Protein AF-A0A9N8LV45-F1 (afdb_monomer_lite)

Secondary structure (DSSP, 8-state):
-HHHHHHHHHHTT-----------SS--EEEEEEE--TT-GGGTHHHHT-TT-TTTTT-SEEEEES---SSPBPTT-HHHHHHHHGGG--TT-EEEE-SS-EEEE-STTEEEEEEEE-SSEEEEEEEE-TT-TT----EEEEEEEEE--SS-GGGIIIIIHHHHHHH--SS-EEEEEE------TTTSBTTTB-------EEEEE-HHHHTTEEEEEEEE-SSSSEEEEEEE-HHHH------TTSPPP---GGGGG-HHHHHHHHHHHHHH-SPPTT--HHHHHHHHHHHHHHHHHHHHHHHHHHHHHHHHHHHTHHHHHHHHHT--TTSHHHHHHHHHHHHHHHHHHHHHHHHHHHTTS-TTTTTS----HHHHHHHHHTTS------EE-TTS-EE--HHHHHHHHHHHHHHHHSPPPPPTTHHHHHHHHHHTS--SPPHHHHHHHTSPP-HHHHHHHHHHS-TTPPP-TT---HHHHHHTHHHHHHHHHHHHHHHHTT------EEEEEEE-SS-TT-GGGEEEEEEE-TTGGGG-------BTTEEEETTEEEESSSTT---HHHHHHHHHHHHHHHHHHTTS---HHHHHHHIIIIISHHHHHHTTSSPPPTTTHHHHHHHHHHHHHTSSSS-SS-HHHHHS-GGGTS-----HHHHHHHHHHHHHHHHTT-SSHHHHHHHHHHHHHHHHHHS--GGGGTSTT-HHHHHHTSHHHHHSHHHHHHHHHHHHS-----TTGGGS-HHHHHTSBS--TTTS-PPPTTS-HHHHHHHHTTT--BHHHH-EE---S-S-----S-PPEEPPPHHHHHHT--PPTT----TTHHHHHHHHHHHHHHS-HHHHHHHHHGGGS-----S-TTS-------TT-----

Structure (mmCIF, N/CA/C/O backbone):
data_AF-A0A9N8LV45-F1
#
_entry.id   AF-A0A9N8LV45-F1
#
loop_
_atom_site.group_PDB
_atom_site.id
_atom_site.type_symbol
_atom_site.label_atom_id
_atom_site.label_alt_id
_atom_site.label_comp_id
_atom_site.label_asym_id
_atom_site.label_entity_id
_atom_site.label_seq_id
_atom_site.pdbx_PDB_ins_code
_atom_site.Cartn_x
_atom_site.Cartn_y
_atom_site.Cartn_z
_atom_site.occupancy
_atom_site.B_iso_or_equiv
_atom_site.auth_seq_id
_atom_site.auth_comp_id
_atom_site.auth_asym_id
_atom_site.auth_atom_id
_atom_site.pdbx_PDB_model_num
ATOM 1 N N . MET A 1 1 ? 26.293 31.770 -37.318 1.00 28.83 1 MET A N 1
ATOM 2 C CA . MET A 1 1 ? 26.075 31.438 -35.887 1.00 28.83 1 MET A CA 1
ATOM 3 C C . MET A 1 1 ? 24.989 30.378 -35.656 1.00 28.83 1 MET A C 1
ATOM 5 O O . MET A 1 1 ? 25.089 29.638 -34.691 1.00 28.83 1 MET A O 1
ATOM 9 N N . THR A 1 2 ? 24.008 30.224 -36.548 1.00 30.83 2 THR A N 1
ATOM 10 C CA . THR A 1 2 ? 22.901 29.246 -36.457 1.00 30.83 2 THR A CA 1
ATOM 11 C C . THR A 1 2 ? 23.277 27.785 -36.762 1.00 30.83 2 THR A C 1
ATOM 13 O O . THR A 1 2 ? 22.628 26.882 -36.249 1.00 30.83 2 THR A O 1
ATOM 16 N N . GLY A 1 3 ? 24.361 27.521 -37.506 1.00 29.58 3 GLY A N 1
ATOM 17 C CA . GLY A 1 3 ? 24.843 26.150 -37.770 1.00 29.58 3 GLY A CA 1
ATOM 18 C C . GLY A 1 3 ? 25.487 25.446 -36.561 1.00 29.58 3 GLY A C 1
ATOM 19 O O . GLY A 1 3 ? 25.378 24.230 -36.433 1.00 29.58 3 GLY A O 1
ATOM 20 N N . LEU A 1 4 ? 26.091 26.204 -35.632 1.00 32.50 4 LEU A N 1
ATOM 21 C CA . LEU A 1 4 ? 26.742 25.661 -34.428 1.00 32.50 4 LEU A CA 1
ATOM 22 C C . LEU A 1 4 ? 25.709 25.131 -33.413 1.00 32.50 4 LEU A C 1
ATOM 24 O O . LEU A 1 4 ? 25.950 24.131 -32.746 1.00 32.50 4 LEU A O 1
ATOM 28 N N . ILE A 1 5 ? 24.532 25.765 -33.345 1.00 33.59 5 ILE A N 1
ATOM 29 C CA . ILE A 1 5 ? 23.447 25.437 -32.403 1.00 33.59 5 ILE A CA 1
ATOM 30 C C . ILE A 1 5 ? 22.775 24.099 -32.759 1.00 33.59 5 ILE A C 1
ATOM 32 O O . ILE A 1 5 ? 22.367 23.358 -31.869 1.00 33.59 5 ILE A O 1
ATOM 36 N N . ILE A 1 6 ? 22.714 23.735 -34.041 1.00 36.88 6 ILE A N 1
ATOM 37 C CA . ILE A 1 6 ? 22.049 22.503 -34.503 1.00 36.88 6 ILE A CA 1
ATOM 38 C C . ILE A 1 6 ? 22.916 21.273 -34.222 1.00 36.88 6 ILE A C 1
ATOM 40 O O . ILE A 1 6 ? 22.415 20.280 -33.696 1.00 36.88 6 ILE A O 1
ATOM 44 N N . VAL A 1 7 ? 24.230 21.372 -34.454 1.00 34.19 7 VAL A N 1
ATOM 45 C CA . VAL A 1 7 ? 25.185 20.323 -34.069 1.00 34.19 7 VAL A CA 1
ATOM 46 C C . VAL A 1 7 ? 25.277 20.208 -32.543 1.00 34.19 7 VAL A C 1
ATOM 48 O O . VAL A 1 7 ? 25.271 19.091 -32.042 1.00 34.19 7 VAL A O 1
ATOM 51 N N . LEU A 1 8 ? 25.240 21.319 -31.789 1.00 32.22 8 LEU A N 1
ATOM 52 C CA . LEU A 1 8 ? 25.172 21.319 -30.315 1.00 32.22 8 LEU A CA 1
ATOM 53 C C . LEU A 1 8 ? 23.874 20.709 -29.762 1.00 32.22 8 LEU A C 1
ATOM 55 O O . LEU A 1 8 ? 23.916 20.056 -28.721 1.00 32.22 8 LEU A O 1
ATOM 59 N N . THR A 1 9 ? 22.738 20.857 -30.450 1.00 33.44 9 THR A N 1
ATOM 60 C CA . THR A 1 9 ? 21.471 20.230 -30.035 1.00 33.44 9 THR A CA 1
ATOM 61 C C . THR A 1 9 ? 21.552 18.707 -30.182 1.00 33.44 9 THR A C 1
ATOM 63 O O . THR A 1 9 ? 21.128 17.990 -29.283 1.00 33.44 9 THR A O 1
ATOM 66 N N . ILE A 1 10 ? 22.194 18.201 -31.243 1.00 34.59 10 ILE A N 1
ATOM 67 C CA . ILE A 1 10 ? 22.471 16.763 -31.428 1.00 34.59 10 ILE A CA 1
ATOM 68 C C . ILE A 1 10 ? 23.546 16.276 -30.431 1.00 34.59 10 ILE A C 1
ATOM 70 O O . ILE A 1 10 ? 23.384 15.227 -29.808 1.00 34.59 10 ILE A O 1
ATOM 74 N N . TYR A 1 11 ? 24.595 17.073 -30.189 1.00 32.34 11 TYR A N 1
ATOM 75 C CA . TYR A 1 11 ? 25.662 16.789 -29.212 1.00 32.34 11 TYR A CA 1
ATOM 76 C C . TYR A 1 11 ? 25.150 16.722 -27.766 1.00 32.34 11 TYR A C 1
ATOM 78 O O . TYR A 1 11 ? 25.645 15.931 -26.967 1.00 32.34 11 TYR A O 1
ATOM 86 N N . SER A 1 12 ? 24.126 17.511 -27.429 1.00 31.50 12 SER A N 1
ATOM 87 C CA . SER A 1 12 ? 23.498 17.506 -26.099 1.00 31.50 12 SER A CA 1
ATOM 88 C C . SER A 1 12 ? 22.780 16.182 -25.787 1.00 31.50 12 SER A C 1
ATOM 90 O O . SER A 1 12 ? 22.572 15.861 -24.618 1.00 31.50 12 SER A O 1
ATOM 92 N N . TYR A 1 13 ? 22.453 15.385 -26.815 1.00 30.41 13 TYR A N 1
ATOM 93 C CA . TYR A 1 13 ? 21.797 14.079 -26.695 1.00 30.41 13 TYR A CA 1
ATOM 94 C C . TYR A 1 13 ? 22.705 12.881 -27.004 1.00 30.41 13 TYR A C 1
ATOM 96 O O . TYR A 1 13 ? 22.254 11.737 -26.857 1.00 30.41 13 TYR A O 1
ATOM 104 N N . MET A 1 14 ? 23.957 13.084 -27.431 1.00 33.94 14 MET A N 1
ATOM 105 C CA . MET A 1 14 ? 24.819 12.015 -27.956 1.00 33.94 14 MET A CA 1
ATOM 106 C C . MET A 1 14 ? 26.288 12.265 -27.566 1.00 33.94 14 MET A C 1
ATOM 108 O O . MET A 1 14 ? 26.948 13.135 -28.124 1.00 33.94 14 MET A O 1
ATOM 112 N N . THR A 1 15 ? 26.818 11.501 -26.600 1.00 29.27 15 THR A N 1
ATOM 113 C CA . THR A 1 15 ? 28.203 11.644 -26.094 1.00 29.27 15 THR A CA 1
ATOM 114 C C . THR A 1 15 ? 29.012 10.353 -26.249 1.00 29.27 15 THR A C 1
ATOM 116 O O . THR A 1 15 ? 28.661 9.342 -25.646 1.00 29.27 15 THR A O 1
ATOM 119 N N . ALA A 1 16 ? 30.130 10.374 -26.980 1.00 27.59 16 ALA A N 1
ATOM 120 C CA . ALA A 1 16 ? 31.010 9.212 -27.139 1.00 27.59 16 ALA A CA 1
ATOM 121 C C . ALA A 1 16 ? 31.975 9.040 -25.946 1.00 27.59 16 ALA A C 1
ATOM 123 O O . ALA A 1 16 ? 32.790 9.917 -25.665 1.00 27.59 16 ALA A O 1
ATOM 124 N N . HIS A 1 17 ? 31.935 7.880 -25.285 1.00 25.95 17 HIS A N 1
ATOM 125 C CA . HIS A 1 17 ? 32.961 7.439 -24.335 1.00 25.95 17 HIS A CA 1
ATOM 126 C C . HIS A 1 17 ? 33.411 6.006 -24.667 1.00 25.95 17 HIS A C 1
ATOM 128 O O . HIS A 1 17 ? 32.564 5.182 -25.019 1.00 25.95 17 HIS A O 1
ATOM 134 N N . PRO A 1 18 ? 34.714 5.681 -24.559 1.00 25.25 18 PRO A N 1
ATOM 135 C CA . PRO A 1 18 ? 35.205 4.324 -24.775 1.00 25.25 18 PRO A CA 1
ATOM 136 C C . PRO A 1 18 ? 34.834 3.433 -23.582 1.00 25.25 18 PRO A C 1
ATOM 138 O O . PRO A 1 18 ? 35.028 3.823 -22.430 1.00 25.25 18 PRO A O 1
ATOM 141 N N . LEU A 1 19 ? 34.302 2.236 -23.844 1.00 27.52 19 LEU A N 1
ATOM 142 C CA . LEU A 1 19 ? 33.894 1.281 -22.811 1.00 27.52 19 LEU A CA 1
ATOM 143 C C . LEU A 1 19 ? 34.287 -0.153 -23.194 1.00 27.52 19 LEU A C 1
ATOM 145 O O . LEU A 1 19 ? 33.927 -0.638 -24.264 1.00 27.52 19 LEU A O 1
ATOM 149 N N . ASN A 1 20 ? 34.985 -0.819 -22.269 1.00 27.45 20 ASN A N 1
ATOM 150 C CA . ASN A 1 20 ? 35.253 -2.259 -22.241 1.00 27.45 20 ASN A CA 1
ATOM 151 C C . ASN A 1 20 ? 34.388 -2.905 -21.147 1.00 27.45 20 ASN A C 1
ATOM 153 O O . ASN A 1 20 ? 34.423 -2.445 -20.004 1.00 27.45 20 ASN A O 1
ATOM 157 N N . CYS A 1 21 ? 33.661 -3.981 -21.463 1.00 25.72 21 CYS A N 1
ATOM 158 C CA . CYS A 1 21 ? 33.234 -4.993 -20.486 1.00 25.72 21 CYS A CA 1
ATOM 159 C C . CYS A 1 21 ? 32.702 -6.251 -21.197 1.00 25.72 21 CYS A C 1
ATOM 161 O O . CYS A 1 21 ? 31.875 -6.145 -22.105 1.00 25.72 21 CYS A O 1
ATOM 163 N N . GLU A 1 22 ? 33.180 -7.414 -20.761 1.00 31.53 22 GLU A N 1
ATOM 164 C CA . GLU A 1 22 ? 32.881 -8.754 -21.277 1.00 31.53 22 GLU A CA 1
ATOM 165 C C . GLU A 1 22 ? 31.588 -9.326 -20.671 1.00 31.53 22 GLU A C 1
ATOM 167 O O . GLU A 1 22 ? 31.405 -9.271 -19.457 1.00 31.53 22 GLU A O 1
ATOM 172 N N . ASP A 1 23 ? 30.705 -9.867 -21.521 1.00 29.58 23 ASP A N 1
ATOM 173 C CA . ASP A 1 23 ? 29.855 -11.039 -21.234 1.00 29.58 23 ASP A CA 1
ATOM 174 C C . ASP A 1 23 ? 29.127 -11.465 -22.532 1.00 29.58 23 ASP A C 1
ATOM 176 O O . ASP A 1 23 ? 28.507 -10.625 -23.198 1.00 29.58 23 ASP A O 1
ATOM 180 N N . GLU A 1 24 ? 29.220 -12.751 -22.898 1.00 31.02 24 GLU A N 1
ATOM 181 C CA . GLU A 1 24 ? 29.161 -13.254 -24.290 1.00 31.02 24 GLU A CA 1
ATOM 182 C C . GLU A 1 24 ? 27.967 -14.183 -24.628 1.00 31.02 24 GLU A C 1
ATOM 184 O O . GLU A 1 24 ? 28.015 -14.946 -25.585 1.00 31.02 24 GLU A O 1
ATOM 189 N N . THR A 1 25 ? 26.858 -14.160 -23.878 1.00 31.83 25 THR A N 1
ATOM 190 C CA . THR A 1 25 ? 25.839 -15.237 -23.992 1.00 31.83 25 THR A CA 1
ATOM 191 C C . THR A 1 25 ? 24.522 -14.897 -24.716 1.00 31.83 25 THR A C 1
ATOM 193 O O . THR A 1 25 ? 23.601 -15.715 -24.696 1.00 31.83 25 THR A O 1
ATOM 196 N N . ARG A 1 26 ? 24.379 -13.739 -25.390 1.00 50.50 26 ARG A N 1
ATOM 197 C CA . ARG A 1 26 ? 23.174 -13.381 -26.190 1.00 50.50 26 ARG A CA 1
ATOM 198 C C . ARG A 1 26 ? 23.531 -12.520 -27.410 1.00 50.50 26 ARG A C 1
ATOM 200 O O . ARG A 1 26 ? 24.296 -11.575 -27.269 1.00 50.50 26 ARG A O 1
ATOM 207 N N . ALA A 1 27 ? 22.974 -12.824 -28.590 1.00 58.22 27 ALA A N 1
ATOM 208 C CA . ALA A 1 27 ? 23.357 -12.164 -29.847 1.00 58.22 27 ALA A CA 1
ATOM 209 C C . ALA A 1 27 ? 22.907 -10.679 -29.896 1.00 58.22 27 ALA A C 1
ATOM 211 O O . ALA A 1 27 ? 21.701 -10.420 -29.872 1.00 58.22 27 ALA A O 1
ATOM 212 N N . PRO A 1 28 ? 23.836 -9.704 -29.964 1.00 72.06 28 PRO A N 1
ATOM 213 C CA . PRO A 1 28 ? 23.525 -8.272 -29.998 1.00 72.06 28 PRO A CA 1
ATOM 214 C C . PRO A 1 28 ? 22.980 -7.820 -31.368 1.00 72.06 28 PRO A C 1
ATOM 216 O O . PRO A 1 28 ? 23.202 -8.491 -32.372 1.00 72.06 28 PRO A O 1
ATOM 219 N N . LEU A 1 29 ? 22.288 -6.671 -31.417 1.00 81.25 29 LEU A N 1
ATOM 220 C CA . LEU A 1 29 ? 21.880 -6.016 -32.668 1.00 81.25 29 LEU A CA 1
ATOM 221 C C . LEU A 1 29 ? 23.102 -5.344 -33.295 1.00 81.25 29 LEU A C 1
ATOM 223 O O . LEU A 1 29 ? 23.584 -4.341 -32.764 1.00 81.25 29 LEU A O 1
ATOM 227 N N . LYS A 1 30 ? 23.595 -5.860 -34.416 1.00 88.50 30 LYS A N 1
ATOM 228 C CA . LYS A 1 30 ? 24.759 -5.282 -35.090 1.00 88.50 30 LYS A CA 1
ATOM 229 C C . LYS A 1 30 ? 24.331 -4.286 -36.159 1.00 88.50 30 LYS A C 1
ATOM 231 O O . LYS A 1 30 ? 23.613 -4.645 -37.089 1.00 88.50 30 LYS A O 1
ATOM 236 N N . VAL A 1 31 ? 24.808 -3.049 -36.059 1.00 91.56 31 VAL A N 1
ATOM 237 C CA . VAL A 1 31 ? 24.563 -2.020 -37.073 1.00 91.56 31 VAL A CA 1
ATOM 238 C C . VAL A 1 31 ? 25.871 -1.565 -37.708 1.00 91.56 31 VAL A C 1
ATOM 240 O O . VAL A 1 31 ? 26.896 -1.472 -37.027 1.00 91.56 31 VAL A O 1
ATOM 243 N N . ALA A 1 32 ? 25.844 -1.274 -39.003 1.00 93.75 32 ALA A N 1
ATOM 244 C CA . ALA A 1 32 ? 27.006 -0.796 -39.743 1.00 93.75 32 ALA A CA 1
ATOM 245 C C . ALA A 1 32 ? 26.658 0.394 -40.637 1.00 93.75 32 ALA A C 1
ATOM 247 O O . ALA A 1 32 ? 25.516 0.535 -41.062 1.00 93.75 32 ALA A O 1
ATOM 248 N N . THR A 1 33 ? 27.647 1.234 -40.931 1.00 94.44 33 THR A N 1
ATOM 249 C CA . THR A 1 33 ? 27.559 2.290 -41.943 1.00 94.44 33 THR A CA 1
ATOM 250 C C . THR A 1 33 ? 28.653 2.104 -42.985 1.00 94.44 33 THR A C 1
ATOM 252 O O . THR A 1 33 ? 29.780 1.724 -42.643 1.00 94.44 33 THR A O 1
ATOM 255 N N . LEU A 1 34 ? 28.309 2.351 -44.247 1.00 94.69 34 LEU A N 1
ATOM 256 C CA . LEU A 1 34 ? 29.219 2.270 -45.381 1.00 94.69 34 LEU A CA 1
ATOM 257 C C . LEU A 1 34 ? 28.816 3.277 -46.465 1.00 94.69 34 LEU A C 1
ATOM 259 O O . LEU A 1 34 ? 27.755 3.140 -47.080 1.00 94.69 34 LEU A O 1
ATOM 263 N N . ASN A 1 35 ? 29.713 4.210 -46.775 1.00 93.31 35 ASN A N 1
ATOM 264 C CA . ASN A 1 35 ? 29.664 4.914 -48.046 1.00 93.31 35 ASN A CA 1
ATOM 265 C C . ASN A 1 35 ? 30.117 3.956 -49.165 1.00 93.31 35 ASN A C 1
ATOM 267 O O . ASN A 1 35 ? 31.175 3.332 -49.089 1.00 93.31 35 ASN A O 1
ATOM 271 N N . CYS A 1 36 ? 29.282 3.775 -50.188 1.00 93.38 36 CYS A N 1
ATOM 272 C CA . CYS A 1 36 ? 29.565 2.883 -51.309 1.00 93.38 36 CYS A CA 1
ATOM 273 C C . CYS A 1 36 ? 30.523 3.504 -52.340 1.00 93.38 36 CYS A C 1
ATOM 275 O O . CYS A 1 36 ? 31.065 2.785 -53.191 1.00 93.38 36 CYS A O 1
ATOM 277 N N . GLY A 1 37 ? 30.746 4.813 -52.279 1.00 88.06 37 GLY A N 1
ATOM 278 C CA . GLY A 1 37 ? 31.429 5.603 -53.291 1.00 88.06 37 GLY A CA 1
ATOM 279 C C . GLY A 1 37 ? 30.689 5.605 -54.634 1.00 88.06 37 GLY A C 1
ATOM 280 O O . GLY A 1 37 ? 29.715 4.878 -54.850 1.00 88.06 37 GLY A O 1
ATOM 281 N N . LYS A 1 38 ? 31.238 6.338 -55.607 1.00 85.06 38 LYS A N 1
ATOM 282 C CA . LYS A 1 38 ? 30.643 6.572 -56.944 1.00 85.06 38 LYS A CA 1
ATOM 283 C C . LYS A 1 38 ? 30.176 5.327 -57.705 1.00 85.06 38 LYS A C 1
ATOM 285 O O . LYS A 1 38 ? 29.374 5.428 -58.628 1.00 85.06 38 LYS A O 1
ATOM 290 N N . ALA A 1 39 ? 30.723 4.160 -57.375 1.00 85.69 39 ALA A N 1
ATOM 291 C CA . ALA A 1 39 ? 30.399 2.891 -58.015 1.00 85.69 39 ALA A CA 1
ATOM 292 C C . ALA A 1 39 ? 29.063 2.279 -57.534 1.00 85.69 39 ALA A C 1
ATOM 294 O O . ALA A 1 39 ? 28.567 1.338 -58.162 1.00 85.69 39 ALA A O 1
ATOM 295 N N . GLY A 1 40 ? 28.485 2.804 -56.448 1.00 91.25 40 GLY A N 1
ATOM 296 C CA . GLY A 1 40 ? 27.192 2.401 -55.905 1.00 91.25 40 GLY A CA 1
ATOM 297 C C . GLY A 1 40 ? 27.183 1.034 -55.216 1.00 91.25 40 GLY A C 1
ATOM 298 O O . GLY A 1 40 ? 28.140 0.255 -55.266 1.00 91.25 40 GLY A O 1
ATOM 299 N N . ILE A 1 41 ? 26.047 0.707 -54.596 1.00 92.94 41 ILE A N 1
ATOM 300 C CA . ILE A 1 41 ? 25.848 -0.503 -53.782 1.00 92.94 41 ILE A CA 1
ATOM 301 C C . ILE A 1 41 ? 26.126 -1.802 -54.557 1.00 92.94 41 ILE A C 1
ATOM 303 O O . ILE A 1 41 ? 26.696 -2.745 -54.010 1.00 92.94 41 ILE A O 1
ATOM 307 N N . ARG A 1 42 ? 25.804 -1.851 -55.859 1.00 91.06 42 ARG A N 1
ATOM 308 C CA . ARG A 1 42 ? 25.979 -3.054 -56.698 1.00 91.06 42 ARG A CA 1
ATOM 309 C C . ARG A 1 42 ? 27.436 -3.509 -56.777 1.00 91.06 42 ARG A C 1
ATOM 311 O O . ARG A 1 42 ? 27.699 -4.702 -56.883 1.00 91.06 42 ARG A O 1
ATOM 318 N N . LYS A 1 43 ? 28.390 -2.576 -56.707 1.00 91.31 43 LYS A N 1
ATOM 319 C CA . LYS A 1 43 ? 29.829 -2.883 -56.701 1.00 91.31 43 LYS A CA 1
ATOM 320 C C . LYS A 1 43 ? 30.368 -3.213 -55.306 1.00 91.31 43 LYS A C 1
ATOM 322 O O . LYS A 1 43 ? 31.515 -3.630 -55.201 1.00 91.31 43 LYS A O 1
ATOM 327 N N . ARG A 1 44 ? 29.546 -3.075 -54.259 1.00 91.94 44 ARG A N 1
ATOM 328 C CA . ARG A 1 44 ? 29.897 -3.348 -52.855 1.00 91.94 44 ARG A CA 1
ATOM 329 C C . ARG A 1 44 ? 29.258 -4.602 -52.282 1.00 91.94 44 ARG A C 1
ATOM 331 O O . ARG A 1 44 ? 29.575 -4.958 -51.156 1.00 91.94 44 ARG A O 1
ATOM 338 N N . LEU A 1 45 ? 28.425 -5.316 -53.040 1.00 91.06 45 LEU A N 1
ATOM 339 C CA . LEU A 1 45 ? 27.776 -6.542 -52.560 1.00 91.06 45 LEU A CA 1
ATOM 340 C C . LEU A 1 45 ? 28.790 -7.579 -52.054 1.00 91.06 45 LEU A C 1
ATOM 342 O O . LEU A 1 45 ? 28.572 -8.184 -51.010 1.00 91.06 45 LEU A O 1
ATOM 346 N N . ALA A 1 46 ? 29.925 -7.728 -52.744 1.00 86.94 46 ALA A N 1
ATOM 347 C CA . ALA A 1 46 ? 30.991 -8.629 -52.315 1.00 86.94 46 ALA A CA 1
ATOM 348 C C . ALA A 1 46 ? 31.625 -8.207 -50.979 1.00 86.94 46 ALA A C 1
ATOM 350 O O . ALA A 1 46 ? 32.021 -9.070 -50.212 1.00 86.94 46 ALA A O 1
ATOM 351 N N . ASP A 1 47 ? 31.699 -6.908 -50.669 1.00 88.56 47 ASP A N 1
ATOM 352 C CA . ASP A 1 47 ? 32.166 -6.443 -49.358 1.00 88.56 47 ASP A CA 1
ATOM 353 C C . ASP A 1 47 ? 31.093 -6.626 -48.278 1.00 88.56 47 ASP A C 1
ATOM 355 O O . ASP A 1 47 ? 31.406 -7.078 -47.180 1.00 88.56 47 ASP A O 1
ATOM 359 N N . ILE A 1 48 ? 29.835 -6.289 -48.593 1.00 88.94 48 ILE A N 1
ATOM 360 C CA . ILE A 1 48 ? 28.691 -6.328 -47.666 1.00 88.94 48 ILE A CA 1
ATOM 361 C C . ILE A 1 48 ? 28.396 -7.754 -47.195 1.00 88.94 48 ILE A C 1
ATOM 363 O O . ILE A 1 48 ? 28.119 -7.960 -46.018 1.00 88.94 48 ILE A O 1
ATOM 367 N N . PHE A 1 49 ? 28.474 -8.731 -48.098 1.00 87.38 49 PHE A N 1
ATOM 368 C CA . PHE A 1 49 ? 28.127 -10.127 -47.820 1.00 87.38 49 PHE A CA 1
ATOM 369 C C . PHE A 1 49 ? 29.350 -11.043 -47.674 1.00 87.38 49 PHE A C 1
ATOM 371 O O . PHE A 1 49 ? 29.215 -12.262 -47.747 1.00 87.38 49 PHE A O 1
ATOM 378 N N . SER A 1 50 ? 30.543 -10.475 -47.475 1.00 79.88 50 SER A N 1
ATOM 379 C CA . SER A 1 50 ? 31.757 -11.251 -47.217 1.00 79.88 50 SER A CA 1
ATOM 380 C C . SER A 1 50 ? 31.911 -11.593 -45.738 1.00 79.88 50 SER A C 1
ATOM 382 O O . SER A 1 50 ? 31.870 -10.718 -44.872 1.00 79.88 50 SER A O 1
ATOM 384 N N . ASP A 1 51 ? 32.235 -12.855 -45.459 1.00 74.69 51 ASP A N 1
ATOM 385 C CA . ASP A 1 51 ? 32.574 -13.326 -44.113 1.00 74.69 51 ASP A CA 1
ATOM 386 C C . ASP A 1 51 ? 33.945 -12.833 -43.619 1.00 74.69 51 ASP A C 1
ATOM 388 O O . ASP A 1 51 ? 34.255 -12.946 -42.437 1.00 74.69 51 ASP A O 1
ATOM 392 N N . THR A 1 52 ? 34.772 -12.253 -44.497 1.00 76.19 52 THR A N 1
ATOM 393 C CA . THR A 1 52 ? 36.121 -11.767 -44.144 1.00 76.19 52 THR A CA 1
ATOM 394 C C . THR A 1 52 ? 36.141 -10.317 -43.657 1.00 76.19 52 THR A C 1
ATOM 396 O O . THR A 1 52 ? 37.167 -9.834 -43.176 1.00 76.19 52 THR A O 1
ATOM 399 N N . LYS A 1 53 ? 35.024 -9.588 -43.781 1.00 84.56 53 LYS A N 1
ATOM 400 C CA . LYS A 1 53 ? 34.922 -8.177 -43.387 1.00 84.56 53 LYS A CA 1
ATOM 401 C C . LYS A 1 53 ? 34.271 -8.072 -42.012 1.00 84.56 53 LYS A C 1
ATOM 403 O O . LYS A 1 53 ? 33.054 -7.957 -41.912 1.00 84.56 53 LYS A O 1
ATOM 408 N N . GLU A 1 54 ? 35.076 -8.058 -40.948 1.00 83.69 54 GLU A N 1
ATOM 409 C CA . GLU A 1 54 ? 34.586 -8.066 -39.557 1.00 83.69 54 GLU A CA 1
ATOM 410 C C . GLU A 1 54 ? 33.492 -7.025 -39.253 1.00 83.69 54 GLU A C 1
ATOM 412 O O . GLU A 1 54 ? 32.595 -7.302 -38.460 1.00 83.69 54 GLU A O 1
ATOM 417 N N . ALA A 1 55 ? 33.530 -5.829 -39.853 1.00 85.06 55 ALA A N 1
ATOM 418 C CA . ALA A 1 55 ? 32.515 -4.793 -39.638 1.00 85.06 55 ALA A CA 1
ATOM 419 C C . ALA A 1 55 ? 31.176 -5.101 -40.338 1.00 85.06 55 ALA A C 1
ATOM 421 O O . ALA A 1 55 ? 30.125 -4.725 -39.829 1.00 85.06 55 ALA A O 1
ATOM 422 N N . LEU A 1 56 ? 31.199 -5.809 -41.470 1.00 88.31 56 LEU A N 1
ATOM 423 C CA . LEU A 1 56 ? 30.018 -6.097 -42.298 1.00 88.31 56 LEU A CA 1
ATOM 424 C C . LEU A 1 56 ? 29.456 -7.510 -42.076 1.00 88.31 56 LEU A C 1
ATOM 426 O O . LEU A 1 56 ? 28.285 -7.764 -42.346 1.00 88.31 56 LEU A O 1
ATOM 430 N N . GLN A 1 57 ? 30.250 -8.409 -41.494 1.00 83.69 57 GLN A N 1
ATOM 431 C CA . GLN A 1 57 ? 29.830 -9.768 -41.174 1.00 83.69 57 GLN A CA 1
ATOM 432 C C . GLN A 1 57 ? 28.647 -9.777 -40.191 1.00 83.69 57 GLN A C 1
ATOM 434 O O . GLN A 1 57 ? 28.719 -9.146 -39.134 1.00 83.69 57 GLN A O 1
ATOM 439 N N . ASN A 1 58 ? 27.586 -10.532 -40.489 1.00 82.56 58 ASN A N 1
ATOM 440 C CA . ASN A 1 58 ? 26.404 -10.693 -39.624 1.00 82.56 58 ASN A CA 1
ATOM 441 C C . ASN A 1 58 ? 25.756 -9.365 -39.177 1.00 82.56 58 ASN A C 1
ATOM 443 O O . ASN A 1 58 ? 25.257 -9.262 -38.056 1.00 82.56 58 ASN A O 1
ATOM 447 N N . VAL A 1 59 ? 25.804 -8.324 -40.014 1.00 87.44 59 VAL A N 1
ATOM 448 C CA . VAL A 1 59 ? 25.106 -7.060 -39.743 1.00 87.44 59 VAL A CA 1
ATOM 449 C C . VAL A 1 59 ? 23.596 -7.280 -39.806 1.00 87.44 59 VAL A C 1
ATOM 451 O O . VAL A 1 59 ? 23.101 -7.932 -40.717 1.00 87.44 59 VAL A O 1
ATOM 454 N N . ASP A 1 60 ? 22.865 -6.721 -38.842 1.00 88.06 60 ASP A N 1
ATOM 455 C CA . ASP A 1 60 ? 21.402 -6.719 -38.817 1.00 88.06 60 ASP A CA 1
ATOM 456 C C . ASP A 1 60 ? 20.839 -5.494 -39.571 1.00 88.06 60 ASP A C 1
ATOM 458 O O . ASP A 1 60 ? 19.878 -5.625 -40.330 1.00 88.06 60 ASP A O 1
ATOM 462 N N . VAL A 1 61 ? 21.446 -4.310 -39.390 1.00 92.25 61 VAL A N 1
ATOM 463 C CA . VAL A 1 61 ? 21.035 -3.044 -40.034 1.00 92.25 61 VAL A CA 1
ATOM 464 C C . VAL A 1 61 ? 22.226 -2.351 -40.691 1.00 92.25 61 VAL A C 1
ATOM 466 O O . VAL A 1 61 ? 23.221 -2.062 -40.026 1.00 92.25 61 VAL A O 1
ATOM 469 N N . LEU A 1 62 ? 22.110 -2.030 -41.977 1.00 94.81 62 LEU A N 1
ATOM 470 C CA . LEU A 1 62 ? 23.155 -1.371 -42.753 1.00 94.81 62 LEU A CA 1
ATOM 471 C C . LEU A 1 62 ? 22.691 0.007 -43.242 1.00 94.81 62 LEU A C 1
ATOM 473 O O . LEU A 1 62 ? 21.739 0.120 -44.011 1.00 94.81 62 LEU A O 1
ATOM 477 N N . PHE A 1 63 ? 23.387 1.050 -42.801 1.00 97.00 63 PHE A N 1
ATOM 478 C CA . PHE A 1 63 ? 23.242 2.421 -43.279 1.00 97.00 63 PHE A CA 1
ATOM 479 C C . PHE A 1 63 ? 24.184 2.645 -44.460 1.00 97.00 63 PHE A C 1
ATOM 481 O O . PHE A 1 63 ? 25.374 2.342 -44.383 1.00 97.00 63 PHE A O 1
ATOM 488 N N . LEU A 1 64 ? 23.648 3.155 -45.559 1.00 96.69 64 LEU A N 1
ATOM 489 C CA . LEU A 1 64 ? 24.366 3.297 -46.817 1.00 96.69 64 LEU A CA 1
ATOM 490 C C . LEU A 1 64 ? 24.357 4.745 -47.287 1.00 96.69 64 LEU A C 1
ATOM 492 O O . LEU A 1 64 ? 23.332 5.425 -47.182 1.00 96.69 64 LEU A O 1
ATOM 496 N N . GLN A 1 65 ? 25.491 5.180 -47.827 1.00 95.56 65 GLN A N 1
ATOM 497 C CA . GLN A 1 65 ? 25.671 6.450 -48.529 1.00 95.56 65 GLN A CA 1
ATOM 498 C C . GLN A 1 65 ? 26.217 6.179 -49.942 1.00 95.56 65 GLN A C 1
ATOM 500 O O . GLN A 1 65 ? 26.787 5.114 -50.187 1.00 95.56 65 GLN A O 1
ATOM 505 N N . GLU A 1 66 ? 25.985 7.095 -50.884 1.00 94.75 66 GLU A N 1
ATOM 506 C CA . GLU A 1 66 ? 26.231 6.917 -52.325 1.00 94.75 66 GLU A CA 1
ATOM 507 C C . GLU A 1 66 ? 25.681 5.594 -52.894 1.00 94.75 66 GLU A C 1
ATOM 509 O O . GLU A 1 66 ? 26.360 4.856 -53.607 1.00 94.75 66 GLU A O 1
ATOM 514 N N . CYS A 1 67 ? 24.427 5.259 -52.573 1.00 93.94 67 CYS A N 1
ATOM 515 C CA . CYS A 1 67 ? 23.820 3.980 -52.960 1.00 93.94 67 CYS A CA 1
ATOM 516 C C . CYS A 1 67 ? 23.800 3.747 -54.486 1.00 93.94 67 CYS A C 1
ATOM 518 O O . CYS A 1 67 ? 23.927 2.606 -54.939 1.00 93.94 67 CYS A O 1
ATOM 520 N N . GLY A 1 68 ? 23.646 4.805 -55.288 1.00 91.81 68 GLY A N 1
ATOM 521 C CA . GLY A 1 68 ? 23.677 4.760 -56.753 1.00 91.81 68 GLY A CA 1
ATOM 522 C C . GLY A 1 68 ? 22.456 4.091 -57.396 1.00 91.81 68 GLY A C 1
ATOM 523 O O . GLY A 1 68 ? 22.544 3.597 -58.523 1.00 91.81 68 GLY A O 1
ATOM 524 N N . VAL A 1 69 ? 21.319 4.028 -56.693 1.00 92.31 69 VAL A N 1
ATOM 525 C CA . VAL A 1 69 ? 20.076 3.454 -57.230 1.00 92.31 69 VAL A CA 1
ATOM 526 C C . VAL A 1 69 ? 19.327 4.502 -58.062 1.00 92.31 69 VAL A C 1
ATOM 528 O O . VAL A 1 69 ? 19.141 5.635 -57.628 1.00 92.31 69 VAL A O 1
ATOM 531 N N . LYS A 1 70 ? 18.892 4.137 -59.276 1.00 87.81 70 LYS A N 1
ATOM 532 C CA . LYS A 1 70 ? 18.237 5.072 -60.215 1.00 87.81 70 LYS A CA 1
ATOM 533 C C . LYS A 1 70 ? 16.827 5.491 -59.791 1.00 87.81 70 LYS A C 1
ATOM 535 O O . LYS A 1 70 ? 16.418 6.610 -60.074 1.00 87.81 70 LYS A O 1
ATOM 540 N N . GLN A 1 71 ? 16.085 4.587 -59.160 1.00 91.31 71 GLN A N 1
ATOM 541 C CA . GLN A 1 71 ? 14.742 4.824 -58.633 1.00 91.31 71 GLN A CA 1
ATOM 542 C C . GLN A 1 71 ? 14.726 4.421 -57.163 1.00 91.31 71 GLN A C 1
ATOM 544 O O . GLN A 1 71 ? 15.339 3.418 -56.802 1.00 91.31 71 GLN A O 1
ATOM 549 N N . THR A 1 72 ? 14.059 5.208 -56.317 1.00 94.88 72 THR A N 1
ATOM 550 C CA . THR A 1 72 ? 13.961 4.895 -54.890 1.00 94.88 72 THR A CA 1
ATOM 551 C C . THR A 1 72 ? 13.240 3.568 -54.691 1.00 94.88 72 THR A C 1
ATOM 553 O O . THR A 1 72 ? 12.113 3.400 -55.147 1.00 94.88 72 THR A O 1
ATOM 556 N N . ILE A 1 73 ? 13.882 2.653 -53.974 1.00 95.38 73 ILE A N 1
ATOM 557 C CA . ILE A 1 73 ? 13.314 1.368 -53.571 1.00 95.38 73 ILE A CA 1
ATOM 558 C C . ILE A 1 73 ? 12.692 1.552 -52.193 1.00 95.38 73 ILE A C 1
ATOM 560 O O . ILE A 1 73 ? 13.350 2.063 -51.283 1.00 95.38 73 ILE A O 1
ATOM 564 N N . LEU A 1 74 ? 11.431 1.149 -52.051 1.00 94.50 74 LEU A N 1
ATOM 565 C CA . LEU A 1 74 ? 10.674 1.199 -50.800 1.00 94.50 74 LEU A CA 1
ATOM 566 C C . LEU A 1 74 ? 10.578 -0.200 -50.159 1.00 94.50 74 LEU A C 1
ATOM 568 O O . LEU A 1 74 ? 10.744 -1.193 -50.865 1.00 94.50 74 LEU A O 1
ATOM 572 N N . PRO A 1 75 ? 10.253 -0.304 -48.854 1.00 89.19 75 PRO A N 1
ATOM 573 C CA . PRO A 1 75 ? 10.240 -1.570 -48.113 1.00 89.19 75 PRO A CA 1
ATOM 574 C C . PRO A 1 75 ? 9.388 -2.693 -48.713 1.00 89.19 75 PRO A C 1
ATOM 576 O O . PRO A 1 75 ? 9.687 -3.857 -48.473 1.00 89.19 75 PRO A O 1
ATOM 579 N N . GLN A 1 76 ? 8.337 -2.341 -49.458 1.00 87.94 76 GLN A N 1
ATOM 580 C CA . GLN A 1 76 ? 7.409 -3.263 -50.121 1.00 87.94 76 GLN A CA 1
ATOM 581 C C . GLN A 1 76 ? 7.810 -3.655 -51.559 1.00 87.94 76 GLN A C 1
ATOM 583 O O . GLN A 1 76 ? 7.096 -4.428 -52.193 1.00 87.94 76 GLN A O 1
ATOM 588 N N . ASP A 1 77 ? 8.914 -3.124 -52.094 1.00 90.69 77 ASP A N 1
ATOM 589 C CA . ASP A 1 77 ? 9.384 -3.407 -53.457 1.00 90.69 77 ASP A CA 1
ATOM 590 C C . ASP A 1 77 ? 10.508 -4.458 -53.472 1.00 90.69 77 ASP A C 1
ATOM 592 O O . ASP A 1 77 ? 11.676 -4.180 -53.772 1.00 90.69 77 ASP A O 1
ATOM 596 N N . ASP A 1 78 ? 10.133 -5.698 -53.150 1.00 88.12 78 ASP A N 1
ATOM 597 C CA . ASP A 1 78 ? 11.051 -6.844 -53.129 1.00 88.12 78 ASP A CA 1
ATOM 598 C C . ASP A 1 78 ? 11.682 -7.107 -54.504 1.00 88.12 78 ASP A C 1
ATOM 600 O O . ASP A 1 78 ? 12.826 -7.548 -54.583 1.00 88.12 78 ASP A O 1
ATOM 604 N N . THR A 1 79 ? 10.978 -6.793 -55.599 1.00 91.00 79 THR A N 1
ATOM 605 C CA . THR A 1 79 ? 11.463 -7.050 -56.967 1.00 91.00 79 THR A CA 1
ATOM 606 C C . THR A 1 79 ? 12.632 -6.130 -57.312 1.00 91.00 79 THR A C 1
ATOM 608 O O . THR A 1 79 ? 13.678 -6.590 -57.786 1.00 91.00 79 THR A O 1
ATOM 611 N N . SER A 1 80 ? 12.502 -4.830 -57.036 1.00 92.00 80 SER A N 1
ATOM 612 C CA . SER A 1 80 ? 13.594 -3.879 -57.253 1.00 92.00 80 SER A CA 1
ATOM 613 C C . SER A 1 80 ? 14.747 -4.112 -56.281 1.00 92.00 80 SER A C 1
ATOM 615 O O . SER A 1 80 ? 15.914 -4.011 -56.675 1.00 92.00 80 SER A O 1
ATOM 617 N N . LEU A 1 81 ? 14.454 -4.484 -55.029 1.00 91.75 81 LEU A N 1
ATOM 618 C CA . LEU A 1 81 ? 15.484 -4.827 -54.051 1.00 91.75 81 LEU A CA 1
ATOM 619 C C . LEU A 1 81 ? 16.271 -6.077 -54.476 1.00 91.75 81 LEU A C 1
ATOM 621 O O . LEU A 1 81 ? 17.504 -6.060 -54.460 1.00 91.75 81 LEU A O 1
ATOM 625 N N . GLN A 1 82 ? 15.586 -7.121 -54.949 1.00 91.81 82 GLN A N 1
ATOM 626 C CA . GLN A 1 82 ? 16.204 -8.323 -55.509 1.00 91.81 82 GLN A CA 1
ATOM 627 C C . GLN A 1 82 ? 17.032 -8.006 -56.761 1.00 91.81 82 GLN A C 1
ATOM 629 O O . GLN A 1 82 ? 18.122 -8.548 -56.924 1.00 91.81 82 GLN A O 1
ATOM 634 N N . SER A 1 83 ? 16.587 -7.080 -57.617 1.00 91.69 83 SER A N 1
ATOM 635 C CA . SER A 1 83 ? 17.373 -6.619 -58.774 1.00 91.69 83 SER A CA 1
ATOM 636 C C . SER A 1 83 ? 18.692 -5.944 -58.371 1.00 91.69 83 SER A C 1
ATOM 638 O O . SER A 1 83 ? 19.692 -6.037 -59.087 1.00 91.69 83 SER A O 1
ATOM 640 N N . VAL A 1 84 ? 18.713 -5.243 -57.232 1.00 91.62 84 VAL A N 1
ATOM 641 C CA . VAL A 1 84 ? 19.916 -4.571 -56.721 1.00 91.62 84 VAL A CA 1
ATOM 642 C C . VAL A 1 84 ? 20.836 -5.527 -55.966 1.00 91.62 84 VAL A C 1
ATOM 644 O O . VAL A 1 84 ? 22.045 -5.453 -56.171 1.00 91.62 84 VAL A O 1
ATOM 647 N N . LEU A 1 85 ? 20.295 -6.406 -55.119 1.00 90.69 85 LEU A N 1
ATOM 648 C CA . LEU A 1 85 ? 21.079 -7.328 -54.286 1.00 90.69 85 LEU A CA 1
ATOM 649 C C . LEU A 1 85 ? 21.456 -8.633 -55.009 1.00 90.69 85 LEU A C 1
ATOM 651 O O . LEU A 1 85 ? 22.402 -9.313 -54.608 1.00 90.69 85 LEU A O 1
ATOM 655 N N . GLY A 1 86 ? 20.754 -8.979 -56.089 1.00 90.50 86 GLY A N 1
ATOM 656 C CA . GLY A 1 86 ? 21.024 -10.158 -56.904 1.00 90.50 86 GLY A CA 1
ATOM 657 C C . GLY A 1 86 ? 20.996 -11.454 -56.078 1.00 90.50 86 GLY A C 1
ATOM 658 O O . GLY A 1 86 ? 20.086 -11.637 -55.267 1.00 90.50 86 GLY A O 1
ATOM 659 N N . PRO A 1 87 ? 21.995 -12.348 -56.228 1.00 86.00 87 PRO A N 1
ATOM 660 C CA . PRO A 1 87 ? 22.072 -13.606 -55.477 1.00 86.00 87 PRO A CA 1
ATOM 661 C C . PRO A 1 87 ? 22.163 -13.447 -53.952 1.00 86.00 87 PRO A C 1
ATOM 663 O O . PRO A 1 87 ? 21.956 -14.416 -53.228 1.00 86.00 87 PRO A O 1
ATOM 666 N N . ALA A 1 88 ? 22.499 -12.252 -53.456 1.00 84.81 88 ALA A N 1
ATOM 667 C CA . ALA A 1 88 ? 22.593 -11.991 -52.024 1.00 84.81 88 ALA A CA 1
ATOM 668 C C . ALA A 1 88 ? 21.231 -11.698 -51.369 1.00 84.81 88 ALA A C 1
ATOM 670 O O . ALA A 1 88 ? 21.137 -11.695 -50.141 1.00 84.81 88 ALA A O 1
ATOM 671 N N . PHE A 1 89 ? 20.183 -11.461 -52.167 1.00 88.00 89 PHE A N 1
ATOM 672 C CA . PHE A 1 89 ? 18.831 -11.247 -51.659 1.00 88.00 89 PHE A CA 1
ATOM 673 C C . PHE A 1 89 ? 18.311 -12.497 -50.937 1.00 88.00 89 PHE A C 1
ATOM 675 O O . PHE A 1 89 ? 18.417 -13.615 -51.442 1.00 88.00 89 PHE A O 1
ATOM 682 N N . ARG A 1 90 ? 17.710 -12.305 -49.760 1.00 83.81 90 ARG A N 1
ATOM 683 C CA . ARG A 1 90 ? 17.035 -13.364 -49.000 1.00 83.81 90 ARG A CA 1
ATOM 684 C C . ARG A 1 90 ? 15.643 -12.901 -48.597 1.00 83.81 90 ARG A C 1
ATOM 686 O O . ARG A 1 90 ? 15.460 -11.740 -48.234 1.00 83.81 90 ARG A O 1
ATOM 693 N N . THR A 1 91 ? 14.688 -13.827 -48.587 1.00 74.19 91 THR A N 1
ATOM 694 C CA . THR A 1 91 ? 13.321 -13.572 -48.120 1.00 74.19 91 THR A CA 1
ATOM 695 C C . THR A 1 91 ? 13.347 -13.041 -46.684 1.00 74.19 91 THR A C 1
ATOM 697 O O . THR A 1 91 ? 13.899 -13.687 -45.791 1.00 74.19 91 THR A O 1
ATOM 700 N N . GLY A 1 92 ? 12.774 -11.854 -46.469 1.00 73.75 92 GLY A N 1
ATOM 701 C CA . GLY A 1 92 ? 12.788 -11.148 -45.183 1.00 73.75 92 GLY A CA 1
ATOM 702 C C . GLY A 1 92 ? 13.786 -9.988 -45.085 1.00 73.75 92 GLY A C 1
ATOM 703 O O . GLY A 1 92 ? 13.761 -9.278 -44.082 1.00 73.75 92 GLY A O 1
ATOM 704 N N . MET A 1 93 ? 14.630 -9.762 -46.100 1.00 87.25 93 MET A N 1
ATOM 705 C CA . MET A 1 93 ? 15.359 -8.497 -46.245 1.00 87.25 93 MET A CA 1
ATOM 706 C C . MET A 1 93 ? 14.411 -7.401 -46.727 1.00 87.25 93 MET A C 1
ATOM 708 O O . MET A 1 93 ? 13.611 -7.624 -47.627 1.00 87.25 93 MET A O 1
ATOM 712 N N . THR A 1 94 ? 14.522 -6.206 -46.157 1.00 91.38 94 THR A N 1
ATOM 713 C CA . THR A 1 94 ? 13.722 -5.040 -46.559 1.00 91.38 94 THR A CA 1
ATOM 714 C C . THR A 1 94 ? 14.548 -3.774 -46.393 1.00 91.38 94 THR A C 1
ATOM 716 O O . THR A 1 94 ? 15.544 -3.766 -45.670 1.00 91.38 94 THR A O 1
ATOM 719 N N . GLY A 1 95 ? 14.179 -2.680 -47.044 1.00 92.38 95 GLY A N 1
ATOM 720 C CA . GLY A 1 95 ? 14.926 -1.443 -46.903 1.00 92.38 95 GLY A CA 1
ATOM 721 C C . GLY A 1 95 ? 14.341 -0.288 -47.684 1.00 92.38 95 GLY A C 1
ATOM 722 O O . GLY A 1 95 ? 13.424 -0.445 -48.483 1.00 92.38 95 GLY A O 1
ATOM 723 N N . ILE A 1 96 ? 14.918 0.882 -47.446 1.00 95.75 96 ILE A N 1
ATOM 724 C CA . ILE A 1 96 ? 14.721 2.065 -48.269 1.00 95.75 96 ILE A CA 1
ATOM 725 C C . ILE A 1 96 ? 16.063 2.433 -48.888 1.00 95.75 96 ILE A C 1
ATOM 727 O O . ILE A 1 96 ? 17.008 2.737 -48.166 1.00 95.75 96 ILE A O 1
ATOM 731 N N . LEU A 1 97 ? 16.171 2.381 -50.214 1.00 95.69 97 LEU A N 1
ATOM 732 C CA . LEU A 1 97 ? 17.399 2.726 -50.933 1.00 95.69 97 LEU A CA 1
ATOM 733 C C . LEU A 1 97 ? 17.094 3.843 -51.921 1.00 95.69 97 LEU A C 1
ATOM 735 O O . LEU A 1 97 ? 16.271 3.669 -52.815 1.00 95.69 97 LEU A O 1
ATOM 739 N N . THR A 1 98 ? 17.757 4.983 -51.771 1.00 95.25 98 THR A N 1
ATOM 740 C CA . THR A 1 98 ? 17.652 6.092 -52.727 1.00 95.25 98 THR A CA 1
ATOM 741 C C . THR A 1 98 ? 18.875 6.129 -53.641 1.00 95.25 98 THR A C 1
ATOM 743 O O . THR A 1 98 ? 19.730 5.244 -53.603 1.00 95.25 98 THR A O 1
ATOM 746 N N . HIS A 1 99 ? 18.984 7.170 -54.465 1.00 94.38 99 HIS A N 1
ATOM 747 C CA . HIS A 1 99 ? 20.220 7.447 -55.188 1.00 94.38 99 HIS A CA 1
ATOM 748 C C . HIS A 1 99 ? 21.408 7.680 -54.242 1.00 94.38 99 HIS A C 1
ATOM 750 O O . HIS A 1 99 ? 22.520 7.261 -54.553 1.00 94.38 99 HIS A O 1
ATOM 756 N N . ASP A 1 100 ? 21.188 8.320 -53.091 1.00 93.75 100 ASP A N 1
ATOM 757 C CA . ASP A 1 100 ? 22.270 8.778 -52.218 1.00 93.75 100 ASP A CA 1
ATOM 758 C C . ASP A 1 100 ? 22.295 8.026 -50.883 1.00 93.75 100 ASP A C 1
ATOM 760 O O . ASP A 1 100 ? 23.202 7.239 -50.636 1.00 93.75 100 ASP A O 1
ATOM 764 N N . ALA A 1 101 ? 21.267 8.172 -50.049 1.00 95.25 101 ALA A N 1
ATOM 765 C CA . ALA A 1 101 ? 21.192 7.512 -48.747 1.00 95.25 101 ALA A CA 1
ATOM 766 C C . ALA A 1 101 ? 20.271 6.282 -48.760 1.00 95.25 101 ALA A C 1
ATOM 768 O O . ALA A 1 101 ? 19.260 6.244 -49.468 1.00 95.25 101 ALA A O 1
ATOM 769 N N . GLY A 1 102 ? 20.578 5.289 -47.930 1.00 96.38 102 GLY A N 1
ATOM 770 C CA . GLY A 1 102 ? 19.745 4.103 -47.782 1.00 96.38 102 GLY A CA 1
ATOM 771 C C . GLY A 1 102 ? 19.875 3.417 -46.427 1.00 96.38 102 GLY A C 1
ATOM 772 O O . GLY A 1 102 ? 20.866 3.586 -45.720 1.00 96.38 102 GLY A O 1
ATOM 773 N N . ILE A 1 103 ? 18.853 2.646 -46.066 1.00 97.00 103 ILE A N 1
ATOM 774 C CA . ILE A 1 103 ? 18.803 1.791 -44.879 1.00 97.00 103 ILE A CA 1
ATOM 775 C C . ILE A 1 103 ? 18.368 0.404 -45.340 1.00 97.00 103 ILE A C 1
ATOM 777 O O . ILE A 1 103 ? 17.281 0.253 -45.898 1.00 97.00 103 ILE A O 1
ATOM 781 N N . LEU A 1 104 ? 19.199 -0.602 -45.087 1.00 93.69 104 LEU A N 1
ATOM 782 C CA . LEU A 1 104 ? 18.938 -1.993 -45.437 1.00 93.69 104 LEU A CA 1
ATOM 783 C C . LEU A 1 104 ? 18.851 -2.856 -44.173 1.00 93.69 104 LEU A C 1
ATOM 785 O O . LEU A 1 104 ? 19.779 -2.887 -43.365 1.00 93.69 104 LEU A O 1
ATOM 789 N N . MET A 1 105 ? 17.743 -3.575 -44.020 1.00 90.81 105 MET A N 1
ATOM 790 C CA . MET A 1 105 ? 17.543 -4.602 -42.999 1.00 90.81 105 MET A CA 1
ATOM 791 C C . MET A 1 105 ? 17.978 -5.947 -43.562 1.00 90.81 105 MET A C 1
ATOM 793 O O . MET A 1 105 ? 17.373 -6.469 -44.498 1.00 90.81 105 MET A O 1
ATOM 797 N N . LEU A 1 106 ? 19.019 -6.520 -42.967 1.00 87.56 106 LEU A N 1
ATOM 798 C CA . LEU A 1 106 ? 19.559 -7.832 -43.333 1.00 87.56 106 LEU A CA 1
ATOM 799 C C . LEU A 1 106 ? 19.014 -8.954 -42.431 1.00 87.56 106 LEU A C 1
ATOM 801 O O . LEU A 1 106 ? 19.443 -10.103 -42.517 1.00 87.56 106 LEU A O 1
ATOM 805 N N . THR A 1 107 ? 18.065 -8.618 -41.554 1.00 78.56 107 THR A N 1
ATOM 806 C CA . THR 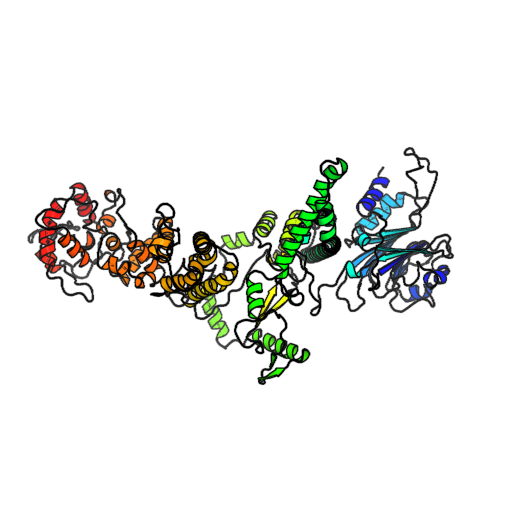A 1 107 ? 17.515 -9.481 -40.508 1.00 78.56 107 THR A CA 1
ATOM 807 C C . THR A 1 107 ? 15.995 -9.360 -40.448 1.00 78.56 107 THR A C 1
ATOM 809 O O . THR A 1 107 ? 15.446 -8.286 -40.676 1.00 78.56 107 THR A O 1
ATOM 812 N N . THR A 1 108 ? 15.309 -10.426 -40.032 1.00 71.81 108 THR A N 1
ATOM 813 C CA . THR A 1 108 ? 13.869 -10.387 -39.706 1.00 71.81 108 THR A CA 1
ATOM 814 C C . THR A 1 108 ? 13.600 -9.907 -38.277 1.00 71.81 108 THR A C 1
ATOM 816 O O . THR A 1 108 ? 12.448 -9.743 -37.877 1.00 71.81 108 THR A O 1
ATOM 819 N N . LYS A 1 109 ? 14.654 -9.661 -37.482 1.00 66.94 109 LYS A N 1
ATOM 820 C CA . LYS A 1 109 ? 14.536 -9.114 -36.120 1.00 66.94 109 LYS A CA 1
ATOM 821 C C . LYS A 1 109 ? 14.043 -7.665 -36.099 1.00 66.94 109 LYS A C 1
ATOM 823 O O . LYS A 1 109 ? 13.618 -7.208 -35.040 1.00 66.94 109 LYS A O 1
ATOM 828 N N . ALA A 1 110 ? 14.140 -6.939 -37.211 1.00 71.75 110 ALA A N 1
ATOM 829 C CA . ALA A 1 110 ? 13.729 -5.547 -37.329 1.00 71.75 110 ALA A CA 1
ATOM 830 C C . ALA A 1 110 ? 12.714 -5.402 -38.465 1.00 71.75 110 ALA A C 1
ATOM 832 O O . ALA A 1 110 ? 12.943 -5.880 -39.572 1.00 71.75 110 ALA A O 1
ATOM 833 N N . THR A 1 111 ? 11.594 -4.737 -38.195 1.00 77.44 111 THR A N 1
ATOM 834 C CA . THR A 1 111 ? 10.541 -4.496 -39.186 1.00 77.44 111 THR A CA 1
ATOM 835 C C . THR A 1 111 ? 10.336 -3.001 -39.357 1.00 77.44 111 THR A C 1
ATOM 837 O O . THR A 1 111 ? 10.085 -2.288 -38.381 1.00 77.44 111 THR A O 1
ATOM 840 N N . LEU A 1 112 ? 10.443 -2.529 -40.598 1.00 84.31 112 LEU A N 1
ATOM 841 C CA . LEU A 1 112 ? 10.162 -1.143 -40.953 1.00 84.31 112 LEU A CA 1
ATOM 842 C C . LEU A 1 112 ? 8.655 -0.904 -40.954 1.00 84.31 112 LEU A C 1
ATOM 844 O O . LEU A 1 112 ? 7.898 -1.678 -41.526 1.00 84.31 112 LEU A O 1
ATOM 848 N N . THR A 1 113 ? 8.229 0.166 -40.293 1.00 82.06 113 THR A N 1
ATOM 849 C CA . THR A 1 113 ? 6.808 0.526 -40.155 1.00 82.06 113 THR A CA 1
ATOM 850 C C . THR A 1 113 ? 6.482 1.832 -40.864 1.00 82.06 113 THR A C 1
ATOM 852 O O . THR A 1 113 ? 5.403 1.980 -41.426 1.00 82.06 113 THR A O 1
ATOM 855 N N . VAL A 1 114 ? 7.424 2.775 -40.873 1.00 87.06 114 VAL A N 1
ATOM 856 C CA . VAL A 1 114 ? 7.307 4.062 -41.562 1.00 87.06 114 VAL A CA 1
ATOM 857 C C . VAL A 1 114 ? 8.648 4.366 -42.198 1.00 87.06 114 VAL A C 1
ATOM 859 O O . VAL A 1 114 ? 9.677 4.156 -41.562 1.00 87.06 114 VAL A O 1
ATOM 862 N N . VAL A 1 115 ? 8.650 4.871 -43.427 1.00 92.88 115 VAL A N 1
ATOM 863 C CA . VAL A 1 115 ? 9.872 5.304 -44.107 1.00 92.88 115 VAL A CA 1
ATOM 864 C C . VAL A 1 115 ? 9.670 6.652 -44.773 1.00 92.88 115 VAL A C 1
ATOM 866 O O . VAL A 1 115 ? 8.599 6.940 -45.301 1.00 92.88 115 VAL A O 1
ATOM 869 N N . HIS A 1 116 ? 10.716 7.468 -44.753 1.00 94.94 116 HIS A N 1
ATOM 870 C CA . HIS A 1 116 ? 10.783 8.739 -45.463 1.00 94.94 116 HIS A CA 1
ATOM 871 C C . HIS A 1 116 ? 12.187 8.912 -46.033 1.00 94.94 116 HIS A C 1
ATOM 873 O O . HIS A 1 116 ? 13.142 8.294 -45.560 1.00 94.94 116 HIS A O 1
ATOM 879 N N . HIS A 1 117 ? 12.337 9.752 -47.047 1.00 94.94 117 HIS A N 1
ATOM 880 C CA . HIS A 1 117 ? 13.646 10.045 -47.606 1.00 94.94 117 HIS A CA 1
ATOM 881 C C . HIS A 1 117 ? 13.725 11.474 -48.122 1.00 94.94 117 HIS A C 1
ATOM 883 O O . HIS A 1 117 ? 12.717 12.103 -48.441 1.00 94.94 117 HIS A O 1
ATOM 889 N N . GLY A 1 118 ? 14.954 11.954 -48.243 1.00 92.00 118 GLY A N 1
ATOM 890 C CA . GLY A 1 118 ? 15.295 13.196 -48.909 1.00 92.00 118 GLY A CA 1
ATOM 891 C C . GLY A 1 118 ? 16.466 12.991 -49.869 1.00 92.00 118 GLY A C 1
ATOM 892 O O . GLY A 1 118 ? 16.874 11.859 -50.127 1.00 92.00 118 GLY A O 1
ATOM 893 N N . PRO A 1 119 ? 17.037 14.079 -50.401 1.00 88.50 119 PRO A N 1
ATOM 894 C CA . PRO A 1 119 ? 18.111 14.000 -51.391 1.00 88.50 119 PRO A CA 1
ATOM 895 C C . PRO A 1 119 ? 19.421 13.418 -50.841 1.00 88.50 119 PRO A C 1
ATOM 897 O O . PRO A 1 119 ? 20.230 12.932 -51.619 1.00 88.50 119 PRO A O 1
ATOM 900 N N . ARG A 1 120 ? 19.634 13.493 -49.521 1.00 90.94 120 ARG A N 1
ATOM 901 C CA . ARG A 1 120 ? 20.885 13.132 -48.828 1.00 90.94 120 ARG A CA 1
ATOM 902 C C . ARG A 1 120 ? 20.666 12.365 -47.522 1.00 90.94 120 ARG A C 1
ATOM 904 O O . ARG A 1 120 ? 21.565 12.236 -46.695 1.00 90.94 120 ARG A O 1
ATOM 911 N N . TRP A 1 121 ? 19.441 11.910 -47.281 1.00 94.19 121 TRP A N 1
ATOM 912 C CA . TRP A 1 121 ? 19.099 11.183 -46.067 1.00 94.19 121 TRP A CA 1
ATOM 913 C C . TRP A 1 121 ? 17.977 10.184 -46.326 1.00 94.19 121 TRP A C 1
ATOM 915 O O . TRP A 1 121 ? 17.121 10.392 -47.185 1.00 94.19 121 TRP A O 1
ATOM 925 N N . ALA A 1 122 ? 17.978 9.109 -45.552 1.00 96.56 122 ALA A N 1
ATOM 926 C CA . ALA A 1 122 ? 16.898 8.143 -45.476 1.00 96.56 122 ALA A CA 1
ATOM 927 C C . ALA A 1 122 ? 16.514 7.963 -44.007 1.00 96.56 122 ALA A C 1
ATOM 929 O O . ALA A 1 122 ? 17.381 7.950 -43.133 1.00 96.56 122 ALA A O 1
ATOM 930 N N . TYR A 1 123 ? 15.219 7.836 -43.748 1.00 95.56 123 TYR A N 1
ATOM 931 C CA . TYR A 1 123 ? 14.643 7.642 -42.428 1.00 95.56 123 TYR A CA 1
ATOM 932 C C . TYR A 1 123 ? 13.768 6.398 -42.421 1.00 95.56 123 TYR A C 1
ATOM 934 O O . TYR A 1 123 ? 12.987 6.168 -43.350 1.00 95.56 123 TYR A O 1
ATOM 942 N N . ALA A 1 124 ? 13.846 5.638 -41.336 1.00 92.19 124 ALA A N 1
ATOM 943 C CA . ALA A 1 124 ? 12.912 4.568 -41.072 1.00 92.19 124 ALA A CA 1
ATOM 944 C C . ALA A 1 124 ? 12.558 4.475 -39.585 1.00 92.19 124 ALA A C 1
ATOM 946 O O . ALA A 1 124 ? 13.436 4.411 -38.727 1.00 92.19 124 ALA A O 1
ATOM 947 N N . HIS A 1 125 ? 11.264 4.389 -39.291 1.00 88.25 125 HIS A N 1
ATOM 948 C CA . HIS A 1 125 ? 10.770 3.938 -38.000 1.00 88.25 125 HIS A CA 1
ATOM 949 C C . HIS A 1 125 ? 10.751 2.410 -37.994 1.00 88.25 125 HIS A C 1
ATOM 951 O O . HIS A 1 125 ? 10.005 1.780 -38.757 1.00 88.25 125 HIS A O 1
ATOM 957 N N . ALA A 1 126 ? 11.573 1.803 -37.148 1.00 84.38 126 ALA A N 1
ATOM 958 C CA . ALA A 1 126 ? 11.722 0.361 -37.064 1.00 84.38 126 ALA A CA 1
ATOM 959 C C . ALA A 1 126 ? 11.230 -0.176 -35.723 1.00 84.38 126 ALA A C 1
ATOM 961 O O . ALA A 1 126 ? 11.488 0.387 -34.664 1.00 84.38 126 ALA A O 1
ATOM 962 N N . THR A 1 127 ? 10.575 -1.327 -35.776 1.00 77.94 127 THR A N 1
ATOM 963 C CA . THR A 1 127 ? 10.267 -2.143 -34.605 1.00 77.94 127 THR A CA 1
ATOM 964 C C . THR A 1 127 ? 11.288 -3.264 -34.515 1.00 77.94 127 THR A C 1
ATOM 966 O O . THR A 1 127 ? 11.400 -4.082 -35.423 1.00 77.94 127 THR A O 1
ATOM 969 N N . ILE A 1 128 ? 12.068 -3.294 -33.438 1.00 72.56 128 ILE A N 1
ATOM 970 C CA . ILE A 1 128 ? 13.096 -4.311 -33.210 1.00 72.56 128 ILE A CA 1
ATOM 971 C C . ILE A 1 128 ? 12.609 -5.294 -32.151 1.00 72.56 128 ILE A C 1
ATOM 973 O O . ILE A 1 128 ? 12.149 -4.895 -31.079 1.00 72.56 128 ILE A O 1
ATOM 977 N N . ARG A 1 129 ? 12.746 -6.586 -32.455 1.00 64.69 129 ARG A N 1
ATOM 978 C CA . ARG A 1 129 ? 12.474 -7.718 -31.566 1.00 64.69 129 ARG A CA 1
ATOM 979 C C . ARG A 1 129 ? 13.798 -8.334 -31.103 1.00 64.69 129 ARG A C 1
ATOM 981 O O . ARG A 1 129 ? 14.313 -9.257 -31.737 1.00 64.69 129 ARG A O 1
ATOM 988 N N . PRO A 1 130 ? 14.377 -7.849 -29.992 1.00 50.38 130 PRO A N 1
ATOM 989 C CA . PRO A 1 130 ? 15.753 -8.166 -29.607 1.00 50.38 130 PRO A CA 1
ATOM 990 C C . PRO A 1 130 ? 15.990 -9.625 -29.187 1.00 50.38 130 PRO A C 1
ATOM 992 O O . PRO A 1 130 ? 17.138 -10.043 -29.091 1.00 50.38 130 PRO A O 1
ATOM 995 N N . LEU A 1 131 ? 14.930 -10.410 -28.961 1.00 49.06 131 LEU A N 1
ATOM 996 C CA . LEU A 1 131 ? 15.005 -11.845 -28.646 1.00 49.06 131 LEU A CA 1
ATOM 997 C C . LEU A 1 131 ? 14.448 -12.741 -29.770 1.00 49.06 131 LEU A C 1
ATOM 999 O O . LEU A 1 131 ? 14.161 -13.912 -29.538 1.00 49.06 131 LEU A O 1
ATOM 1003 N N . GLY A 1 132 ? 14.285 -12.198 -30.982 1.00 48.22 132 GLY A N 1
ATOM 1004 C CA . GLY A 1 132 ? 13.775 -12.921 -32.149 1.00 48.22 132 GLY A CA 1
ATOM 1005 C C . GLY A 1 132 ? 12.267 -12.750 -32.393 1.00 48.22 132 GLY A C 1
ATOM 1006 O O . GLY A 1 132 ? 11.577 -12.084 -31.619 1.00 48.22 132 GLY A O 1
ATOM 1007 N N . PRO A 1 133 ? 11.732 -13.344 -33.477 1.00 41.97 133 PRO A N 1
ATOM 1008 C CA . PRO A 1 133 ? 10.368 -13.093 -33.962 1.00 41.97 133 PRO A CA 1
ATOM 1009 C C . PRO A 1 133 ? 9.254 -13.499 -32.980 1.00 41.97 133 PRO A C 1
ATOM 1011 O O . PRO A 1 133 ? 8.197 -12.877 -32.981 1.00 41.97 133 PRO A O 1
ATOM 1014 N N . ALA A 1 134 ? 9.504 -14.464 -32.087 1.00 35.75 134 ALA A N 1
ATOM 1015 C CA . ALA A 1 134 ? 8.566 -14.883 -31.035 1.00 35.75 134 ALA A CA 1
ATOM 1016 C C . ALA A 1 134 ? 8.536 -13.943 -29.805 1.00 35.75 134 ALA A C 1
ATOM 1018 O O . ALA A 1 134 ? 7.746 -14.139 -28.883 1.00 35.75 134 ALA A O 1
ATOM 1019 N N . SER A 1 135 ? 9.404 -12.926 -29.756 1.00 38.19 135 SER A N 1
ATOM 1020 C CA . SER A 1 135 ? 9.478 -11.974 -28.646 1.00 38.19 135 SER A CA 1
ATOM 1021 C C . SER A 1 135 ? 8.314 -10.981 -28.672 1.00 38.19 135 SER A C 1
ATOM 1023 O O . SER A 1 135 ? 8.135 -10.257 -29.653 1.00 38.19 135 SER A O 1
ATOM 1025 N N . ALA A 1 136 ? 7.590 -10.872 -27.553 1.00 31.92 136 ALA A N 1
ATOM 1026 C CA . ALA A 1 136 ? 6.604 -9.813 -27.311 1.00 31.92 136 ALA A CA 1
ATOM 1027 C C . ALA A 1 136 ? 7.248 -8.444 -26.997 1.00 31.92 136 ALA A C 1
ATOM 1029 O O . ALA A 1 136 ? 6.563 -7.426 -27.025 1.00 31.92 136 ALA A O 1
ATOM 1030 N N . ALA A 1 137 ? 8.560 -8.397 -26.712 1.00 39.44 137 ALA A N 1
ATOM 1031 C CA . ALA A 1 137 ? 9.294 -7.135 -26.608 1.00 39.44 137 ALA A CA 1
ATOM 1032 C C . ALA A 1 137 ? 9.434 -6.512 -27.997 1.00 39.44 137 ALA A C 1
ATOM 1034 O O . ALA A 1 137 ? 10.149 -7.059 -28.842 1.00 39.44 137 ALA A O 1
ATOM 1035 N N . ILE A 1 138 ? 8.760 -5.386 -28.206 1.00 51.31 138 ILE A N 1
ATOM 1036 C CA . ILE A 1 138 ? 8.873 -4.560 -29.401 1.00 51.31 138 ILE A CA 1
ATOM 1037 C C . ILE A 1 138 ? 9.457 -3.221 -28.960 1.00 51.31 138 ILE A C 1
ATOM 1039 O O . ILE A 1 138 ? 8.839 -2.512 -28.168 1.00 51.31 138 ILE A O 1
ATOM 1043 N N . THR A 1 139 ? 10.642 -2.882 -29.462 1.00 62.91 139 THR A N 1
ATOM 1044 C CA . THR A 1 139 ? 11.232 -1.553 -29.265 1.00 62.91 139 THR A CA 1
ATOM 1045 C C . THR A 1 139 ? 11.107 -0.767 -30.556 1.00 62.91 139 THR A C 1
ATOM 1047 O O . THR A 1 139 ? 11.554 -1.236 -31.600 1.00 62.91 139 THR A O 1
ATOM 1050 N N . ALA A 1 140 ? 10.523 0.424 -30.481 1.00 73.62 140 ALA A N 1
ATOM 1051 C CA . ALA A 1 140 ? 10.469 1.345 -31.605 1.00 73.62 140 ALA A CA 1
ATOM 1052 C C . ALA A 1 140 ? 11.749 2.199 -31.641 1.00 73.62 140 ALA A C 1
ATOM 1054 O O . ALA A 1 140 ? 12.147 2.759 -30.616 1.00 73.62 140 ALA A O 1
ATOM 1055 N N . LEU A 1 141 ? 12.403 2.269 -32.797 1.00 79.44 141 LEU A N 1
ATOM 1056 C CA . LEU A 1 141 ? 13.653 2.989 -33.018 1.00 79.44 141 LEU A CA 1
ATOM 1057 C C . LEU A 1 141 ? 13.578 3.808 -34.295 1.00 79.44 141 LEU A C 1
ATOM 1059 O O . LEU A 1 141 ? 13.096 3.332 -35.321 1.00 79.44 141 LEU A O 1
ATOM 1063 N N . ASP A 1 142 ? 14.127 5.011 -34.229 1.00 85.19 142 ASP A N 1
ATOM 1064 C CA . ASP A 1 142 ? 14.318 5.850 -35.399 1.00 85.19 142 ASP A CA 1
ATOM 1065 C C . ASP A 1 142 ? 15.696 5.593 -36.005 1.00 85.19 142 ASP A C 1
ATOM 1067 O O . ASP A 1 142 ? 16.731 5.717 -35.352 1.00 85.19 142 ASP A O 1
ATOM 1071 N N . LEU A 1 143 ? 15.712 5.202 -37.270 1.00 92.56 143 LEU A N 1
ATOM 1072 C CA . LEU A 1 143 ? 16.918 4.858 -38.001 1.00 92.56 143 LEU A CA 1
ATOM 1073 C C . LEU A 1 143 ? 17.143 5.905 -39.079 1.00 92.56 143 LEU A C 1
ATOM 1075 O O . LEU A 1 143 ? 16.249 6.172 -39.880 1.00 92.56 143 LEU A O 1
ATOM 1079 N N . TRP A 1 144 ? 18.339 6.478 -39.105 1.00 93.75 144 TRP A N 1
ATOM 1080 C CA . TRP A 1 144 ? 18.717 7.500 -40.071 1.00 93.75 144 TRP A CA 1
ATOM 1081 C C . TRP A 1 144 ? 19.986 7.083 -40.806 1.00 93.75 144 TRP A C 1
ATOM 1083 O O . TRP A 1 144 ? 20.988 6.762 -40.172 1.00 93.75 144 TRP A O 1
ATOM 1093 N N . SER A 1 145 ? 19.953 7.124 -42.136 1.00 95.69 145 SER A N 1
ATOM 1094 C CA . SER A 1 145 ? 21.170 7.176 -42.948 1.00 95.69 145 SER A CA 1
ATOM 1095 C C . SER A 1 145 ? 21.350 8.591 -43.470 1.00 95.69 145 SER A C 1
ATOM 1097 O O . SER A 1 145 ? 20.405 9.139 -44.039 1.00 95.69 145 SER A O 1
ATOM 1099 N N . VAL A 1 146 ? 22.525 9.190 -43.282 1.00 91.94 146 VAL A N 1
ATOM 1100 C CA . VAL A 1 146 ? 22.796 10.577 -43.692 1.00 91.94 146 VAL A CA 1
ATOM 1101 C C . VAL A 1 146 ? 24.082 10.648 -44.497 1.00 91.94 146 VAL A C 1
ATOM 1103 O O . VAL A 1 146 ? 25.098 10.087 -44.099 1.00 91.94 146 VAL A O 1
ATOM 1106 N N . HIS A 1 147 ? 24.039 11.374 -45.608 1.00 91.56 147 HIS A N 1
ATOM 1107 C CA . HIS A 1 147 ? 25.207 11.710 -46.403 1.00 91.56 147 HIS A CA 1
ATOM 1108 C C . HIS A 1 147 ? 25.389 13.231 -46.431 1.00 91.56 147 HIS A C 1
ATOM 1110 O O . HIS A 1 147 ? 24.732 13.965 -47.170 1.00 91.56 147 HIS A O 1
ATOM 1116 N N . GLY A 1 148 ? 26.278 13.725 -45.577 1.00 83.69 148 GLY A N 1
ATOM 1117 C CA . GLY A 1 148 ? 26.559 15.140 -45.428 1.00 83.69 148 GLY A CA 1
ATOM 1118 C C . GLY A 1 148 ? 27.020 15.786 -46.741 1.00 83.69 148 GLY A C 1
ATOM 1119 O O . GLY A 1 148 ? 27.595 15.130 -47.610 1.00 83.69 148 GLY A O 1
ATOM 1120 N N . PRO A 1 149 ? 26.762 17.082 -46.935 1.00 79.19 149 PRO A N 1
ATOM 1121 C CA . PRO A 1 149 ? 27.219 17.812 -48.104 1.00 79.19 149 PRO A CA 1
ATOM 1122 C C . PRO A 1 149 ? 28.712 18.144 -47.990 1.00 79.19 149 PRO A C 1
ATOM 1124 O O . PRO A 1 149 ? 29.175 18.637 -46.967 1.00 79.19 149 PRO A O 1
ATOM 1127 N N . VAL A 1 150 ? 29.455 17.967 -49.082 1.00 71.31 150 VAL A N 1
ATOM 1128 C CA . VAL A 1 150 ? 30.874 18.371 -49.164 1.00 71.31 150 VAL A CA 1
ATOM 1129 C C . VAL A 1 150 ? 31.029 19.890 -49.359 1.00 71.31 150 VAL A C 1
ATOM 1131 O O . VAL A 1 150 ? 32.058 20.464 -49.018 1.00 71.31 150 VAL A O 1
ATOM 1134 N N . ARG A 1 151 ? 30.025 20.557 -49.951 1.00 68.94 151 ARG A N 1
ATOM 1135 C CA . ARG A 1 151 ? 30.099 21.983 -50.341 1.00 68.94 151 ARG A CA 1
ATOM 1136 C C . ARG A 1 151 ? 28.918 22.828 -49.865 1.00 68.94 151 ARG A C 1
ATOM 1138 O O . ARG A 1 151 ? 29.116 23.965 -49.455 1.00 68.94 151 ARG A O 1
ATOM 1145 N N . ASP A 1 152 ? 27.701 22.293 -49.920 1.00 72.75 152 ASP A N 1
ATOM 1146 C CA . ASP A 1 152 ? 26.489 23.036 -49.563 1.00 72.75 152 ASP A CA 1
ATOM 1147 C C . ASP A 1 152 ? 26.087 22.823 -48.098 1.00 72.75 152 ASP A C 1
ATOM 1149 O O . ASP A 1 152 ? 25.273 21.965 -47.766 1.00 72.75 152 ASP A O 1
ATOM 1153 N N . PHE A 1 153 ? 26.644 23.635 -47.205 1.00 73.38 153 PHE A N 1
ATOM 1154 C CA . PHE A 1 153 ? 26.344 23.553 -45.775 1.00 73.38 153 PHE A CA 1
ATOM 1155 C C . PHE A 1 153 ? 24.944 24.068 -45.391 1.00 73.38 153 PHE A C 1
ATOM 1157 O O . PHE A 1 153 ? 24.560 23.916 -44.229 1.00 73.38 153 PHE A O 1
ATOM 1164 N N . SER A 1 154 ? 24.166 24.643 -46.322 1.00 72.81 154 SER A N 1
ATOM 1165 C CA . SER A 1 154 ? 22.794 25.108 -46.048 1.00 72.81 154 SER A CA 1
ATOM 1166 C C . SER A 1 154 ? 21.821 23.956 -45.769 1.00 72.81 154 SER A C 1
ATOM 1168 O O . SER A 1 154 ? 20.828 24.144 -45.063 1.00 72.81 154 SER A O 1
ATOM 1170 N N . PHE A 1 155 ? 22.168 22.747 -46.217 1.00 78.50 155 PHE A N 1
ATOM 1171 C CA . PHE A 1 155 ? 21.480 21.491 -45.921 1.00 78.50 155 PHE A CA 1
ATOM 1172 C C . PHE A 1 155 ? 21.231 21.271 -44.420 1.00 78.50 155 PHE A C 1
ATOM 1174 O O . PHE A 1 155 ? 20.140 20.857 -44.030 1.00 78.50 155 PHE A O 1
ATOM 1181 N N . TRP A 1 156 ? 22.219 21.560 -43.564 1.00 75.38 156 TRP A N 1
ATOM 1182 C CA . TRP A 1 156 ? 22.132 21.288 -42.125 1.00 75.38 156 TRP A CA 1
ATOM 1183 C C . TRP A 1 156 ? 21.058 22.124 -41.404 1.00 75.38 156 TRP A C 1
ATOM 1185 O O . TRP A 1 156 ? 20.242 21.538 -40.689 1.00 75.38 156 TRP A O 1
ATOM 1195 N N . PRO A 1 157 ? 21.007 23.465 -41.561 1.00 68.00 157 PRO A N 1
ATOM 1196 C CA . PRO A 1 157 ? 19.987 24.288 -40.918 1.00 68.00 157 PRO A CA 1
ATOM 1197 C C . PRO A 1 157 ? 18.610 24.278 -41.579 1.00 68.00 157 PRO A C 1
ATOM 1199 O O . PRO A 1 157 ? 17.666 24.756 -40.956 1.00 68.00 157 PRO A O 1
ATOM 1202 N N . THR A 1 158 ? 18.486 23.762 -42.802 1.00 75.31 158 THR A N 1
ATOM 1203 C CA . THR A 1 158 ? 17.217 23.748 -43.540 1.00 75.31 158 THR A CA 1
ATOM 1204 C C . THR A 1 158 ? 16.686 22.321 -43.663 1.00 75.31 158 THR A C 1
ATOM 1206 O O . THR A 1 158 ? 15.967 21.847 -42.785 1.00 75.31 158 THR A O 1
ATOM 1209 N N . THR A 1 159 ? 17.114 21.604 -44.699 1.00 79.44 159 THR A N 1
ATOM 1210 C CA . THR A 1 159 ? 16.618 20.287 -45.097 1.00 79.44 159 THR A CA 1
ATOM 1211 C C . THR A 1 159 ? 16.747 19.242 -43.992 1.00 79.44 159 THR A C 1
ATOM 1213 O O . THR A 1 159 ? 15.819 18.474 -43.757 1.00 79.44 159 THR A O 1
ATOM 1216 N N . TRP A 1 160 ? 17.886 19.198 -43.298 1.00 79.81 160 TRP A N 1
ATOM 1217 C CA . TRP A 1 160 ? 18.121 18.222 -42.235 1.00 79.81 160 TRP A CA 1
ATOM 1218 C C . TRP A 1 160 ? 17.313 18.527 -40.970 1.00 79.81 160 TRP A C 1
ATOM 1220 O O . TRP A 1 160 ? 16.694 17.632 -40.393 1.00 79.81 160 TRP A O 1
ATOM 1230 N N . LEU A 1 161 ? 17.279 19.795 -40.547 1.00 72.56 161 LEU A N 1
ATOM 1231 C CA . LEU A 1 161 ? 16.543 20.206 -39.351 1.00 72.56 161 LEU A CA 1
ATOM 1232 C C . LEU A 1 161 ? 15.034 19.977 -39.506 1.00 72.56 161 LEU A C 1
ATOM 1234 O O . LEU A 1 161 ? 14.387 19.488 -38.578 1.00 72.56 161 LEU A O 1
ATOM 1238 N N . GLU A 1 162 ? 14.481 20.312 -40.669 1.00 76.50 162 GLU A N 1
ATOM 1239 C CA . GLU A 1 162 ? 13.078 20.061 -40.993 1.00 76.50 162 GLU A CA 1
ATOM 1240 C C . GLU A 1 162 ? 12.771 18.559 -41.023 1.00 76.50 162 GLU A C 1
ATOM 1242 O O . GLU A 1 162 ? 11.779 18.121 -40.433 1.00 76.50 162 GLU A O 1
ATOM 1247 N N . ALA A 1 163 ? 13.656 17.754 -41.621 1.00 76.88 163 ALA A N 1
ATOM 1248 C CA . ALA A 1 163 ? 13.501 16.305 -41.665 1.00 76.88 163 ALA A CA 1
ATOM 1249 C C . ALA A 1 163 ? 13.438 15.688 -40.260 1.00 76.88 163 ALA A C 1
ATOM 1251 O O . ALA A 1 163 ? 12.499 14.940 -39.983 1.00 76.88 163 ALA A O 1
ATOM 1252 N N . ILE A 1 164 ? 14.372 16.035 -39.362 1.00 76.75 164 ILE A N 1
ATOM 1253 C CA . ILE A 1 164 ? 14.363 15.548 -37.972 1.00 76.75 164 ILE A CA 1
ATOM 1254 C C . ILE A 1 164 ? 13.068 15.956 -37.267 1.00 76.75 164 ILE A C 1
ATOM 1256 O O . ILE A 1 164 ? 12.429 15.107 -36.647 1.00 76.75 164 ILE A O 1
ATOM 1260 N N . ARG A 1 165 ? 12.672 17.235 -37.348 1.00 72.00 165 ARG A N 1
ATOM 1261 C CA . ARG A 1 165 ? 11.488 17.750 -36.637 1.00 72.00 165 ARG A CA 1
ATOM 1262 C C . ARG A 1 165 ? 10.193 17.088 -37.087 1.00 72.00 165 ARG A C 1
ATOM 1264 O O . ARG A 1 165 ? 9.298 16.896 -36.274 1.00 72.00 165 ARG A O 1
ATOM 1271 N N . THR A 1 166 ? 10.104 16.768 -38.371 1.00 77.44 166 THR A N 1
ATOM 1272 C CA . THR A 1 166 ? 8.877 16.248 -38.978 1.00 77.44 166 THR A CA 1
ATOM 1273 C C . THR A 1 166 ? 8.741 14.741 -38.795 1.00 77.44 166 THR A C 1
ATOM 1275 O O . THR A 1 166 ? 7.636 14.242 -38.592 1.00 77.44 166 THR A O 1
ATOM 1278 N N . HIS A 1 167 ? 9.851 14.002 -38.874 1.00 79.00 167 HIS A N 1
ATOM 1279 C CA . HIS A 1 167 ? 9.794 12.546 -39.005 1.00 79.00 167 HIS A CA 1
ATOM 1280 C C . HIS A 1 167 ? 10.212 11.778 -37.752 1.00 79.00 167 HIS A C 1
ATOM 1282 O O . HIS A 1 167 ? 9.841 10.615 -37.647 1.00 79.00 167 HIS A O 1
ATOM 1288 N N . THR A 1 168 ? 10.932 12.383 -36.800 1.00 75.06 168 THR A N 1
ATOM 1289 C CA . THR A 1 168 ? 11.332 11.693 -35.557 1.00 75.06 168 THR A CA 1
ATOM 1290 C C . THR A 1 168 ? 10.098 11.374 -34.712 1.00 75.06 168 THR A C 1
ATOM 1292 O O . THR A 1 168 ? 9.300 12.255 -34.400 1.00 75.06 168 THR A O 1
ATOM 1295 N N . ARG A 1 169 ? 9.935 10.103 -34.346 1.00 68.12 169 ARG A N 1
ATOM 1296 C CA . ARG A 1 169 ? 8.764 9.559 -33.638 1.00 68.12 169 ARG A CA 1
ATOM 1297 C C . ARG A 1 169 ? 9.143 8.804 -32.371 1.00 68.12 169 ARG A C 1
ATOM 1299 O O . ARG A 1 169 ? 8.365 8.782 -31.420 1.00 68.12 169 ARG A O 1
ATOM 1306 N N . ALA A 1 170 ? 10.307 8.163 -32.355 1.00 60.88 170 ALA A N 1
ATOM 1307 C CA . ALA A 1 170 ? 10.798 7.407 -31.215 1.00 60.88 170 ALA A CA 1
ATOM 1308 C C . ALA A 1 170 ? 11.654 8.292 -30.303 1.00 60.88 170 ALA A C 1
ATOM 1310 O O . ALA A 1 170 ? 12.387 9.167 -30.753 1.00 60.88 170 ALA A O 1
ATOM 1311 N N . GLY A 1 171 ? 11.650 7.994 -29.001 1.00 58.56 171 GLY A N 1
ATOM 1312 C CA . GLY A 1 171 ? 12.592 8.616 -28.062 1.00 58.56 171 GLY A CA 1
ATOM 1313 C C . GLY A 1 171 ? 14.050 8.158 -28.230 1.00 58.56 171 GLY A C 1
ATOM 1314 O O . GLY A 1 171 ? 14.913 8.615 -27.486 1.00 58.56 171 GLY A O 1
ATOM 1315 N N . ASP A 1 172 ? 14.338 7.237 -29.157 1.00 71.94 172 ASP A N 1
ATOM 1316 C CA . ASP A 1 172 ? 15.680 6.711 -29.403 1.00 71.94 172 ASP A CA 1
ATOM 1317 C C . ASP A 1 172 ? 15.963 6.557 -30.886 1.00 71.94 172 ASP A C 1
ATOM 1319 O O . ASP A 1 172 ? 15.123 6.070 -31.644 1.00 71.94 172 ASP A O 1
ATOM 1323 N N . ALA A 1 173 ? 17.184 6.929 -31.263 1.00 81.00 173 ALA A N 1
ATOM 1324 C CA . ALA A 1 173 ? 17.622 6.921 -32.642 1.00 81.00 173 ALA A CA 1
ATOM 1325 C C . ALA A 1 173 ? 19.028 6.338 -32.800 1.00 81.00 173 ALA A C 1
ATOM 1327 O O . ALA A 1 173 ? 19.877 6.482 -31.911 1.00 81.00 173 ALA A O 1
ATOM 1328 N N . ILE A 1 174 ? 19.260 5.725 -33.961 1.00 87.38 174 ILE A N 1
ATOM 1329 C CA . ILE A 1 174 ? 20.575 5.334 -34.468 1.00 87.38 174 ILE A CA 1
ATOM 1330 C C . ILE A 1 174 ? 20.757 6.005 -35.829 1.00 87.38 174 ILE A C 1
ATOM 1332 O O . ILE A 1 174 ? 19.916 5.873 -36.716 1.00 87.38 174 ILE A O 1
ATOM 1336 N N . VAL A 1 175 ? 21.864 6.718 -35.988 1.00 89.06 175 VAL A N 1
ATOM 1337 C CA . VAL A 1 175 ? 22.220 7.448 -37.202 1.00 89.06 175 VAL A CA 1
ATOM 1338 C C . VAL A 1 175 ? 23.527 6.878 -37.733 1.00 89.06 175 VAL A C 1
ATOM 1340 O O . VAL A 1 175 ? 24.568 7.049 -37.104 1.00 89.06 175 VAL A O 1
ATOM 1343 N N . GLY A 1 176 ? 23.491 6.188 -38.867 1.00 90.31 176 GLY A N 1
ATOM 1344 C CA . GLY A 1 176 ? 24.697 5.884 -39.632 1.00 90.31 176 GLY A CA 1
ATOM 1345 C C . GLY A 1 176 ? 24.935 6.991 -40.643 1.00 90.31 176 GLY A C 1
ATOM 1346 O O . GLY A 1 176 ? 24.015 7.377 -41.362 1.00 90.31 176 GLY A O 1
ATOM 1347 N N . ALA A 1 177 ? 26.138 7.544 -40.682 1.00 87.31 177 ALA A N 1
ATOM 1348 C CA . ALA A 1 177 ? 26.391 8.676 -41.548 1.00 87.31 177 ALA A CA 1
ATOM 1349 C C . ALA A 1 177 ? 27.811 8.704 -42.089 1.00 87.31 177 ALA A C 1
ATOM 1351 O O . ALA A 1 177 ? 28.770 8.396 -41.379 1.00 87.31 177 ALA A O 1
ATOM 1352 N N . ASP A 1 178 ? 27.903 9.180 -43.321 1.00 88.75 178 ASP A N 1
ATOM 1353 C CA . ASP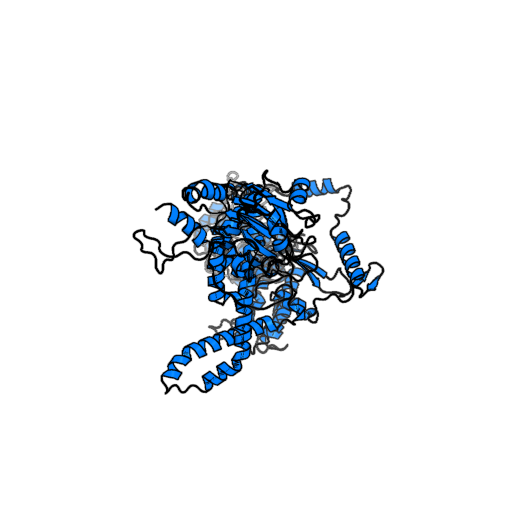 A 1 178 ? 29.056 9.919 -43.801 1.00 88.75 178 ASP A CA 1
ATOM 1354 C C . ASP A 1 178 ? 28.727 11.398 -43.584 1.00 88.75 178 ASP A C 1
ATOM 1356 O O . ASP A 1 178 ? 27.812 11.933 -44.207 1.00 88.75 178 ASP A O 1
ATOM 1360 N N . TRP A 1 179 ? 29.423 12.070 -42.671 1.00 79.38 179 TRP A N 1
ATOM 1361 C CA . TRP A 1 179 ? 29.140 13.473 -42.369 1.00 79.38 179 TRP A CA 1
ATOM 1362 C C . TRP A 1 179 ? 29.762 14.449 -43.365 1.00 79.38 179 TRP A C 1
ATOM 1364 O O . TRP A 1 179 ? 29.365 15.615 -43.367 1.00 79.38 179 TRP A O 1
ATOM 1374 N N . ASN A 1 180 ? 30.747 14.017 -44.161 1.00 75.88 180 ASN A N 1
ATOM 1375 C CA . ASN A 1 180 ? 31.563 14.858 -45.044 1.00 75.88 180 ASN A CA 1
ATOM 1376 C C . ASN A 1 180 ? 32.151 16.136 -44.398 1.00 75.88 180 ASN A C 1
ATOM 1378 O O . ASN A 1 180 ? 32.624 17.033 -45.095 1.00 75.88 180 ASN A O 1
ATOM 1382 N N . ALA A 1 181 ? 32.149 16.246 -43.066 1.00 56.16 181 ALA A N 1
ATOM 1383 C CA . ALA A 1 181 ? 32.558 17.439 -42.330 1.00 56.16 181 ALA A CA 1
ATOM 1384 C C . ALA A 1 181 ? 33.902 17.229 -41.627 1.00 56.16 181 ALA A C 1
ATOM 1386 O O . ALA A 1 181 ? 34.111 16.154 -41.075 1.00 56.16 181 ALA A O 1
ATOM 1387 N N . THR A 1 182 ? 34.739 18.276 -41.523 1.00 44.97 182 THR A N 1
ATOM 1388 C CA . THR A 1 182 ? 35.687 18.438 -40.391 1.00 44.97 182 THR A CA 1
ATOM 1389 C C . THR A 1 182 ? 36.237 19.862 -40.232 1.00 44.97 182 THR A C 1
ATOM 1391 O O . THR A 1 182 ? 36.778 20.412 -41.193 1.00 44.97 182 THR A O 1
ATOM 1394 N N . PRO A 1 183 ? 36.178 20.404 -39.000 1.00 42.56 183 PRO A N 1
ATOM 1395 C CA . PRO A 1 183 ? 37.337 21.045 -38.343 1.00 42.56 183 PRO A CA 1
ATOM 1396 C C . PRO A 1 183 ? 37.859 20.267 -37.107 1.00 42.56 183 PRO A C 1
ATOM 1398 O O . PRO A 1 183 ? 37.074 19.629 -36.401 1.00 42.56 183 PRO A O 1
ATOM 1401 N N . ASP A 1 184 ? 39.165 20.365 -36.824 1.00 43.88 184 ASP A N 1
ATOM 1402 C CA . ASP A 1 184 ? 39.892 19.861 -35.639 1.00 43.88 184 ASP A CA 1
ATOM 1403 C C . ASP A 1 184 ? 40.139 21.001 -34.615 1.00 43.88 184 ASP A C 1
ATOM 1405 O O . ASP A 1 184 ? 40.988 21.869 -34.845 1.00 43.88 184 ASP A O 1
ATOM 1409 N N . PRO A 1 185 ? 39.463 21.016 -33.448 1.00 38.47 185 PRO A N 1
ATOM 1410 C CA . PRO A 1 185 ? 39.562 22.108 -32.471 1.00 38.47 185 PRO A CA 1
ATOM 1411 C C . PRO A 1 185 ? 40.929 22.274 -31.789 1.00 38.47 185 PRO A C 1
ATOM 1413 O O . PRO A 1 185 ? 41.137 23.274 -31.106 1.00 38.47 185 PRO A O 1
ATOM 1416 N N . ALA A 1 186 ? 41.852 21.314 -31.916 1.00 41.28 186 ALA A N 1
ATOM 1417 C CA . ALA A 1 186 ? 43.192 21.432 -31.338 1.00 41.28 186 ALA A CA 1
ATOM 1418 C C . ALA A 1 186 ? 44.186 22.162 -32.263 1.00 41.28 186 ALA A C 1
ATOM 1420 O O . ALA A 1 186 ? 45.287 22.502 -31.827 1.00 41.28 186 ALA A O 1
ATOM 1421 N N . ARG A 1 187 ? 43.829 22.369 -33.541 1.00 40.12 187 ARG A N 1
ATOM 1422 C CA . ARG A 1 187 ? 44.719 22.896 -34.594 1.00 40.12 187 ARG A CA 1
ATOM 1423 C C . ARG A 1 187 ? 44.091 23.979 -35.474 1.00 40.12 187 ARG A C 1
ATOM 1425 O O . ARG A 1 187 ? 44.834 24.765 -36.057 1.00 40.12 187 ARG A O 1
ATOM 1432 N N . ASP A 1 188 ? 42.764 24.057 -35.541 1.00 47.38 188 ASP A N 1
ATOM 1433 C CA . ASP A 1 188 ? 42.054 25.037 -36.362 1.00 47.38 188 ASP A CA 1
ATOM 1434 C C . ASP A 1 188 ? 41.682 26.294 -35.553 1.00 47.38 188 ASP A C 1
ATOM 1436 O O . ASP A 1 188 ? 41.173 26.226 -34.433 1.00 47.38 188 ASP A O 1
ATOM 1440 N N . SER A 1 189 ? 41.949 27.475 -36.123 1.00 43.56 189 SER A N 1
ATOM 1441 C CA . SER A 1 189 ? 41.734 28.762 -35.449 1.00 43.56 189 SER A CA 1
ATOM 1442 C C . SER A 1 189 ? 40.252 29.156 -35.429 1.00 43.56 189 SER A C 1
ATOM 1444 O O . SER A 1 189 ? 39.546 29.073 -36.438 1.00 43.56 189 SER A O 1
ATOM 1446 N N . LEU A 1 190 ? 39.805 29.708 -34.295 1.00 40.28 190 LEU A N 1
ATOM 1447 C CA . LEU A 1 190 ? 38.456 30.262 -34.090 1.00 40.28 190 LEU A CA 1
ATOM 1448 C C . LEU A 1 190 ? 38.124 31.475 -34.990 1.00 40.28 190 LEU A C 1
ATOM 1450 O O . LEU A 1 190 ? 37.042 32.046 -34.862 1.00 40.28 190 LEU A O 1
ATOM 1454 N N . ARG A 1 191 ? 39.028 31.887 -35.892 1.00 38.09 191 ARG A N 1
ATOM 1455 C CA . ARG A 1 191 ? 38.826 32.980 -36.858 1.00 38.09 191 ARG A CA 1
ATOM 1456 C C . ARG A 1 191 ? 38.850 32.543 -38.331 1.00 38.09 191 ARG A C 1
ATOM 1458 O O . ARG A 1 191 ? 38.913 33.402 -39.200 1.00 38.09 191 ARG A O 1
ATOM 1465 N N . GLY A 1 192 ? 38.698 31.247 -38.620 1.00 39.47 192 GLY A N 1
ATOM 1466 C CA . GLY A 1 192 ? 38.167 30.812 -39.921 1.00 39.47 192 GLY A CA 1
ATOM 1467 C C . GLY A 1 192 ? 39.166 30.337 -40.982 1.00 39.47 192 GLY A C 1
ATOM 1468 O O . GLY A 1 192 ? 38.907 30.530 -42.165 1.00 39.47 192 GLY A O 1
ATOM 1469 N N . THR A 1 193 ? 40.246 29.649 -40.606 1.00 40.69 193 THR A N 1
ATOM 1470 C CA . THR A 1 193 ? 41.060 28.866 -41.564 1.00 40.69 193 THR A CA 1
ATOM 1471 C C . THR A 1 193 ? 41.255 27.432 -41.065 1.00 40.69 193 THR A C 1
ATOM 1473 O O . THR A 1 193 ? 41.713 27.240 -39.940 1.00 40.69 193 THR A O 1
ATOM 1476 N N . ILE A 1 194 ? 40.877 26.452 -41.901 1.00 43.12 194 ILE A N 1
ATOM 1477 C CA . ILE A 1 194 ? 40.867 24.996 -41.638 1.00 43.12 194 ILE A CA 1
ATOM 1478 C C . ILE A 1 194 ? 42.167 24.362 -42.161 1.00 43.12 194 ILE A C 1
ATOM 1480 O O . ILE A 1 194 ? 42.534 24.623 -43.307 1.00 43.12 194 ILE A O 1
ATOM 1484 N N . ALA A 1 195 ? 42.829 23.507 -41.369 1.00 40.22 195 ALA A N 1
ATOM 1485 C CA . ALA A 1 195 ? 44.098 22.862 -41.730 1.00 40.22 195 ALA A CA 1
ATOM 1486 C C . ALA A 1 195 ? 44.140 21.310 -41.623 1.00 40.22 195 ALA A C 1
ATOM 1488 O O . ALA A 1 195 ? 45.096 20.726 -42.134 1.00 40.22 195 ALA A O 1
ATOM 1489 N N . SER A 1 196 ? 43.169 20.588 -41.022 1.00 39.19 196 SER A N 1
ATOM 1490 C CA . SER A 1 196 ? 43.184 19.094 -40.974 1.00 39.19 196 SER A CA 1
ATOM 1491 C C . SER A 1 196 ? 41.818 18.411 -40.702 1.00 39.19 196 SER A C 1
ATOM 1493 O O . SER A 1 196 ? 41.054 18.858 -39.856 1.00 39.19 196 SER A O 1
ATOM 1495 N N . ALA A 1 197 ? 41.555 17.263 -41.361 1.00 47.19 197 ALA A N 1
ATOM 1496 C CA . ALA A 1 197 ? 40.273 16.534 -41.431 1.00 47.19 197 ALA A CA 1
ATOM 1497 C C . ALA A 1 197 ? 40.368 15.029 -41.057 1.00 47.19 197 ALA A C 1
ATOM 1499 O O . ALA A 1 197 ? 40.996 14.282 -41.806 1.00 47.19 197 ALA A O 1
ATOM 1500 N N . LYS A 1 198 ? 39.757 14.528 -39.958 1.00 47.59 198 LYS A N 1
ATOM 1501 C CA . LYS A 1 198 ? 39.691 13.071 -39.640 1.00 47.59 198 LYS A CA 1
ATOM 1502 C C . LYS A 1 198 ? 38.462 12.597 -38.820 1.00 47.59 198 LYS A C 1
ATOM 1504 O O . LYS A 1 198 ? 38.570 12.474 -37.603 1.00 47.59 198 LYS A O 1
ATOM 1509 N N . ARG A 1 199 ? 37.354 12.224 -39.486 1.00 53.53 199 ARG A N 1
ATOM 1510 C CA . ARG A 1 199 ? 36.497 11.011 -39.276 1.00 53.53 199 ARG A CA 1
ATOM 1511 C C . ARG A 1 199 ? 35.148 11.202 -39.984 1.00 53.53 199 ARG A C 1
ATOM 1513 O O . ARG A 1 199 ? 34.196 11.708 -39.403 1.00 53.53 199 ARG A O 1
ATOM 1520 N N . ILE A 1 200 ? 35.129 10.810 -41.253 1.00 69.81 200 ILE A N 1
ATOM 1521 C CA . ILE A 1 200 ? 34.048 11.054 -42.213 1.00 69.81 200 ILE A CA 1
ATOM 1522 C C . ILE A 1 200 ? 32.850 10.123 -41.930 1.00 69.81 200 ILE A C 1
ATOM 1524 O O . ILE A 1 200 ? 31.734 10.601 -41.736 1.00 69.81 200 ILE A O 1
ATOM 1528 N N . ASP A 1 201 ? 33.105 8.822 -41.750 1.00 79.38 201 ASP A N 1
ATOM 1529 C CA . ASP A 1 201 ? 32.086 7.809 -41.445 1.00 79.38 201 ASP A CA 1
ATOM 1530 C C . ASP A 1 201 ? 31.920 7.578 -39.933 1.00 79.38 201 ASP A C 1
ATOM 1532 O O . ASP A 1 201 ? 32.889 7.302 -39.214 1.00 79.38 201 ASP A O 1
ATOM 1536 N N . SER A 1 202 ? 30.690 7.646 -39.416 1.00 80.94 202 SER A N 1
ATOM 1537 C CA . SER A 1 202 ? 30.409 7.323 -38.012 1.00 80.94 202 SER A CA 1
ATOM 1538 C C . SER A 1 202 ? 28.972 6.881 -37.756 1.00 80.94 202 SER A C 1
ATOM 1540 O O . SER A 1 202 ? 28.053 7.160 -38.521 1.00 80.94 202 SER A O 1
ATOM 1542 N N . ILE A 1 203 ? 28.787 6.189 -36.631 1.00 82.25 203 ILE A N 1
ATOM 1543 C CA . ILE A 1 203 ? 27.479 5.767 -36.135 1.00 82.25 203 ILE A CA 1
ATOM 1544 C C . ILE A 1 203 ? 27.211 6.517 -34.838 1.00 82.25 203 ILE A C 1
ATOM 1546 O O . ILE A 1 203 ? 27.990 6.430 -33.887 1.00 82.25 203 ILE A O 1
ATOM 1550 N N . TRP A 1 204 ? 26.113 7.257 -34.811 1.00 81.81 204 TRP A N 1
ATOM 1551 C CA . TRP A 1 204 ? 25.642 8.001 -33.658 1.00 81.81 204 TRP A CA 1
ATOM 1552 C C . TRP A 1 204 ? 24.430 7.274 -33.090 1.00 81.81 204 TRP A C 1
ATOM 1554 O O . TRP A 1 204 ? 23.596 6.758 -33.826 1.00 81.81 204 TRP A O 1
ATOM 1564 N N . SER A 1 205 ? 24.319 7.221 -31.768 1.00 76.06 205 SER A N 1
ATOM 1565 C CA . SER A 1 205 ? 23.156 6.644 -31.094 1.00 76.06 205 SER A CA 1
ATOM 1566 C C . SER A 1 205 ? 22.694 7.522 -29.937 1.00 76.06 205 SER A C 1
ATOM 1568 O O . SER A 1 205 ? 23.510 8.230 -29.341 1.00 76.06 205 SER A O 1
ATOM 1570 N N . SER A 1 206 ? 21.399 7.483 -29.608 1.00 67.56 206 SER A N 1
ATOM 1571 C CA . SER A 1 206 ? 20.870 8.176 -28.425 1.00 67.56 206 SER A CA 1
ATOM 1572 C C . SER A 1 206 ? 21.692 7.825 -27.175 1.00 67.56 206 SER A C 1
ATOM 1574 O O . SER A 1 206 ? 22.129 6.682 -27.006 1.00 67.56 206 SER A O 1
ATOM 1576 N N . THR A 1 207 ? 21.888 8.783 -26.258 1.00 58.09 207 THR A N 1
ATOM 1577 C CA . THR A 1 207 ? 22.688 8.574 -25.027 1.00 58.09 207 THR A CA 1
ATOM 1578 C C . THR A 1 207 ? 22.266 7.336 -24.229 1.00 58.09 207 THR A C 1
ATOM 1580 O O . THR A 1 207 ? 23.099 6.674 -23.604 1.00 58.09 207 THR A O 1
ATOM 1583 N N . ARG A 1 208 ? 20.976 6.988 -24.265 1.00 58.47 208 ARG A N 1
ATOM 1584 C CA . ARG A 1 208 ? 20.440 5.782 -23.630 1.00 58.47 208 ARG A CA 1
ATOM 1585 C C . ARG A 1 208 ? 21.013 4.505 -24.244 1.00 58.47 208 ARG A C 1
ATOM 1587 O O . ARG A 1 208 ? 21.440 3.621 -23.504 1.00 58.47 208 ARG A O 1
ATOM 1594 N N . LEU A 1 209 ? 21.047 4.426 -25.573 1.00 65.81 209 LEU A N 1
ATOM 1595 C CA . LEU A 1 209 ? 21.527 3.259 -26.309 1.00 65.81 209 LEU A CA 1
ATOM 1596 C C . LEU A 1 209 ? 23.045 3.075 -26.220 1.00 65.81 209 LEU A C 1
ATOM 1598 O O . LEU A 1 209 ? 23.526 1.945 -26.240 1.00 65.81 209 LEU A O 1
ATOM 1602 N N . LEU A 1 210 ? 23.800 4.162 -26.035 1.00 65.75 210 LEU A N 1
ATOM 1603 C CA . LEU A 1 210 ? 25.263 4.116 -25.920 1.00 65.75 210 LEU A CA 1
ATOM 1604 C C . LEU A 1 210 ? 25.760 3.225 -24.776 1.00 65.75 210 LEU A C 1
ATOM 1606 O O . LEU A 1 210 ? 26.826 2.631 -24.886 1.00 65.75 210 LEU A O 1
ATOM 1610 N N . ARG A 1 211 ? 24.984 3.069 -23.695 1.00 56.94 211 ARG A N 1
ATOM 1611 C CA . ARG A 1 211 ? 25.351 2.179 -22.577 1.00 56.94 211 ARG A CA 1
ATOM 1612 C C . ARG A 1 211 ? 25.280 0.691 -22.937 1.00 56.94 211 ARG A C 1
ATOM 1614 O O . ARG A 1 211 ? 25.798 -0.130 -22.185 1.00 56.94 211 ARG A O 1
ATOM 1621 N N . PHE A 1 212 ? 24.633 0.360 -24.052 1.00 66.12 212 PHE A N 1
ATOM 1622 C CA . PHE A 1 212 ? 24.512 -0.995 -24.585 1.00 66.12 212 PHE A CA 1
ATOM 1623 C C . PHE A 1 212 ? 25.411 -1.221 -25.801 1.00 66.12 212 PHE A C 1
ATOM 1625 O O . PHE A 1 212 ? 25.478 -2.345 -26.291 1.00 66.12 212 PHE A O 1
ATOM 1632 N N . ALA A 1 213 ? 26.098 -0.184 -26.287 1.00 72.06 213 ALA A N 1
ATOM 1633 C CA . ALA A 1 213 ? 27.058 -0.312 -27.369 1.00 72.06 213 ALA A CA 1
ATOM 1634 C C . ALA A 1 213 ? 28.250 -1.174 -26.916 1.00 72.06 213 ALA A C 1
ATOM 1636 O O . ALA A 1 213 ? 28.898 -0.904 -25.906 1.00 72.06 213 ALA A O 1
ATOM 1637 N N . LYS A 1 214 ? 28.536 -2.214 -27.688 1.00 71.62 214 LYS A N 1
ATOM 1638 C CA . LYS A 1 214 ? 29.639 -3.159 -27.553 1.00 71.62 214 LYS A CA 1
ATOM 1639 C C . LYS A 1 214 ? 30.328 -3.314 -28.911 1.00 71.62 214 LYS A C 1
ATOM 1641 O O . LYS A 1 214 ? 29.722 -3.083 -29.955 1.00 71.62 214 LYS A O 1
ATOM 1646 N N . HIS A 1 215 ? 31.588 -3.746 -28.882 1.00 74.44 215 HIS A N 1
ATOM 1647 C CA . HIS A 1 215 ? 32.359 -4.192 -30.050 1.00 74.44 215 HIS A CA 1
ATOM 1648 C C . HIS A 1 215 ? 32.288 -3.240 -31.258 1.00 74.44 215 HIS A C 1
ATOM 1650 O O . HIS A 1 215 ? 31.548 -3.468 -32.217 1.00 74.44 215 HIS A O 1
ATOM 1656 N N . THR A 1 216 ? 33.088 -2.175 -31.232 1.00 81.12 216 THR A N 1
ATOM 1657 C CA . THR A 1 216 ? 33.292 -1.327 -32.410 1.00 81.12 216 THR A CA 1
ATOM 1658 C C . THR A 1 216 ? 34.300 -1.976 -33.354 1.00 81.12 216 THR A C 1
ATOM 1660 O O . THR A 1 216 ? 35.362 -2.436 -32.932 1.00 81.12 216 THR A O 1
ATOM 1663 N N . LYS A 1 217 ? 33.966 -2.041 -34.644 1.00 83.75 217 LYS A N 1
ATOM 1664 C CA . LYS A 1 217 ? 34.814 -2.654 -35.676 1.00 83.75 217 LYS A CA 1
ATOM 1665 C C . LYS A 1 217 ? 34.906 -1.753 -36.898 1.00 83.75 217 LYS A C 1
ATOM 1667 O O . LYS A 1 217 ? 33.957 -1.045 -37.229 1.00 83.75 217 LYS A O 1
ATOM 1672 N N . PHE A 1 218 ? 36.051 -1.826 -37.567 1.00 87.00 218 PHE A N 1
ATOM 1673 C CA . PHE A 1 218 ? 36.317 -1.143 -38.826 1.00 87.00 218 PHE A CA 1
ATOM 1674 C C . PHE A 1 218 ? 36.831 -2.160 -39.839 1.00 87.00 218 PHE A C 1
ATOM 1676 O O . PHE A 1 218 ? 37.622 -3.037 -39.490 1.00 87.00 218 PHE A O 1
ATOM 1683 N N . SER A 1 219 ? 36.412 -2.053 -41.095 1.00 87.81 219 SER A N 1
ATOM 1684 C CA . SER A 1 219 ? 36.907 -2.928 -42.160 1.00 87.81 219 SER A CA 1
ATOM 1685 C C . SER A 1 219 ? 37.207 -2.144 -43.425 1.00 87.81 219 SER A C 1
ATOM 1687 O O . SER A 1 219 ? 36.438 -1.277 -43.837 1.00 87.81 219 SER A O 1
ATOM 1689 N N . TYR A 1 220 ? 38.337 -2.471 -44.049 1.00 88.56 220 TYR A N 1
ATOM 1690 C CA . TYR A 1 220 ? 38.661 -1.990 -45.387 1.00 88.56 220 TYR A CA 1
ATOM 1691 C C . TYR A 1 220 ? 37.693 -2.600 -46.395 1.00 88.56 220 TYR A C 1
ATOM 1693 O O . TYR A 1 220 ? 37.480 -3.816 -46.388 1.00 88.56 220 TYR A O 1
ATOM 1701 N N . THR A 1 221 ? 37.148 -1.767 -47.271 1.00 88.06 221 THR A N 1
ATOM 1702 C CA . THR A 1 221 ? 36.260 -2.189 -48.359 1.00 88.06 221 THR A CA 1
ATOM 1703 C C . THR A 1 221 ? 36.895 -1.852 -49.705 1.00 88.06 221 THR A C 1
ATOM 1705 O O . THR A 1 221 ? 37.986 -1.286 -49.756 1.00 88.06 221 THR A O 1
ATOM 1708 N N . THR A 1 222 ? 36.237 -2.228 -50.797 1.00 88.81 222 THR A N 1
ATOM 1709 C CA . THR A 1 222 ? 36.612 -1.810 -52.154 1.00 88.81 222 THR A CA 1
ATOM 1710 C C . THR A 1 222 ? 36.144 -0.390 -52.502 1.00 88.81 222 THR A C 1
ATOM 1712 O O . THR A 1 222 ? 36.393 0.078 -53.615 1.00 88.81 222 THR A O 1
ATOM 1715 N N . SER A 1 223 ? 35.444 0.296 -51.590 1.00 88.00 223 SER A N 1
ATOM 1716 C CA . SER A 1 223 ? 35.276 1.752 -51.635 1.00 88.00 223 SER A CA 1
ATOM 1717 C C . SER A 1 223 ? 36.530 2.441 -51.092 1.00 88.00 223 SER A C 1
ATOM 1719 O O . SER A 1 223 ? 37.327 1.869 -50.352 1.00 88.00 223 SER A O 1
ATOM 1721 N N . ASP A 1 224 ? 36.679 3.703 -51.466 1.00 84.50 224 ASP A N 1
ATOM 1722 C CA . ASP A 1 224 ? 37.529 4.694 -50.817 1.00 84.50 224 ASP A CA 1
ATOM 1723 C C . ASP A 1 224 ? 37.196 4.934 -49.328 1.00 84.50 224 ASP A C 1
ATOM 1725 O O . ASP A 1 224 ? 38.016 5.506 -48.609 1.00 84.50 224 ASP A O 1
ATOM 1729 N N . HIS A 1 225 ? 36.062 4.426 -48.833 1.00 87.56 225 HIS A N 1
ATOM 1730 C CA . HIS A 1 225 ? 35.648 4.481 -47.433 1.00 87.56 225 HIS A CA 1
ATOM 1731 C C . HIS A 1 225 ? 35.805 3.141 -46.699 1.00 87.56 225 HIS A C 1
ATOM 1733 O O . HIS A 1 225 ? 35.774 2.039 -47.265 1.00 87.56 225 HIS A O 1
ATOM 1739 N N . ARG A 1 226 ? 35.960 3.229 -45.373 1.00 86.25 226 ARG A N 1
ATOM 1740 C CA . ARG A 1 226 ? 35.957 2.059 -44.485 1.00 86.25 226 ARG A CA 1
ATOM 1741 C C . ARG A 1 226 ? 34.556 1.832 -43.941 1.00 86.25 226 ARG A C 1
ATOM 1743 O O . ARG A 1 226 ? 33.909 2.764 -43.476 1.00 86.25 226 ARG A O 1
ATOM 1750 N N . ALA A 1 227 ? 34.138 0.573 -43.890 1.00 89.88 227 ALA A N 1
ATOM 1751 C CA . ALA A 1 227 ? 32.940 0.209 -43.152 1.00 89.88 227 ALA A CA 1
ATOM 1752 C C . ALA A 1 227 ? 33.196 0.353 -41.650 1.00 89.88 227 ALA A C 1
ATOM 1754 O O . ALA A 1 227 ? 34.242 -0.076 -41.150 1.00 89.88 227 ALA A O 1
ATOM 1755 N N . THR A 1 228 ? 32.220 0.905 -40.938 1.00 89.19 228 THR A N 1
ATOM 1756 C CA . THR A 1 228 ? 32.233 1.019 -39.475 1.00 89.19 228 THR A CA 1
ATOM 1757 C C . THR A 1 228 ? 31.023 0.296 -38.913 1.00 89.19 228 THR A C 1
ATOM 1759 O O . THR A 1 228 ? 29.933 0.439 -39.455 1.00 89.19 228 THR A O 1
ATOM 1762 N N . SER A 1 229 ? 31.182 -0.452 -37.821 1.00 91.06 229 SER A N 1
ATOM 1763 C CA . SER A 1 229 ? 30.061 -1.108 -37.142 1.00 91.06 229 SER A CA 1
ATOM 1764 C C . SER A 1 229 ? 30.138 -1.010 -35.629 1.00 91.06 229 SER A C 1
ATOM 1766 O O . SER A 1 229 ? 31.230 -0.971 -35.056 1.00 91.06 229 SER A O 1
ATOM 1768 N N . VAL A 1 230 ? 28.975 -1.069 -34.990 1.00 88.19 230 VAL A N 1
ATOM 1769 C CA . VAL A 1 230 ? 28.804 -1.181 -33.540 1.00 88.19 230 VAL A CA 1
ATOM 1770 C C . VAL A 1 230 ? 27.699 -2.191 -33.247 1.00 88.19 230 VAL A C 1
ATOM 1772 O O . VAL A 1 230 ? 26.721 -2.294 -33.987 1.00 88.19 230 VAL A O 1
ATOM 1775 N N . SER A 1 231 ? 27.858 -2.964 -32.180 1.00 85.19 231 SER A N 1
ATOM 1776 C CA . SER A 1 231 ? 26.837 -3.907 -31.723 1.00 85.19 231 SER A CA 1
ATOM 1777 C C . SER A 1 231 ? 26.113 -3.333 -30.513 1.00 85.19 231 SER A C 1
ATOM 1779 O O . SER A 1 231 ? 26.753 -2.785 -29.630 1.00 85.19 231 SER A O 1
ATOM 1781 N N . PHE A 1 232 ? 24.796 -3.465 -30.425 1.00 78.81 232 PHE A N 1
ATOM 1782 C CA . PHE A 1 232 ? 24.023 -3.056 -29.255 1.00 78.81 232 PHE A CA 1
ATOM 1783 C C . PHE A 1 232 ? 23.494 -4.287 -28.522 1.00 78.81 232 PHE A C 1
ATOM 1785 O O . PHE A 1 232 ? 22.780 -5.108 -29.100 1.00 78.81 232 PHE A O 1
ATOM 1792 N N . ASP A 1 233 ? 23.812 -4.423 -27.235 1.00 71.75 233 ASP A N 1
ATOM 1793 C CA . ASP A 1 233 ? 23.260 -5.464 -26.364 1.00 71.75 233 ASP A CA 1
ATOM 1794 C C . ASP A 1 233 ? 21.802 -5.147 -25.998 1.00 71.75 233 ASP A C 1
ATOM 1796 O O . ASP A 1 233 ? 21.459 -4.681 -24.905 1.00 71.75 233 ASP A O 1
ATOM 1800 N N . MET A 1 234 ? 20.922 -5.384 -26.967 1.00 62.41 234 MET A N 1
ATOM 1801 C CA . MET A 1 234 ? 19.506 -5.059 -26.857 1.00 62.41 234 MET A CA 1
ATOM 1802 C C . MET A 1 234 ? 18.758 -5.984 -25.881 1.00 62.41 234 MET A C 1
ATOM 1804 O O . MET A 1 234 ? 17.671 -5.634 -25.424 1.00 62.41 234 MET A O 1
ATOM 1808 N N . ALA A 1 235 ? 19.335 -7.134 -25.507 1.00 51.38 235 ALA A N 1
ATOM 1809 C CA . ALA A 1 235 ? 18.743 -8.070 -24.548 1.00 51.38 235 ALA A CA 1
ATOM 1810 C C . ALA A 1 235 ? 18.803 -7.548 -23.098 1.00 51.38 235 ALA A C 1
ATOM 1812 O O . ALA A 1 235 ? 17.908 -7.827 -22.291 1.00 51.38 235 ALA A O 1
ATOM 1813 N N . VAL A 1 236 ? 19.849 -6.783 -22.764 1.00 46.94 236 VAL A N 1
ATOM 1814 C CA . VAL A 1 236 ? 19.989 -6.086 -21.473 1.00 46.94 236 VAL A CA 1
ATOM 1815 C C . VAL A 1 236 ? 19.177 -4.791 -21.458 1.00 46.94 236 VAL A C 1
ATOM 1817 O O . VAL A 1 236 ? 18.580 -4.465 -20.432 1.00 46.94 236 VAL A O 1
ATOM 1820 N N . ALA A 1 237 ? 19.127 -4.091 -22.593 1.00 44.66 237 ALA A N 1
ATOM 1821 C CA . ALA A 1 237 ? 18.419 -2.825 -22.753 1.00 44.66 237 ALA A CA 1
ATOM 1822 C C . ALA A 1 237 ? 16.897 -2.960 -22.689 1.00 44.66 237 ALA A C 1
ATOM 1824 O O . ALA A 1 237 ? 16.231 -2.095 -22.132 1.00 44.66 237 ALA A O 1
ATOM 1825 N N . PHE A 1 238 ? 16.364 -4.050 -23.242 1.00 50.56 238 PHE A N 1
ATOM 1826 C CA . PHE A 1 238 ? 14.932 -4.247 -23.438 1.00 50.56 238 PHE A CA 1
ATOM 1827 C C . PHE A 1 238 ? 14.576 -5.692 -23.133 1.00 50.56 238 PHE A C 1
ATOM 1829 O O . PHE A 1 238 ? 14.224 -6.488 -24.005 1.00 50.56 238 PHE A O 1
ATOM 1836 N N . THR A 1 239 ? 14.703 -6.066 -21.861 1.00 43.16 239 THR A N 1
ATOM 1837 C CA . THR A 1 239 ? 14.148 -7.348 -21.432 1.00 43.16 239 THR A CA 1
ATOM 1838 C C . THR A 1 239 ? 12.632 -7.296 -21.646 1.00 43.16 239 THR A C 1
ATOM 1840 O O . THR A 1 239 ? 12.014 -6.299 -21.243 1.00 43.16 239 THR A O 1
ATOM 1843 N N . PRO A 1 240 ? 12.025 -8.318 -22.278 1.00 41.62 240 PRO A N 1
ATOM 1844 C CA . PRO A 1 240 ? 10.581 -8.382 -22.430 1.00 41.62 240 PRO A CA 1
ATOM 1845 C C . PRO A 1 240 ? 9.890 -8.136 -21.089 1.00 41.62 240 PRO A C 1
ATOM 1847 O O . PRO A 1 240 ? 10.451 -8.478 -20.038 1.00 41.62 240 PRO A O 1
ATOM 1850 N N . PRO A 1 241 ? 8.675 -7.556 -21.100 1.00 43.78 241 PRO A N 1
ATOM 1851 C CA . PRO A 1 241 ? 7.766 -7.735 -19.977 1.00 43.78 241 PRO A CA 1
ATOM 1852 C C . PRO A 1 241 ? 7.800 -9.216 -19.604 1.00 43.78 241 PRO A C 1
ATOM 1854 O O . PRO A 1 241 ? 7.811 -10.059 -20.503 1.00 43.78 241 PRO A O 1
ATOM 1857 N N . THR A 1 242 ? 7.896 -9.539 -18.315 1.00 43.84 242 THR A N 1
ATOM 1858 C CA . THR A 1 242 ? 7.818 -10.931 -17.867 1.00 43.84 242 THR A CA 1
ATOM 1859 C C . THR A 1 242 ? 6.641 -11.605 -18.556 1.00 43.84 242 THR A C 1
ATOM 1861 O O . THR A 1 242 ? 5.492 -11.255 -18.294 1.00 43.84 242 THR A O 1
ATOM 1864 N N . THR A 1 243 ? 6.926 -12.538 -19.466 1.00 41.53 243 THR A N 1
ATOM 1865 C CA . THR A 1 243 ? 5.904 -13.450 -19.969 1.00 41.53 243 THR A CA 1
ATOM 1866 C C . THR A 1 243 ? 5.442 -14.319 -18.802 1.00 41.53 243 THR A C 1
ATOM 1868 O O . THR A 1 243 ? 6.142 -14.410 -17.788 1.00 41.53 243 THR A O 1
ATOM 1871 N N . TYR A 1 244 ? 4.285 -14.972 -18.946 1.00 40.12 244 TYR A N 1
ATOM 1872 C CA . TYR A 1 244 ? 3.615 -15.795 -17.925 1.00 40.12 244 TYR A CA 1
ATOM 1873 C C . TYR A 1 244 ? 4.507 -16.833 -17.196 1.00 40.12 244 TYR A C 1
ATOM 1875 O O . TYR A 1 244 ? 4.085 -17.392 -16.188 1.00 40.12 244 TYR A O 1
ATOM 1883 N N . HIS A 1 245 ? 5.748 -17.059 -17.646 1.00 39.31 245 HIS A N 1
ATOM 1884 C CA . HIS A 1 245 ? 6.662 -18.086 -17.145 1.00 39.31 245 HIS A CA 1
ATOM 1885 C C . HIS A 1 245 ? 8.042 -17.573 -16.675 1.00 39.31 245 HIS A C 1
ATOM 1887 O O . HIS A 1 245 ? 8.872 -18.380 -16.257 1.00 39.31 245 HIS A O 1
ATOM 1893 N N . GLN A 1 246 ? 8.337 -16.263 -16.723 1.00 45.16 246 GLN A N 1
ATOM 1894 C CA . GLN A 1 246 ? 9.653 -15.731 -16.319 1.00 45.16 246 GLN A CA 1
ATOM 1895 C C . GLN A 1 246 ? 9.634 -15.013 -14.963 1.00 45.16 246 GLN A C 1
ATOM 1897 O O . GLN A 1 246 ? 8.708 -14.283 -14.621 1.00 45.16 246 GLN A O 1
ATOM 1902 N N . ARG A 1 247 ? 10.708 -15.211 -14.186 1.00 53.75 247 ARG A N 1
ATOM 1903 C CA . ARG A 1 247 ? 10.882 -14.641 -12.841 1.00 53.75 247 ARG A CA 1
ATOM 1904 C C . ARG A 1 247 ? 10.917 -13.102 -12.905 1.00 53.75 247 ARG A C 1
ATOM 1906 O O . ARG A 1 247 ? 11.794 -12.569 -13.589 1.00 53.75 247 ARG A O 1
ATOM 1913 N N . PRO A 1 248 ? 10.045 -12.384 -12.173 1.00 59.41 248 PRO A N 1
ATOM 1914 C CA . PRO A 1 248 ? 10.040 -10.927 -12.181 1.00 59.41 248 PRO A CA 1
ATOM 1915 C C . PRO A 1 248 ? 11.282 -10.356 -11.503 1.00 59.41 248 PRO A C 1
ATOM 1917 O O . PRO A 1 248 ? 11.717 -10.808 -10.441 1.00 59.41 248 PRO A O 1
ATOM 1920 N N . TRP A 1 249 ? 11.870 -9.353 -12.151 1.00 72.31 249 TRP A N 1
ATOM 1921 C CA . TRP A 1 249 ? 12.957 -8.567 -11.585 1.00 72.31 249 TRP A CA 1
ATOM 1922 C C . TRP A 1 249 ? 12.408 -7.636 -10.493 1.00 72.31 249 TRP A C 1
ATOM 1924 O O . TRP A 1 249 ? 11.260 -7.208 -10.538 1.00 72.31 249 TRP A O 1
ATOM 1934 N N . SER A 1 250 ? 13.220 -7.316 -9.487 1.00 72.19 250 SER A N 1
ATOM 1935 C CA . SER A 1 250 ? 12.860 -6.364 -8.434 1.00 72.19 250 SER A CA 1
ATOM 1936 C C . SER A 1 250 ? 14.068 -5.538 -8.029 1.00 72.19 250 SER A C 1
ATOM 1938 O O . SER A 1 250 ? 15.142 -6.090 -7.775 1.00 72.19 250 SER A O 1
ATOM 1940 N N . LEU A 1 251 ? 13.891 -4.220 -7.914 1.00 77.88 251 LEU A N 1
ATOM 1941 C CA . LEU A 1 251 ? 14.951 -3.337 -7.440 1.00 77.88 251 LEU A CA 1
ATOM 1942 C C . LEU A 1 251 ? 15.314 -3.687 -5.994 1.00 77.88 251 LEU A C 1
ATOM 1944 O O . LEU A 1 251 ? 14.437 -3.793 -5.137 1.00 77.88 251 LEU A O 1
ATOM 1948 N N . HIS A 1 252 ? 16.603 -3.830 -5.691 1.00 74.25 252 HIS A N 1
ATOM 1949 C CA . HIS A 1 252 ? 17.082 -4.045 -4.324 1.00 74.25 252 HIS A CA 1
ATOM 1950 C C . HIS A 1 252 ? 17.014 -2.732 -3.517 1.00 74.25 252 HIS A C 1
ATOM 1952 O O . HIS A 1 252 ? 17.453 -1.705 -4.017 1.00 74.25 252 HIS A O 1
ATOM 1958 N N . PRO A 1 253 ? 16.517 -2.697 -2.265 1.00 66.12 253 PRO A N 1
ATOM 1959 C CA . PRO A 1 253 ? 16.306 -1.422 -1.566 1.00 66.12 253 PRO A CA 1
ATOM 1960 C C . PRO A 1 253 ? 17.619 -0.707 -1.229 1.00 66.12 253 PRO A C 1
ATOM 1962 O O . PRO A 1 253 ? 17.682 0.517 -1.279 1.00 66.12 253 PRO A O 1
ATOM 1965 N N . GLY A 1 254 ? 18.684 -1.468 -0.964 1.00 65.94 254 GLY A N 1
ATOM 1966 C CA . GLY A 1 254 ? 20.014 -0.919 -0.699 1.00 65.94 254 GLY A CA 1
ATOM 1967 C C . GLY A 1 254 ? 20.640 -0.168 -1.884 1.00 65.94 254 GLY A C 1
ATOM 1968 O O . GLY A 1 254 ? 21.542 0.633 -1.667 1.00 65.94 254 GLY A O 1
ATOM 1969 N N . THR A 1 255 ? 20.165 -0.348 -3.128 1.00 75.50 255 THR A N 1
ATOM 1970 C CA . THR A 1 255 ? 20.716 0.417 -4.269 1.00 75.50 255 THR A CA 1
ATOM 1971 C C . THR A 1 255 ? 20.379 1.895 -4.158 1.00 75.50 255 THR A C 1
ATOM 1973 O O . THR A 1 255 ? 21.199 2.737 -4.507 1.00 75.50 255 THR A O 1
ATOM 1976 N N . LEU A 1 256 ? 19.222 2.223 -3.578 1.00 78.25 256 LEU A N 1
ATOM 1977 C CA . LEU A 1 256 ? 18.800 3.599 -3.342 1.00 78.25 256 LEU A CA 1
ATOM 1978 C C . LEU A 1 256 ? 19.631 4.303 -2.267 1.00 78.25 256 LEU A C 1
ATOM 1980 O O . LEU A 1 256 ? 19.445 5.496 -2.087 1.00 78.25 256 LEU A O 1
ATOM 1984 N N . ARG A 1 257 ? 20.535 3.636 -1.541 1.00 72.38 257 ARG A N 1
ATOM 1985 C CA . ARG A 1 257 ? 21.494 4.324 -0.654 1.00 72.38 257 ARG A CA 1
ATOM 1986 C C . ARG A 1 257 ? 22.730 4.822 -1.401 1.00 72.38 257 ARG A C 1
ATOM 1988 O O . ARG A 1 257 ? 23.408 5.724 -0.929 1.00 72.38 257 ARG A O 1
ATOM 1995 N N . SER A 1 258 ? 23.013 4.261 -2.574 1.00 74.94 258 SER A N 1
ATOM 1996 C CA . SER A 1 258 ? 24.153 4.671 -3.384 1.00 74.94 258 SER A CA 1
ATOM 1997 C C . SER A 1 258 ? 23.898 6.042 -4.012 1.00 74.94 258 SER A C 1
ATOM 1999 O O . SER A 1 258 ? 22.984 6.210 -4.822 1.00 74.94 258 SER A O 1
ATOM 2001 N N . GLN A 1 259 ? 24.737 7.024 -3.676 1.00 78.06 259 GLN A N 1
ATOM 2002 C CA . GLN A 1 259 ? 24.646 8.354 -4.276 1.00 78.06 259 GLN A CA 1
ATOM 2003 C C . GLN A 1 259 ? 24.923 8.317 -5.785 1.00 78.06 259 GLN A C 1
ATOM 2005 O O . GLN A 1 259 ? 24.269 9.025 -6.547 1.00 78.06 259 GLN A O 1
ATOM 2010 N N . SER A 1 260 ? 25.839 7.454 -6.241 1.00 75.50 260 SER A N 1
ATOM 2011 C CA . SER A 1 260 ? 26.113 7.284 -7.672 1.00 75.50 260 SER A CA 1
ATOM 2012 C C . SER A 1 260 ? 24.901 6.732 -8.420 1.00 75.50 260 SER A C 1
ATOM 2014 O O . SER A 1 260 ? 24.587 7.232 -9.498 1.00 75.50 260 SER A O 1
ATOM 2016 N N . PHE A 1 261 ? 24.166 5.790 -7.821 1.00 82.94 261 PHE A N 1
ATOM 2017 C CA . PHE A 1 261 ? 22.884 5.330 -8.354 1.00 82.94 261 PHE A CA 1
ATOM 2018 C C . PHE A 1 261 ? 21.874 6.470 -8.437 1.00 82.94 261 PHE A C 1
ATOM 2020 O O . PHE A 1 261 ? 21.360 6.736 -9.517 1.00 82.94 261 PHE A O 1
ATOM 2027 N N . ARG A 1 262 ? 21.629 7.191 -7.334 1.00 87.25 262 ARG A N 1
ATOM 2028 C CA . ARG A 1 262 ? 20.675 8.316 -7.312 1.00 87.25 262 ARG A CA 1
ATOM 2029 C C . ARG A 1 262 ? 20.989 9.352 -8.386 1.00 87.25 262 ARG A C 1
ATOM 2031 O O . ARG A 1 262 ? 20.105 9.721 -9.152 1.00 87.25 262 ARG A O 1
ATOM 2038 N N . ASN A 1 263 ? 22.251 9.767 -8.482 1.00 83.12 263 ASN A N 1
ATOM 2039 C CA . ASN A 1 263 ? 22.703 10.743 -9.470 1.00 83.12 263 ASN A CA 1
ATOM 2040 C C . ASN A 1 263 ? 22.524 10.223 -10.904 1.00 83.12 263 ASN A C 1
ATOM 2042 O O . ASN A 1 263 ? 22.100 10.975 -11.781 1.00 83.12 263 ASN A O 1
ATOM 2046 N N . ALA A 1 264 ? 22.820 8.943 -11.152 1.00 76.62 264 ALA A N 1
ATOM 2047 C CA . ALA A 1 264 ? 22.632 8.324 -12.460 1.00 76.62 264 ALA A CA 1
ATOM 2048 C C . ALA A 1 264 ? 21.149 8.233 -12.845 1.00 76.62 264 ALA A C 1
ATOM 2050 O O . ALA A 1 264 ? 20.811 8.529 -13.994 1.00 76.62 264 ALA A O 1
ATOM 2051 N N . ILE A 1 265 ? 20.267 7.881 -11.902 1.00 84.00 265 ILE A N 1
ATOM 2052 C CA . ILE A 1 265 ? 18.816 7.876 -12.119 1.00 84.00 265 ILE A CA 1
ATOM 2053 C C . ILE A 1 265 ? 18.327 9.290 -12.419 1.00 84.00 265 ILE A C 1
ATOM 2055 O O . ILE A 1 265 ? 17.737 9.482 -13.476 1.00 84.00 265 ILE A O 1
ATOM 2059 N N . HIS A 1 266 ? 18.636 10.280 -11.572 1.00 84.94 266 HIS A N 1
ATOM 2060 C CA . HIS A 1 266 ? 18.233 11.675 -11.790 1.00 84.94 266 HIS A CA 1
ATOM 2061 C C . HIS A 1 266 ? 18.677 12.199 -13.156 1.00 84.94 266 HIS A C 1
ATOM 2063 O O . HIS A 1 266 ? 17.856 12.691 -13.921 1.00 84.94 266 HIS A O 1
ATOM 2069 N N . ARG A 1 267 ? 19.950 12.010 -13.518 1.00 76.50 267 ARG A N 1
ATOM 2070 C CA . ARG A 1 267 ? 20.456 12.430 -14.830 1.00 76.50 267 ARG A CA 1
ATOM 2071 C C . ARG A 1 267 ? 19.697 11.764 -15.977 1.00 76.50 267 ARG A C 1
ATOM 2073 O O . ARG A 1 267 ? 19.393 12.417 -16.967 1.00 76.50 267 ARG A O 1
ATOM 2080 N N . SER A 1 268 ? 19.401 10.472 -15.846 1.00 70.62 268 SER A N 1
ATOM 2081 C CA . SER A 1 268 ? 18.755 9.706 -16.914 1.00 70.62 268 SER A CA 1
ATOM 2082 C C . SER A 1 268 ? 17.264 10.042 -17.049 1.00 70.62 268 SER A C 1
ATOM 2084 O O . SER A 1 268 ? 16.766 10.082 -18.165 1.00 70.62 268 SER A O 1
ATOM 2086 N N . ILE A 1 269 ? 16.547 10.328 -15.955 1.00 73.19 269 ILE A N 1
ATOM 2087 C CA . ILE A 1 269 ? 15.130 10.733 -16.024 1.00 73.19 269 ILE A CA 1
ATOM 2088 C C . ILE A 1 269 ? 14.961 12.180 -16.495 1.00 73.19 269 ILE A C 1
ATOM 2090 O O . ILE A 1 269 ? 14.020 12.459 -17.230 1.00 73.19 269 ILE A O 1
ATOM 2094 N N . THR A 1 270 ? 15.892 13.084 -16.165 1.00 71.50 270 THR A N 1
ATOM 2095 C CA . THR A 1 270 ? 15.887 14.452 -16.708 1.00 71.50 270 THR A CA 1
ATOM 2096 C C . THR A 1 270 ? 15.998 14.442 -18.234 1.00 71.50 270 THR A C 1
ATOM 2098 O O . THR A 1 270 ? 15.375 15.268 -18.888 1.00 71.50 270 THR A O 1
ATOM 2101 N N . GLN A 1 271 ? 16.723 13.474 -18.806 1.00 64.88 271 GLN A N 1
ATOM 2102 C CA . GLN A 1 271 ? 16.815 13.288 -20.259 1.00 64.88 271 GLN A CA 1
ATOM 2103 C C . GLN A 1 271 ? 15.522 12.763 -20.896 1.00 64.88 271 GLN A C 1
ATOM 2105 O O . GLN A 1 271 ? 15.304 13.006 -22.077 1.00 64.88 271 GLN A O 1
ATOM 2110 N N . ILE A 1 272 ? 14.677 12.042 -20.148 1.00 67.56 272 ILE A N 1
ATOM 2111 C CA . ILE A 1 272 ? 13.363 11.598 -20.648 1.00 67.56 272 ILE A CA 1
ATOM 2112 C C . ILE A 1 272 ? 12.396 12.785 -20.724 1.00 67.56 272 ILE A C 1
ATOM 2114 O O . ILE A 1 272 ? 11.592 12.863 -21.647 1.00 67.56 272 ILE A O 1
ATOM 2118 N N . GLY A 1 273 ? 12.502 13.720 -19.778 1.00 70.62 273 GLY A N 1
ATOM 2119 C CA . GLY A 1 273 ? 11.692 14.932 -19.759 1.00 70.62 273 GLY A CA 1
ATOM 2120 C C . GLY A 1 273 ? 10.228 14.706 -19.347 1.00 70.62 273 GLY A C 1
ATOM 2121 O O . GLY A 1 273 ? 9.830 13.589 -18.987 1.00 70.62 273 GLY A O 1
ATOM 2122 N N . PRO A 1 274 ? 9.428 15.787 -19.323 1.00 80.31 274 PRO A N 1
ATOM 2123 C CA . PRO A 1 274 ? 8.001 15.728 -19.013 1.00 80.31 274 PRO A CA 1
ATOM 2124 C C . PRO A 1 274 ? 7.192 15.055 -20.141 1.00 80.31 274 PRO A C 1
ATOM 2126 O O . PRO A 1 274 ? 7.703 14.885 -21.251 1.00 80.31 274 PRO A O 1
ATOM 2129 N N . PRO A 1 275 ? 5.925 14.675 -19.883 1.00 79.81 275 PRO A N 1
ATOM 2130 C CA . PRO A 1 275 ? 5.011 14.229 -20.931 1.00 79.81 275 PRO A CA 1
ATOM 2131 C C . PRO A 1 275 ? 4.833 15.298 -22.018 1.00 79.81 275 PRO A C 1
ATOM 2133 O O . PRO A 1 275 ? 5.025 16.492 -21.781 1.00 79.81 275 PRO A O 1
ATOM 2136 N N . HIS A 1 276 ? 4.455 14.873 -23.225 1.00 76.38 276 HIS A N 1
ATOM 2137 C CA . HIS A 1 276 ? 4.310 15.803 -24.347 1.00 76.38 276 HIS A CA 1
ATOM 2138 C C . HIS A 1 276 ? 3.008 16.613 -24.173 1.00 76.38 276 HIS A C 1
ATOM 2140 O O . HIS A 1 276 ? 1.974 16.018 -23.868 1.00 76.38 276 HIS A O 1
ATOM 2146 N N . PRO A 1 277 ? 3.013 17.945 -24.372 1.00 73.50 277 PRO A N 1
ATOM 2147 C CA . PRO A 1 277 ? 1.892 18.808 -23.977 1.00 73.50 277 PRO A CA 1
ATOM 2148 C C . PRO A 1 277 ? 0.608 18.610 -24.801 1.00 73.50 277 PRO A C 1
ATOM 2150 O O . PRO A 1 277 ? -0.472 18.971 -24.348 1.00 73.50 277 PRO A O 1
ATOM 2153 N N . HIS A 1 278 ? 0.704 18.029 -26.001 1.00 77.69 278 HIS A N 1
ATOM 2154 C CA . HIS A 1 278 ? -0.416 17.913 -26.951 1.00 77.69 278 HIS A CA 1
ATOM 2155 C C . HIS A 1 278 ? -0.820 16.467 -27.266 1.00 77.69 278 HIS A C 1
ATOM 2157 O O . HIS A 1 278 ? -1.027 16.112 -28.424 1.00 77.69 278 HIS A O 1
ATOM 2163 N N . LEU A 1 279 ? -0.885 15.603 -26.254 1.00 75.75 279 LEU A N 1
ATOM 2164 C CA . LEU A 1 279 ? -1.261 14.202 -26.457 1.00 75.75 279 LEU A CA 1
ATOM 2165 C C . LEU A 1 279 ? -2.770 13.988 -26.391 1.00 75.75 279 LEU A C 1
ATOM 2167 O O . LEU A 1 279 ? -3.445 14.450 -25.471 1.00 75.75 279 LEU A O 1
ATOM 2171 N N . THR A 1 280 ? -3.278 13.202 -27.336 1.00 76.62 280 THR A N 1
ATOM 2172 C CA . THR A 1 280 ? -4.629 12.630 -27.272 1.00 76.62 280 THR A CA 1
ATOM 2173 C C . THR A 1 280 ? -4.709 11.562 -26.180 1.00 76.62 280 THR A C 1
ATOM 2175 O O . THR A 1 280 ? -3.696 10.980 -25.788 1.00 76.62 280 THR A O 1
ATOM 2178 N N . GLY A 1 281 ? -5.912 11.264 -25.688 1.00 73.38 281 GLY A N 1
ATOM 2179 C CA . GLY A 1 281 ? -6.104 10.325 -24.579 1.00 73.38 281 GLY A CA 1
ATOM 2180 C C . GLY A 1 281 ? -5.442 8.943 -24.760 1.00 73.38 281 GLY A C 1
ATOM 2181 O O . GLY A 1 281 ? -4.710 8.530 -23.860 1.00 73.38 281 GLY A O 1
ATOM 2182 N N . PRO A 1 282 ? -5.547 8.262 -25.922 1.00 70.88 282 PRO A N 1
ATOM 2183 C CA . PRO A 1 282 ? -4.829 7.005 -26.161 1.00 70.88 282 PRO A CA 1
ATOM 2184 C C . PRO A 1 282 ? -3.302 7.167 -26.150 1.00 70.88 282 PRO A C 1
ATOM 2186 O O . PRO A 1 282 ? -2.581 6.302 -25.653 1.00 70.88 282 PRO A O 1
ATOM 2189 N N . GLN A 1 283 ? -2.789 8.292 -26.657 1.00 72.31 283 GLN A N 1
ATOM 2190 C CA . GLN A 1 283 ? -1.353 8.574 -26.655 1.00 72.31 283 GLN A CA 1
ATOM 2191 C C . GLN A 1 283 ? -0.816 8.821 -25.238 1.00 72.31 283 GLN A C 1
ATOM 2193 O O . GLN A 1 283 ? 0.332 8.472 -24.971 1.00 72.31 283 GLN A O 1
ATOM 2198 N N . LYS A 1 284 ? -1.636 9.351 -24.317 1.00 81.25 284 LYS A N 1
ATOM 2199 C CA . LYS A 1 284 ? -1.270 9.483 -22.894 1.00 81.25 284 LYS A CA 1
ATOM 2200 C C . LYS A 1 284 ? -1.028 8.113 -22.247 1.00 81.25 284 LYS A C 1
ATOM 2202 O O . LYS A 1 284 ? -0.039 7.942 -21.536 1.00 81.25 284 LYS A O 1
ATOM 2207 N N . ILE A 1 285 ? -1.863 7.113 -22.563 1.00 76.62 285 ILE A N 1
ATOM 2208 C CA . ILE A 1 285 ? -1.687 5.726 -22.092 1.00 76.62 285 ILE A CA 1
ATOM 2209 C C . ILE A 1 285 ? -0.371 5.131 -22.613 1.00 76.62 285 ILE A C 1
ATOM 2211 O O . ILE A 1 285 ? 0.420 4.593 -21.837 1.00 76.62 285 ILE A O 1
ATOM 2215 N N . VAL A 1 286 ? -0.113 5.262 -23.918 1.00 71.00 286 VAL A N 1
ATOM 2216 C CA . VAL A 1 286 ? 1.104 4.732 -24.558 1.00 71.00 286 VAL A CA 1
ATOM 2217 C C . VAL A 1 286 ? 2.360 5.416 -24.017 1.00 71.00 286 VAL A C 1
ATOM 2219 O O . VAL A 1 286 ? 3.346 4.745 -23.710 1.00 71.00 286 VAL A O 1
ATOM 2222 N N . GLN A 1 287 ? 2.326 6.740 -23.842 1.00 76.00 287 GLN A N 1
ATOM 2223 C CA . GLN A 1 287 ? 3.455 7.485 -23.292 1.00 76.00 287 GLN A CA 1
ATOM 2224 C C . GLN A 1 287 ? 3.777 7.051 -21.858 1.00 76.00 287 GLN A C 1
ATOM 2226 O O . GLN A 1 287 ? 4.950 6.883 -21.525 1.00 76.00 287 GLN A O 1
ATOM 2231 N N . TRP A 1 288 ? 2.762 6.830 -21.019 1.00 83.06 288 TRP A N 1
ATOM 2232 C CA . TRP A 1 288 ? 2.967 6.311 -19.669 1.00 83.06 288 TRP A CA 1
ATOM 2233 C C . TRP A 1 288 ? 3.662 4.943 -19.673 1.00 83.06 288 TRP A C 1
ATOM 2235 O O . TRP A 1 288 ? 4.614 4.718 -18.922 1.00 83.06 288 TRP A O 1
ATOM 2245 N N . GLN A 1 289 ? 3.201 4.026 -20.523 1.00 73.31 289 GLN A N 1
ATOM 2246 C CA . GLN A 1 289 ? 3.783 2.688 -20.628 1.00 73.31 289 GLN A CA 1
ATOM 2247 C C . GLN A 1 289 ? 5.249 2.748 -21.063 1.00 73.31 289 GLN A C 1
ATOM 2249 O O . GLN A 1 289 ? 6.097 2.093 -20.454 1.00 73.31 289 GLN A O 1
ATOM 2254 N N . ASP A 1 290 ? 5.559 3.574 -22.065 1.00 67.25 290 ASP A N 1
ATOM 2255 C CA . ASP A 1 290 ? 6.929 3.798 -22.525 1.00 67.25 290 ASP A CA 1
ATOM 2256 C C . ASP A 1 290 ? 7.798 4.398 -21.409 1.00 67.25 290 ASP A C 1
ATOM 2258 O O . ASP A 1 290 ? 8.869 3.874 -21.098 1.00 67.25 290 ASP A O 1
ATOM 2262 N N . TYR A 1 291 ? 7.303 5.430 -20.719 1.00 78.75 291 TYR A N 1
ATOM 2263 C CA . TYR A 1 291 ? 7.989 6.042 -19.583 1.00 78.75 291 TYR A CA 1
ATOM 2264 C C . TYR A 1 291 ? 8.338 5.020 -18.490 1.00 78.75 291 TYR A C 1
ATOM 2266 O O . TYR A 1 291 ? 9.485 4.944 -18.036 1.00 78.75 291 TYR A O 1
ATOM 2274 N N . LEU A 1 292 ? 7.365 4.206 -18.074 1.00 79.44 292 LEU A N 1
ATOM 2275 C CA . LEU A 1 292 ? 7.534 3.259 -16.975 1.00 79.44 292 LEU A CA 1
ATOM 2276 C C . LEU A 1 292 ? 8.528 2.140 -17.330 1.00 79.44 292 LEU A C 1
ATOM 2278 O O . LEU A 1 292 ? 9.346 1.744 -16.492 1.00 79.44 292 LEU A O 1
ATOM 2282 N N . LEU A 1 293 ? 8.512 1.672 -18.582 1.00 71.69 293 LEU A N 1
ATOM 2283 C CA . LEU A 1 293 ? 9.490 0.713 -19.101 1.00 71.69 293 LEU A CA 1
ATOM 2284 C C . LEU A 1 293 ? 10.898 1.321 -19.160 1.00 71.69 293 LEU A C 1
ATOM 2286 O O . LEU A 1 293 ? 11.849 0.702 -18.678 1.00 71.69 293 LEU A O 1
ATOM 2290 N N . ARG A 1 294 ? 11.034 2.564 -19.645 1.00 68.94 294 ARG A N 1
ATOM 2291 C CA . ARG A 1 294 ? 12.313 3.297 -19.646 1.00 68.94 294 ARG A CA 1
ATOM 2292 C C . ARG A 1 294 ? 12.883 3.428 -18.238 1.00 68.94 294 ARG A C 1
ATOM 2294 O O . ARG A 1 294 ? 14.063 3.139 -18.024 1.00 68.94 294 ARG A O 1
ATOM 2301 N N . LEU A 1 295 ? 12.053 3.837 -17.277 1.00 79.94 295 LEU A N 1
ATOM 2302 C CA . LEU A 1 295 ? 12.457 3.979 -15.881 1.00 79.94 295 LEU A CA 1
ATOM 2303 C C . LEU A 1 295 ? 12.946 2.641 -15.318 1.00 79.94 295 LEU A C 1
ATOM 2305 O O . LEU A 1 295 ? 13.997 2.598 -14.672 1.00 79.94 295 LEU A O 1
ATOM 2309 N N . ARG A 1 296 ? 12.238 1.541 -15.599 1.00 80.50 296 ARG A N 1
ATOM 2310 C CA . ARG A 1 296 ? 12.657 0.190 -15.204 1.00 80.50 296 ARG A CA 1
ATOM 2311 C C . ARG A 1 296 ? 14.022 -0.182 -15.765 1.00 80.50 296 ARG A C 1
ATOM 2313 O O . ARG A 1 296 ? 14.875 -0.632 -15.000 1.00 80.50 296 ARG A O 1
ATOM 2320 N N . ASP A 1 297 ? 14.241 0.008 -17.059 1.00 66.62 297 ASP A N 1
ATOM 2321 C CA . ASP A 1 297 ? 15.463 -0.450 -17.728 1.00 66.62 297 ASP A CA 1
ATOM 2322 C C . ASP A 1 297 ? 16.699 0.315 -17.241 1.00 66.62 297 ASP A C 1
ATOM 2324 O O . ASP A 1 297 ? 17.716 -0.293 -16.891 1.00 66.62 297 ASP A O 1
ATOM 2328 N N . ILE A 1 298 ? 16.578 1.638 -17.089 1.00 71.62 298 ILE A N 1
ATOM 2329 C CA . ILE A 1 298 ? 17.617 2.487 -16.488 1.00 71.62 298 ILE A CA 1
ATOM 2330 C C . ILE A 1 298 ? 17.927 2.014 -15.064 1.00 71.62 298 ILE A C 1
ATOM 2332 O O . ILE A 1 298 ? 19.086 1.802 -14.699 1.00 71.62 298 ILE A O 1
ATOM 2336 N N . THR A 1 299 ? 16.882 1.819 -14.261 1.00 79.31 299 THR A N 1
ATOM 2337 C CA . THR A 1 299 ? 17.000 1.415 -12.857 1.00 79.31 299 THR A CA 1
ATOM 2338 C C . THR A 1 299 ? 17.685 0.059 -12.731 1.00 79.31 299 THR A C 1
ATOM 2340 O O . THR A 1 299 ? 18.580 -0.118 -11.902 1.00 79.31 299 THR A O 1
ATOM 2343 N N . ARG A 1 300 ? 17.308 -0.902 -13.575 1.00 73.94 300 ARG A N 1
ATOM 2344 C CA . ARG A 1 300 ? 17.916 -2.226 -13.601 1.00 73.94 300 ARG A CA 1
ATOM 2345 C C . ARG A 1 300 ? 19.395 -2.153 -13.953 1.00 73.94 300 ARG A C 1
ATOM 2347 O O . ARG A 1 300 ? 20.200 -2.727 -13.219 1.00 73.94 300 ARG A O 1
ATOM 2354 N N . LEU A 1 301 ? 19.763 -1.438 -15.011 1.00 66.94 301 LEU A N 1
ATOM 2355 C CA . LEU A 1 301 ? 21.156 -1.329 -15.442 1.00 66.94 301 LEU A CA 1
ATOM 2356 C C . LEU A 1 301 ? 22.046 -0.714 -14.355 1.00 66.94 301 LEU A C 1
ATOM 2358 O O . LEU A 1 301 ? 23.083 -1.276 -13.998 1.00 66.94 301 LEU A O 1
ATOM 2362 N N . GLU A 1 302 ? 21.627 0.415 -13.783 1.00 74.19 302 GLU A N 1
ATOM 2363 C CA . GLU A 1 302 ? 22.406 1.082 -12.736 1.00 74.19 302 GLU A CA 1
ATOM 2364 C C . GLU A 1 302 ? 22.464 0.240 -11.451 1.00 74.19 302 GLU A C 1
ATOM 2366 O O . GLU A 1 302 ? 23.475 0.243 -10.744 1.00 74.19 302 GLU A O 1
ATOM 2371 N N . SER A 1 303 ? 21.431 -0.566 -11.176 1.00 74.50 303 SER A N 1
ATOM 2372 C CA . SER A 1 303 ? 21.432 -1.472 -10.023 1.00 74.50 303 SER A CA 1
ATOM 2373 C C . SER A 1 303 ? 22.476 -2.588 -10.139 1.00 74.50 303 SER A C 1
ATOM 2375 O O . SER A 1 303 ? 23.020 -3.001 -9.115 1.00 74.50 303 SER A O 1
ATOM 2377 N N . ILE A 1 304 ? 22.803 -3.043 -11.359 1.00 68.75 304 ILE A N 1
ATOM 2378 C CA . ILE A 1 304 ? 23.834 -4.067 -11.600 1.00 68.75 304 ILE A CA 1
ATOM 2379 C C . ILE A 1 304 ? 25.213 -3.521 -11.234 1.00 68.75 304 ILE A C 1
ATOM 2381 O O . ILE A 1 304 ? 25.953 -4.184 -10.509 1.00 68.75 304 ILE A O 1
ATOM 2385 N N . LYS A 1 305 ? 25.537 -2.297 -11.671 1.00 69.62 305 LYS A N 1
ATOM 2386 C CA . LYS A 1 305 ? 26.821 -1.644 -11.364 1.00 69.62 305 LYS A CA 1
ATOM 2387 C C . LYS A 1 305 ? 27.015 -1.495 -9.863 1.00 69.62 305 LYS A C 1
ATOM 2389 O O . LYS A 1 305 ? 28.064 -1.844 -9.330 1.00 69.62 305 LYS A O 1
ATOM 2394 N N . VAL A 1 306 ? 25.971 -1.037 -9.169 1.00 70.62 306 VAL A N 1
ATOM 2395 C CA . VAL A 1 306 ? 25.987 -0.987 -7.707 1.00 70.62 306 VAL A CA 1
ATOM 2396 C C . VAL A 1 306 ? 26.162 -2.391 -7.142 1.00 70.62 306 VAL A C 1
ATOM 2398 O O . VAL A 1 306 ? 27.091 -2.605 -6.379 1.00 70.62 306 VAL A O 1
ATOM 2401 N N . GLY A 1 307 ? 25.369 -3.376 -7.565 1.00 68.56 307 GLY A N 1
ATOM 2402 C CA . GLY A 1 307 ? 25.496 -4.764 -7.112 1.00 68.56 307 GLY A CA 1
ATOM 2403 C C . GLY A 1 307 ? 26.912 -5.341 -7.250 1.00 68.56 307 GLY A C 1
ATOM 2404 O O . GLY A 1 307 ? 27.397 -5.985 -6.320 1.00 68.56 307 GLY A O 1
ATOM 2405 N N . GLN A 1 308 ? 27.602 -5.066 -8.360 1.00 70.00 308 GLN A N 1
ATOM 2406 C CA . GLN A 1 308 ? 28.994 -5.465 -8.587 1.00 70.00 308 GLN A CA 1
ATOM 2407 C C . GLN A 1 308 ? 29.960 -4.750 -7.635 1.00 70.00 308 GLN A C 1
ATOM 2409 O O . GLN A 1 308 ? 30.769 -5.413 -6.989 1.00 70.00 308 GLN A O 1
ATOM 2414 N N . SER A 1 309 ? 29.848 -3.427 -7.487 1.00 66.81 309 SER A N 1
ATOM 2415 C CA . SER A 1 309 ? 30.658 -2.657 -6.531 1.00 66.81 309 SER A CA 1
ATOM 2416 C C . SER A 1 309 ? 30.445 -3.125 -5.090 1.00 66.81 309 SER A C 1
ATOM 2418 O O . SER A 1 309 ? 31.403 -3.284 -4.340 1.00 66.81 309 SER A O 1
ATOM 2420 N N . LEU A 1 310 ? 29.200 -3.428 -4.718 1.00 65.69 310 LEU A N 1
ATOM 2421 C CA . LEU A 1 310 ? 28.852 -3.967 -3.405 1.00 65.69 310 LEU A CA 1
ATOM 2422 C C . LEU A 1 310 ? 29.410 -5.383 -3.205 1.00 65.69 310 LEU A C 1
ATOM 2424 O O . LEU A 1 310 ? 29.832 -5.722 -2.103 1.00 65.69 310 LEU A O 1
ATOM 2428 N N . LYS A 1 311 ? 29.428 -6.220 -4.251 1.00 67.94 311 LYS A N 1
ATOM 2429 C CA . LYS A 1 311 ? 30.045 -7.555 -4.208 1.00 67.94 311 LYS A CA 1
ATOM 2430 C C . LYS A 1 311 ? 31.560 -7.462 -3.999 1.00 67.94 311 LYS A C 1
ATOM 2432 O O . LYS A 1 311 ? 32.079 -8.200 -3.172 1.00 67.94 311 LYS A O 1
ATOM 2437 N N . ARG A 1 312 ? 32.243 -6.539 -4.686 1.00 69.44 312 ARG A N 1
ATOM 2438 C CA . ARG A 1 312 ? 33.682 -6.280 -4.487 1.00 69.44 312 ARG A CA 1
ATOM 2439 C C . ARG A 1 312 ? 33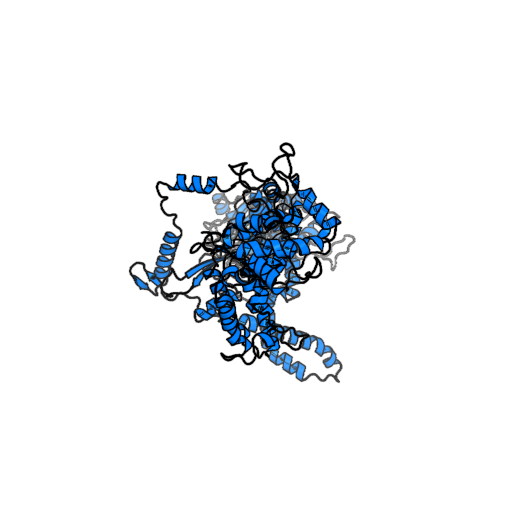.968 -5.805 -3.062 1.00 69.44 312 ARG A C 1
ATOM 2441 O O . ARG A 1 312 ? 34.740 -6.441 -2.365 1.00 69.44 312 ARG A O 1
ATOM 2448 N N . LEU A 1 313 ? 33.235 -4.796 -2.582 1.00 66.75 313 LEU A N 1
ATOM 2449 C CA . LEU A 1 313 ? 33.398 -4.263 -1.223 1.00 66.75 313 LEU A CA 1
ATOM 2450 C C . LEU A 1 313 ? 33.201 -5.331 -0.131 1.00 66.75 313 LEU A C 1
ATOM 2452 O O . LEU A 1 313 ? 33.864 -5.286 0.898 1.00 66.75 313 LEU A O 1
ATOM 2456 N N . ARG A 1 314 ? 32.302 -6.300 -0.355 1.00 65.69 314 ARG A N 1
ATOM 2457 C CA . ARG A 1 314 ? 32.104 -7.448 0.546 1.00 65.69 314 ARG A CA 1
ATOM 2458 C C . ARG A 1 314 ? 33.290 -8.403 0.553 1.00 65.69 314 ARG A C 1
ATOM 2460 O O . ARG A 1 314 ? 33.662 -8.868 1.621 1.00 65.69 314 ARG A O 1
ATOM 2467 N N . ASN A 1 315 ? 33.845 -8.707 -0.616 1.00 69.06 315 ASN A N 1
ATOM 2468 C CA . ASN A 1 315 ? 35.017 -9.574 -0.723 1.00 69.06 315 ASN A CA 1
ATOM 2469 C C . ASN A 1 315 ? 36.252 -8.913 -0.097 1.00 69.06 315 ASN A C 1
ATOM 2471 O O . ASN A 1 315 ? 37.068 -9.597 0.509 1.00 69.06 315 ASN A O 1
ATOM 2475 N N . ASP A 1 316 ? 36.329 -7.585 -0.179 1.00 72.38 316 ASP A N 1
ATOM 2476 C CA . ASP A 1 316 ? 37.439 -6.802 0.355 1.00 72.38 316 ASP A CA 1
ATOM 2477 C C . ASP A 1 316 ? 37.263 -6.455 1.843 1.00 72.38 316 ASP A C 1
ATOM 2479 O O . ASP A 1 316 ? 38.173 -5.882 2.433 1.00 72.38 316 ASP A O 1
ATOM 2483 N N . PHE A 1 317 ? 36.118 -6.764 2.470 1.00 74.25 317 PHE A N 1
ATOM 2484 C CA . PHE A 1 317 ? 35.793 -6.311 3.831 1.00 74.25 317 PHE A CA 1
ATOM 2485 C C . PHE A 1 317 ? 36.869 -6.700 4.849 1.00 74.25 317 PHE A C 1
ATOM 2487 O O . PHE A 1 317 ? 37.384 -5.837 5.552 1.00 74.25 317 PHE A O 1
ATOM 2494 N N . THR A 1 318 ? 37.280 -7.969 4.851 1.00 71.19 318 THR A N 1
ATOM 2495 C CA . THR A 1 318 ? 38.331 -8.494 5.736 1.00 71.19 318 THR A CA 1
ATOM 2496 C C . THR A 1 318 ? 39.684 -7.827 5.477 1.00 71.19 318 THR A C 1
ATOM 2498 O O . THR A 1 318 ? 40.489 -7.644 6.384 1.00 71.19 318 THR A O 1
ATOM 2501 N N . THR A 1 319 ? 39.952 -7.442 4.228 1.00 78.69 319 THR A N 1
ATOM 2502 C CA . THR A 1 319 ? 41.173 -6.727 3.846 1.00 78.69 319 THR A CA 1
ATOM 2503 C C . THR A 1 319 ? 41.133 -5.272 4.301 1.00 78.69 319 THR A C 1
ATOM 2505 O O . THR A 1 319 ? 42.138 -4.772 4.790 1.00 78.69 319 THR A O 1
ATOM 2508 N N . ILE A 1 320 ? 39.989 -4.602 4.166 1.00 78.56 320 ILE A N 1
ATOM 2509 C CA . ILE A 1 320 ? 39.772 -3.212 4.586 1.00 78.56 320 ILE A CA 1
ATOM 2510 C C . ILE A 1 320 ? 39.841 -3.098 6.114 1.00 78.56 320 ILE A C 1
ATOM 2512 O O . ILE A 1 320 ? 40.478 -2.175 6.610 1.00 78.56 320 ILE A O 1
ATOM 2516 N N . GLU A 1 321 ? 39.235 -4.038 6.844 1.00 76.69 321 GLU A N 1
ATOM 2517 C CA . GLU A 1 321 ? 39.287 -4.105 8.312 1.00 76.69 321 GLU A CA 1
ATOM 2518 C C . GLU A 1 321 ? 40.732 -4.307 8.785 1.00 76.69 321 GLU A C 1
ATOM 2520 O O . GLU A 1 321 ? 41.251 -3.484 9.529 1.00 76.69 321 GLU A O 1
ATOM 2525 N N . ARG A 1 322 ? 41.452 -5.270 8.195 1.00 79.75 322 ARG A N 1
ATOM 2526 C CA . ARG A 1 322 ? 42.882 -5.473 8.468 1.00 79.75 322 ARG A CA 1
ATOM 2527 C C . ARG A 1 322 ? 43.740 -4.247 8.142 1.00 79.75 322 ARG A C 1
ATOM 2529 O O . ARG A 1 322 ? 44.705 -3.988 8.848 1.00 79.75 322 ARG A O 1
ATOM 2536 N N . ILE A 1 323 ? 43.460 -3.517 7.060 1.00 81.62 323 ILE A N 1
ATOM 2537 C CA . ILE A 1 323 ? 44.208 -2.291 6.731 1.00 81.62 323 ILE A CA 1
ATOM 2538 C C . ILE A 1 323 ? 43.938 -1.215 7.785 1.00 81.62 323 ILE A C 1
ATOM 2540 O O . ILE A 1 323 ? 44.880 -0.560 8.206 1.00 81.62 323 ILE A O 1
ATOM 2544 N N . ALA A 1 324 ? 42.687 -1.057 8.225 1.00 81.81 324 ALA A N 1
ATOM 2545 C CA . ALA A 1 324 ? 42.329 -0.092 9.260 1.00 81.81 324 ALA A CA 1
ATOM 2546 C C . ALA A 1 324 ? 42.969 -0.425 10.618 1.00 81.81 324 ALA A C 1
ATOM 2548 O O . ALA A 1 324 ? 43.462 0.485 11.277 1.00 81.81 324 ALA A O 1
ATOM 2549 N N . ASP A 1 325 ? 43.028 -1.707 10.990 1.00 83.25 325 ASP A N 1
ATOM 2550 C CA . ASP A 1 325 ? 43.648 -2.174 12.240 1.00 83.25 325 ASP A CA 1
ATOM 2551 C C . ASP A 1 325 ? 45.173 -1.962 12.277 1.00 83.25 325 ASP A C 1
ATOM 2553 O O . ASP A 1 325 ? 45.764 -1.936 13.352 1.00 83.25 325 ASP A O 1
ATOM 2557 N N . ASN A 1 326 ? 45.813 -1.811 11.112 1.00 85.31 326 ASN A N 1
ATOM 2558 C CA . ASN A 1 326 ? 47.262 -1.633 10.978 1.00 85.31 326 ASN A CA 1
ATOM 2559 C C . ASN A 1 326 ? 47.677 -0.188 10.642 1.00 85.31 326 ASN A C 1
ATOM 2561 O O . ASN A 1 326 ? 48.837 0.033 10.299 1.00 85.31 326 ASN A O 1
ATOM 2565 N N . LEU A 1 327 ? 46.758 0.785 10.687 1.00 86.12 327 LEU A N 1
ATOM 2566 C CA . LEU A 1 327 ? 47.109 2.194 10.479 1.00 86.12 327 LEU A CA 1
ATOM 2567 C C . LEU A 1 327 ? 47.885 2.740 11.679 1.00 86.12 327 LEU A C 1
ATOM 2569 O O . LEU A 1 327 ? 47.415 2.652 12.814 1.00 86.12 327 LEU A O 1
ATOM 2573 N N . ASP A 1 328 ? 49.015 3.394 11.416 1.00 87.31 328 ASP A N 1
ATOM 2574 C CA . ASP A 1 328 ? 49.717 4.185 12.423 1.00 87.31 328 ASP A CA 1
ATOM 2575 C C . ASP A 1 328 ? 49.291 5.654 12.323 1.00 87.31 328 ASP A C 1
ATOM 2577 O O . ASP A 1 328 ? 49.690 6.383 11.418 1.00 87.31 328 ASP A O 1
ATOM 2581 N N . LEU A 1 329 ? 48.473 6.116 13.269 1.00 83.88 329 LEU A N 1
ATOM 2582 C CA . LEU A 1 329 ? 47.970 7.494 13.269 1.00 83.88 329 LEU A CA 1
ATOM 2583 C C . LEU A 1 329 ? 49.044 8.539 13.608 1.00 83.88 329 LEU A C 1
ATOM 2585 O O . LEU A 1 329 ? 48.785 9.732 13.447 1.00 83.88 329 LEU A O 1
ATOM 2589 N N . ALA A 1 330 ? 50.234 8.117 14.052 1.00 80.06 330 ALA A N 1
ATOM 2590 C CA . ALA A 1 330 ? 51.389 9.002 14.171 1.00 80.06 330 ALA A CA 1
ATOM 2591 C C . ALA A 1 330 ? 52.002 9.343 12.798 1.00 80.06 330 ALA A C 1
ATOM 2593 O O . ALA A 1 330 ? 52.702 10.349 12.671 1.00 80.06 330 ALA A O 1
ATOM 2594 N N . ASN A 1 331 ? 51.710 8.551 11.760 1.00 87.62 331 ASN A N 1
ATOM 2595 C CA . ASN A 1 331 ? 52.101 8.817 10.381 1.00 87.62 331 ASN A CA 1
ATOM 2596 C C . ASN A 1 331 ? 51.035 9.670 9.665 1.00 87.62 331 ASN A C 1
ATOM 2598 O O . ASN A 1 331 ? 49.853 9.323 9.600 1.00 87.62 331 ASN A O 1
ATOM 2602 N N . SER A 1 332 ? 51.459 10.794 9.081 1.00 81.88 332 SER A N 1
ATOM 2603 C CA . SER A 1 332 ? 50.571 11.740 8.397 1.00 81.88 332 SER A CA 1
ATOM 2604 C C . SER A 1 332 ? 49.889 11.152 7.155 1.00 81.88 332 SER A C 1
ATOM 2606 O O . SER A 1 332 ? 48.742 11.502 6.875 1.00 81.88 332 SER A O 1
ATOM 2608 N N . GLU A 1 333 ? 50.531 10.228 6.433 1.00 82.75 333 GLU A N 1
ATOM 2609 C CA . GLU A 1 333 ? 49.910 9.563 5.280 1.00 82.75 333 GLU A CA 1
ATOM 2610 C C . GLU A 1 333 ? 48.780 8.615 5.696 1.00 82.75 333 GLU A C 1
ATOM 2612 O O . GLU A 1 333 ? 47.740 8.552 5.033 1.00 82.75 333 GLU A O 1
ATOM 2617 N N . ASP A 1 334 ? 48.956 7.903 6.806 1.00 84.25 334 ASP A N 1
ATOM 2618 C CA . ASP A 1 334 ? 47.970 6.955 7.325 1.00 84.25 334 ASP A CA 1
ATOM 2619 C C . ASP A 1 334 ? 46.785 7.680 7.977 1.00 84.25 334 ASP A C 1
ATOM 2621 O O . ASP A 1 334 ? 45.628 7.301 7.758 1.00 84.25 334 ASP A O 1
ATOM 2625 N N . ALA A 1 335 ? 47.035 8.806 8.653 1.00 80.81 335 ALA A N 1
ATOM 2626 C CA . ALA A 1 335 ? 45.987 9.695 9.154 1.00 80.81 335 ALA A CA 1
ATOM 2627 C C . ALA A 1 335 ? 45.089 10.247 8.024 1.00 80.81 335 ALA A C 1
ATOM 2629 O O . ALA A 1 335 ? 43.868 10.326 8.184 1.00 80.81 335 ALA A O 1
ATOM 2630 N N . ILE A 1 336 ? 45.656 10.562 6.850 1.00 85.31 336 ILE A N 1
ATOM 2631 C CA . ILE A 1 336 ? 44.896 11.015 5.666 1.00 85.31 336 ILE A CA 1
ATOM 2632 C C . ILE A 1 336 ? 44.035 9.884 5.072 1.00 85.31 336 ILE A C 1
ATOM 2634 O O . ILE A 1 336 ? 42.963 10.137 4.514 1.00 85.31 336 ILE A O 1
ATOM 2638 N N . ARG A 1 337 ? 44.466 8.623 5.196 1.00 81.88 337 ARG A N 1
ATOM 2639 C CA . ARG A 1 337 ? 43.749 7.450 4.658 1.00 81.88 337 ARG A CA 1
ATOM 2640 C C . ARG A 1 337 ? 42.569 7.009 5.531 1.00 81.88 337 ARG A C 1
ATOM 2642 O O . ARG A 1 337 ? 41.609 6.435 5.000 1.00 81.88 337 ARG A O 1
ATOM 2649 N N . LEU A 1 338 ? 42.601 7.301 6.833 1.00 81.00 338 LEU A N 1
ATOM 2650 C CA . LEU A 1 338 ? 41.612 6.847 7.818 1.00 81.00 338 LEU A CA 1
ATOM 2651 C C . LEU A 1 338 ? 40.146 7.203 7.470 1.00 81.00 338 LEU A C 1
ATOM 2653 O O . LEU A 1 338 ? 39.308 6.297 7.500 1.00 81.00 338 LEU A O 1
ATOM 2657 N N . PRO A 1 339 ? 39.778 8.444 7.081 1.00 80.62 339 PRO A N 1
ATOM 2658 C CA . PRO A 1 339 ? 38.375 8.788 6.818 1.00 80.62 339 PRO A CA 1
ATOM 2659 C C . PRO A 1 339 ? 37.763 7.990 5.658 1.00 80.62 339 PRO A C 1
ATOM 2661 O O . PRO A 1 339 ? 36.595 7.595 5.703 1.00 80.62 339 PRO A O 1
ATOM 2664 N N . ASN A 1 340 ? 38.558 7.712 4.619 1.00 79.19 340 ASN A N 1
ATOM 2665 C CA . ASN A 1 340 ? 38.121 6.907 3.480 1.00 79.19 340 ASN A CA 1
ATOM 2666 C C . ASN A 1 340 ? 37.904 5.441 3.892 1.00 79.19 340 ASN A C 1
ATOM 2668 O O . ASN A 1 340 ? 36.877 4.850 3.552 1.00 79.19 340 ASN A O 1
ATOM 2672 N N . LEU A 1 341 ? 38.835 4.880 4.672 1.00 81.06 341 LEU A N 1
ATOM 2673 C CA . LEU A 1 341 ? 38.743 3.521 5.213 1.00 81.06 341 LEU A CA 1
ATOM 2674 C C . LEU A 1 341 ? 37.519 3.354 6.123 1.00 81.06 341 LEU A C 1
ATOM 2676 O O . LEU A 1 341 ? 36.729 2.436 5.903 1.00 81.06 341 LEU A O 1
ATOM 2680 N N . LEU A 1 342 ? 37.285 4.278 7.059 1.00 79.06 342 LEU A N 1
ATOM 2681 C CA . LEU A 1 342 ? 36.112 4.255 7.940 1.00 79.06 342 LEU A CA 1
ATOM 2682 C C . LEU A 1 342 ? 34.794 4.369 7.161 1.00 79.06 342 LEU A C 1
ATOM 2684 O O . LEU A 1 342 ? 33.858 3.620 7.429 1.00 79.06 342 LEU A O 1
ATOM 2688 N N . SER A 1 343 ? 34.728 5.235 6.144 1.00 76.00 343 SER A N 1
ATOM 2689 C CA . SER A 1 343 ? 33.556 5.351 5.263 1.00 76.00 343 SER A CA 1
ATOM 2690 C C . SER A 1 343 ? 33.273 4.052 4.493 1.00 76.00 343 SER A C 1
ATOM 2692 O O . SER A 1 343 ? 32.123 3.605 4.394 1.00 76.00 343 SER A O 1
ATOM 2694 N N . ARG A 1 344 ? 34.324 3.380 4.000 1.00 73.00 344 ARG A N 1
ATOM 2695 C CA . ARG A 1 344 ? 34.216 2.076 3.324 1.00 73.00 344 ARG A CA 1
ATOM 2696 C C . ARG A 1 344 ? 33.772 0.964 4.277 1.00 73.00 344 ARG A C 1
ATOM 2698 O O . ARG A 1 344 ? 32.919 0.166 3.888 1.00 73.00 344 ARG A O 1
ATOM 2705 N N . ILE A 1 345 ? 34.290 0.936 5.508 1.00 75.06 345 ILE A N 1
ATOM 2706 C CA . ILE A 1 345 ? 33.888 -0.019 6.557 1.00 75.06 345 ILE A CA 1
ATOM 2707 C C . ILE A 1 345 ? 32.430 0.206 6.956 1.00 75.06 345 ILE A C 1
ATOM 2709 O O . ILE A 1 345 ? 31.659 -0.751 6.982 1.00 75.06 345 ILE A O 1
ATOM 2713 N N . GLN A 1 346 ? 32.025 1.453 7.207 1.00 74.81 346 GLN A N 1
ATOM 2714 C CA . GLN A 1 346 ? 30.646 1.793 7.560 1.00 74.81 346 GLN A CA 1
ATOM 2715 C C . GLN A 1 346 ? 29.678 1.379 6.448 1.00 74.81 346 GLN A C 1
ATOM 2717 O O . GLN A 1 346 ? 28.698 0.682 6.703 1.00 74.81 346 GLN A O 1
ATOM 2722 N N . THR A 1 347 ? 30.013 1.701 5.194 1.00 69.25 347 THR A N 1
ATOM 2723 C CA . THR A 1 347 ? 29.233 1.280 4.023 1.00 69.25 347 THR A CA 1
ATOM 2724 C C . THR A 1 347 ? 29.111 -0.244 3.965 1.00 69.25 347 THR A C 1
ATOM 2726 O O . THR A 1 347 ? 28.021 -0.773 3.760 1.00 69.25 347 THR A O 1
ATOM 2729 N N . ALA A 1 348 ? 30.205 -0.981 4.179 1.00 67.81 348 ALA A N 1
ATOM 2730 C CA . ALA A 1 348 ? 30.189 -2.441 4.178 1.00 67.81 348 ALA A CA 1
ATOM 2731 C C . ALA A 1 348 ? 29.359 -3.038 5.333 1.00 67.81 348 ALA A C 1
ATOM 2733 O O . ALA A 1 348 ? 28.609 -3.994 5.109 1.00 67.81 348 ALA A O 1
ATOM 2734 N N . ARG A 1 349 ? 29.428 -2.454 6.537 1.00 68.75 349 ARG A N 1
ATOM 2735 C CA . ARG A 1 349 ? 28.639 -2.853 7.717 1.00 68.75 349 ARG A CA 1
ATOM 2736 C C . ARG A 1 349 ? 27.145 -2.598 7.520 1.00 68.75 349 ARG A C 1
ATOM 2738 O O . ARG A 1 349 ? 26.342 -3.500 7.756 1.00 68.75 349 ARG A O 1
ATOM 2745 N N . ASP A 1 350 ? 26.761 -1.443 6.986 1.00 62.81 350 ASP A N 1
ATOM 2746 C CA . ASP A 1 350 ? 25.362 -1.130 6.665 1.00 62.81 350 ASP A CA 1
ATOM 2747 C C . ASP A 1 350 ? 24.782 -2.112 5.633 1.00 62.81 350 ASP A C 1
ATOM 2749 O O . ASP A 1 350 ? 23.617 -2.506 5.708 1.00 62.81 350 ASP A O 1
ATOM 2753 N N . LEU A 1 351 ? 25.609 -2.582 4.694 1.00 59.41 351 LEU A N 1
ATOM 2754 C CA . LEU A 1 351 ? 25.229 -3.580 3.690 1.00 59.41 351 LEU A CA 1
ATOM 2755 C C . LEU A 1 351 ? 25.142 -5.006 4.236 1.00 59.41 351 LEU A C 1
ATOM 2757 O O . LEU A 1 351 ? 24.375 -5.814 3.703 1.00 59.41 351 LEU A O 1
ATOM 2761 N N . LEU A 1 352 ? 25.940 -5.338 5.250 1.00 58.06 352 LEU A N 1
ATOM 2762 C CA . LEU A 1 352 ? 25.818 -6.575 6.020 1.00 58.06 352 LEU A CA 1
ATOM 2763 C C . LEU A 1 352 ? 24.518 -6.565 6.830 1.00 58.06 352 LEU A C 1
ATOM 2765 O O . LEU A 1 352 ? 23.781 -7.547 6.789 1.00 58.06 352 LEU A O 1
ATOM 2769 N N . THR A 1 353 ? 24.166 -5.439 7.449 1.00 56.06 353 THR A N 1
ATOM 2770 C CA . THR A 1 353 ? 22.882 -5.233 8.142 1.00 56.06 353 THR A CA 1
ATOM 2771 C C . THR A 1 353 ? 21.687 -5.311 7.182 1.00 56.06 353 THR A C 1
ATOM 2773 O O . THR A 1 353 ? 20.685 -5.972 7.471 1.00 56.06 353 THR A O 1
ATOM 2776 N N . ASP A 1 354 ? 21.804 -4.737 5.981 1.00 50.94 354 ASP A N 1
ATOM 2777 C CA . ASP A 1 354 ? 20.802 -4.880 4.916 1.00 50.94 354 ASP A CA 1
ATOM 2778 C C . ASP A 1 354 ? 20.707 -6.332 4.412 1.00 50.94 354 ASP A C 1
ATOM 2780 O O . ASP A 1 354 ? 19.619 -6.847 4.161 1.00 50.94 354 ASP A O 1
ATOM 2784 N N . LYS A 1 355 ? 21.836 -7.047 4.311 1.00 49.53 355 LYS A N 1
ATOM 2785 C CA . LYS A 1 355 ? 21.838 -8.484 4.007 1.00 49.53 355 LYS A CA 1
ATOM 2786 C C . LYS A 1 355 ? 21.203 -9.288 5.132 1.00 49.53 355 LYS A C 1
ATOM 2788 O O . LYS A 1 355 ? 20.560 -10.266 4.813 1.00 49.53 355 LYS A O 1
ATOM 2793 N N . LEU A 1 356 ? 21.360 -8.933 6.404 1.00 43.81 356 LEU A N 1
ATOM 2794 C CA . LEU A 1 356 ? 20.741 -9.643 7.532 1.00 43.81 356 LEU A CA 1
ATOM 2795 C C . LEU A 1 356 ? 19.230 -9.390 7.600 1.00 43.81 356 LEU A C 1
ATOM 2797 O O . LEU A 1 356 ? 18.464 -10.318 7.855 1.00 43.81 356 LEU A O 1
ATOM 2801 N N . SER A 1 357 ? 18.786 -8.177 7.265 1.00 41.75 357 SER A N 1
ATOM 2802 C CA . SER A 1 357 ? 17.359 -7.867 7.099 1.00 41.75 357 SER A CA 1
ATOM 2803 C C . SER A 1 357 ? 16.743 -8.551 5.867 1.00 41.75 357 SER A C 1
ATOM 2805 O O . SER A 1 357 ? 15.583 -8.958 5.918 1.00 41.75 357 SER A O 1
ATOM 2807 N N . VAL A 1 358 ? 17.527 -8.798 4.808 1.00 41.09 358 VAL A N 1
ATOM 2808 C CA . VAL A 1 358 ? 17.158 -9.655 3.658 1.00 41.09 358 VAL A CA 1
ATOM 2809 C C . VAL A 1 358 ? 17.405 -11.156 3.931 1.00 41.09 358 VAL A C 1
ATOM 2811 O O . VAL A 1 358 ? 16.772 -12.015 3.333 1.00 41.09 358 VAL A O 1
ATOM 2814 N N . GLY A 1 359 ? 18.286 -11.503 4.866 1.00 33.66 359 GLY A N 1
ATOM 2815 C CA . GLY A 1 359 ? 18.885 -12.831 5.074 1.00 33.66 359 GLY A CA 1
ATOM 2816 C C . GLY A 1 359 ? 18.039 -13.783 5.908 1.00 33.66 359 GLY A C 1
ATOM 2817 O O . GLY A 1 359 ? 18.382 -14.950 6.057 1.00 33.66 359 GLY A O 1
ATOM 2818 N N . SER A 1 360 ? 16.886 -13.310 6.383 1.00 35.78 360 SER A N 1
ATOM 2819 C CA . SER A 1 360 ? 15.791 -14.170 6.842 1.00 35.78 360 SER A CA 1
ATOM 2820 C C . SER A 1 360 ? 15.075 -14.903 5.689 1.00 35.78 360 SER A C 1
ATOM 2822 O O . SER A 1 360 ? 14.173 -15.705 5.935 1.00 35.78 360 SER A O 1
ATOM 2824 N N . ILE A 1 361 ? 15.484 -14.660 4.436 1.00 39.84 361 ILE A N 1
ATOM 2825 C CA . ILE A 1 361 ? 14.911 -15.216 3.208 1.00 39.84 361 ILE A CA 1
ATOM 2826 C C . ILE A 1 361 ? 15.888 -16.263 2.649 1.00 39.84 361 ILE A C 1
ATOM 2828 O O . ILE A 1 361 ? 17.007 -15.941 2.249 1.00 39.84 361 ILE A O 1
ATOM 2832 N N . LYS A 1 362 ? 15.471 -17.537 2.596 1.00 38.22 362 LYS A N 1
ATOM 2833 C CA . LYS A 1 362 ? 16.193 -18.578 1.841 1.00 38.22 362 LYS A CA 1
ATOM 2834 C C . LYS A 1 362 ? 16.358 -18.112 0.382 1.00 38.22 362 LYS A C 1
ATOM 2836 O O . LYS A 1 362 ? 15.396 -17.566 -0.160 1.00 38.22 362 LYS A O 1
ATOM 2841 N N . PRO A 1 363 ? 17.472 -18.401 -0.314 1.00 38.62 363 PRO A N 1
ATOM 2842 C CA . PRO A 1 363 ? 17.654 -18.055 -1.733 1.00 38.62 363 PRO A CA 1
ATOM 2843 C C . PRO A 1 363 ? 16.528 -18.559 -2.661 1.00 38.62 363 PRO A C 1
ATOM 2845 O O . PRO A 1 363 ? 16.262 -17.971 -3.706 1.00 38.62 363 PRO A O 1
ATOM 2848 N N . SER A 1 364 ? 15.814 -19.615 -2.258 1.00 38.56 364 SER A N 1
ATOM 2849 C CA . SER A 1 364 ? 14.634 -20.156 -2.948 1.00 38.56 364 SER A CA 1
ATOM 2850 C C . SER A 1 364 ? 13.333 -19.363 -2.724 1.00 38.56 364 SER A C 1
ATOM 2852 O O . SER A 1 364 ? 12.367 -19.552 -3.456 1.00 38.56 364 SER A O 1
ATOM 2854 N N . SER A 1 365 ? 13.302 -18.468 -1.732 1.00 40.56 365 SER A N 1
ATOM 2855 C CA . SER A 1 365 ? 12.161 -17.616 -1.347 1.00 40.56 365 SER A CA 1
ATOM 2856 C C . SER A 1 365 ? 12.296 -16.155 -1.790 1.00 40.56 365 SER A C 1
ATOM 2858 O O . SER A 1 365 ? 11.355 -15.383 -1.638 1.00 40.56 365 SER A O 1
ATOM 2860 N N . THR A 1 366 ? 13.410 -15.793 -2.435 1.00 40.66 366 THR A N 1
ATOM 2861 C CA . THR A 1 366 ? 13.644 -14.476 -3.065 1.00 40.66 366 THR A CA 1
ATOM 2862 C C . THR A 1 366 ? 12.642 -14.139 -4.184 1.00 40.66 366 THR A C 1
ATOM 2864 O O . THR A 1 366 ? 12.638 -13.020 -4.686 1.00 40.66 366 THR A O 1
ATOM 2867 N N . HIS A 1 367 ? 11.821 -15.116 -4.590 1.00 42.62 367 HIS A N 1
ATOM 2868 C CA . HIS A 1 367 ? 10.842 -15.039 -5.679 1.00 42.62 367 HIS A CA 1
ATOM 2869 C C . HIS A 1 367 ? 9.426 -14.674 -5.228 1.00 42.62 367 HIS A C 1
ATOM 2871 O O . HIS A 1 367 ? 8.627 -14.220 -6.044 1.00 42.62 367 HIS A O 1
ATOM 2877 N N . ALA A 1 368 ? 9.095 -14.876 -3.950 1.00 41.41 368 ALA A N 1
ATOM 2878 C CA . ALA A 1 368 ? 7.862 -14.331 -3.407 1.00 41.41 368 ALA A CA 1
ATOM 2879 C C . ALA A 1 368 ? 8.075 -12.838 -3.185 1.00 41.41 368 ALA A C 1
ATOM 2881 O O . ALA A 1 368 ? 9.163 -12.433 -2.771 1.00 41.41 368 ALA A O 1
ATOM 2882 N N . PHE A 1 369 ? 7.037 -12.044 -3.463 1.00 47.22 369 PHE A N 1
ATOM 2883 C CA . PHE A 1 369 ? 6.901 -10.665 -3.006 1.00 47.22 369 PHE A CA 1
ATOM 2884 C C . PHE A 1 369 ? 7.724 -10.413 -1.755 1.00 47.22 369 PHE A C 1
ATOM 2886 O O . PHE A 1 369 ? 7.619 -11.199 -0.807 1.00 47.22 369 PHE A O 1
ATOM 2893 N N . ARG A 1 370 ? 8.527 -9.334 -1.755 1.00 46.38 370 ARG A N 1
ATOM 2894 C CA . ARG A 1 370 ? 9.291 -8.936 -0.568 1.00 46.38 370 ARG A CA 1
ATOM 2895 C C . ARG A 1 370 ? 8.402 -9.138 0.646 1.00 46.38 370 ARG A C 1
ATOM 2897 O O . ARG A 1 370 ? 7.335 -8.514 0.681 1.00 46.38 370 ARG A O 1
ATOM 2904 N N . PRO A 1 371 ? 8.776 -10.017 1.586 1.00 37.31 371 PRO A N 1
ATOM 2905 C CA . PRO A 1 371 ? 7.887 -10.306 2.673 1.00 37.31 371 PRO A CA 1
ATOM 2906 C C . PRO A 1 371 ? 7.732 -9.014 3.469 1.00 37.31 371 PRO A C 1
ATOM 2908 O O . PRO A 1 371 ? 8.644 -8.596 4.178 1.00 37.31 371 PRO A O 1
ATOM 2911 N N . SER A 1 372 ? 6.575 -8.359 3.365 1.00 41.06 372 SER A N 1
ATOM 2912 C CA . SER A 1 372 ? 6.127 -7.503 4.450 1.00 41.06 372 SER A CA 1
ATOM 2913 C C . SER A 1 372 ? 6.145 -8.359 5.723 1.00 41.06 372 SER A C 1
ATOM 2915 O O . SER A 1 372 ? 6.093 -9.595 5.655 1.00 41.06 372 SER A O 1
ATOM 2917 N N . SER A 1 373 ? 6.215 -7.737 6.898 1.00 40.38 373 SER A N 1
ATOM 2918 C CA . SER A 1 373 ? 6.195 -8.456 8.184 1.00 40.38 373 SER A CA 1
ATOM 2919 C C . SER A 1 373 ? 5.098 -9.538 8.258 1.00 40.38 373 SER A C 1
ATOM 2921 O O . SER A 1 373 ? 5.285 -10.573 8.892 1.00 40.38 373 SER A O 1
ATOM 2923 N N . TRP A 1 374 ? 3.996 -9.347 7.524 1.00 38.38 374 TRP A N 1
ATOM 2924 C CA . TRP A 1 374 ? 2.905 -10.301 7.347 1.00 38.38 374 TRP A CA 1
ATOM 2925 C C . TRP A 1 374 ? 3.230 -11.519 6.454 1.00 38.38 374 TRP A C 1
ATOM 2927 O O . TRP A 1 374 ? 2.975 -12.656 6.857 1.00 38.38 374 TRP A O 1
ATOM 2937 N N . MET A 1 375 ? 3.828 -11.322 5.273 1.00 41.41 375 MET A N 1
ATOM 2938 C CA . MET A 1 375 ? 4.205 -12.425 4.369 1.00 41.41 375 MET A CA 1
ATOM 2939 C C . MET A 1 375 ? 5.333 -13.287 4.947 1.00 41.41 375 MET A C 1
ATOM 2941 O O . MET A 1 375 ? 5.323 -14.503 4.765 1.00 41.41 375 MET A O 1
ATOM 2945 N N . SER A 1 376 ? 6.253 -12.695 5.718 1.00 43.59 376 SER A N 1
ATOM 2946 C CA . SER A 1 376 ? 7.330 -13.441 6.391 1.00 43.59 376 SER A CA 1
ATOM 2947 C C . SER A 1 376 ? 6.764 -14.443 7.406 1.00 43.59 376 SER A C 1
ATOM 2949 O O . SER A 1 376 ? 7.156 -15.611 7.435 1.00 43.59 376 SER A O 1
ATOM 2951 N N . GLY A 1 377 ? 5.737 -14.031 8.161 1.00 42.06 377 GLY A N 1
ATOM 2952 C CA . GLY A 1 377 ? 5.019 -14.907 9.089 1.00 42.06 377 GLY A CA 1
ATOM 2953 C C . GLY A 1 377 ? 4.189 -16.003 8.404 1.00 42.06 377 GLY A C 1
ATOM 2954 O O . GLY A 1 377 ? 4.013 -17.084 8.962 1.00 42.06 377 GLY A O 1
ATOM 2955 N N . ALA A 1 378 ? 3.672 -15.775 7.193 1.00 44.56 378 ALA A N 1
ATOM 2956 C CA . ALA A 1 378 ? 2.996 -16.817 6.406 1.00 44.56 378 ALA A CA 1
ATOM 2957 C C . ALA A 1 378 ? 3.992 -17.831 5.796 1.00 44.56 378 ALA A C 1
ATOM 2959 O O . ALA A 1 378 ? 3.745 -19.038 5.809 1.00 44.56 378 ALA A O 1
ATOM 2960 N N . LEU A 1 379 ? 5.156 -17.358 5.340 1.00 47.44 379 LEU A N 1
ATOM 2961 C CA . LEU A 1 379 ? 6.250 -18.184 4.811 1.00 47.44 379 LEU A CA 1
ATOM 2962 C C . LEU A 1 379 ? 6.907 -19.057 5.892 1.00 47.44 379 LEU A C 1
ATOM 2964 O O . LEU A 1 379 ? 7.213 -20.223 5.649 1.00 47.44 379 LEU A O 1
ATOM 2968 N N . GLN A 1 380 ? 7.074 -18.538 7.111 1.00 48.22 380 GLN A N 1
ATOM 2969 C CA . GLN A 1 380 ? 7.569 -19.334 8.241 1.00 48.22 380 GLN A CA 1
ATOM 2970 C C . GLN A 1 380 ? 6.583 -20.438 8.645 1.00 48.22 380 GLN A C 1
ATOM 2972 O O . GLN A 1 380 ? 6.996 -21.580 8.839 1.00 48.22 380 GLN A O 1
ATOM 2977 N N . ARG A 1 381 ? 5.273 -20.145 8.670 1.00 45.31 381 ARG A N 1
ATOM 2978 C CA . ARG A 1 381 ? 4.219 -21.137 8.969 1.00 45.31 381 ARG A CA 1
ATOM 2979 C C . ARG A 1 381 ? 4.125 -22.271 7.944 1.00 45.31 381 ARG A C 1
ATOM 2981 O O . ARG A 1 381 ? 3.596 -23.334 8.250 1.00 45.31 381 ARG A O 1
ATOM 2988 N N . THR A 1 382 ? 4.651 -22.076 6.737 1.00 42.72 382 THR A N 1
ATOM 2989 C CA . THR A 1 382 ? 4.636 -23.080 5.663 1.00 42.72 382 THR A CA 1
ATOM 2990 C C . THR A 1 382 ? 5.923 -23.908 5.569 1.00 42.72 382 THR A C 1
ATOM 2992 O O . THR A 1 382 ? 6.010 -24.760 4.685 1.00 42.72 382 THR A O 1
ATOM 2995 N N . GLY A 1 383 ? 6.885 -23.737 6.487 1.00 43.91 383 GLY A N 1
ATOM 2996 C CA . GLY A 1 383 ? 8.185 -24.427 6.451 1.00 43.91 383 GLY A CA 1
ATOM 2997 C C . GLY A 1 383 ? 9.211 -23.762 5.522 1.00 43.91 383 GLY A C 1
ATOM 2998 O O . GLY A 1 383 ? 10.225 -24.364 5.164 1.00 43.91 383 GLY A O 1
ATOM 2999 N N . GLY A 1 384 ? 8.957 -22.515 5.112 1.00 43.81 384 GLY A N 1
ATOM 3000 C CA . GLY A 1 384 ? 9.858 -21.731 4.270 1.00 43.81 384 GLY A CA 1
ATOM 3001 C C . GLY A 1 384 ? 9.895 -22.156 2.801 1.00 43.81 384 GLY A C 1
ATOM 3002 O O . GLY A 1 384 ? 10.864 -21.833 2.117 1.00 43.81 384 GLY A O 1
ATOM 3003 N N . THR A 1 385 ? 8.888 -22.889 2.309 1.00 43.69 385 THR A N 1
ATOM 3004 C CA . THR A 1 385 ? 8.781 -23.280 0.893 1.00 43.69 385 THR A CA 1
ATOM 3005 C C . THR A 1 385 ? 7.523 -22.690 0.259 1.00 43.69 385 THR A C 1
ATOM 3007 O O . THR A 1 385 ? 6.416 -23.013 0.679 1.00 43.69 385 THR A O 1
ATOM 3010 N N . THR A 1 386 ? 7.700 -21.864 -0.773 1.00 53.72 386 THR A N 1
ATOM 3011 C CA . THR A 1 386 ? 6.630 -21.278 -1.608 1.00 53.72 386 THR A CA 1
ATOM 3012 C C . THR A 1 386 ? 6.127 -22.214 -2.703 1.00 53.72 386 THR A C 1
ATOM 3014 O O . THR A 1 386 ? 5.125 -21.918 -3.340 1.00 53.72 386 THR A O 1
ATOM 3017 N N . TYR A 1 387 ? 6.825 -23.325 -2.942 1.00 61.97 387 TYR A N 1
ATOM 3018 C CA . TYR A 1 387 ? 6.465 -24.292 -3.971 1.00 61.97 387 TYR A CA 1
ATOM 3019 C C . TYR A 1 387 ? 5.339 -25.209 -3.499 1.00 61.97 387 TYR A C 1
ATOM 3021 O O . TYR A 1 387 ? 5.462 -25.889 -2.474 1.00 61.97 387 TYR A O 1
ATOM 3029 N N . ILE A 1 388 ? 4.264 -25.249 -4.283 1.00 74.25 388 ILE A N 1
ATOM 3030 C CA . ILE A 1 388 ? 3.225 -26.269 -4.181 1.00 74.25 388 ILE A CA 1
ATOM 3031 C C . ILE A 1 388 ? 3.830 -27.562 -4.726 1.00 74.25 388 ILE A C 1
ATOM 3033 O O . ILE A 1 388 ? 4.211 -27.634 -5.888 1.00 74.25 388 ILE A O 1
ATOM 3037 N N . LYS A 1 389 ? 4.000 -28.560 -3.856 1.00 81.56 389 LYS A N 1
ATOM 3038 C CA . LYS A 1 389 ? 4.661 -29.827 -4.215 1.00 81.56 389 LYS A CA 1
ATOM 3039 C C . LYS A 1 389 ? 3.700 -30.874 -4.764 1.00 81.56 389 LYS A C 1
ATOM 3041 O O . LYS A 1 389 ? 4.146 -31.832 -5.381 1.00 81.56 389 LYS A O 1
ATOM 3046 N N . ARG A 1 390 ? 2.419 -30.751 -4.423 1.00 87.88 390 ARG A N 1
ATOM 3047 C CA . ARG A 1 390 ? 1.374 -31.700 -4.789 1.00 87.88 390 ARG A CA 1
ATOM 3048 C C . ARG A 1 390 ? 0.013 -31.032 -4.726 1.00 87.88 390 ARG A C 1
ATOM 3050 O O . ARG A 1 390 ? -0.186 -30.199 -3.842 1.00 87.88 390 ARG A O 1
ATOM 3057 N N . LEU A 1 391 ? -0.909 -31.450 -5.583 1.00 89.88 391 LEU A N 1
ATOM 3058 C CA . LEU A 1 391 ? -2.307 -31.020 -5.563 1.00 89.88 391 LEU A CA 1
ATOM 3059 C C . LEU A 1 391 ? -3.252 -32.206 -5.681 1.00 89.88 391 LEU A C 1
ATOM 3061 O O . LEU A 1 391 ? -2.918 -33.218 -6.292 1.00 89.88 391 LEU A O 1
ATOM 3065 N N . ARG A 1 392 ? -4.429 -32.067 -5.078 1.00 92.00 392 ARG A N 1
ATOM 3066 C CA . ARG A 1 392 ? -5.530 -33.017 -5.144 1.00 92.00 392 ARG A CA 1
ATOM 3067 C C . ARG A 1 392 ? -6.496 -32.579 -6.241 1.00 92.00 392 ARG A C 1
ATOM 3069 O O . ARG A 1 392 ? -7.004 -31.463 -6.203 1.00 92.00 392 ARG A O 1
ATOM 3076 N N . ALA A 1 393 ? -6.745 -33.456 -7.204 1.00 86.25 393 ALA A N 1
ATOM 3077 C CA . ALA A 1 393 ? -7.790 -33.267 -8.199 1.00 86.25 393 ALA A CA 1
ATOM 3078 C C . ALA A 1 393 ? -9.184 -33.430 -7.567 1.00 86.25 393 ALA A C 1
ATOM 3080 O O . ALA A 1 393 ? -9.331 -34.034 -6.503 1.00 86.25 393 ALA A O 1
ATOM 3081 N N . THR A 1 394 ? -10.224 -32.969 -8.260 1.00 79.94 394 THR A N 1
ATOM 3082 C CA . THR A 1 394 ? -11.636 -33.166 -7.873 1.00 79.94 394 THR A CA 1
ATOM 3083 C C . THR A 1 394 ? -12.023 -34.641 -7.750 1.00 79.94 394 THR A C 1
ATOM 3085 O O . THR A 1 394 ? -12.887 -34.988 -6.954 1.00 79.94 394 THR A O 1
ATOM 3088 N N . THR A 1 395 ? -11.320 -35.531 -8.455 1.00 81.38 395 THR A N 1
ATOM 3089 C CA . THR A 1 395 ? -11.456 -36.994 -8.334 1.00 81.38 395 THR A CA 1
ATOM 3090 C C . THR A 1 395 ? -10.853 -37.569 -7.045 1.00 81.38 395 THR A C 1
ATOM 3092 O O . THR A 1 395 ? -10.914 -38.772 -6.816 1.00 81.38 395 THR A O 1
ATOM 3095 N N . GLY A 1 396 ? -10.218 -36.738 -6.211 1.00 84.50 396 GLY A N 1
ATOM 3096 C CA . GLY A 1 396 ? -9.562 -37.131 -4.961 1.00 84.50 396 GLY A CA 1
ATOM 3097 C C . GLY A 1 396 ? -8.110 -37.596 -5.113 1.00 84.50 396 GLY A C 1
ATOM 3098 O O . GLY A 1 396 ? -7.410 -37.729 -4.104 1.00 84.50 396 GLY A O 1
ATOM 3099 N N . THR A 1 397 ? -7.633 -37.792 -6.346 1.00 88.38 397 THR A N 1
ATOM 3100 C CA . THR A 1 397 ? -6.253 -38.210 -6.649 1.00 88.38 397 THR A CA 1
ATOM 3101 C C . THR A 1 397 ? -5.247 -37.089 -6.395 1.00 88.38 397 THR A C 1
ATOM 3103 O O . THR A 1 397 ? -5.479 -35.937 -6.752 1.00 88.38 397 THR A O 1
ATOM 3106 N N . ILE A 1 398 ? -4.113 -37.417 -5.768 1.00 90.88 398 ILE A N 1
ATOM 3107 C CA . ILE A 1 398 ? -3.033 -36.461 -5.495 1.00 90.88 398 ILE A CA 1
ATOM 3108 C C . ILE A 1 398 ? -1.932 -36.642 -6.538 1.00 90.88 398 ILE A C 1
ATOM 3110 O O . ILE A 1 398 ? -1.429 -37.747 -6.722 1.00 90.88 398 ILE A O 1
ATOM 3114 N N . THR A 1 399 ? -1.530 -35.550 -7.181 1.00 89.50 399 THR A N 1
ATOM 3115 C CA . THR A 1 399 ? -0.453 -35.521 -8.174 1.00 89.50 399 THR A CA 1
ATOM 3116 C C . THR A 1 399 ? 0.684 -34.611 -7.724 1.00 89.50 399 THR A C 1
ATOM 3118 O O . THR A 1 399 ? 0.454 -33.613 -7.044 1.00 89.50 399 THR A O 1
ATOM 3121 N N . THR A 1 400 ? 1.908 -34.954 -8.114 1.00 87.75 400 THR A N 1
ATOM 3122 C CA . THR A 1 400 ? 3.112 -34.110 -8.015 1.00 87.75 400 THR A CA 1
ATOM 3123 C C . THR A 1 400 ? 3.600 -33.644 -9.390 1.00 87.75 400 THR A C 1
ATOM 3125 O O . THR A 1 400 ? 4.588 -32.921 -9.468 1.00 87.75 400 THR A O 1
ATOM 3128 N N . ASP A 1 401 ? 2.944 -34.087 -10.468 1.00 87.50 401 ASP A N 1
ATOM 3129 C CA . ASP A 1 401 ? 3.262 -33.703 -11.843 1.00 87.50 401 ASP A CA 1
ATOM 3130 C C . ASP A 1 401 ? 2.849 -32.251 -12.117 1.00 87.50 401 ASP A C 1
ATOM 3132 O O . ASP A 1 401 ? 1.708 -31.868 -11.853 1.00 87.50 401 ASP A O 1
ATOM 3136 N N . GLU A 1 402 ? 3.773 -31.446 -12.641 1.00 80.94 402 GLU A N 1
ATOM 3137 C CA . GLU A 1 402 ? 3.591 -30.000 -12.805 1.00 80.94 402 GLU A CA 1
ATOM 3138 C C . GLU A 1 402 ? 2.488 -29.648 -13.808 1.00 80.94 402 GLU A C 1
ATOM 3140 O O . GLU A 1 402 ? 1.688 -28.753 -13.533 1.00 80.94 402 GLU A O 1
ATOM 3145 N N . SER A 1 403 ? 2.381 -30.389 -14.916 1.00 82.25 403 SER A N 1
ATOM 3146 C CA . SER A 1 403 ? 1.349 -30.146 -15.931 1.00 82.25 403 SER A CA 1
ATOM 3147 C C . SER A 1 403 ? -0.051 -30.390 -15.367 1.00 82.25 403 SER A C 1
ATOM 3149 O O . SER A 1 403 ? -0.907 -29.510 -15.412 1.00 82.25 403 SER A O 1
ATOM 3151 N N . ARG A 1 404 ? -0.247 -31.520 -14.679 1.00 84.25 404 ARG A N 1
ATOM 3152 C CA . ARG A 1 404 ? -1.527 -31.845 -14.040 1.00 84.25 404 ARG A CA 1
ATOM 3153 C C . ARG A 1 404 ? -1.862 -30.899 -12.894 1.00 84.25 404 ARG A C 1
ATOM 3155 O O . ARG A 1 404 ? -3.028 -30.598 -12.663 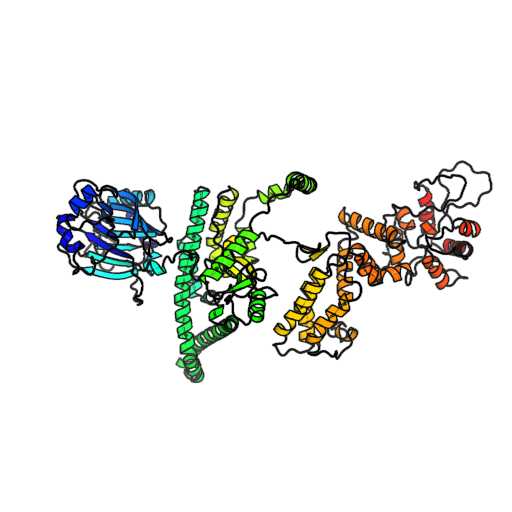1.00 84.25 404 ARG A O 1
ATOM 3162 N N . MET A 1 405 ? -0.860 -30.432 -12.149 1.00 86.81 405 MET A N 1
ATOM 3163 C CA . MET A 1 405 ? -1.063 -29.418 -11.114 1.00 86.81 405 MET A CA 1
ATOM 3164 C C . MET A 1 405 ? -1.553 -28.089 -11.707 1.00 86.81 405 MET A C 1
ATOM 3166 O O . MET A 1 405 ? -2.428 -27.453 -11.112 1.00 86.81 405 MET A O 1
ATOM 3170 N N . LEU A 1 406 ? -1.032 -27.678 -12.868 1.00 84.31 406 LEU A N 1
ATOM 3171 C CA . LEU A 1 406 ? -1.509 -26.495 -13.588 1.00 84.31 406 LEU A CA 1
ATOM 3172 C C . LEU A 1 406 ? -2.952 -26.672 -14.067 1.00 84.31 406 LEU A C 1
ATOM 3174 O O . LEU A 1 406 ? -3.755 -25.768 -13.846 1.00 84.31 406 LEU A O 1
ATOM 3178 N N . ASP A 1 407 ? -3.305 -27.837 -14.611 1.00 85.88 407 ASP A N 1
ATOM 3179 C CA . ASP A 1 407 ? -4.677 -28.132 -15.048 1.00 85.88 407 ASP A CA 1
ATOM 3180 C C . ASP A 1 407 ? -5.674 -28.076 -13.882 1.00 85.88 407 ASP A C 1
ATOM 3182 O O . ASP A 1 407 ? -6.719 -27.432 -13.984 1.00 85.88 407 ASP A O 1
ATOM 3186 N N . ILE A 1 408 ? -5.329 -28.683 -12.737 1.00 88.62 408 ILE A N 1
ATOM 3187 C CA . ILE A 1 408 ? -6.142 -28.626 -11.508 1.00 88.62 408 ILE A CA 1
ATOM 3188 C C . ILE A 1 408 ? -6.316 -27.175 -11.046 1.00 88.62 408 ILE A C 1
ATOM 3190 O O . ILE A 1 408 ? -7.418 -26.760 -10.689 1.00 88.62 408 ILE A O 1
ATOM 3194 N N . THR A 1 409 ? -5.227 -26.402 -11.054 1.00 86.88 409 THR A N 1
ATOM 3195 C CA . THR A 1 409 ? -5.234 -24.991 -10.648 1.00 86.88 409 THR A CA 1
ATOM 3196 C C . THR A 1 409 ? -6.129 -24.161 -11.563 1.00 86.88 409 THR A C 1
ATOM 3198 O O . THR A 1 409 ? -6.937 -23.371 -11.075 1.00 86.88 409 THR A O 1
ATOM 3201 N N . HIS A 1 410 ? -6.000 -24.350 -12.878 1.00 85.12 410 HIS A N 1
ATOM 3202 C CA . HIS A 1 410 ? -6.799 -23.661 -13.881 1.00 85.12 410 HIS A CA 1
ATOM 3203 C C . HIS A 1 410 ? -8.281 -23.995 -13.708 1.00 85.12 410 HIS A C 1
ATOM 3205 O O . HIS A 1 410 ? -9.076 -23.089 -13.489 1.00 85.12 410 HIS A O 1
ATOM 3211 N N . ALA A 1 411 ? -8.639 -25.283 -13.695 1.00 84.75 411 ALA A N 1
ATOM 3212 C CA . ALA A 1 411 ? -10.022 -25.731 -13.542 1.00 84.75 411 ALA A CA 1
ATOM 3213 C C . ALA A 1 411 ? -10.683 -25.176 -12.271 1.00 84.75 411 ALA A C 1
ATOM 3215 O O . ALA A 1 411 ? -11.789 -24.646 -12.336 1.00 84.75 411 ALA A O 1
ATOM 3216 N N . PHE A 1 412 ? -9.988 -25.237 -11.131 1.00 87.44 412 PHE A N 1
ATOM 3217 C CA . PHE A 1 412 ? -10.513 -24.728 -9.865 1.00 87.44 412 PHE A CA 1
ATOM 3218 C C . PHE A 1 412 ? -10.791 -23.221 -9.904 1.00 87.44 412 PHE A C 1
ATOM 3220 O O . PHE A 1 412 ? -11.849 -22.782 -9.466 1.00 87.44 412 PHE A O 1
ATOM 3227 N N . PHE A 1 413 ? -9.854 -22.406 -10.403 1.00 84.50 413 PHE A N 1
ATOM 3228 C CA . PHE A 1 413 ? -10.064 -20.957 -10.441 1.00 84.50 413 PHE A CA 1
ATOM 3229 C C . PHE A 1 413 ? -11.036 -20.532 -11.544 1.00 84.50 413 PHE A C 1
ATOM 3231 O O . PHE A 1 413 ? -11.748 -19.550 -11.353 1.00 84.50 413 PHE A O 1
ATOM 3238 N N . THR A 1 414 ? -11.117 -21.263 -12.659 1.00 82.00 414 THR A N 1
ATOM 3239 C CA . THR A 1 414 ? -12.166 -21.057 -13.667 1.00 82.00 414 THR A CA 1
ATOM 3240 C C . THR A 1 414 ? -13.552 -21.272 -13.065 1.00 82.00 414 THR A C 1
ATOM 3242 O O . THR A 1 414 ? -14.421 -20.432 -13.271 1.00 82.00 414 THR A O 1
ATOM 3245 N N . ASP A 1 415 ? -13.740 -22.342 -12.290 1.00 81.62 415 ASP A N 1
ATOM 3246 C CA . ASP A 1 415 ? -14.996 -22.624 -11.589 1.00 81.62 415 ASP A CA 1
ATOM 3247 C C . ASP A 1 415 ? -15.296 -21.558 -10.521 1.00 81.62 415 ASP A C 1
ATOM 3249 O O . ASP A 1 415 ? -16.361 -20.947 -10.529 1.00 81.62 415 ASP A O 1
ATOM 3253 N N . LEU A 1 416 ? -14.312 -21.233 -9.672 1.00 80.12 416 LEU A N 1
ATOM 3254 C CA . LEU A 1 416 ? -14.468 -20.262 -8.582 1.00 80.12 416 LEU A CA 1
ATOM 3255 C C . LEU A 1 416 ? -14.844 -18.849 -9.060 1.00 80.12 416 LEU A C 1
ATOM 3257 O O . LEU A 1 416 ? -15.553 -18.132 -8.354 1.00 80.12 416 LEU A O 1
ATOM 3261 N N . TYR A 1 417 ? -14.317 -18.422 -10.210 1.00 77.25 417 TYR A N 1
ATOM 3262 C CA . TYR A 1 417 ? -14.569 -17.092 -10.773 1.00 77.25 417 TYR A CA 1
ATOM 3263 C C . TYR A 1 417 ? -15.651 -17.079 -11.858 1.00 77.25 417 TYR A C 1
ATOM 3265 O O . TYR A 1 417 ? -15.961 -16.005 -12.378 1.00 77.25 417 TYR A O 1
ATOM 3273 N N . CYS A 1 418 ? -16.245 -18.227 -12.192 1.00 77.25 418 CYS A N 1
ATOM 3274 C CA . CYS A 1 418 ? -17.417 -18.258 -13.054 1.00 77.25 418 CYS A CA 1
ATOM 3275 C C . CYS A 1 418 ? -18.621 -17.691 -12.286 1.00 77.25 418 CYS A C 1
ATOM 3277 O O . CYS A 1 418 ? -18.925 -18.169 -11.189 1.00 77.25 418 CYS A O 1
ATOM 3279 N N . PRO A 1 419 ? -19.329 -16.679 -12.822 1.00 65.69 419 PRO A N 1
ATOM 3280 C CA . PRO A 1 419 ? -20.577 -16.232 -12.225 1.00 65.69 419 PRO A CA 1
ATOM 3281 C C . PRO A 1 419 ? -21.554 -17.415 -12.173 1.00 65.69 419 PRO A C 1
ATOM 3283 O O . PRO A 1 419 ? -21.740 -18.078 -13.198 1.00 65.69 419 PRO A O 1
ATOM 3286 N N . PRO A 1 420 ? -22.195 -17.701 -11.027 1.00 67.31 420 PRO A N 1
ATOM 3287 C CA . PRO A 1 420 ? -23.276 -18.670 -11.014 1.00 67.31 420 PRO A CA 1
ATOM 3288 C C . PRO A 1 420 ? -24.405 -18.168 -11.917 1.00 67.31 420 PRO A C 1
ATOM 3290 O O . PRO A 1 420 ? -24.624 -16.959 -12.039 1.00 67.31 420 PRO A O 1
ATOM 3293 N N . ASN A 1 421 ? -25.148 -19.097 -12.523 1.00 72.06 421 ASN A N 1
ATOM 3294 C CA . ASN A 1 421 ? -26.361 -18.731 -13.244 1.00 72.06 421 ASN A CA 1
ATOM 3295 C C . ASN A 1 421 ? -27.290 -17.973 -12.283 1.00 72.06 421 ASN A C 1
ATOM 3297 O O . ASN A 1 421 ? -27.595 -18.500 -11.206 1.00 72.06 421 ASN A O 1
ATOM 3301 N N . PRO A 1 422 ? -27.712 -16.744 -12.625 1.00 68.50 422 PRO A N 1
ATOM 3302 C CA . PRO A 1 422 ? -28.546 -15.960 -11.736 1.00 68.50 422 PRO A CA 1
ATOM 3303 C C . PRO A 1 422 ? -29.868 -16.705 -11.489 1.00 68.50 422 PRO A C 1
ATOM 3305 O O . PRO A 1 422 ? -30.463 -17.221 -12.440 1.00 68.50 422 PRO A O 1
ATOM 3308 N N . PRO A 1 423 ? -30.343 -16.793 -10.233 1.00 76.19 423 PRO A N 1
ATOM 3309 C CA . PRO A 1 423 ? -31.664 -17.340 -9.953 1.00 76.19 423 PRO A CA 1
ATOM 3310 C C . PRO A 1 423 ? -32.737 -16.511 -10.669 1.00 76.19 423 PRO A C 1
ATOM 3312 O O . PRO A 1 423 ? -32.538 -15.332 -10.954 1.00 76.19 423 PRO A O 1
ATOM 3315 N N . SER A 1 424 ? -33.901 -17.110 -10.924 1.00 79.00 424 SER A N 1
ATOM 3316 C CA . SER A 1 424 ? -35.021 -16.429 -11.601 1.00 79.00 424 SER A CA 1
ATOM 3317 C C . SER A 1 424 ? -35.456 -15.113 -10.931 1.00 79.00 424 SER A C 1
ATOM 3319 O O . SER A 1 424 ? -35.993 -14.236 -11.602 1.00 79.00 424 SER A O 1
ATOM 3321 N N . THR A 1 425 ? -35.171 -14.943 -9.636 1.00 76.50 425 THR A N 1
ATOM 3322 C CA . THR A 1 425 ? -35.470 -13.741 -8.844 1.00 76.50 425 THR A CA 1
ATOM 3323 C C . THR A 1 425 ? -34.367 -12.679 -8.873 1.00 76.50 425 THR A C 1
ATOM 3325 O O . THR A 1 425 ? -34.577 -11.587 -8.356 1.00 76.50 425 THR A O 1
ATOM 3328 N N . TYR A 1 426 ? -33.206 -12.950 -9.487 1.00 69.75 426 TYR A N 1
ATOM 3329 C CA . TYR A 1 426 ? -32.002 -12.108 -9.405 1.00 69.75 426 TYR A CA 1
ATOM 3330 C C . TYR A 1 426 ? -32.255 -10.637 -9.744 1.00 69.75 426 TYR A C 1
ATOM 3332 O O . TYR A 1 426 ? -31.805 -9.758 -9.019 1.00 69.75 426 TYR A O 1
ATOM 3340 N N . LEU A 1 427 ? -32.996 -10.364 -10.822 1.00 71.75 427 LEU A N 1
ATOM 3341 C CA . LEU A 1 427 ? -33.339 -9.000 -11.238 1.00 71.75 427 LEU A CA 1
ATOM 3342 C C . LEU A 1 427 ? -34.207 -8.289 -10.195 1.00 71.75 427 LEU A C 1
ATOM 3344 O O . LEU A 1 427 ? -33.988 -7.114 -9.903 1.00 71.75 427 LEU A O 1
ATOM 3348 N N . THR A 1 428 ? -35.172 -9.000 -9.617 1.00 74.88 428 THR A N 1
ATOM 3349 C CA . THR A 1 428 ? -36.084 -8.470 -8.599 1.00 74.88 428 THR A CA 1
ATOM 3350 C C . THR A 1 428 ? -35.345 -8.202 -7.290 1.00 74.88 428 THR A C 1
ATOM 3352 O O . THR A 1 428 ? -35.458 -7.106 -6.745 1.00 74.88 428 THR A O 1
ATOM 3355 N N . ASP A 1 429 ? -34.521 -9.147 -6.835 1.00 67.12 429 ASP A N 1
ATOM 3356 C CA . ASP A 1 429 ? -33.720 -9.034 -5.612 1.00 67.12 429 ASP A CA 1
ATOM 3357 C C . ASP A 1 429 ? -32.645 -7.943 -5.739 1.00 67.12 429 ASP A C 1
ATOM 3359 O O . ASP A 1 429 ? -32.451 -7.145 -4.822 1.00 67.12 429 ASP A O 1
ATOM 3363 N N . GLN A 1 430 ? -31.983 -7.851 -6.898 1.00 65.31 430 GLN A N 1
ATOM 3364 C CA . GLN A 1 430 ? -31.037 -6.781 -7.215 1.00 65.31 430 GLN A CA 1
ATOM 3365 C C . GLN A 1 430 ? -31.729 -5.416 -7.211 1.00 65.31 430 GLN A C 1
ATOM 3367 O O . GLN A 1 430 ? -31.212 -4.477 -6.613 1.00 65.31 430 GLN A O 1
ATOM 3372 N N . THR A 1 431 ? -32.899 -5.300 -7.842 1.00 68.56 431 THR A N 1
ATOM 3373 C CA . THR A 1 431 ? -33.672 -4.049 -7.870 1.00 68.56 431 THR A CA 1
ATOM 3374 C C . THR A 1 431 ? -34.097 -3.639 -6.463 1.00 68.56 431 THR A C 1
ATOM 3376 O O . THR A 1 431 ? -33.950 -2.476 -6.102 1.00 68.56 431 THR A O 1
ATOM 3379 N N . LEU A 1 432 ? -34.548 -4.582 -5.633 1.00 67.75 432 LEU A N 1
ATOM 3380 C CA . LEU A 1 432 ? -34.930 -4.323 -4.244 1.00 67.75 432 LEU A CA 1
ATOM 3381 C C . LEU A 1 432 ? -33.723 -3.869 -3.399 1.00 67.75 432 LEU A C 1
ATOM 3383 O O . LEU A 1 432 ? -33.800 -2.862 -2.694 1.00 67.75 432 LEU A O 1
ATOM 3387 N N . LEU A 1 433 ? -32.584 -4.560 -3.521 1.00 54.16 433 LEU A N 1
ATOM 3388 C CA . LEU A 1 433 ? -31.338 -4.219 -2.827 1.00 54.16 433 LEU A CA 1
ATOM 3389 C C . LEU A 1 433 ? -30.791 -2.848 -3.258 1.00 54.16 433 LEU A C 1
ATOM 3391 O O . LEU A 1 433 ? -30.354 -2.062 -2.421 1.00 54.16 433 LEU A O 1
ATOM 3395 N N . LEU A 1 434 ? -30.828 -2.543 -4.557 1.00 59.22 434 LEU A N 1
ATOM 3396 C CA . LEU A 1 434 ? -30.363 -1.265 -5.097 1.00 59.22 434 LEU A CA 1
ATOM 3397 C C . LEU A 1 434 ? -31.357 -0.125 -4.840 1.00 59.22 434 LEU A C 1
ATOM 3399 O O . LEU A 1 434 ? -30.924 1.011 -4.707 1.00 59.22 434 LEU A O 1
ATOM 3403 N N . SER A 1 435 ? -32.658 -0.405 -4.696 1.00 61.25 435 SER A N 1
ATOM 3404 C CA . SER A 1 435 ? -33.682 0.620 -4.419 1.00 61.25 435 SER A CA 1
ATOM 3405 C C . SER A 1 435 ? -33.531 1.297 -3.052 1.00 61.25 435 SER A C 1
ATOM 3407 O O . SER A 1 435 ? -34.040 2.395 -2.845 1.00 61.25 435 SER A O 1
ATOM 3409 N N . SER A 1 436 ? -32.821 0.650 -2.124 1.00 53.94 436 SER A N 1
ATOM 3410 C CA . SER A 1 436 ? -32.528 1.148 -0.772 1.00 53.94 436 SER A CA 1
ATOM 3411 C C . SER A 1 436 ? -31.108 1.712 -0.636 1.00 53.94 436 SER A C 1
ATOM 3413 O O . SER A 1 436 ? -30.766 2.291 0.395 1.00 53.94 436 SER A O 1
ATOM 3415 N N . ALA A 1 437 ? -30.288 1.594 -1.684 1.00 50.16 437 ALA A N 1
ATOM 3416 C CA . ALA A 1 437 ? -28.983 2.222 -1.774 1.00 50.16 437 ALA A CA 1
ATOM 3417 C C . ALA A 1 437 ? -29.114 3.540 -2.549 1.00 50.16 437 ALA A C 1
ATOM 3419 O O . ALA A 1 437 ? -29.574 3.558 -3.687 1.00 50.16 437 ALA A O 1
ATOM 3420 N N . SER A 1 438 ? -28.662 4.654 -1.972 1.00 50.78 438 SER A N 1
ATOM 3421 C CA . SER A 1 438 ? -28.436 5.868 -2.763 1.00 50.78 438 SER A CA 1
ATOM 3422 C C . SER A 1 438 ? -27.263 5.603 -3.709 1.00 50.78 438 SER A C 1
ATOM 3424 O O . SER A 1 438 ? -26.105 5.739 -3.324 1.00 50.78 438 SER A O 1
ATOM 3426 N N . THR A 1 439 ? -27.548 5.174 -4.940 1.00 52.34 439 THR A N 1
ATOM 3427 C CA . THR A 1 439 ? -26.534 4.899 -5.976 1.00 52.34 439 THR A CA 1
ATOM 3428 C C . THR A 1 439 ? -25.952 6.171 -6.589 1.00 52.34 439 THR A C 1
ATOM 3430 O O . THR A 1 439 ? -25.065 6.106 -7.437 1.00 52.34 439 THR A O 1
ATOM 3433 N N . THR A 1 440 ? -26.455 7.333 -6.186 1.00 55.62 440 THR A N 1
ATOM 3434 C CA . THR A 1 440 ? -25.941 8.637 -6.582 1.00 55.62 440 THR A CA 1
ATOM 3435 C C . THR A 1 440 ? -25.028 9.174 -5.494 1.00 55.62 440 THR A C 1
ATOM 3437 O O . THR A 1 440 ? -25.452 9.368 -4.352 1.00 55.62 440 THR A O 1
ATOM 3440 N N . PHE A 1 441 ? -23.773 9.427 -5.865 1.00 58.97 441 PHE A N 1
ATOM 3441 C CA . PHE A 1 441 ? -22.877 10.280 -5.094 1.00 58.97 441 PHE A CA 1
ATOM 3442 C C . PHE A 1 441 ? -23.554 11.629 -4.839 1.00 58.97 441 PHE A C 1
ATOM 3444 O O . PHE A 1 441 ? -24.317 12.114 -5.680 1.00 58.97 441 PHE A O 1
ATOM 3451 N N . LYS A 1 442 ? -23.288 12.245 -3.686 1.00 75.50 442 LYS A N 1
ATOM 3452 C CA . LYS A 1 442 ? -23.779 13.601 -3.440 1.00 75.50 442 LYS A CA 1
ATOM 3453 C C . LYS A 1 442 ? -23.173 14.550 -4.472 1.00 75.50 442 LYS A C 1
ATOM 3455 O O . LYS A 1 442 ? -22.072 14.310 -4.961 1.00 75.50 442 LYS A O 1
ATOM 3460 N N . SER A 1 443 ? -23.842 15.660 -4.768 1.00 73.50 443 SER A N 1
ATOM 3461 C CA . SER A 1 443 ? -23.328 16.653 -5.724 1.00 73.50 443 SER A CA 1
ATOM 3462 C C . SER A 1 443 ? -21.922 17.152 -5.360 1.00 73.50 443 SER A C 1
ATOM 3464 O O . SER A 1 443 ? -21.113 17.392 -6.250 1.00 73.50 443 SER A O 1
ATOM 3466 N N . GLU A 1 444 ? -21.616 17.244 -4.062 1.00 73.06 444 GLU A N 1
ATOM 3467 C CA . GLU A 1 444 ? -20.277 17.552 -3.540 1.00 73.06 444 GLU A CA 1
ATOM 3468 C C . GLU A 1 444 ? -19.238 16.475 -3.893 1.00 73.06 444 GLU A C 1
ATOM 3470 O O . GLU A 1 444 ? -18.160 16.801 -4.387 1.00 73.06 444 GLU A O 1
ATOM 3475 N N . ASP A 1 445 ? -19.582 15.196 -3.735 1.00 67.88 445 ASP A N 1
ATOM 3476 C CA . ASP A 1 445 ? -18.714 14.065 -4.069 1.00 67.88 445 ASP A CA 1
ATOM 3477 C C . ASP A 1 445 ? -18.516 13.947 -5.584 1.00 67.88 445 ASP A C 1
ATOM 3479 O O . ASP A 1 445 ? -17.412 13.666 -6.041 1.00 67.88 445 ASP A O 1
ATOM 3483 N N . ILE A 1 446 ? -19.561 14.203 -6.380 1.00 69.50 446 ILE A N 1
ATOM 3484 C CA . ILE A 1 446 ? -19.472 14.253 -7.846 1.00 69.50 446 ILE A CA 1
ATOM 3485 C C . ILE A 1 446 ? -18.543 15.389 -8.273 1.00 69.50 446 ILE A C 1
ATOM 3487 O O . ILE A 1 446 ? -17.664 15.172 -9.103 1.00 69.50 446 ILE A O 1
ATOM 3491 N N . ALA A 1 447 ? -18.701 16.582 -7.695 1.00 73.44 447 ALA A N 1
ATOM 3492 C CA . ALA A 1 447 ? -17.840 17.724 -7.985 1.00 73.44 447 ALA A CA 1
ATOM 3493 C C . ALA A 1 447 ? -16.380 17.459 -7.580 1.00 73.44 447 ALA A C 1
ATOM 3495 O O . ALA A 1 447 ? -15.464 17.812 -8.318 1.00 73.44 447 ALA A O 1
ATOM 3496 N N . MET A 1 448 ? -16.159 16.784 -6.448 1.00 72.50 448 MET A N 1
ATOM 3497 C CA . MET A 1 448 ? -14.833 16.355 -6.004 1.00 72.50 448 MET A CA 1
ATOM 3498 C C . MET A 1 448 ? -14.231 15.302 -6.948 1.00 72.50 448 MET A C 1
ATOM 3500 O O . MET A 1 448 ? -13.080 15.436 -7.351 1.00 72.50 448 MET A O 1
ATOM 3504 N N . LEU A 1 449 ? -14.986 14.271 -7.337 1.00 64.62 449 LEU A N 1
ATOM 3505 C CA . LEU A 1 449 ? -14.521 13.220 -8.253 1.00 64.62 449 LEU A CA 1
ATOM 3506 C C . LEU A 1 449 ? -14.286 13.741 -9.678 1.00 64.62 449 LEU A C 1
ATOM 3508 O O . LEU A 1 449 ? -13.435 13.211 -10.386 1.00 64.62 449 LEU A O 1
ATOM 3512 N N . ALA A 1 450 ? -15.019 14.778 -10.087 1.00 70.62 450 ALA A N 1
ATOM 3513 C CA . ALA A 1 450 ? -14.827 15.480 -11.352 1.00 70.62 450 ALA A CA 1
ATOM 3514 C C . ALA A 1 450 ? -13.713 16.540 -11.293 1.00 70.62 450 ALA A C 1
ATOM 3516 O O . ALA A 1 450 ? -13.372 17.122 -12.326 1.00 70.62 450 ALA A O 1
ATOM 3517 N N . SER A 1 451 ? -13.155 16.819 -10.108 1.00 74.00 451 SER A N 1
ATOM 3518 C CA . SER A 1 451 ? -12.091 17.808 -9.972 1.00 74.00 451 SER A CA 1
ATOM 3519 C C . SER A 1 451 ? -10.808 17.330 -10.670 1.00 74.00 451 SER A C 1
ATOM 3521 O O . SER A 1 451 ? -10.486 16.137 -10.638 1.00 74.00 451 SER A O 1
ATOM 3523 N N . PRO A 1 452 ? -10.061 18.230 -11.335 1.00 78.69 452 PRO A N 1
ATOM 3524 C CA . PRO A 1 452 ? -8.811 17.861 -11.981 1.00 78.69 452 PRO A CA 1
ATOM 3525 C C . PRO A 1 452 ? -7.796 17.334 -10.968 1.00 78.69 452 PRO A C 1
ATOM 3527 O O . PRO A 1 452 ? -7.589 17.932 -9.913 1.00 78.69 452 PRO A O 1
ATOM 3530 N N . TYR A 1 453 ? -7.101 16.257 -11.325 1.00 80.62 453 TYR A N 1
ATOM 3531 C CA . TYR A 1 453 ? -5.977 15.767 -10.536 1.00 80.62 453 TYR A CA 1
ATOM 3532 C C . TYR A 1 453 ? -4.867 16.820 -10.466 1.00 80.62 453 TYR A C 1
ATOM 3534 O O . TYR A 1 453 ? -4.505 17.420 -11.480 1.00 80.62 453 TYR A O 1
ATOM 3542 N N . LEU A 1 454 ? -4.273 17.015 -9.286 1.00 84.31 454 LEU A N 1
ATOM 3543 C CA . LEU A 1 454 ? -3.142 17.922 -9.120 1.00 84.31 454 LEU A CA 1
ATOM 3544 C C . LEU A 1 454 ? -1.845 17.150 -8.874 1.00 84.31 454 LEU A C 1
ATOM 3546 O O . LEU A 1 454 ? -1.795 16.098 -8.232 1.00 84.31 454 LEU A O 1
ATOM 3550 N N . LEU A 1 455 ? -0.730 17.726 -9.325 1.00 84.50 455 LEU A N 1
ATOM 3551 C CA . LEU A 1 455 ? 0.598 17.169 -9.059 1.00 84.50 455 LEU A CA 1
ATOM 3552 C C . LEU A 1 455 ? 0.906 17.105 -7.549 1.00 84.50 455 LEU A C 1
ATOM 3554 O O . LEU A 1 455 ? 1.618 16.205 -7.094 1.00 84.50 455 LEU A O 1
ATOM 3558 N N . SER A 1 456 ? 0.363 18.042 -6.764 1.00 82.69 456 SER A N 1
ATOM 3559 C CA . SER A 1 456 ? 0.445 18.037 -5.298 1.00 82.69 456 SER A CA 1
ATOM 3560 C C . SER A 1 456 ? -0.161 16.777 -4.689 1.00 82.69 456 SER A C 1
ATOM 3562 O O . SER A 1 456 ? 0.410 16.241 -3.736 1.00 82.69 456 SER A O 1
ATOM 3564 N N . ASP A 1 457 ? -1.250 16.274 -5.267 1.00 79.25 457 ASP A N 1
ATOM 3565 C CA . ASP A 1 457 ? -1.985 15.114 -4.763 1.00 79.25 457 ASP A CA 1
ATOM 3566 C C . ASP A 1 457 ? -1.164 13.848 -4.976 1.00 79.25 457 ASP A C 1
ATOM 3568 O O . ASP A 1 457 ? -0.995 13.042 -4.063 1.00 79.25 457 ASP A O 1
ATOM 3572 N N . ILE A 1 458 ? -0.522 13.731 -6.141 1.00 82.19 458 ILE A N 1
ATOM 3573 C CA . ILE A 1 458 ? 0.402 12.634 -6.452 1.00 82.19 458 ILE A CA 1
ATOM 3574 C C . ILE A 1 458 ? 1.604 12.657 -5.495 1.00 82.19 458 ILE A C 1
ATOM 3576 O O . ILE A 1 458 ? 1.998 11.620 -4.952 1.00 82.19 458 ILE A O 1
ATOM 3580 N N . LYS A 1 459 ? 2.181 13.839 -5.229 1.00 82.44 459 LYS A N 1
ATOM 3581 C CA . LYS A 1 459 ? 3.289 13.989 -4.266 1.00 82.44 459 LYS A CA 1
ATOM 3582 C C . LYS A 1 459 ? 2.847 13.679 -2.829 1.00 82.44 459 LYS A C 1
ATOM 3584 O O . LYS A 1 459 ? 3.626 13.120 -2.053 1.00 82.44 459 LYS A O 1
ATOM 3589 N N . ALA A 1 460 ? 1.622 14.030 -2.440 1.00 78.50 460 ALA A N 1
ATOM 3590 C CA . ALA A 1 460 ? 1.052 13.678 -1.140 1.00 78.50 460 ALA A CA 1
ATOM 3591 C C . ALA A 1 460 ? 0.807 12.164 -1.017 1.00 78.50 460 ALA A C 1
ATOM 3593 O O . ALA A 1 460 ? 1.219 11.557 -0.026 1.00 78.50 460 ALA A O 1
ATOM 3594 N N . ALA A 1 461 ? 0.248 11.534 -2.051 1.00 78.69 461 ALA A N 1
ATOM 3595 C CA . ALA A 1 461 ? 0.042 10.091 -2.119 1.00 78.69 461 ALA A CA 1
ATOM 3596 C C . ALA A 1 461 ? 1.372 9.328 -2.004 1.00 78.69 461 ALA A C 1
ATOM 3598 O O . ALA A 1 461 ? 1.509 8.436 -1.171 1.00 78.69 461 ALA A O 1
ATOM 3599 N N . LEU A 1 462 ? 2.414 9.735 -2.739 1.00 81.50 462 LEU A N 1
ATOM 3600 C CA . LEU A 1 462 ? 3.742 9.118 -2.634 1.00 81.50 462 LEU A CA 1
ATOM 3601 C C . LEU A 1 462 ? 4.330 9.198 -1.215 1.00 81.50 462 LEU A C 1
ATOM 3603 O O . LEU A 1 462 ? 4.932 8.228 -0.755 1.00 81.50 462 LEU A O 1
ATOM 3607 N N . ARG A 1 463 ? 4.122 10.309 -0.494 1.00 77.06 463 ARG A N 1
ATOM 3608 C CA . ARG A 1 463 ? 4.604 10.487 0.891 1.00 77.06 463 ARG A CA 1
ATOM 3609 C C . ARG A 1 463 ? 3.906 9.583 1.907 1.00 77.06 463 ARG A C 1
ATOM 3611 O O . ARG A 1 463 ? 4.519 9.231 2.910 1.00 77.06 463 ARG A O 1
ATOM 3618 N N . THR A 1 464 ? 2.656 9.205 1.656 1.00 71.94 464 THR A N 1
ATOM 3619 C CA . THR A 1 464 ? 1.858 8.363 2.566 1.00 71.94 464 THR A CA 1
ATOM 3620 C C . THR A 1 464 ? 1.971 6.867 2.255 1.00 71.94 464 THR A C 1
ATOM 3622 O O . THR A 1 464 ? 1.536 6.028 3.046 1.00 71.94 464 THR A O 1
ATOM 3625 N N . THR A 1 465 ? 2.595 6.501 1.130 1.00 72.88 465 THR A N 1
ATOM 3626 C CA . THR A 1 465 ? 2.781 5.096 0.746 1.00 72.88 465 THR A CA 1
ATOM 3627 C C . THR A 1 465 ? 3.760 4.348 1.653 1.00 72.88 465 THR A C 1
ATOM 3629 O O . THR A 1 465 ? 4.776 4.866 2.115 1.00 72.88 465 THR A O 1
ATOM 3632 N N . ASN A 1 466 ? 3.487 3.060 1.876 1.00 73.12 466 ASN A N 1
ATOM 3633 C CA . ASN A 1 466 ? 4.401 2.192 2.610 1.00 73.12 466 ASN A CA 1
ATOM 3634 C C . ASN A 1 466 ? 5.646 1.876 1.760 1.00 73.12 466 ASN A C 1
ATOM 3636 O O . ASN A 1 466 ? 5.585 1.054 0.842 1.00 73.12 466 ASN A O 1
ATOM 3640 N N . ALA A 1 467 ? 6.791 2.458 2.130 1.00 69.12 467 ALA A N 1
ATOM 3641 C CA . ALA A 1 467 ? 8.090 2.275 1.474 1.00 69.12 467 ALA A CA 1
ATOM 3642 C C . ALA A 1 467 ? 8.540 0.804 1.329 1.00 69.12 467 ALA A C 1
ATOM 3644 O O . ALA A 1 467 ? 9.348 0.484 0.453 1.00 69.12 467 ALA A O 1
ATOM 3645 N N . TYR A 1 468 ? 8.015 -0.094 2.167 1.00 67.31 468 TYR A N 1
ATOM 3646 C CA . TYR A 1 468 ? 8.338 -1.523 2.179 1.00 67.31 468 TYR A CA 1
ATOM 3647 C C . TYR A 1 468 ? 7.320 -2.392 1.434 1.00 67.31 468 TYR A C 1
ATOM 3649 O O . TYR A 1 468 ? 7.446 -3.618 1.447 1.00 67.31 468 TYR A O 1
ATOM 3657 N N . SER A 1 469 ? 6.311 -1.791 0.797 1.00 69.31 469 SER A N 1
ATOM 3658 C CA . SER A 1 469 ? 5.354 -2.527 -0.027 1.00 69.31 469 SER A CA 1
ATOM 3659 C C . SER A 1 469 ? 6.071 -3.292 -1.141 1.00 69.31 469 SER A C 1
ATOM 3661 O O . SER A 1 469 ? 7.025 -2.794 -1.748 1.00 69.31 469 SER A O 1
ATOM 3663 N N . ALA A 1 470 ? 5.619 -4.518 -1.408 1.00 69.88 470 ALA A N 1
ATOM 3664 C CA . ALA A 1 470 ? 6.201 -5.334 -2.461 1.00 69.88 470 ALA A CA 1
ATOM 3665 C C . ALA A 1 470 ? 5.942 -4.684 -3.833 1.00 69.88 470 ALA A C 1
ATOM 3667 O O . ALA A 1 470 ? 4.831 -4.186 -4.052 1.00 69.88 470 ALA A O 1
ATOM 3668 N N . PRO A 1 471 ? 6.935 -4.649 -4.740 1.00 76.94 471 PRO A N 1
ATOM 3669 C CA . PRO A 1 471 ? 6.747 -4.111 -6.083 1.00 76.94 471 PRO A CA 1
ATOM 3670 C C . PRO A 1 471 ? 5.819 -5.009 -6.916 1.00 76.94 471 PRO A C 1
ATOM 3672 O O . PRO A 1 471 ? 5.574 -6.157 -6.549 1.00 76.94 471 PRO A O 1
ATOM 3675 N N . GLY A 1 472 ? 5.285 -4.459 -8.008 1.00 75.12 472 GLY A N 1
ATOM 3676 C CA . GLY A 1 472 ? 4.572 -5.236 -9.025 1.00 75.12 472 GLY A CA 1
ATOM 3677 C C . GLY A 1 472 ? 5.526 -5.872 -10.047 1.00 75.12 472 GLY A C 1
ATOM 3678 O O . GLY A 1 472 ? 6.740 -5.892 -9.811 1.00 75.12 472 GLY A O 1
ATOM 3679 N N . PRO A 1 473 ? 5.004 -6.355 -11.190 1.00 72.81 473 PRO A N 1
ATOM 3680 C CA . PRO A 1 473 ? 5.772 -7.070 -12.215 1.00 72.81 473 PRO A CA 1
ATOM 3681 C C . PRO A 1 473 ? 7.020 -6.344 -12.731 1.00 72.81 473 PRO A C 1
ATOM 3683 O O . PRO A 1 473 ? 7.999 -6.994 -13.099 1.00 72.81 473 PRO A O 1
ATOM 3686 N N . LEU A 1 474 ? 7.020 -5.005 -12.756 1.00 75.31 474 LEU A N 1
ATOM 3687 C CA . LEU A 1 474 ? 8.164 -4.224 -13.234 1.00 75.31 474 LEU A CA 1
ATOM 3688 C C . LEU A 1 474 ? 9.234 -4.002 -12.160 1.00 75.31 474 LEU A C 1
ATOM 3690 O O . LEU A 1 474 ? 10.288 -3.441 -12.454 1.00 75.31 474 LEU A O 1
ATOM 3694 N N . GLY A 1 475 ? 9.001 -4.423 -10.916 1.00 77.50 475 GLY A N 1
ATOM 3695 C CA . GLY A 1 475 ? 10.024 -4.395 -9.872 1.00 77.50 475 GLY A CA 1
ATOM 3696 C C . GLY A 1 475 ? 10.332 -3.014 -9.285 1.00 77.50 475 GLY A C 1
ATOM 3697 O O . GLY A 1 475 ? 11.254 -2.898 -8.470 1.00 77.50 475 GLY A O 1
ATOM 3698 N N . LEU A 1 476 ? 9.584 -1.975 -9.676 1.00 85.94 476 LEU A N 1
ATOM 3699 C CA . LEU A 1 476 ? 9.770 -0.593 -9.224 1.00 85.94 476 LEU A CA 1
ATOM 3700 C C . LEU A 1 476 ? 9.097 -0.355 -7.870 1.00 85.94 476 LEU A C 1
ATOM 3702 O O . LEU A 1 476 ? 7.967 -0.782 -7.627 1.00 85.94 476 LEU A O 1
ATOM 3706 N N . THR A 1 477 ? 9.797 0.333 -6.969 1.00 87.12 477 THR A N 1
ATOM 3707 C CA . THR A 1 477 ? 9.391 0.511 -5.567 1.00 87.12 477 THR A CA 1
ATOM 3708 C C . THR A 1 477 ? 8.932 1.942 -5.288 1.00 87.12 477 THR A C 1
ATOM 3710 O O . THR A 1 477 ? 9.389 2.874 -5.946 1.00 87.12 477 THR A O 1
ATOM 3713 N N . TYR A 1 478 ? 8.086 2.146 -4.269 1.00 86.00 478 TYR A N 1
ATOM 3714 C CA . TYR A 1 478 ? 7.667 3.497 -3.867 1.00 86.00 478 TYR A CA 1
ATOM 3715 C C . TYR A 1 478 ? 8.844 4.441 -3.579 1.00 86.00 478 TYR A C 1
ATOM 3717 O O . TYR A 1 478 ? 8.826 5.549 -4.100 1.00 86.00 478 TYR A O 1
ATOM 3725 N N . PRO A 1 479 ? 9.923 4.026 -2.880 1.00 87.69 479 PRO A N 1
ATOM 3726 C CA . PRO A 1 479 ? 11.091 4.886 -2.700 1.00 87.69 479 PRO A CA 1
ATOM 3727 C C . PRO A 1 479 ? 11.763 5.340 -4.006 1.00 87.69 479 PRO A C 1
ATOM 3729 O O . PRO A 1 479 ? 12.285 6.450 -4.060 1.00 87.69 479 PRO A O 1
ATOM 3732 N N . LEU A 1 480 ? 11.746 4.517 -5.065 1.00 90.12 480 LEU A N 1
ATOM 3733 C CA . LEU A 1 480 ? 12.229 4.929 -6.387 1.00 90.12 480 LEU A CA 1
ATOM 3734 C C . LEU A 1 480 ? 11.278 5.949 -7.029 1.00 90.12 480 LEU A C 1
ATOM 3736 O O . LEU A 1 480 ? 11.741 6.932 -7.604 1.00 90.12 480 LEU A O 1
ATOM 3740 N N . LEU A 1 481 ? 9.963 5.743 -6.925 1.00 90.31 481 LEU A N 1
ATOM 3741 C CA . LEU A 1 481 ? 8.981 6.700 -7.445 1.00 90.31 481 LEU A CA 1
ATOM 3742 C C . LEU A 1 481 ? 9.078 8.046 -6.718 1.00 90.31 481 LEU A C 1
ATOM 3744 O O . LEU A 1 481 ? 9.056 9.084 -7.366 1.00 90.31 481 LEU A O 1
ATOM 3748 N N . SER A 1 482 ? 9.295 8.035 -5.400 1.00 89.69 482 SER A N 1
ATOM 3749 C CA . SER A 1 482 ? 9.546 9.246 -4.615 1.00 89.69 482 SER A CA 1
ATOM 3750 C C . SER A 1 482 ? 10.850 9.939 -5.018 1.00 89.69 482 SER A C 1
ATOM 3752 O O . SER A 1 482 ? 10.868 11.157 -5.150 1.00 89.69 482 SER A O 1
ATOM 3754 N N . LEU A 1 483 ? 11.929 9.183 -5.273 1.00 90.00 483 LEU A N 1
ATOM 3755 C CA . LEU A 1 483 ? 13.191 9.737 -5.789 1.00 90.00 483 LEU A CA 1
ATOM 3756 C C . LEU A 1 483 ? 12.993 10.431 -7.144 1.00 90.00 483 LEU A C 1
ATOM 3758 O O . LEU A 1 483 ? 13.632 11.434 -7.436 1.00 90.00 483 LEU A O 1
ATOM 3762 N N . THR A 1 484 ? 12.108 9.892 -7.976 1.00 90.88 484 THR A N 1
ATOM 3763 C CA . THR A 1 484 ? 11.873 10.354 -9.348 1.00 90.88 484 THR A CA 1
ATOM 3764 C C . THR A 1 484 ? 10.629 11.235 -9.481 1.00 90.88 484 THR A C 1
ATOM 3766 O O . THR A 1 484 ? 10.233 11.551 -10.598 1.00 90.88 484 THR A O 1
ATOM 3769 N N . ALA A 1 485 ? 10.026 11.667 -8.367 1.00 89.00 485 ALA A N 1
ATOM 3770 C CA . ALA A 1 485 ? 8.693 12.273 -8.330 1.00 89.00 485 ALA A CA 1
ATOM 3771 C C . ALA A 1 485 ? 8.545 13.533 -9.196 1.00 89.00 485 ALA A C 1
ATOM 3773 O O . ALA A 1 485 ? 7.471 13.761 -9.744 1.00 89.00 485 ALA A O 1
ATOM 3774 N N . GLU A 1 486 ? 9.610 14.321 -9.365 1.00 88.25 486 GLU A N 1
ATOM 3775 C CA . GLU A 1 486 ? 9.584 15.518 -10.221 1.00 88.25 486 GLU A CA 1
ATOM 3776 C C . GLU A 1 486 ? 9.383 15.190 -11.707 1.00 88.25 486 GLU A C 1
ATOM 3778 O O . GLU A 1 486 ? 8.812 15.988 -12.442 1.00 88.25 486 GLU A O 1
ATOM 3783 N N . THR A 1 487 ? 9.805 14.006 -12.156 1.00 87.25 487 THR A N 1
ATOM 3784 C CA . THR A 1 487 ? 9.593 13.543 -13.535 1.00 87.25 487 THR A CA 1
ATOM 3785 C C . THR A 1 487 ? 8.428 12.561 -13.612 1.00 87.25 487 THR A C 1
ATOM 3787 O O . THR A 1 487 ? 7.561 12.702 -14.466 1.00 87.25 487 THR A O 1
ATOM 3790 N N . THR A 1 488 ? 8.361 11.592 -12.697 1.00 89.75 488 THR A N 1
ATOM 3791 C CA . THR A 1 488 ? 7.305 10.569 -12.639 1.00 89.75 488 THR A CA 1
ATOM 3792 C C . THR A 1 488 ? 5.930 11.186 -12.388 1.00 89.75 488 THR A C 1
ATOM 3794 O O . THR A 1 488 ? 4.948 10.741 -12.973 1.00 89.75 488 THR A O 1
ATOM 3797 N N . GLY A 1 489 ? 5.841 12.210 -11.534 1.00 89.81 489 GLY A N 1
ATOM 3798 C CA . GLY A 1 489 ? 4.580 12.847 -11.158 1.00 89.81 489 GLY A CA 1
ATOM 3799 C C . GLY A 1 489 ? 3.807 13.415 -12.354 1.00 89.81 489 GLY A C 1
ATOM 3800 O O . GLY A 1 489 ? 2.655 13.028 -12.534 1.00 89.81 489 GLY A O 1
ATOM 3801 N N . PRO A 1 490 ? 4.422 14.254 -13.212 1.00 91.31 490 PRO A N 1
ATOM 3802 C CA . PRO A 1 490 ? 3.796 14.716 -14.452 1.00 91.31 490 PRO A CA 1
ATOM 3803 C C . PRO A 1 490 ? 3.316 13.586 -15.376 1.00 91.31 490 PRO A C 1
ATOM 3805 O O . PRO A 1 490 ? 2.229 13.678 -15.941 1.00 91.31 490 PRO A O 1
ATOM 3808 N N . HIS A 1 491 ? 4.080 12.495 -15.505 1.00 88.75 491 HIS A N 1
ATOM 3809 C CA . HIS A 1 491 ? 3.670 11.332 -16.308 1.00 88.75 491 HIS A CA 1
ATOM 3810 C C . HIS A 1 491 ? 2.468 10.590 -15.700 1.00 88.75 491 HIS A C 1
ATOM 3812 O O . HIS A 1 491 ? 1.579 10.175 -16.439 1.00 88.75 491 HIS A O 1
ATOM 3818 N N . ILE A 1 492 ? 2.395 10.468 -14.368 1.00 90.19 492 ILE A N 1
ATOM 3819 C CA . ILE A 1 492 ? 1.218 9.918 -13.671 1.00 90.19 492 ILE A CA 1
ATOM 3820 C C . ILE A 1 492 ? 0.006 10.836 -13.857 1.00 90.19 492 ILE A C 1
ATOM 3822 O O . ILE A 1 492 ? -1.093 10.344 -14.084 1.00 90.19 492 ILE A O 1
ATOM 3826 N N . LEU A 1 493 ? 0.191 12.155 -13.793 1.00 89.38 493 LEU A N 1
ATOM 3827 C CA . LEU A 1 493 ? -0.894 13.110 -14.006 1.00 89.38 493 LEU A CA 1
ATOM 3828 C C . LEU A 1 493 ? -1.481 12.980 -15.421 1.00 89.38 493 LEU A C 1
ATOM 3830 O O . LEU A 1 493 ? -2.687 12.809 -15.572 1.00 89.38 493 LEU A O 1
ATOM 3834 N N . SER A 1 494 ? -0.616 12.947 -16.440 1.00 89.00 494 SER A N 1
ATOM 3835 C CA . SER A 1 494 ? -1.013 12.703 -17.835 1.00 89.00 494 SER A CA 1
ATOM 3836 C C . SER A 1 494 ? -1.755 11.368 -17.998 1.00 89.00 494 SER A C 1
ATOM 3838 O O . SER A 1 494 ? -2.782 11.297 -18.675 1.00 89.00 494 SER A O 1
ATOM 3840 N N . LEU A 1 495 ? -1.299 10.307 -17.319 1.00 88.88 495 LEU A N 1
ATOM 3841 C CA . LEU A 1 495 ? -2.012 9.029 -17.289 1.00 88.88 495 LEU A CA 1
ATOM 3842 C C . LEU A 1 495 ? -3.424 9.178 -16.703 1.00 88.88 495 LEU A C 1
ATOM 3844 O O . LEU A 1 495 ? -4.378 8.695 -17.309 1.00 88.88 495 LEU A O 1
ATOM 3848 N N . LEU A 1 496 ? -3.558 9.818 -15.537 1.00 86.31 496 LEU A N 1
ATOM 3849 C CA . LEU A 1 496 ? -4.839 9.980 -14.844 1.00 86.31 496 LEU A CA 1
ATOM 3850 C C . LEU A 1 496 ? -5.847 10.774 -15.681 1.00 86.31 496 LEU A C 1
ATOM 3852 O O . LEU A 1 496 ? -7.016 10.409 -15.715 1.00 86.31 496 LEU A O 1
ATOM 3856 N N . GLU A 1 497 ? -5.403 11.790 -16.419 1.00 86.25 497 GLU A N 1
ATOM 3857 C CA . GLU A 1 497 ? -6.253 12.507 -17.378 1.00 86.25 497 GLU A CA 1
ATOM 3858 C C . GLU A 1 497 ? -6.738 11.599 -18.519 1.00 86.25 497 GLU A C 1
ATOM 3860 O O . GLU A 1 497 ? -7.898 11.668 -18.921 1.00 86.25 497 GLU A O 1
ATOM 3865 N N . GLY A 1 498 ? -5.864 10.733 -19.047 1.00 83.56 498 GLY A N 1
ATOM 3866 C CA . GLY A 1 498 ? -6.242 9.746 -20.064 1.00 83.56 498 GLY A CA 1
ATOM 3867 C C . GLY A 1 498 ? -7.264 8.730 -19.542 1.00 83.56 498 GLY A C 1
ATOM 3868 O O . GLY A 1 498 ? -8.231 8.417 -20.236 1.00 83.56 498 GLY A O 1
ATOM 3869 N N . LEU A 1 499 ? -7.081 8.261 -18.305 1.00 82.81 499 LEU A N 1
ATOM 3870 C CA . LEU A 1 499 ? -8.014 7.357 -17.628 1.00 82.81 499 LEU A CA 1
ATOM 3871 C C . LEU A 1 499 ? -9.353 8.041 -17.314 1.00 82.81 499 LEU A C 1
ATOM 3873 O O . LEU A 1 499 ? -10.402 7.444 -17.540 1.00 82.81 499 LEU A O 1
ATOM 3877 N N . GLY A 1 500 ? -9.328 9.294 -16.850 1.00 76.25 500 GLY A N 1
ATOM 3878 C CA . GLY A 1 500 ? -10.524 10.099 -16.582 1.00 76.25 500 GLY A CA 1
ATOM 3879 C C . GLY A 1 500 ? -11.367 10.354 -17.835 1.00 76.25 500 GLY A C 1
ATOM 3880 O O . GLY A 1 500 ? -12.587 10.435 -17.750 1.00 76.25 500 GLY A O 1
ATOM 3881 N N . ALA A 1 501 ? -10.736 10.381 -19.013 1.00 80.50 501 ALA A N 1
ATOM 3882 C CA . ALA A 1 501 ? -11.414 10.430 -20.309 1.00 80.50 501 ALA A CA 1
ATOM 3883 C C . ALA A 1 501 ? -11.955 9.062 -20.792 1.00 80.50 501 ALA A C 1
ATOM 3885 O O . ALA A 1 501 ? -12.470 8.964 -21.904 1.00 80.50 501 ALA A O 1
ATOM 3886 N N . GLY A 1 502 ? -11.838 7.999 -19.986 1.00 76.31 502 GLY A N 1
ATOM 3887 C CA . GLY A 1 502 ? -12.379 6.670 -20.283 1.00 76.31 502 GLY A CA 1
ATOM 3888 C C . GLY A 1 502 ? -11.473 5.769 -21.128 1.00 76.31 502 GLY A C 1
ATOM 3889 O O . GLY A 1 502 ? -11.926 4.729 -21.607 1.00 76.31 502 GLY A O 1
ATOM 3890 N N . HIS A 1 503 ? -10.199 6.124 -21.332 1.00 79.12 503 HIS A N 1
ATOM 3891 C CA . HIS A 1 503 ? -9.286 5.274 -22.097 1.00 79.12 503 HIS A CA 1
ATOM 3892 C C . HIS A 1 503 ? -8.751 4.104 -21.257 1.00 79.12 503 HIS A C 1
ATOM 3894 O O . HIS A 1 503 ? -8.304 4.311 -20.128 1.00 79.12 503 HIS A O 1
ATOM 3900 N N . PRO A 1 504 ? -8.740 2.870 -21.793 1.00 77.00 504 PRO A N 1
ATOM 3901 C CA . PRO A 1 504 ? -8.301 1.703 -21.041 1.00 77.00 504 PRO A CA 1
ATOM 3902 C C . PRO A 1 504 ? -6.775 1.655 -20.896 1.00 77.00 504 PRO A C 1
ATOM 3904 O O . PRO A 1 504 ? -6.035 1.926 -21.842 1.00 77.00 504 PRO A O 1
ATOM 3907 N N . LEU A 1 505 ? -6.301 1.209 -19.730 1.00 76.44 505 LEU A N 1
ATOM 3908 C CA . LEU A 1 505 ? -4.903 0.853 -19.488 1.00 76.44 505 LEU A CA 1
ATOM 3909 C C . LEU A 1 505 ? -4.805 -0.655 -19.215 1.00 76.44 505 LEU A C 1
ATOM 3911 O O . LEU A 1 505 ? -5.369 -1.122 -18.223 1.00 76.44 505 LEU A O 1
ATOM 3915 N N . PRO A 1 506 ? -4.061 -1.432 -20.020 1.00 72.06 506 PRO A N 1
ATOM 3916 C CA . PRO A 1 506 ? -3.785 -2.819 -19.680 1.00 72.06 506 PRO A CA 1
ATOM 3917 C C . PRO A 1 506 ? -2.856 -2.876 -18.461 1.00 72.06 506 PRO A C 1
ATOM 3919 O O . PRO A 1 506 ? -1.769 -2.293 -18.457 1.00 72.06 506 PRO A O 1
ATOM 3922 N N . VAL A 1 507 ? -3.289 -3.591 -17.423 1.00 70.75 507 VAL A N 1
ATOM 3923 C CA . VAL A 1 507 ? -2.552 -3.742 -16.165 1.00 70.75 507 VAL A CA 1
ATOM 3924 C C . VAL A 1 507 ? -2.017 -5.159 -16.056 1.00 70.75 507 VAL A C 1
ATOM 3926 O O . VAL A 1 507 ? -2.781 -6.120 -15.984 1.00 70.75 507 VAL A O 1
ATOM 3929 N N . LEU A 1 508 ? -0.693 -5.287 -15.993 1.00 69.88 508 LEU A N 1
ATOM 3930 C CA . LEU A 1 508 ? -0.064 -6.555 -15.655 1.00 69.88 508 LEU A CA 1
ATOM 3931 C C . LEU A 1 508 ? -0.074 -6.735 -14.134 1.00 69.88 508 LEU A C 1
ATOM 3933 O O . LEU A 1 508 ? 0.305 -5.836 -13.378 1.00 69.88 508 LEU A O 1
ATOM 3937 N N . LEU A 1 509 ? -0.490 -7.915 -13.686 1.00 69.06 509 LEU A N 1
ATOM 3938 C CA . LEU A 1 509 ? -0.504 -8.290 -12.278 1.00 69.06 509 LEU A CA 1
ATOM 3939 C C . LEU A 1 509 ? 0.486 -9.422 -12.044 1.00 69.06 509 LEU A C 1
ATOM 3941 O O . LEU A 1 509 ? 0.565 -10.370 -12.821 1.00 69.06 509 LEU A O 1
ATOM 3945 N N . GLN A 1 510 ? 1.228 -9.339 -10.947 1.00 70.06 510 GLN A N 1
ATOM 3946 C CA . GLN A 1 510 ? 1.990 -10.472 -10.451 1.00 70.06 510 GLN A CA 1
ATOM 3947 C C . GLN A 1 510 ? 1.080 -11.252 -9.509 1.00 70.06 510 GLN A C 1
ATOM 3949 O O . GLN A 1 510 ? 0.649 -10.698 -8.502 1.00 70.06 510 GLN A O 1
ATOM 3954 N N . THR A 1 511 ? 0.794 -12.517 -9.804 1.00 69.88 511 THR A N 1
ATOM 3955 C CA . THR A 1 511 ? -0.056 -13.353 -8.946 1.00 69.88 511 THR A CA 1
ATOM 3956 C C . THR A 1 511 ? 0.781 -14.384 -8.200 1.00 69.88 511 THR A C 1
ATOM 3958 O O . THR A 1 511 ? 1.642 -15.041 -8.780 1.00 69.88 511 THR A O 1
ATOM 3961 N N . THR A 1 512 ? 0.538 -14.532 -6.899 1.00 71.31 512 THR A N 1
ATOM 3962 C CA . THR A 1 512 ? 1.072 -15.635 -6.091 1.00 71.31 512 THR A CA 1
ATOM 3963 C C . THR A 1 512 ? -0.048 -16.336 -5.341 1.00 71.31 512 THR A C 1
ATOM 3965 O O . THR A 1 512 ? -1.015 -15.696 -4.928 1.00 71.31 512 THR A O 1
ATOM 3968 N N . LEU A 1 513 ? 0.096 -17.640 -5.120 1.00 74.00 513 LEU A N 1
ATOM 3969 C CA . LEU A 1 513 ? -0.813 -18.411 -4.281 1.00 74.00 513 LEU A CA 1
ATOM 3970 C C . LEU A 1 513 ? -0.279 -18.448 -2.848 1.00 74.00 513 LEU A C 1
ATOM 3972 O O . LEU A 1 513 ? 0.731 -19.086 -2.550 1.00 74.00 513 LEU A O 1
ATOM 3976 N N . LEU A 1 514 ? -0.970 -17.760 -1.943 1.00 74.25 514 LEU A N 1
ATOM 3977 C CA . LEU A 1 514 ? -0.643 -17.738 -0.525 1.00 74.25 514 LEU A CA 1
ATOM 3978 C C . LEU A 1 514 ? -1.457 -18.794 0.224 1.00 74.25 514 LEU A C 1
ATOM 3980 O O . LEU A 1 514 ? -2.677 -18.689 0.333 1.00 74.25 514 LEU A O 1
ATOM 3984 N N . HIS A 1 515 ? -0.780 -19.786 0.793 1.00 73.12 515 HIS A N 1
ATOM 3985 C CA . HIS A 1 515 ? -1.431 -20.808 1.610 1.00 73.12 515 HIS A CA 1
ATOM 3986 C C . HIS A 1 515 ? -2.073 -20.200 2.875 1.00 73.12 515 HIS A C 1
ATOM 3988 O O . HIS A 1 515 ? -1.419 -19.457 3.616 1.00 73.12 515 HIS A O 1
ATOM 3994 N N . LYS A 1 516 ? -3.340 -20.539 3.141 1.00 76.50 516 LYS A N 1
ATOM 3995 C CA . LYS A 1 516 ? -4.053 -20.276 4.406 1.00 76.50 516 LYS A CA 1
ATOM 3996 C C . LYS A 1 516 ? -4.016 -21.523 5.308 1.00 76.50 516 LYS A C 1
ATOM 3998 O O . LYS A 1 516 ? -3.176 -22.390 5.136 1.00 76.50 516 LYS A O 1
ATOM 4003 N N . LYS A 1 517 ? -4.842 -21.599 6.351 1.00 68.88 517 LYS A N 1
ATOM 4004 C CA . LYS A 1 517 ? -4.937 -22.797 7.209 1.00 68.88 517 LYS A CA 1
ATOM 4005 C C . LYS A 1 517 ? -5.615 -23.935 6.422 1.00 68.88 517 LYS A C 1
ATOM 4007 O O . LYS A 1 517 ? -6.627 -23.657 5.790 1.00 68.88 517 LYS A O 1
ATOM 4012 N N . GLY A 1 518 ? -5.090 -25.166 6.481 1.00 76.44 518 GLY A N 1
ATOM 4013 C CA . GLY A 1 518 ? -5.680 -26.352 5.831 1.00 76.44 518 GLY A CA 1
ATOM 4014 C C . GLY A 1 518 ? -4.651 -27.338 5.253 1.00 76.44 518 GLY A C 1
ATOM 4015 O O . GLY A 1 518 ? -3.450 -27.192 5.500 1.00 76.44 518 GLY A O 1
ATOM 4016 N N . ASP A 1 519 ? -5.127 -28.352 4.514 1.00 81.06 519 ASP A N 1
ATOM 4017 C CA . ASP A 1 519 ? -4.285 -29.300 3.762 1.00 81.06 519 ASP A CA 1
ATOM 4018 C C . ASP A 1 519 ? -3.646 -28.590 2.559 1.00 81.06 519 ASP A C 1
ATOM 4020 O O . ASP A 1 519 ? -4.334 -27.963 1.756 1.00 81.06 519 ASP A O 1
ATOM 4024 N N . LYS A 1 520 ? -2.325 -28.734 2.416 1.00 83.25 520 LYS A N 1
ATOM 4025 C CA . LYS A 1 520 ? -1.528 -28.145 1.328 1.00 83.25 520 LYS A CA 1
ATOM 4026 C C . LYS A 1 520 ? -1.778 -28.796 -0.033 1.00 83.25 520 LYS A C 1
ATOM 4028 O O . LYS A 1 520 ? -1.361 -28.243 -1.042 1.00 83.25 520 LYS A O 1
ATOM 4033 N N . ALA A 1 521 ? -2.381 -29.983 -0.070 1.00 87.00 521 ALA A N 1
ATOM 4034 C CA . ALA A 1 521 ? -2.792 -30.595 -1.331 1.00 87.00 521 ALA A CA 1
ATOM 4035 C C . ALA A 1 521 ? -4.097 -29.989 -1.876 1.00 87.00 521 ALA A C 1
ATOM 4037 O O . ALA A 1 521 ? -4.428 -30.221 -3.032 1.00 87.00 521 ALA A O 1
ATOM 4038 N N . ASP A 1 522 ? -4.841 -29.236 -1.068 1.00 86.19 522 ASP A N 1
ATOM 4039 C CA . ASP A 1 522 ? -6.142 -28.691 -1.442 1.00 86.19 522 ASP A CA 1
ATOM 4040 C C . ASP A 1 522 ? -6.025 -27.215 -1.848 1.00 86.19 522 ASP A C 1
ATOM 4042 O O . ASP A 1 522 ? -5.638 -26.354 -1.049 1.00 86.19 522 ASP A O 1
ATOM 4046 N N . LEU A 1 523 ? -6.373 -26.921 -3.105 1.00 86.19 523 LEU A N 1
ATOM 4047 C CA . LEU A 1 523 ? -6.282 -25.580 -3.681 1.00 86.19 523 LEU A CA 1
ATOM 4048 C C . LEU A 1 523 ? -7.223 -24.583 -2.994 1.00 86.19 523 LEU A C 1
ATOM 4050 O O . LEU A 1 523 ? -6.902 -23.395 -2.925 1.00 86.19 523 LEU A O 1
ATOM 4054 N N . ALA A 1 524 ? -8.324 -25.057 -2.396 1.00 84.50 524 ALA A N 1
ATOM 4055 C CA . ALA A 1 524 ? -9.230 -24.218 -1.620 1.00 84.50 524 ALA A CA 1
ATOM 4056 C C . ALA A 1 524 ? -8.527 -23.572 -0.420 1.00 84.50 524 ALA A C 1
ATOM 4058 O O . ALA A 1 524 ? -8.995 -22.543 0.072 1.00 84.50 524 ALA A O 1
ATOM 4059 N N . ASN A 1 525 ? -7.387 -24.128 0.019 1.00 84.50 525 ASN A N 1
ATOM 4060 C CA . ASN A 1 525 ? -6.519 -23.606 1.074 1.00 84.50 525 ASN A CA 1
ATOM 4061 C C . ASN A 1 525 ? -5.440 -22.636 0.575 1.00 84.50 525 ASN A C 1
ATOM 4063 O O . ASN A 1 525 ? -4.535 -22.283 1.332 1.00 84.50 525 ASN A O 1
ATOM 4067 N N . TYR A 1 526 ? -5.559 -22.124 -0.649 1.00 82.56 526 TYR A N 1
ATOM 4068 C CA . TYR A 1 526 ? -4.678 -21.102 -1.204 1.00 82.56 526 TYR A CA 1
ATOM 4069 C C . TYR A 1 526 ? -5.467 -19.855 -1.607 1.00 82.56 526 TYR A C 1
ATOM 4071 O O . TYR A 1 526 ? -6.577 -19.926 -2.122 1.00 82.56 526 TYR A O 1
ATOM 4079 N N . ARG A 1 527 ? -4.896 -18.679 -1.338 1.00 73.62 527 ARG A N 1
ATOM 4080 C CA . ARG A 1 527 ? -5.442 -17.383 -1.745 1.00 73.62 527 ARG A CA 1
ATOM 4081 C C . ARG A 1 527 ? -4.610 -16.828 -2.897 1.00 73.62 527 ARG A C 1
ATOM 4083 O O . ARG A 1 527 ? -3.416 -16.601 -2.684 1.00 73.62 527 ARG A O 1
ATOM 4090 N N . PRO A 1 528 ? -5.194 -16.564 -4.073 1.00 78.00 528 PRO A N 1
ATOM 4091 C CA . PRO A 1 528 ? -4.508 -15.794 -5.094 1.00 78.00 528 PRO A CA 1
ATOM 4092 C C . PRO A 1 528 ? -4.358 -14.349 -4.616 1.00 78.00 528 PRO A C 1
ATOM 4094 O O . PRO A 1 528 ? -5.324 -13.695 -4.227 1.00 78.00 528 PRO A O 1
ATOM 4097 N N . ILE A 1 529 ? -3.123 -13.860 -4.603 1.00 72.56 529 ILE A N 1
ATOM 4098 C CA . ILE A 1 529 ? -2.797 -12.460 -4.349 1.00 72.56 529 ILE A CA 1
ATOM 4099 C C . ILE A 1 529 ? -2.167 -11.915 -5.616 1.00 72.56 529 ILE A C 1
ATOM 4101 O O . ILE A 1 529 ? -1.075 -12.338 -5.991 1.00 72.56 529 ILE A O 1
ATOM 4105 N N . SER A 1 530 ? -2.856 -10.961 -6.231 1.00 73.25 530 SER A N 1
ATOM 4106 C CA . SER A 1 530 ? -2.413 -10.264 -7.431 1.00 73.25 530 SER A CA 1
ATOM 4107 C C . SER A 1 530 ? -1.950 -8.855 -7.066 1.00 73.25 530 SER A C 1
ATOM 4109 O O . SER A 1 530 ? -2.698 -8.086 -6.468 1.00 73.25 530 SER A O 1
ATOM 4111 N N . VAL A 1 531 ? -0.706 -8.515 -7.393 1.00 74.12 531 VAL A N 1
ATOM 4112 C CA . VAL A 1 531 ? -0.088 -7.223 -7.075 1.00 74.12 531 VAL A CA 1
ATOM 4113 C C . VAL A 1 531 ? 0.243 -6.495 -8.372 1.00 74.12 531 VAL A C 1
ATOM 4115 O O . VAL A 1 531 ? 0.970 -7.022 -9.212 1.00 74.12 531 VAL A O 1
ATOM 4118 N N . SER A 1 532 ? -0.273 -5.276 -8.522 1.00 79.12 532 SER A N 1
ATOM 4119 C CA . SER A 1 532 ? 0.045 -4.364 -9.625 1.00 79.12 532 SER A CA 1
ATOM 4120 C C . SER A 1 532 ? 1.303 -3.533 -9.348 1.00 79.12 532 SER A C 1
ATOM 4122 O O . SER A 1 532 ? 1.815 -3.459 -8.219 1.00 79.12 532 SER A O 1
ATOM 4124 N N . ASP A 1 533 ? 1.817 -2.870 -10.383 1.00 80.50 533 ASP A N 1
ATOM 4125 C CA . ASP A 1 533 ? 2.924 -1.925 -10.238 1.00 80.50 533 ASP A CA 1
ATOM 4126 C C . ASP A 1 533 ? 2.607 -0.812 -9.234 1.00 80.50 533 ASP A C 1
ATOM 4128 O O . ASP A 1 533 ? 1.465 -0.393 -9.052 1.00 80.50 533 ASP A O 1
ATOM 4132 N N . THR A 1 534 ? 3.641 -0.357 -8.523 1.00 83.69 534 THR A N 1
ATOM 4133 C CA . THR A 1 534 ? 3.514 0.623 -7.430 1.00 83.69 534 THR A CA 1
ATOM 4134 C C . THR A 1 534 ? 2.849 1.920 -7.880 1.00 83.69 534 THR A C 1
ATOM 4136 O O . THR A 1 534 ? 2.042 2.466 -7.138 1.00 83.69 534 THR A O 1
ATOM 4139 N N . ALA A 1 535 ? 3.111 2.364 -9.110 1.00 79.81 535 ALA A N 1
ATOM 4140 C CA . ALA A 1 535 ? 2.497 3.561 -9.673 1.00 79.81 535 ALA A CA 1
ATOM 4141 C C . ALA A 1 535 ? 0.968 3.447 -9.834 1.00 79.81 535 ALA A C 1
ATOM 4143 O O . ALA A 1 535 ? 0.264 4.423 -9.610 1.00 79.81 535 ALA A O 1
ATOM 4144 N N . LEU A 1 536 ? 0.442 2.256 -10.141 1.00 75.88 536 LEU A N 1
ATOM 4145 C CA . LEU A 1 536 ? -1.002 2.028 -10.303 1.00 75.88 536 LEU A CA 1
ATOM 4146 C C . LEU A 1 536 ? -1.739 1.927 -8.965 1.00 75.88 536 LEU A C 1
ATOM 4148 O O . LEU A 1 536 ? -2.934 2.182 -8.884 1.00 75.88 536 LEU A O 1
ATOM 4152 N N . ARG A 1 537 ? -1.021 1.581 -7.893 1.00 77.19 537 ARG A N 1
ATOM 4153 C CA . ARG A 1 537 ? -1.578 1.492 -6.536 1.00 77.19 537 ARG A CA 1
ATOM 4154 C C . ARG A 1 537 ? -1.699 2.843 -5.831 1.00 77.19 537 ARG A C 1
ATOM 4156 O O . ARG A 1 537 ? -2.220 2.882 -4.720 1.00 77.19 537 ARG A O 1
ATOM 4163 N N . LEU A 1 538 ? -1.262 3.930 -6.470 1.00 70.12 538 LEU A N 1
ATOM 4164 C CA . LEU A 1 538 ? -1.486 5.295 -5.990 1.00 70.12 538 LEU A CA 1
ATOM 4165 C C . LEU A 1 538 ? -2.965 5.724 -6.088 1.00 70.12 538 LEU A C 1
ATOM 4167 O O . LEU A 1 538 ? -3.349 6.658 -5.398 1.00 70.12 538 LEU A O 1
ATOM 4171 N N . ALA A 1 539 ? -3.800 5.015 -6.860 1.00 46.88 539 ALA A N 1
ATOM 4172 C CA . ALA A 1 539 ? -5.228 5.305 -7.063 1.00 46.88 539 ALA A CA 1
ATOM 4173 C C . ALA A 1 539 ? -6.161 4.315 -6.321 1.00 46.88 539 ALA A C 1
ATOM 4175 O O . ALA A 1 539 ? -7.099 3.770 -6.891 1.00 46.88 539 ALA A O 1
ATOM 4176 N N . GLY A 1 540 ? -5.845 3.995 -5.063 1.00 37.44 540 GLY A N 1
ATOM 4177 C CA . GLY A 1 540 ? -6.342 2.806 -4.360 1.00 37.44 540 GLY A CA 1
ATOM 4178 C C . GLY A 1 540 ? -7.864 2.583 -4.304 1.00 37.44 540 GLY A C 1
ATOM 4179 O O . GLY A 1 540 ? -8.613 3.455 -3.886 1.00 37.44 540 GLY A O 1
ATOM 4180 N N . PHE A 1 541 ? -8.276 1.334 -4.554 1.00 29.81 541 PHE A N 1
ATOM 4181 C CA . PHE A 1 541 ? -9.512 0.731 -4.040 1.00 29.81 541 PHE A CA 1
ATOM 4182 C C . PHE A 1 541 ? -9.245 -0.728 -3.627 1.00 29.81 541 PHE A C 1
ATOM 4184 O O . PHE A 1 541 ? -8.531 -1.450 -4.323 1.00 29.81 541 PHE A O 1
ATOM 4191 N N . ASN A 1 542 ? -9.807 -1.165 -2.491 1.00 30.53 542 ASN A N 1
ATOM 4192 C CA . ASN A 1 542 ? -9.765 -2.556 -2.015 1.00 30.53 542 ASN A CA 1
ATOM 4193 C C . ASN A 1 542 ? -11.199 -3.106 -1.885 1.00 30.53 542 ASN A C 1
ATOM 4195 O O . ASN A 1 542 ? -12.006 -2.473 -1.203 1.00 30.53 542 ASN A O 1
ATOM 4199 N N . PRO A 1 543 ? -11.519 -4.284 -2.447 1.00 31.45 543 PRO A N 1
ATOM 4200 C CA . PRO A 1 543 ? -12.794 -4.955 -2.200 1.00 31.45 543 PRO A CA 1
ATOM 4201 C C . PRO A 1 543 ? -12.824 -5.657 -0.827 1.00 31.45 543 PRO A C 1
ATOM 4203 O O . PRO A 1 543 ? -11.826 -6.232 -0.383 1.00 31.45 543 PRO A O 1
ATOM 4206 N N . LEU A 1 544 ? -13.988 -5.626 -0.166 1.00 31.75 544 LEU A N 1
ATOM 4207 C CA . LEU A 1 544 ? -14.257 -6.243 1.140 1.00 31.75 544 LEU A CA 1
ATOM 4208 C C . LEU A 1 544 ? -15.114 -7.512 0.972 1.00 31.75 544 LEU A C 1
ATOM 4210 O O . LEU A 1 544 ? -16.260 -7.402 0.542 1.00 31.75 544 LEU A O 1
ATOM 4214 N N . PRO A 1 545 ? -14.621 -8.711 1.331 1.00 39.75 545 PRO A N 1
ATOM 4215 C CA . PRO A 1 545 ? -15.468 -9.888 1.480 1.00 39.75 545 PRO A CA 1
ATOM 4216 C C . PRO A 1 545 ? -16.081 -9.955 2.888 1.00 39.75 545 PRO A C 1
ATOM 4218 O O . PRO A 1 545 ? -15.414 -9.670 3.885 1.00 39.75 545 PRO A O 1
ATOM 4221 N N . THR A 1 546 ? -17.343 -10.372 2.966 1.00 40.06 546 THR A N 1
ATOM 4222 C CA . THR A 1 546 ? -18.111 -10.561 4.204 1.00 40.06 546 THR A CA 1
ATOM 4223 C C . THR A 1 546 ? -18.053 -12.021 4.674 1.00 40.06 546 THR A C 1
ATOM 4225 O O . THR A 1 546 ? -18.035 -12.947 3.863 1.00 40.06 546 THR A O 1
ATOM 4228 N N . GLN A 1 547 ? -18.016 -12.257 5.992 1.00 48.62 547 GLN A N 1
ATOM 4229 C CA . GLN A 1 547 ? -18.206 -13.587 6.588 1.00 48.62 547 GLN A CA 1
ATOM 4230 C C . GLN A 1 547 ? -19.094 -13.483 7.838 1.00 48.62 547 GLN A C 1
ATOM 4232 O O . GLN A 1 547 ? -18.855 -12.656 8.708 1.00 48.62 547 GLN A O 1
ATOM 4237 N N . HIS A 1 548 ? -20.110 -14.348 7.929 1.00 55.09 548 HIS A N 1
ATOM 4238 C CA . HIS A 1 548 ? -20.937 -14.588 9.128 1.00 55.09 548 HIS A CA 1
ATOM 4239 C C . HIS A 1 548 ? -21.669 -13.376 9.732 1.00 55.09 548 HIS A C 1
ATOM 4241 O O . HIS A 1 548 ? -22.019 -13.385 10.906 1.00 55.09 548 HIS A O 1
ATOM 4247 N N . GLY A 1 549 ? -21.959 -12.350 8.932 1.00 60.47 549 GLY A N 1
ATOM 4248 C CA . GLY A 1 549 ? -22.685 -11.172 9.404 1.00 60.47 549 GLY A CA 1
ATOM 4249 C C . GLY A 1 549 ? -21.832 -10.179 10.202 1.00 60.47 549 GLY A C 1
ATOM 4250 O O . GLY A 1 549 ? -22.381 -9.180 10.659 1.00 60.47 549 GLY A O 1
ATOM 4251 N N . GLU A 1 550 ? -20.517 -10.389 10.313 1.00 70.19 550 GLU A N 1
ATOM 4252 C CA . GLU A 1 550 ? -19.555 -9.368 10.736 1.00 70.19 550 GLU A CA 1
ATOM 4253 C C . GLU A 1 550 ? -18.851 -8.785 9.497 1.00 70.19 550 GLU A C 1
ATOM 4255 O O . GLU A 1 550 ? -18.402 -9.514 8.606 1.00 70.19 550 GLU A O 1
ATOM 4260 N N . ILE A 1 551 ? -18.746 -7.458 9.427 1.00 71.06 551 ILE A N 1
ATOM 4261 C CA . ILE A 1 551 ? -17.956 -6.747 8.415 1.00 71.06 551 ILE A CA 1
ATOM 4262 C C . ILE A 1 551 ? -16.838 -5.982 9.105 1.00 71.06 551 ILE A C 1
ATOM 4264 O O . ILE A 1 551 ? -17.065 -5.343 10.123 1.00 71.06 551 ILE A O 1
ATOM 4268 N N . VAL A 1 552 ? -15.622 -6.016 8.562 1.00 64.75 552 VAL A N 1
ATOM 4269 C CA . VAL A 1 552 ? -14.542 -5.151 9.050 1.00 64.75 552 VAL A CA 1
ATOM 4270 C C . VAL A 1 552 ? -14.450 -3.941 8.133 1.00 64.75 552 VAL A C 1
ATOM 4272 O O . VAL A 1 552 ? -13.915 -4.034 7.031 1.00 64.75 552 VAL A O 1
ATOM 4275 N N . HIS A 1 553 ? -14.955 -2.801 8.594 1.00 65.81 553 HIS A N 1
ATOM 4276 C CA . HIS A 1 553 ? -14.901 -1.533 7.874 1.00 65.81 553 HIS A CA 1
ATOM 4277 C C . HIS A 1 553 ? -13.917 -0.583 8.563 1.00 65.81 553 HIS A C 1
ATOM 4279 O O . HIS A 1 553 ? -13.995 -0.370 9.769 1.00 65.81 553 HIS A O 1
ATOM 4285 N N . LEU A 1 554 ? -12.932 -0.062 7.820 1.00 66.12 554 LEU A N 1
ATOM 4286 C CA . LEU A 1 554 ? -11.859 0.805 8.348 1.00 66.12 554 LEU A CA 1
ATOM 4287 C C . LEU A 1 554 ? -11.136 0.237 9.592 1.00 66.12 554 LEU A C 1
ATOM 4289 O O . LEU A 1 554 ? -10.602 0.963 10.426 1.00 66.12 554 LEU A O 1
ATOM 4293 N N . GLY A 1 555 ? -11.086 -1.093 9.715 1.00 66.88 555 GLY A N 1
ATOM 4294 C CA . GLY A 1 555 ? -10.472 -1.783 10.850 1.00 66.88 555 GLY A CA 1
ATOM 4295 C C . GLY A 1 555 ? -11.394 -2.017 12.052 1.00 66.88 555 GLY A C 1
ATOM 4296 O O . GLY A 1 555 ? -10.948 -2.693 12.983 1.00 66.88 555 GLY A O 1
ATOM 4297 N N . HIS A 1 556 ? -12.642 -1.544 12.001 1.00 74.19 556 HIS A N 1
ATOM 4298 C CA . HIS A 1 556 ? -13.688 -1.783 12.995 1.00 74.19 556 HIS A CA 1
ATOM 4299 C C . HIS A 1 556 ? -14.568 -2.957 12.563 1.00 74.19 556 HIS A C 1
ATOM 4301 O O . HIS A 1 556 ? -15.104 -2.930 11.453 1.00 74.19 556 HIS A O 1
ATOM 4307 N N . PRO A 1 557 ? -14.721 -3.994 13.394 1.00 74.44 557 PRO A N 1
ATOM 4308 C CA . PRO A 1 557 ? -15.717 -5.014 13.154 1.00 74.44 557 PRO A CA 1
ATOM 4309 C C . PRO A 1 557 ? -17.111 -4.446 13.481 1.00 74.44 557 PRO A C 1
ATOM 4311 O O . PRO A 1 557 ? -17.315 -3.816 14.517 1.00 74.44 557 PRO A O 1
ATOM 4314 N N . ILE A 1 558 ? -18.059 -4.634 12.569 1.00 72.56 558 ILE A N 1
ATOM 4315 C CA . ILE A 1 558 ? -19.442 -4.167 12.654 1.00 72.56 558 ILE A CA 1
ATOM 4316 C C . ILE A 1 558 ? -20.349 -5.370 12.422 1.00 72.56 558 ILE A C 1
ATOM 4318 O O . ILE A 1 558 ? -20.192 -6.103 11.445 1.00 72.56 558 ILE A O 1
ATOM 4322 N N . HIS A 1 559 ? -21.320 -5.560 13.307 1.00 71.94 559 HIS A N 1
ATOM 4323 C CA . HIS A 1 559 ? -22.312 -6.615 13.180 1.00 71.94 559 HIS A CA 1
ATOM 4324 C C . HIS A 1 559 ? -23.488 -6.139 12.310 1.00 71.94 559 HIS A C 1
ATOM 4326 O O . HIS A 1 559 ? -24.058 -5.079 12.548 1.00 71.94 559 HIS A O 1
ATOM 4332 N N . THR A 1 560 ? -23.865 -6.922 11.301 1.00 66.56 560 THR A N 1
ATOM 4333 C CA . THR A 1 560 ? -24.865 -6.548 10.277 1.00 66.56 560 THR A CA 1
ATOM 4334 C C . THR A 1 560 ? -26.297 -6.955 10.621 1.00 66.56 560 THR A C 1
ATOM 4336 O O . THR A 1 560 ? -27.228 -6.505 9.964 1.00 66.56 560 THR A O 1
ATOM 4339 N N . ARG A 1 561 ? -26.500 -7.800 11.642 1.00 57.91 561 ARG A N 1
ATOM 4340 C CA . ARG A 1 561 ? -27.821 -8.368 11.987 1.00 57.91 561 ARG A CA 1
ATOM 4341 C C . ARG A 1 561 ? -28.502 -7.737 13.208 1.00 57.91 561 ARG A C 1
ATOM 4343 O O . ARG A 1 561 ? -29.425 -8.329 13.752 1.00 57.91 561 ARG A O 1
ATOM 4350 N N . GLY A 1 562 ? -28.059 -6.564 13.659 1.00 53.78 562 GLY A N 1
ATOM 4351 C CA . GLY A 1 562 ? -28.755 -5.840 14.726 1.00 53.78 562 GLY A CA 1
ATOM 4352 C C . GLY A 1 562 ? -27.875 -4.881 15.517 1.00 53.78 562 GLY A C 1
ATOM 4353 O O . GLY A 1 562 ? -26.647 -4.990 15.518 1.00 53.78 562 GLY A O 1
ATOM 4354 N N . ALA A 1 563 ? -28.529 -3.942 16.202 1.00 52.47 563 ALA A N 1
ATOM 4355 C CA . ALA A 1 563 ? -27.889 -2.931 17.027 1.00 52.47 563 ALA A CA 1
ATOM 4356 C C . ALA A 1 563 ? -27.209 -3.574 18.246 1.00 52.47 563 ALA A C 1
ATOM 4358 O O . ALA A 1 563 ? -27.836 -3.801 19.276 1.00 52.47 563 ALA A O 1
ATOM 4359 N N . GLY A 1 564 ? -25.902 -3.828 18.148 1.00 57.25 564 GLY A N 1
ATOM 4360 C CA . GLY A 1 564 ? -25.067 -3.880 19.343 1.00 57.25 564 GLY A CA 1
ATOM 4361 C C . GLY A 1 564 ? -24.585 -5.237 19.853 1.00 57.25 564 GLY A C 1
ATOM 4362 O O . GLY A 1 564 ? -24.045 -5.290 20.952 1.00 57.25 564 GLY A O 1
ATOM 4363 N N . SER A 1 565 ? -24.690 -6.332 19.107 1.00 65.56 565 SER A N 1
ATOM 4364 C CA . SER A 1 565 ? -23.982 -7.549 19.531 1.00 65.56 565 SER A CA 1
ATOM 4365 C C . SER A 1 565 ? -22.457 -7.357 19.431 1.00 65.56 565 SER A C 1
ATOM 4367 O O . SER A 1 565 ? -21.989 -6.711 18.485 1.00 65.56 565 SER A O 1
ATOM 4369 N N . PRO A 1 566 ? -21.661 -7.887 20.379 1.00 72.69 566 PRO A N 1
ATOM 4370 C CA . PRO A 1 566 ? -20.211 -7.882 20.258 1.00 72.69 566 PRO A CA 1
ATOM 4371 C C . PRO A 1 566 ? -19.756 -8.628 19.005 1.00 72.69 566 PRO A C 1
ATOM 4373 O O . PRO A 1 566 ? -20.254 -9.715 18.715 1.00 72.69 566 PRO A O 1
ATOM 4376 N N . CYS A 1 567 ? -18.775 -8.077 18.291 1.00 78.12 567 CYS A N 1
ATOM 4377 C CA . CYS A 1 567 ? -18.147 -8.768 17.165 1.00 78.12 567 CYS A CA 1
ATOM 4378 C C . CYS A 1 567 ? -17.083 -9.740 17.686 1.00 78.12 567 CYS A C 1
ATOM 4380 O O . CYS A 1 567 ? -15.894 -9.412 17.737 1.00 78.12 567 CYS A O 1
ATOM 4382 N N . ILE A 1 568 ? -17.524 -10.904 18.165 1.00 78.56 568 ILE A N 1
ATOM 4383 C CA . ILE A 1 568 ? -16.675 -11.883 18.857 1.00 78.56 568 ILE A CA 1
ATOM 4384 C C . ILE A 1 568 ? -15.598 -12.429 17.916 1.00 78.56 568 ILE A C 1
ATOM 4386 O O . ILE A 1 568 ? -14.459 -12.610 18.345 1.00 78.56 568 ILE A O 1
ATOM 4390 N N . ILE A 1 569 ? -15.919 -12.649 16.636 1.00 75.75 569 ILE A N 1
ATOM 4391 C CA . ILE A 1 569 ? -14.951 -13.187 15.670 1.00 75.75 569 ILE A CA 1
ATOM 4392 C C . ILE A 1 569 ? -13.864 -12.143 15.413 1.00 75.75 569 ILE A C 1
ATOM 4394 O O . ILE A 1 569 ? -12.681 -12.417 15.620 1.00 75.75 569 ILE A O 1
ATOM 4398 N N . GLY A 1 570 ? -14.260 -10.919 15.052 1.00 76.56 570 GLY A N 1
ATOM 4399 C CA . GLY A 1 570 ? -13.326 -9.815 14.841 1.00 76.56 570 GLY A CA 1
ATOM 4400 C C . GLY A 1 570 ? -12.486 -9.478 16.079 1.00 76.56 570 GLY A C 1
ATOM 4401 O O . GLY A 1 570 ? -11.311 -9.128 15.944 1.00 76.56 570 GLY A O 1
ATOM 4402 N N . TYR A 1 571 ? -13.052 -9.607 17.282 1.00 84.31 571 TYR A N 1
ATOM 4403 C CA . TYR A 1 571 ? -12.330 -9.434 18.544 1.00 84.31 571 TYR A CA 1
ATOM 4404 C C . TYR A 1 571 ? -11.290 -10.542 18.763 1.00 84.31 571 TYR A C 1
ATOM 4406 O O . TYR A 1 571 ? -10.111 -10.246 18.972 1.00 84.31 571 TYR A O 1
ATOM 4414 N N . ASN A 1 572 ? -11.693 -11.810 18.654 1.00 83.94 572 ASN A N 1
ATOM 4415 C CA . ASN A 1 572 ? -10.808 -12.959 18.860 1.00 83.94 572 ASN A CA 1
ATOM 4416 C C . ASN A 1 572 ? -9.667 -12.994 17.837 1.00 83.94 572 ASN A C 1
ATOM 4418 O O . ASN A 1 572 ? -8.521 -13.221 18.215 1.00 83.94 572 ASN A O 1
ATOM 4422 N N . ASP A 1 573 ? -9.929 -12.632 16.578 1.00 80.81 573 ASP A N 1
ATOM 4423 C CA . ASP A 1 573 ? -8.892 -12.475 15.550 1.00 80.81 573 ASP A CA 1
ATOM 4424 C C . ASP A 1 573 ? -7.805 -11.467 15.966 1.00 80.81 573 ASP A C 1
ATOM 4426 O O . ASP A 1 573 ? -6.622 -11.620 15.635 1.00 80.81 573 ASP A O 1
ATOM 4430 N N . ARG A 1 574 ? -8.179 -10.404 16.694 1.00 85.44 574 ARG A N 1
ATOM 4431 C CA . ARG A 1 574 ? -7.223 -9.418 17.222 1.00 85.44 574 ARG A CA 1
ATOM 4432 C C . ARG A 1 574 ? -6.440 -9.965 18.411 1.00 85.44 574 ARG A C 1
ATOM 4434 O O . ARG A 1 574 ? -5.236 -9.712 18.473 1.00 85.44 574 ARG A O 1
ATOM 4441 N N . ILE A 1 575 ? -7.077 -10.721 19.304 1.00 85.94 575 ILE A N 1
ATOM 4442 C CA . ILE A 1 575 ? -6.406 -11.407 20.418 1.00 85.94 575 ILE A CA 1
ATOM 4443 C C . ILE A 1 575 ? -5.390 -12.432 19.891 1.00 85.94 575 ILE A C 1
ATOM 4445 O O . ILE A 1 575 ? -4.218 -12.403 20.276 1.00 85.94 575 ILE A O 1
ATOM 4449 N N . ASP A 1 576 ? -5.782 -13.251 18.919 1.00 82.19 576 ASP A N 1
ATOM 4450 C CA . ASP A 1 576 ? -4.901 -14.219 18.266 1.00 82.19 576 ASP A CA 1
ATOM 4451 C C . ASP A 1 576 ? -3.729 -13.533 17.553 1.00 82.19 576 ASP A C 1
ATOM 4453 O O . ASP A 1 576 ? -2.584 -13.994 17.617 1.00 82.19 576 ASP A O 1
ATOM 4457 N N . ALA A 1 577 ? -3.975 -12.387 16.909 1.00 80.12 577 ALA A N 1
ATOM 4458 C CA . ALA A 1 577 ? -2.921 -11.597 16.280 1.00 80.12 577 ALA A CA 1
ATOM 4459 C C . ALA A 1 577 ? -1.895 -11.058 17.294 1.00 80.12 577 ALA A C 1
ATOM 4461 O O . ALA A 1 577 ? -0.707 -10.985 16.963 1.00 80.12 577 ALA A O 1
ATOM 4462 N N . ILE A 1 578 ? -2.317 -10.706 18.516 1.00 84.62 578 ILE A N 1
ATOM 4463 C CA . ILE A 1 578 ? -1.408 -10.349 19.617 1.00 84.62 578 ILE A CA 1
ATOM 4464 C C . ILE A 1 578 ? -0.553 -11.563 19.989 1.00 84.62 578 ILE A C 1
ATOM 4466 O O . ILE A 1 578 ? 0.679 -11.468 19.973 1.00 84.62 578 ILE A O 1
ATOM 4470 N N . GLY A 1 579 ? -1.187 -12.715 20.230 1.00 81.12 579 GLY A N 1
ATOM 4471 C CA . GLY A 1 579 ? -0.508 -13.972 20.555 1.00 81.12 579 GLY A CA 1
ATOM 4472 C C . GLY A 1 579 ? 0.534 -14.378 19.508 1.00 81.12 579 GLY A C 1
ATOM 4473 O O . GLY A 1 579 ? 1.667 -14.717 19.847 1.00 81.12 579 GLY A O 1
ATOM 4474 N N . ALA A 1 580 ? 0.201 -14.252 18.221 1.00 77.31 580 ALA A N 1
ATOM 4475 C CA . ALA A 1 580 ? 1.106 -14.554 17.112 1.00 77.31 580 ALA A CA 1
ATOM 4476 C C . ALA A 1 580 ? 2.293 -13.579 16.998 1.00 77.31 580 ALA A C 1
ATOM 4478 O O . ALA A 1 580 ? 3.336 -13.932 16.441 1.00 77.31 580 ALA A O 1
ATOM 4479 N N . ARG A 1 581 ? 2.158 -12.346 17.504 1.00 77.62 581 ARG A N 1
ATOM 4480 C CA . ARG A 1 581 ? 3.195 -11.308 17.408 1.00 77.62 581 ARG A CA 1
ATOM 4481 C C . ARG A 1 581 ? 4.218 -11.380 18.538 1.00 77.62 581 ARG A C 1
ATOM 4483 O O . ARG A 1 581 ? 5.375 -11.018 18.328 1.00 77.62 581 ARG A O 1
ATOM 4490 N N . ILE A 1 582 ? 3.825 -11.892 19.701 1.00 81.88 582 ILE A N 1
ATOM 4491 C CA . ILE A 1 582 ? 4.684 -12.028 20.886 1.00 81.88 582 ILE A CA 1
ATOM 4492 C C . ILE A 1 582 ? 5.995 -12.792 20.599 1.00 81.88 582 ILE A C 1
ATOM 4494 O O . ILE A 1 582 ? 7.061 -12.253 20.916 1.00 81.88 582 ILE A O 1
ATOM 4498 N N . PRO A 1 583 ? 5.997 -13.973 19.941 1.00 74.25 583 PRO A N 1
ATOM 4499 C CA . PRO A 1 583 ? 7.233 -14.702 19.635 1.00 74.25 583 PRO A CA 1
ATOM 4500 C C . PRO A 1 583 ? 8.207 -13.942 18.722 1.00 74.25 583 PRO A C 1
ATOM 4502 O O . PRO A 1 583 ? 9.408 -14.206 18.749 1.00 74.25 583 PRO A O 1
ATOM 4505 N N . LEU A 1 584 ? 7.712 -13.000 17.911 1.00 72.81 584 LEU A N 1
ATOM 4506 C CA . LEU A 1 584 ? 8.544 -12.191 17.015 1.00 72.81 584 LEU A CA 1
ATOM 4507 C C . LEU A 1 584 ? 9.304 -11.097 17.774 1.00 72.81 584 LEU A C 1
ATOM 4509 O O . LEU A 1 584 ? 10.415 -10.748 17.385 1.00 72.81 584 LEU A O 1
ATOM 4513 N N . ILE A 1 585 ? 8.713 -10.579 18.853 1.00 72.81 585 ILE A N 1
ATOM 4514 C CA . ILE A 1 585 ? 9.269 -9.488 19.665 1.00 72.81 585 ILE A CA 1
ATOM 4515 C C . ILE A 1 585 ? 10.143 -10.039 20.802 1.00 72.81 585 ILE A C 1
ATOM 4517 O O . ILE A 1 585 ? 11.160 -9.441 21.140 1.00 72.81 585 ILE A O 1
ATOM 4521 N N . ARG A 1 586 ? 9.814 -11.222 21.341 1.00 67.69 586 ARG A N 1
ATOM 4522 C CA . ARG A 1 586 ? 10.541 -11.881 22.447 1.00 67.69 586 ARG A CA 1
ATOM 4523 C C . ARG A 1 586 ? 12.011 -12.223 22.133 1.00 67.69 586 ARG A C 1
ATOM 4525 O O . ARG A 1 586 ? 12.761 -12.544 23.045 1.00 67.69 586 ARG A O 1
ATOM 4532 N N . LYS A 1 587 ? 12.446 -12.147 20.869 1.00 57.00 587 LYS A N 1
ATOM 4533 C CA . LYS A 1 587 ? 13.831 -12.442 20.445 1.00 57.00 587 LYS A CA 1
ATOM 4534 C C . LYS A 1 587 ? 14.874 -11.435 20.945 1.00 57.00 587 LYS A C 1
ATOM 4536 O O . LYS A 1 587 ? 16.062 -11.727 20.869 1.00 57.00 587 LYS A O 1
ATOM 4541 N N . PHE A 1 588 ? 14.444 -10.283 21.451 1.00 54.88 588 PHE A N 1
ATOM 4542 C CA . PHE A 1 588 ? 15.313 -9.269 22.037 1.00 54.88 588 PHE A CA 1
ATOM 4543 C C . PHE A 1 588 ? 15.216 -9.359 23.565 1.00 54.88 588 PHE A C 1
ATOM 4545 O O . PHE A 1 588 ? 14.114 -9.259 24.114 1.00 54.88 588 PHE A O 1
ATOM 4552 N N . GLY A 1 589 ? 16.344 -9.574 24.251 1.00 60.16 589 GLY A N 1
ATOM 4553 C CA . GLY A 1 589 ? 16.401 -9.543 25.715 1.00 60.16 589 GLY A CA 1
ATOM 4554 C C . GLY A 1 589 ? 15.886 -8.195 26.216 1.00 60.16 589 GLY A C 1
ATOM 4555 O O . GLY A 1 589 ? 16.547 -7.179 26.043 1.00 60.16 589 GLY A O 1
ATOM 4556 N N . SER A 1 590 ? 14.668 -8.177 26.751 1.00 76.44 590 SER A N 1
ATOM 4557 C CA . SER A 1 590 ? 13.941 -6.965 27.139 1.00 76.44 590 SER A CA 1
ATOM 4558 C C . SER A 1 590 ? 13.521 -7.088 28.593 1.00 76.44 590 SER A C 1
ATOM 4560 O O . SER A 1 590 ? 13.074 -8.158 29.001 1.00 76.44 590 SER A O 1
ATOM 4562 N N . ASP A 1 591 ? 13.658 -6.017 29.372 1.00 84.94 591 ASP A N 1
ATOM 4563 C CA . ASP A 1 591 ? 13.177 -5.938 30.755 1.00 84.94 591 ASP A CA 1
ATOM 4564 C C . ASP A 1 591 ? 11.646 -5.740 30.828 1.00 84.94 591 ASP A C 1
ATOM 4566 O O . ASP A 1 591 ? 10.971 -5.551 29.813 1.00 84.94 591 ASP A O 1
ATOM 4570 N N . LEU A 1 592 ? 11.068 -5.819 32.033 1.00 85.81 592 LEU A N 1
ATOM 4571 C CA . LEU A 1 592 ? 9.616 -5.707 32.224 1.00 85.81 592 LEU A CA 1
ATOM 4572 C C . LEU A 1 592 ? 9.067 -4.343 31.778 1.00 85.81 592 LEU A C 1
ATOM 4574 O O . LEU A 1 592 ? 8.019 -4.298 31.138 1.00 85.81 592 LEU A O 1
ATOM 4578 N N . ILE A 1 593 ? 9.785 -3.249 32.045 1.00 84.75 593 ILE A N 1
ATOM 4579 C CA . ILE A 1 593 ? 9.383 -1.886 31.659 1.00 84.75 593 ILE A CA 1
ATOM 4580 C C . ILE A 1 593 ? 9.285 -1.777 30.134 1.00 84.75 593 ILE A C 1
ATOM 4582 O O . ILE A 1 593 ? 8.301 -1.276 29.587 1.00 84.75 593 ILE A O 1
ATOM 4586 N N . THR A 1 594 ? 10.281 -2.303 29.428 1.00 82.56 594 THR A N 1
ATOM 4587 C CA . THR A 1 594 ? 10.320 -2.362 27.969 1.00 82.56 594 THR A CA 1
ATOM 4588 C C . THR A 1 594 ? 9.172 -3.212 27.441 1.00 82.56 594 THR A C 1
ATOM 4590 O O . THR A 1 594 ? 8.484 -2.801 26.509 1.00 82.56 594 THR A O 1
ATOM 4593 N N . ARG A 1 595 ? 8.881 -4.363 28.057 1.00 88.31 595 ARG A N 1
ATOM 4594 C CA . ARG A 1 595 ? 7.750 -5.214 27.650 1.00 88.31 595 ARG A CA 1
ATOM 4595 C C . ARG A 1 595 ? 6.395 -4.549 27.894 1.00 88.31 595 ARG A C 1
ATOM 4597 O O . ARG A 1 595 ? 5.515 -4.671 27.041 1.00 88.31 595 ARG A O 1
ATOM 4604 N N . VAL A 1 596 ? 6.228 -3.792 28.977 1.00 87.50 596 VAL A N 1
ATOM 4605 C CA . VAL A 1 596 ? 5.030 -2.969 29.217 1.00 87.50 596 VAL A CA 1
ATOM 4606 C C . VAL A 1 596 ? 4.886 -1.898 28.132 1.00 87.50 596 VAL A C 1
ATOM 4608 O O . VAL A 1 596 ? 3.837 -1.804 27.492 1.00 87.50 596 VAL A O 1
ATOM 4611 N N . ARG A 1 597 ? 5.964 -1.166 27.821 1.00 86.06 597 ARG A N 1
ATOM 4612 C CA . ARG A 1 597 ? 5.981 -0.163 26.741 1.00 86.06 597 ARG A CA 1
ATOM 4613 C C . ARG A 1 597 ? 5.641 -0.767 25.379 1.00 86.06 597 ARG A C 1
ATOM 4615 O O . ARG A 1 597 ? 4.832 -0.202 24.644 1.00 86.06 597 ARG A O 1
ATOM 4622 N N . LEU A 1 598 ? 6.215 -1.920 25.034 1.00 85.31 598 LEU A N 1
ATOM 4623 C CA . LEU A 1 598 ? 5.938 -2.630 23.778 1.00 85.31 598 LEU A CA 1
ATOM 4624 C C . LEU A 1 598 ? 4.507 -3.180 23.739 1.00 85.31 598 LEU A C 1
ATOM 4626 O O . LEU A 1 598 ? 3.877 -3.182 22.681 1.00 85.31 598 LEU A O 1
ATOM 4630 N N . SER A 1 599 ? 3.964 -3.596 24.883 1.00 88.62 599 SER A N 1
ATOM 4631 C CA . SER A 1 599 ? 2.565 -4.017 24.974 1.00 88.62 599 SER A CA 1
ATOM 4632 C C . SER A 1 599 ? 1.633 -2.861 24.624 1.00 88.62 599 SER A C 1
ATOM 4634 O O . SER A 1 599 ? 0.811 -3.011 23.722 1.00 88.62 599 SER A O 1
ATOM 4636 N N . ASN A 1 600 ? 1.847 -1.690 25.233 1.00 88.62 600 ASN A N 1
ATOM 4637 C CA . ASN A 1 600 ? 1.055 -0.482 24.989 1.00 88.62 600 ASN A CA 1
ATOM 4638 C C . ASN A 1 600 ? 1.220 0.084 23.567 1.00 88.62 600 ASN A C 1
ATOM 4640 O O . ASN A 1 600 ? 0.260 0.600 23.007 1.00 88.62 600 ASN A O 1
ATOM 4644 N N . SER A 1 601 ? 2.421 0.016 22.981 1.00 85.50 601 SER A N 1
ATOM 4645 C CA . SER A 1 601 ? 2.741 0.697 21.711 1.00 85.50 601 SER A CA 1
ATOM 4646 C C . SER A 1 601 ? 2.688 -0.192 20.466 1.00 85.50 601 SER A C 1
ATOM 4648 O O . SER A 1 601 ? 2.581 0.323 19.354 1.00 85.50 601 SER A O 1
ATOM 4650 N N . ILE A 1 602 ? 2.758 -1.521 20.610 1.00 83.06 602 ILE A N 1
ATOM 4651 C CA . ILE A 1 602 ? 2.865 -2.446 19.468 1.00 83.06 602 ILE A CA 1
ATOM 4652 C C . ILE A 1 602 ? 1.806 -3.545 19.497 1.00 83.06 602 ILE A C 1
ATOM 4654 O O . ILE A 1 602 ? 1.280 -3.898 18.433 1.00 83.06 602 ILE A O 1
ATOM 4658 N N . LEU A 1 603 ? 1.523 -4.119 20.670 1.00 85.88 603 LEU A N 1
ATOM 4659 C CA . LEU A 1 603 ? 0.625 -5.271 20.777 1.00 85.88 603 LEU A CA 1
ATOM 4660 C C . LEU A 1 603 ? -0.842 -4.838 20.813 1.00 85.88 603 LEU A C 1
ATOM 4662 O O . LEU A 1 603 ? -1.627 -5.277 19.975 1.00 85.88 603 LEU A O 1
ATOM 4666 N N . THR A 1 604 ? -1.205 -3.940 21.723 1.00 89.31 604 THR A N 1
ATOM 4667 C CA . THR A 1 604 ? -2.603 -3.575 21.984 1.00 89.31 604 THR A CA 1
ATOM 4668 C C . THR A 1 604 ? -3.223 -2.478 21.098 1.00 89.31 604 THR A C 1
ATOM 4670 O O . THR A 1 604 ? -4.443 -2.519 20.939 1.00 89.31 604 THR A O 1
ATOM 4673 N N . PRO A 1 605 ? -2.493 -1.565 20.414 1.00 89.19 605 PRO A N 1
ATOM 4674 C CA . PRO A 1 605 ? -3.125 -0.463 19.669 1.00 89.19 605 PRO A CA 1
ATOM 4675 C C . PRO A 1 605 ? -4.141 -0.875 18.604 1.00 89.19 605 PRO A C 1
ATOM 4677 O O . PRO A 1 605 ? -5.152 -0.207 18.412 1.00 89.19 605 PRO A O 1
ATOM 4680 N N . LYS A 1 606 ? -3.901 -1.988 17.901 1.00 81.19 606 LYS A N 1
ATOM 4681 C CA . LYS A 1 606 ? -4.844 -2.480 16.882 1.00 81.19 606 LYS A CA 1
ATOM 4682 C C . LYS A 1 606 ? -6.117 -3.057 17.487 1.00 81.19 606 LYS A C 1
ATOM 4684 O O . LYS A 1 606 ? -7.153 -3.014 16.830 1.00 81.19 606 LYS A O 1
ATOM 4689 N N . LEU A 1 607 ? -6.021 -3.610 18.695 1.00 87.94 607 LEU A N 1
ATOM 4690 C CA . LEU A 1 607 ? -7.191 -4.030 19.448 1.00 87.94 607 LEU A CA 1
ATOM 4691 C C . LEU A 1 607 ? -7.973 -2.792 19.874 1.00 87.94 607 LEU A C 1
ATOM 4693 O O . LEU A 1 607 ? -9.145 -2.719 19.546 1.00 87.94 607 LEU A O 1
ATOM 4697 N N . TRP A 1 608 ? -7.304 -1.792 20.461 1.00 89.69 608 TRP A N 1
ATOM 4698 C CA . TRP A 1 608 ? -7.921 -0.517 20.831 1.00 89.69 608 TRP A CA 1
ATOM 4699 C C . TRP A 1 608 ? -8.669 0.113 19.668 1.00 89.69 608 TRP A C 1
ATOM 4701 O O . TRP A 1 608 ? -9.831 0.453 19.830 1.00 89.69 608 TRP A O 1
ATOM 4711 N N . HIS A 1 609 ? -8.046 0.202 18.493 1.00 84.94 609 HIS A N 1
ATOM 4712 C CA . HIS A 1 609 ? -8.705 0.699 17.286 1.00 84.94 609 HIS A CA 1
ATOM 4713 C C . HIS A 1 609 ? -9.955 -0.113 16.939 1.00 84.94 609 HIS A C 1
ATOM 4715 O O . HIS A 1 609 ? -11.034 0.451 16.786 1.00 84.94 609 HIS A O 1
ATOM 4721 N N . ALA A 1 610 ? -9.833 -1.441 16.863 1.00 81.38 610 ALA A N 1
ATOM 4722 C CA . ALA A 1 610 ? -10.944 -2.319 16.503 1.00 81.38 610 ALA A CA 1
ATOM 4723 C C . ALA A 1 610 ? -12.098 -2.242 17.511 1.00 81.38 610 ALA A C 1
ATOM 4725 O O . ALA A 1 610 ? -13.258 -2.251 17.121 1.00 81.38 610 ALA A O 1
ATOM 4726 N N . THR A 1 611 ? -11.790 -2.102 18.795 1.00 83.62 611 THR A N 1
ATOM 4727 C CA . THR A 1 611 ? -12.770 -2.066 19.874 1.00 83.62 611 THR A CA 1
ATOM 4728 C C . THR A 1 611 ? -13.281 -0.666 20.164 1.00 83.62 611 THR A C 1
ATOM 4730 O O . THR A 1 611 ? -13.742 -0.442 21.268 1.00 83.62 611 THR A O 1
ATOM 4733 N N . THR A 1 612 ? -13.186 0.314 19.270 1.00 79.50 612 THR A N 1
ATOM 4734 C CA . THR A 1 612 ? -13.784 1.650 19.507 1.00 79.50 612 THR A CA 1
ATOM 4735 C C . THR A 1 612 ? -15.286 1.684 19.222 1.00 79.50 612 THR A C 1
ATOM 4737 O O . THR A 1 612 ? -15.990 2.503 19.803 1.00 79.50 612 THR A O 1
ATOM 4740 N N . VAL A 1 613 ? -15.787 0.773 18.382 1.00 72.88 613 VAL A N 1
ATOM 4741 C CA . VAL A 1 613 ? -17.179 0.741 17.910 1.00 72.88 613 VAL A CA 1
ATOM 4742 C C . VAL A 1 613 ? -17.832 -0.586 18.306 1.00 72.88 613 VAL A C 1
ATOM 4744 O O . VAL A 1 613 ? -17.188 -1.632 18.259 1.00 72.88 613 VAL A O 1
ATOM 4747 N N . GLY A 1 614 ? -19.110 -0.543 18.698 1.00 77.44 614 GLY A N 1
ATOM 4748 C CA . GLY A 1 614 ? -19.894 -1.727 19.070 1.00 77.44 614 GLY A CA 1
ATOM 4749 C C . GLY A 1 614 ? -19.691 -2.216 20.512 1.00 77.44 614 GLY A C 1
ATOM 4750 O O . GLY A 1 614 ? -18.957 -1.612 21.302 1.00 77.44 614 GLY A O 1
ATOM 4751 N N . GLY A 1 615 ? -20.397 -3.301 20.851 1.00 74.19 615 GLY A N 1
ATOM 4752 C CA . GLY A 1 615 ? -20.320 -3.962 22.158 1.00 74.19 615 GLY A CA 1
ATOM 4753 C C . GLY A 1 615 ? -19.049 -4.803 22.317 1.00 74.19 615 GLY A C 1
ATOM 4754 O O . GLY A 1 615 ? -18.463 -5.261 21.334 1.00 74.19 615 GLY A O 1
ATOM 4755 N N . LEU A 1 616 ? -18.619 -5.018 23.561 1.00 80.19 616 LEU A N 1
ATOM 4756 C CA . LEU A 1 616 ? -17.480 -5.882 23.906 1.00 80.19 616 LEU A CA 1
ATOM 4757 C C . LEU A 1 616 ? -17.949 -7.268 24.378 1.00 80.19 616 LEU A C 1
ATOM 4759 O O . LEU A 1 616 ? -19.034 -7.363 24.941 1.00 80.19 616 LEU A O 1
ATOM 4763 N N . PRO A 1 617 ? -17.166 -8.348 24.201 1.00 79.69 617 PRO A N 1
ATOM 4764 C CA . PRO A 1 617 ? -17.524 -9.664 24.736 1.00 79.69 617 PRO A CA 1
ATOM 4765 C C . PRO A 1 617 ? -17.775 -9.631 26.256 1.00 79.69 617 PRO A C 1
ATOM 4767 O O . PRO A 1 617 ? -16.962 -9.104 27.016 1.00 79.69 617 PRO A O 1
ATOM 4770 N N . THR A 1 618 ? -18.901 -10.209 26.686 1.00 66.06 618 THR A N 1
ATOM 4771 C CA . THR A 1 618 ? -19.587 -9.982 27.978 1.00 66.06 618 THR A CA 1
ATOM 4772 C C . THR A 1 618 ? -18.820 -10.350 29.248 1.00 66.06 618 THR A C 1
ATOM 4774 O O . THR A 1 618 ? -19.196 -9.877 30.313 1.00 66.06 618 THR A O 1
ATOM 4777 N N . THR A 1 619 ? -17.786 -11.192 29.186 1.00 61.59 619 THR A N 1
ATOM 4778 C CA . THR A 1 619 ? -17.083 -11.668 30.401 1.00 61.59 619 THR A CA 1
ATOM 4779 C C . THR A 1 619 ? -15.601 -11.974 30.206 1.00 61.59 619 THR A C 1
ATOM 4781 O O . THR A 1 619 ? -14.856 -12.077 31.182 1.00 61.59 619 THR A O 1
ATOM 4784 N N . THR A 1 620 ? -15.140 -12.118 28.964 1.00 65.19 620 THR A N 1
ATOM 4785 C CA . THR A 1 620 ? -13.781 -12.589 28.689 1.00 65.19 620 THR A CA 1
ATOM 4786 C C . THR A 1 620 ? -12.873 -11.512 28.117 1.00 65.19 620 THR A C 1
ATOM 4788 O O . THR A 1 620 ? -11.672 -11.684 28.202 1.00 65.19 620 THR A O 1
ATOM 4791 N N . ALA A 1 621 ? -13.371 -10.361 27.648 1.00 78.06 621 ALA A N 1
ATOM 4792 C CA . ALA A 1 621 ? -12.540 -9.369 26.949 1.00 78.06 621 ALA A CA 1
ATOM 4793 C C . ALA A 1 621 ? -11.274 -8.951 27.736 1.00 78.06 621 ALA A C 1
ATOM 4795 O O . ALA A 1 621 ? -10.149 -9.001 27.235 1.00 78.06 621 ALA A O 1
ATOM 4796 N N . ARG A 1 622 ? -11.431 -8.597 29.016 1.00 83.81 622 ARG A N 1
ATOM 4797 C CA . ARG A 1 622 ? -10.294 -8.313 29.908 1.00 83.81 622 ARG A CA 1
ATOM 4798 C C . ARG A 1 622 ? -9.399 -9.539 30.089 1.00 83.81 622 ARG A C 1
ATOM 4800 O O . ARG A 1 622 ? -8.178 -9.433 30.011 1.00 83.81 622 ARG A O 1
ATOM 4807 N N . THR A 1 623 ? -10.007 -10.685 30.370 1.00 82.00 623 THR A N 1
ATOM 4808 C CA . THR A 1 623 ? -9.317 -11.937 30.695 1.00 82.00 623 THR A CA 1
ATOM 4809 C C . THR A 1 623 ? -8.516 -12.465 29.505 1.00 82.00 623 THR A C 1
ATOM 4811 O O . THR A 1 623 ? -7.346 -12.788 29.671 1.00 82.00 623 THR A O 1
ATOM 4814 N N . ASP A 1 624 ? -9.088 -12.466 28.305 1.00 84.38 624 ASP A N 1
ATOM 4815 C CA . ASP A 1 624 ? -8.489 -12.918 27.050 1.00 84.38 624 ASP A CA 1
ATOM 4816 C C . ASP A 1 624 ? -7.286 -12.058 26.681 1.00 84.38 624 ASP A C 1
ATOM 4818 O O . ASP A 1 624 ? -6.214 -12.580 26.366 1.00 84.38 624 ASP A O 1
ATOM 4822 N N . LEU A 1 625 ? -7.418 -10.732 26.796 1.00 87.31 625 LEU A N 1
ATOM 4823 C CA . LEU A 1 625 ? -6.302 -9.825 26.556 1.00 87.31 625 LEU A CA 1
ATOM 4824 C C . LEU A 1 625 ? -5.189 -10.004 27.593 1.00 87.31 625 LEU A C 1
ATOM 4826 O O . LEU A 1 625 ? -4.012 -10.089 27.231 1.00 87.31 625 LEU A O 1
ATOM 4830 N N . SER A 1 626 ? -5.547 -10.088 28.874 1.00 85.19 626 SER A N 1
ATOM 4831 C CA . SER A 1 626 ? -4.586 -10.319 29.953 1.00 85.19 626 SER A CA 1
ATOM 4832 C C . SER A 1 626 ? -3.858 -11.652 29.779 1.00 85.19 626 SER A C 1
ATOM 4834 O O . SER A 1 626 ? -2.635 -11.694 29.900 1.00 85.19 626 SER A O 1
ATOM 4836 N N . LEU A 1 627 ? -4.564 -12.729 29.421 1.00 84.12 627 LEU A N 1
ATOM 4837 C CA . LEU A 1 627 ? -3.976 -14.039 29.128 1.00 84.12 627 LEU A CA 1
ATOM 4838 C C . LEU A 1 627 ? -3.050 -13.988 27.910 1.00 84.12 627 LEU A C 1
ATOM 4840 O O . LEU A 1 627 ? -1.945 -14.534 27.961 1.00 84.12 627 LEU A O 1
ATOM 4844 N N . ALA A 1 628 ? -3.456 -13.296 26.843 1.00 86.50 628 ALA A N 1
ATOM 4845 C CA . ALA A 1 628 ? -2.635 -13.134 25.650 1.00 86.50 628 ALA A CA 1
ATOM 4846 C C . ALA A 1 628 ? -1.322 -12.396 25.956 1.00 86.50 628 ALA A C 1
ATOM 4848 O O . ALA A 1 628 ? -0.264 -12.797 25.472 1.00 86.50 628 ALA A O 1
ATOM 4849 N N . LEU A 1 629 ? -1.362 -11.352 26.791 1.00 88.12 629 LEU A N 1
ATOM 4850 C CA . LEU A 1 629 ? -0.191 -10.536 27.128 1.00 88.12 629 LEU A CA 1
ATOM 4851 C C . LEU A 1 629 ? 0.681 -11.131 28.239 1.00 88.12 629 LEU A C 1
ATOM 4853 O O . LEU A 1 629 ? 1.890 -10.896 28.237 1.00 88.12 629 LEU A O 1
ATOM 4857 N N . ARG A 1 630 ? 0.116 -11.928 29.154 1.00 86.50 630 ARG A N 1
ATOM 4858 C CA . ARG A 1 630 ? 0.812 -12.528 30.312 1.00 86.50 630 ARG A CA 1
ATOM 4859 C C . ARG A 1 630 ? 2.101 -13.244 29.911 1.00 86.50 630 ARG A C 1
ATOM 4861 O O . ARG A 1 630 ? 3.157 -12.967 30.479 1.00 86.50 630 ARG A O 1
ATOM 4868 N N . LYS A 1 631 ? 2.044 -14.063 28.855 1.00 81.31 631 LYS A N 1
ATOM 4869 C CA . LYS A 1 631 ? 3.203 -14.800 28.315 1.00 81.31 631 LYS A CA 1
ATOM 4870 C C . LYS A 1 631 ? 4.353 -13.899 27.877 1.00 81.31 631 LYS A C 1
ATOM 4872 O O . LYS A 1 631 ? 5.512 -14.316 27.898 1.00 81.31 631 LYS A O 1
ATOM 4877 N N . PHE A 1 632 ? 4.041 -12.682 27.443 1.00 88.25 632 PHE A N 1
ATOM 4878 C CA . PHE A 1 632 ? 5.036 -11.693 27.060 1.00 88.25 632 PHE A CA 1
ATOM 4879 C C . PHE A 1 632 ? 5.508 -10.884 28.263 1.00 88.25 632 PHE A C 1
ATOM 4881 O O . PHE A 1 632 ? 6.709 -10.811 28.499 1.00 88.25 632 PHE A O 1
ATOM 4888 N N . LEU A 1 633 ? 4.584 -10.333 29.053 1.00 88.06 633 LEU A N 1
ATOM 4889 C CA . LEU A 1 633 ? 4.901 -9.476 30.195 1.00 88.06 633 LEU A CA 1
ATOM 4890 C C . LEU A 1 633 ? 5.796 -10.186 31.214 1.00 88.06 633 LEU A C 1
ATOM 4892 O O . LEU A 1 633 ? 6.808 -9.615 31.618 1.00 88.06 633 LEU A O 1
ATOM 4896 N N . TYR A 1 634 ? 5.505 -11.443 31.547 1.00 87.62 634 TYR A N 1
ATOM 4897 C CA . TYR A 1 634 ? 6.221 -12.190 32.589 1.00 87.62 634 TYR A CA 1
ATOM 4898 C C . TYR A 1 634 ? 7.174 -13.256 32.036 1.00 87.62 634 TYR A C 1
ATOM 4900 O O . TYR A 1 634 ? 7.753 -14.025 32.793 1.00 87.62 634 TYR A O 1
ATOM 4908 N N . LEU A 1 635 ? 7.343 -13.326 30.708 1.00 83.06 635 LEU A N 1
ATOM 4909 C CA . LEU A 1 635 ? 8.153 -14.350 30.027 1.00 83.06 635 LEU A CA 1
ATOM 4910 C C . LEU A 1 635 ? 7.797 -15.798 30.417 1.00 83.06 635 LEU A C 1
ATOM 4912 O O . LEU A 1 635 ? 8.603 -16.715 30.250 1.00 83.06 635 LEU A O 1
ATOM 4916 N N . GLY A 1 636 ? 6.564 -16.016 30.857 1.00 77.94 636 GLY A N 1
ATOM 4917 C CA . GLY A 1 636 ? 6.049 -17.284 31.339 1.00 77.94 636 GLY A CA 1
ATOM 4918 C C . GLY A 1 636 ? 4.571 -17.154 31.674 1.00 77.94 636 GLY A C 1
ATOM 4919 O O . GLY A 1 636 ? 3.964 -16.098 31.487 1.00 77.94 636 GLY A O 1
ATOM 4920 N N . ASP A 1 637 ? 3.998 -18.238 32.175 1.00 75.94 637 ASP A N 1
ATOM 4921 C CA . ASP A 1 637 ? 2.584 -18.287 32.517 1.00 75.94 637 ASP A CA 1
ATOM 4922 C C . ASP A 1 637 ? 2.311 -17.847 33.952 1.00 75.94 637 ASP A C 1
ATOM 4924 O O . ASP A 1 637 ? 1.179 -17.968 34.374 1.00 75.94 637 ASP A O 1
ATOM 4928 N N . THR A 1 638 ? 3.256 -17.296 34.715 1.00 79.88 638 THR A N 1
ATOM 4929 C CA . THR A 1 638 ? 3.011 -16.874 36.111 1.00 79.88 638 THR A CA 1
ATOM 4930 C C . THR A 1 638 ? 3.213 -15.364 36.254 1.00 79.88 638 THR A C 1
ATOM 4932 O O . THR A 1 638 ? 4.303 -14.891 35.939 1.00 79.88 638 THR A O 1
ATOM 4935 N N . PRO A 1 639 ? 2.200 -14.591 36.693 1.00 82.62 639 PRO A N 1
ATOM 4936 C CA . PRO A 1 639 ? 2.343 -13.165 36.929 1.00 82.62 639 PRO A CA 1
ATOM 4937 C C . PRO A 1 639 ? 3.152 -12.940 38.204 1.00 82.62 639 PRO A C 1
ATOM 4939 O O . PRO A 1 639 ? 2.967 -13.643 39.194 1.00 82.62 639 PRO A O 1
ATOM 4942 N N . TRP A 1 640 ? 4.051 -11.961 38.169 1.00 82.56 640 TRP A N 1
ATOM 4943 C CA . TRP A 1 640 ? 4.875 -11.582 39.326 1.00 82.56 640 TRP A CA 1
ATOM 4944 C C . TRP A 1 640 ? 4.320 -10.374 40.087 1.00 82.56 640 TRP A C 1
ATOM 4946 O O . TRP A 1 640 ? 4.736 -10.121 41.208 1.00 82.56 640 TRP A O 1
ATOM 4956 N N . PHE A 1 641 ? 3.399 -9.636 39.466 1.00 83.62 641 PHE A N 1
ATOM 4957 C CA . PHE A 1 641 ? 2.772 -8.427 39.998 1.00 83.62 641 PHE A CA 1
ATOM 4958 C C . PHE A 1 641 ? 1.269 -8.511 39.799 1.00 83.62 641 PHE A C 1
ATOM 4960 O O . PHE A 1 641 ? 0.817 -9.093 38.801 1.00 83.62 641 PHE A O 1
ATOM 4967 N N . GLU A 1 642 ? 0.506 -7.882 40.689 1.00 82.62 642 GLU A N 1
ATOM 4968 C CA . GLU A 1 642 ? -0.917 -7.713 40.456 1.00 82.62 642 GLU A CA 1
ATOM 4969 C C . GLU A 1 642 ? -1.157 -6.772 39.271 1.00 82.62 642 GLU A C 1
ATOM 4971 O O . GLU A 1 642 ? -0.336 -5.921 38.915 1.00 82.62 642 GLU A O 1
ATOM 4976 N N . THR A 1 643 ? -2.309 -6.933 38.616 1.00 81.50 643 THR A N 1
ATOM 4977 C CA . THR A 1 643 ? -2.665 -6.082 37.470 1.00 81.50 643 THR A CA 1
ATOM 4978 C C . THR A 1 643 ? -2.810 -4.614 37.889 1.00 81.50 643 THR A C 1
ATOM 4980 O O . THR A 1 643 ? -2.520 -3.726 37.088 1.00 81.50 643 THR A O 1
ATOM 4983 N N . ALA A 1 644 ? -3.204 -4.355 39.139 1.00 82.25 644 ALA A N 1
ATOM 4984 C CA . ALA A 1 644 ? -3.272 -3.011 39.702 1.00 82.25 644 ALA A CA 1
ATOM 4985 C C . ALA A 1 644 ? -1.882 -2.351 39.766 1.00 82.25 644 ALA A C 1
ATOM 4987 O O . ALA A 1 644 ? -1.720 -1.241 39.261 1.00 82.25 644 ALA A O 1
ATOM 4988 N N . ASP A 1 645 ? -0.868 -3.066 40.262 1.00 85.12 645 ASP A N 1
ATOM 4989 C CA . ASP A 1 645 ? 0.495 -2.541 40.434 1.00 85.12 645 ASP A CA 1
ATOM 4990 C C . ASP A 1 645 ? 1.167 -2.212 39.095 1.00 85.12 645 ASP A C 1
ATOM 4992 O O . ASP A 1 645 ? 1.743 -1.141 38.899 1.00 85.12 645 ASP A O 1
ATOM 4996 N N . ILE A 1 646 ? 1.063 -3.123 38.121 1.00 87.50 646 ILE A N 1
ATOM 4997 C CA . ILE A 1 646 ? 1.661 -2.920 36.793 1.00 87.50 646 ILE A CA 1
ATOM 4998 C C . ILE A 1 646 ? 0.943 -1.811 36.009 1.00 87.50 646 ILE A C 1
ATOM 5000 O O . ILE A 1 646 ? 1.573 -1.121 35.203 1.00 87.50 646 ILE A O 1
ATOM 5004 N N . SER A 1 647 ? -0.360 -1.623 36.246 1.00 88.75 647 SER A N 1
ATOM 5005 C CA . SER A 1 647 ? -1.167 -0.607 35.559 1.00 88.75 647 SER A CA 1
ATOM 5006 C C . SER A 1 647 ? -1.145 0.758 36.238 1.00 88.75 647 SER A C 1
ATOM 5008 O O . SER A 1 647 ? -1.613 1.737 35.652 1.00 88.75 647 SER A O 1
ATOM 5010 N N . ALA A 1 648 ? -0.609 0.848 37.457 1.00 86.06 648 ALA A N 1
ATOM 5011 C CA . ALA A 1 648 ? -0.475 2.117 38.145 1.00 86.06 648 ALA A CA 1
ATOM 5012 C C . ALA A 1 648 ? 0.418 3.082 37.328 1.00 86.06 648 ALA A C 1
ATOM 5014 O O . ALA A 1 648 ? 1.370 2.650 36.659 1.00 86.06 648 ALA A O 1
ATOM 5015 N N . PRO A 1 649 ? 0.118 4.393 37.334 1.00 83.00 649 PRO A N 1
ATOM 5016 C CA . PRO A 1 649 ? 0.917 5.383 36.625 1.00 83.00 649 PRO A CA 1
ATOM 5017 C C . PRO A 1 649 ? 2.383 5.376 37.066 1.00 83.00 649 PRO A C 1
ATOM 5019 O O . PRO A 1 649 ? 2.683 5.230 38.249 1.00 83.00 649 PRO A O 1
ATOM 5022 N N . LEU A 1 650 ? 3.294 5.639 36.123 1.00 79.94 650 LEU A N 1
ATOM 5023 C CA . LEU A 1 650 ? 4.738 5.718 36.399 1.00 79.94 650 LEU A CA 1
ATOM 5024 C C . LEU A 1 650 ? 5.071 6.729 37.510 1.00 79.94 650 LEU A C 1
ATOM 5026 O O . LEU A 1 650 ? 5.930 6.466 38.343 1.00 79.94 650 LEU A O 1
ATOM 5030 N N . HIS A 1 651 ? 4.369 7.867 37.553 1.00 82.00 651 HIS A N 1
ATOM 5031 C CA . HIS A 1 651 ? 4.588 8.903 38.571 1.00 82.00 651 HIS A CA 1
ATOM 5032 C C . HIS A 1 651 ? 4.098 8.507 39.976 1.00 82.00 651 HIS A C 1
ATOM 5034 O O . HIS A 1 651 ? 4.473 9.158 40.943 1.00 82.00 651 HIS A O 1
ATOM 5040 N N . LEU A 1 652 ? 3.289 7.448 40.093 1.00 82.12 652 LEU A N 1
ATOM 5041 C CA . LEU A 1 652 ? 2.839 6.870 41.365 1.00 82.12 652 LEU A CA 1
ATOM 5042 C C . LEU A 1 652 ? 3.620 5.594 41.728 1.00 82.12 652 LEU A C 1
ATOM 5044 O O . LEU A 1 652 ? 3.196 4.844 42.599 1.00 82.12 652 LEU A O 1
ATOM 5048 N N . GLY A 1 653 ? 4.742 5.325 41.048 1.00 76.25 653 GLY A N 1
ATOM 5049 C CA . GLY A 1 653 ? 5.577 4.145 41.290 1.00 76.25 653 GLY A CA 1
ATOM 5050 C C . GLY A 1 653 ? 5.124 2.868 40.573 1.00 76.25 653 GLY A C 1
ATOM 5051 O O . GLY A 1 653 ? 5.729 1.819 40.777 1.00 76.25 653 GLY A O 1
ATOM 5052 N N . GLY A 1 654 ? 4.097 2.938 39.720 1.00 86.19 654 GLY A N 1
ATOM 5053 C CA . GLY A 1 654 ? 3.672 1.818 38.877 1.00 86.19 654 GLY A CA 1
ATOM 5054 C C . GLY A 1 654 ? 4.488 1.674 37.590 1.00 86.19 654 GLY A C 1
ATOM 5055 O O . GLY A 1 654 ? 5.448 2.404 37.352 1.00 86.19 654 GLY A O 1
ATOM 5056 N N . LEU A 1 655 ? 4.095 0.741 36.717 1.00 86.69 655 LEU A N 1
ATOM 5057 C CA . LEU A 1 655 ? 4.804 0.462 35.454 1.00 86.69 655 LEU A CA 1
ATOM 5058 C C . LEU A 1 655 ? 4.132 1.075 34.214 1.00 86.69 655 LEU A C 1
ATOM 5060 O O . LEU A 1 655 ? 4.681 0.997 33.112 1.00 86.69 655 LEU A O 1
ATOM 5064 N N . GLY A 1 656 ? 2.973 1.721 34.376 1.00 87.56 656 GLY A N 1
ATOM 5065 C CA . GLY A 1 656 ? 2.267 2.419 33.301 1.00 87.56 656 GLY A CA 1
ATOM 5066 C C . GLY A 1 656 ? 1.652 1.498 32.245 1.00 87.56 656 GLY A C 1
ATOM 5067 O O . GLY A 1 656 ? 1.491 1.905 31.091 1.00 87.56 656 GLY A O 1
ATOM 5068 N N . PHE A 1 657 ? 1.334 0.250 32.589 1.00 90.69 657 PHE A N 1
ATOM 5069 C CA . PHE A 1 657 ? 0.571 -0.625 31.701 1.00 90.69 657 PHE A CA 1
ATOM 5070 C C . PHE A 1 657 ? -0.866 -0.114 31.548 1.00 90.69 657 PHE A C 1
ATOM 5072 O O . PHE A 1 657 ? -1.508 0.291 32.512 1.00 90.69 657 PHE A O 1
ATOM 5079 N N . ILE A 1 658 ? -1.387 -0.103 30.321 1.00 89.69 658 ILE A N 1
ATOM 5080 C CA . ILE A 1 658 ? -2.756 0.361 30.089 1.00 89.69 658 ILE A CA 1
ATOM 5081 C C . ILE A 1 658 ? -3.721 -0.742 30.532 1.00 89.69 658 ILE A C 1
ATOM 5083 O O . ILE A 1 658 ? -3.835 -1.773 29.867 1.00 89.69 658 ILE A O 1
ATOM 5087 N N . HIS A 1 659 ? -4.438 -0.510 31.636 1.00 88.62 659 HIS A N 1
ATOM 5088 C CA . HIS A 1 659 ? -5.461 -1.439 32.112 1.00 88.62 659 HIS A CA 1
ATOM 5089 C C . HIS A 1 659 ? -6.576 -1.594 31.058 1.00 88.62 659 HIS A C 1
ATOM 5091 O O . HIS A 1 659 ? -7.171 -0.583 30.665 1.00 88.62 659 HIS A O 1
ATOM 5097 N N . PRO A 1 660 ? -6.912 -2.823 30.615 1.00 87.94 660 PRO A N 1
ATOM 5098 C CA . PRO A 1 660 ? -7.881 -3.037 29.540 1.00 87.94 660 PRO A CA 1
ATOM 5099 C C . PRO A 1 660 ? -9.247 -2.396 29.781 1.00 87.94 660 PRO A C 1
ATOM 5101 O O . PRO A 1 660 ? -9.743 -1.684 28.914 1.00 87.94 660 PRO A O 1
ATOM 5104 N N . ASP A 1 661 ? -9.832 -2.577 30.970 1.00 86.81 661 ASP A N 1
ATOM 5105 C CA . ASP A 1 661 ? -11.144 -1.989 31.269 1.00 86.81 661 ASP A CA 1
ATOM 5106 C C . ASP A 1 661 ? -11.098 -0.466 31.310 1.00 86.81 661 ASP A C 1
ATOM 5108 O O . ASP A 1 661 ? -12.019 0.182 30.819 1.00 86.81 661 ASP A O 1
ATOM 5112 N N . HIS A 1 662 ? -10.003 0.112 31.821 1.00 88.38 662 HIS A N 1
ATOM 5113 C CA . HIS A 1 662 ? -9.853 1.564 31.841 1.00 88.38 662 HIS A CA 1
ATOM 5114 C C . HIS A 1 662 ? -9.765 2.094 30.415 1.00 88.38 662 HIS A C 1
ATOM 5116 O O . HIS A 1 662 ? -10.376 3.110 30.122 1.00 88.38 662 HIS A O 1
ATOM 5122 N N . MET A 1 663 ? -9.072 1.393 29.512 1.00 90.00 663 MET A N 1
ATOM 5123 C CA . MET A 1 663 ? -8.994 1.780 28.105 1.00 90.00 663 MET A CA 1
ATOM 5124 C C . MET A 1 663 ? -10.343 1.671 27.397 1.00 90.00 663 MET A C 1
ATOM 5126 O O . MET A 1 663 ? -10.739 2.597 26.693 1.00 90.00 663 MET A O 1
ATOM 5130 N N . PHE A 1 664 ? -11.076 0.571 27.597 1.00 88.56 664 PHE A N 1
ATOM 5131 C CA . PHE A 1 664 ? -12.398 0.387 26.997 1.00 88.56 664 PHE A CA 1
ATOM 5132 C C . PHE A 1 664 ? -13.380 1.485 27.413 1.00 88.56 664 PHE A C 1
ATOM 5134 O O . PHE A 1 664 ? -14.087 2.016 26.550 1.00 88.56 664 PHE A O 1
ATOM 5141 N N . THR A 1 665 ? -13.380 1.842 28.700 1.00 89.50 665 THR A N 1
ATOM 5142 C CA . THR A 1 665 ? -14.181 2.936 29.260 1.00 89.50 665 THR A CA 1
ATOM 5143 C C . THR A 1 665 ? -13.676 4.299 28.792 1.00 89.50 665 THR A C 1
ATOM 5145 O O . THR A 1 665 ? -14.475 5.118 28.345 1.00 89.50 665 THR A O 1
ATOM 5148 N N . ALA A 1 666 ? -12.361 4.534 28.814 1.00 90.19 666 ALA A N 1
ATOM 5149 C CA . ALA A 1 666 ? -11.756 5.796 28.397 1.00 90.19 666 ALA A CA 1
ATOM 5150 C C . ALA A 1 666 ? -12.078 6.126 26.939 1.00 90.19 666 ALA A C 1
ATOM 5152 O O . ALA A 1 666 ? -12.453 7.252 26.656 1.00 90.19 666 ALA A O 1
ATOM 5153 N N . GLN A 1 667 ? -12.029 5.154 26.024 1.00 91.19 667 GLN A N 1
ATOM 5154 C CA . GLN A 1 667 ? -12.417 5.370 24.625 1.00 91.19 667 GLN A CA 1
ATOM 5155 C C . GLN A 1 667 ? -13.849 5.896 24.487 1.00 91.19 667 GLN A C 1
ATOM 5157 O O . GLN A 1 667 ? -14.097 6.836 23.734 1.00 91.19 667 GLN A O 1
ATOM 5162 N N . SER A 1 668 ? -14.783 5.298 25.227 1.00 91.00 668 SER A N 1
ATOM 5163 C CA . SER A 1 668 ? -16.187 5.700 25.218 1.00 91.00 668 SER A CA 1
ATOM 5164 C C . SER A 1 668 ? -16.389 7.071 25.858 1.00 91.00 668 SER A C 1
ATOM 5166 O O . SER A 1 668 ? -17.100 7.895 25.291 1.00 91.00 668 SER A O 1
ATOM 5168 N N . ILE A 1 669 ? -15.718 7.355 26.977 1.00 91.38 669 ILE A N 1
ATOM 5169 C CA . ILE A 1 669 ? -15.757 8.674 27.618 1.00 91.38 669 ILE A CA 1
ATOM 5170 C C . ILE A 1 669 ? -15.135 9.750 26.736 1.00 91.38 669 ILE A C 1
ATOM 5172 O O . ILE A 1 669 ? -15.718 10.813 26.592 1.00 91.38 669 ILE A O 1
ATOM 5176 N N . THR A 1 670 ? -13.993 9.492 26.101 1.00 90.81 670 THR A N 1
ATOM 5177 C CA . THR A 1 670 ? -13.370 10.437 25.169 1.00 90.81 670 THR A CA 1
ATOM 5178 C C . THR A 1 670 ? -14.279 10.701 23.973 1.00 90.81 670 THR A C 1
ATOM 5180 O O . THR A 1 670 ? -14.398 11.842 23.537 1.00 90.81 670 THR A O 1
ATOM 5183 N N . TYR A 1 671 ? -14.948 9.674 23.446 1.00 90.56 671 TYR A N 1
ATOM 5184 C CA . TYR A 1 671 ? -15.941 9.857 22.393 1.00 90.56 671 TYR A CA 1
ATOM 5185 C C . TYR A 1 671 ? -17.112 10.733 22.866 1.00 90.56 671 TYR A C 1
ATOM 5187 O O . TYR A 1 671 ? -17.476 11.681 22.175 1.00 90.56 671 TYR A O 1
ATOM 5195 N N . LEU A 1 672 ? -17.664 10.464 24.052 1.00 91.31 672 LEU A N 1
ATOM 5196 C CA . LEU A 1 672 ? -18.759 11.247 24.628 1.00 91.31 672 LEU A CA 1
ATOM 5197 C C . LEU A 1 672 ? -18.343 12.692 24.911 1.00 91.31 672 LEU A C 1
ATOM 5199 O O . LEU A 1 672 ? -19.044 13.605 24.505 1.00 91.31 672 LEU A O 1
ATOM 5203 N N . ALA A 1 673 ? -17.184 12.920 25.522 1.00 88.44 673 ALA A N 1
ATOM 5204 C CA . ALA A 1 673 ? -16.700 14.256 25.862 1.00 88.44 673 ALA A CA 1
ATOM 5205 C C . ALA A 1 673 ? -16.577 15.173 24.633 1.00 88.44 673 ALA A C 1
ATOM 5207 O O . ALA A 1 673 ? -16.862 16.361 24.722 1.00 88.44 673 ALA A O 1
ATOM 5208 N N . HIS A 1 674 ? -16.195 14.625 23.474 1.00 88.81 674 HIS A N 1
ATOM 5209 C CA . HIS A 1 674 ? -16.092 15.399 22.234 1.00 88.81 674 HIS A CA 1
ATOM 5210 C C . HIS A 1 674 ? -17.426 15.600 21.505 1.00 88.81 674 HIS A C 1
ATOM 5212 O O . HIS A 1 674 ? -17.525 16.508 20.680 1.00 88.81 674 HIS A O 1
ATOM 5218 N N . ASN A 1 675 ? -18.415 14.729 21.735 1.00 90.06 675 ASN A N 1
ATOM 5219 C CA . ASN A 1 675 ? -19.591 14.643 20.867 1.00 90.06 675 ASN A CA 1
ATOM 5220 C C . ASN A 1 675 ? -20.934 14.872 21.561 1.00 90.06 675 ASN A C 1
ATOM 5222 O O . ASN A 1 675 ? -21.870 15.305 20.901 1.00 90.06 675 ASN A O 1
ATOM 5226 N N . LEU A 1 676 ? -21.039 14.600 22.862 1.00 86.25 676 LEU A N 1
ATOM 5227 C CA . LEU A 1 676 ? -22.300 14.624 23.601 1.00 86.25 676 LEU A CA 1
ATOM 5228 C C . LEU A 1 676 ? -22.914 16.020 23.661 1.00 86.25 676 LEU A C 1
ATOM 5230 O O . LEU A 1 676 ? -24.118 16.145 23.512 1.00 86.25 676 LEU A O 1
ATOM 5234 N N . LEU A 1 677 ? -22.096 17.058 23.842 1.00 82.50 677 LEU A N 1
ATOM 5235 C CA . LEU A 1 677 ? -22.555 18.445 23.994 1.00 82.50 677 LEU A CA 1
ATOM 5236 C C . LEU A 1 677 ? -22.409 19.273 22.709 1.00 82.50 677 LEU A C 1
ATOM 5238 O O . LEU A 1 677 ? -22.406 20.502 22.756 1.00 82.50 677 LEU A O 1
ATOM 5242 N N . ARG A 1 678 ? -22.234 18.625 21.550 1.00 84.44 678 ARG A N 1
ATOM 5243 C CA . ARG A 1 678 ? -22.178 19.355 20.279 1.00 84.44 678 ARG A CA 1
ATOM 5244 C C . ARG A 1 678 ? -23.544 19.998 20.000 1.00 84.44 678 ARG A C 1
ATOM 5246 O O . ARG A 1 678 ? -24.557 19.330 20.181 1.00 84.44 678 ARG A O 1
ATOM 5253 N N . PRO A 1 679 ? -23.591 21.252 19.518 1.00 80.31 679 PRO A N 1
ATOM 5254 C CA . PRO A 1 679 ? -24.852 21.935 19.223 1.00 80.31 679 PRO A CA 1
ATOM 5255 C C . PRO A 1 679 ? -25.476 21.512 17.879 1.00 80.31 679 PRO A C 1
ATOM 5257 O O . PRO A 1 679 ? -26.471 22.095 17.460 1.00 80.31 679 PRO A O 1
ATOM 5260 N N . ASP A 1 680 ? -24.871 20.561 17.164 1.00 83.94 680 ASP A N 1
ATOM 5261 C CA . ASP A 1 680 ? -25.334 20.098 15.858 1.00 83.94 680 ASP A CA 1
ATOM 5262 C C . ASP A 1 680 ? -26.267 18.881 15.963 1.00 83.94 680 ASP A C 1
ATOM 5264 O O . ASP A 1 680 ? -26.474 18.301 17.030 1.00 83.94 680 ASP A O 1
ATOM 5268 N N . GLU A 1 681 ? -26.811 18.463 14.817 1.00 82.69 681 GLU A N 1
ATOM 5269 C CA . GLU A 1 681 ? -27.696 17.294 14.715 1.00 82.69 681 GLU A CA 1
ATOM 5270 C C . GLU A 1 681 ? -27.060 16.019 15.290 1.00 82.69 681 GLU A C 1
ATOM 5272 O O . GLU A 1 681 ? -27.766 15.134 15.771 1.00 82.69 681 GLU A O 1
ATOM 5277 N N . TYR A 1 682 ? -25.726 15.930 15.278 1.00 82.75 682 TYR A N 1
ATOM 5278 C CA . TYR A 1 682 ? -24.997 14.786 15.809 1.00 82.75 682 TYR A CA 1
ATOM 5279 C C . TYR A 1 682 ? -25.051 14.719 17.335 1.00 82.75 682 TYR A C 1
ATOM 5281 O O . TYR A 1 682 ? -25.314 13.651 17.893 1.00 82.75 682 TYR A O 1
ATOM 5289 N N . GLY A 1 683 ? -24.813 15.846 18.014 1.00 82.81 683 GLY A N 1
ATOM 5290 C CA . GLY A 1 683 ? -24.951 15.931 19.467 1.00 82.81 683 GLY A CA 1
ATOM 5291 C C . GLY A 1 683 ? -26.384 15.650 19.915 1.00 82.81 683 GLY A C 1
ATOM 5292 O O . GLY A 1 683 ? -26.590 14.828 20.808 1.00 82.81 683 GLY A O 1
ATOM 5293 N N . ILE A 1 684 ? -27.370 16.229 19.221 1.00 80.75 684 ILE A N 1
ATOM 5294 C CA . ILE A 1 684 ? -28.800 16.002 19.488 1.00 80.75 684 ILE A CA 1
ATOM 5295 C C . ILE A 1 684 ? -29.158 14.521 19.322 1.00 80.75 684 ILE A C 1
ATOM 5297 O O . ILE A 1 684 ? -29.737 13.921 20.224 1.00 80.75 684 ILE A O 1
ATOM 5301 N N . TRP A 1 685 ? -28.759 13.893 18.210 1.00 88.38 685 TRP A N 1
ATOM 5302 C CA . TRP A 1 685 ? -28.976 12.461 17.978 1.00 88.38 685 TRP A CA 1
ATOM 5303 C C . TRP A 1 685 ? -28.364 11.592 19.083 1.00 88.38 685 TRP A C 1
ATOM 5305 O O . TRP A 1 685 ? -28.965 10.604 19.513 1.00 88.38 685 TRP A O 1
ATOM 5315 N N . LEU A 1 686 ? -27.166 11.951 19.551 1.00 87.06 686 LEU A N 1
ATOM 5316 C CA . LEU A 1 686 ? -26.466 11.204 20.588 1.00 87.06 686 LEU A CA 1
ATOM 5317 C C . LEU A 1 686 ? -27.174 11.322 21.947 1.00 87.06 686 LEU A C 1
ATOM 5319 O O . LEU A 1 686 ? -27.332 10.309 22.629 1.00 87.06 686 LEU A O 1
ATOM 5323 N N . GLN A 1 687 ? -27.629 12.522 22.322 1.00 83.69 687 GLN A N 1
ATOM 5324 C CA . GLN A 1 687 ? -28.409 12.766 23.542 1.00 83.69 687 GLN A CA 1
ATOM 5325 C C . GLN A 1 687 ? -29.758 12.037 23.499 1.00 83.69 687 GLN A C 1
ATOM 5327 O O . GLN A 1 687 ? -30.056 11.258 24.409 1.00 83.69 687 GLN A O 1
ATOM 5332 N N . ASP A 1 688 ? -30.516 12.205 22.410 1.00 80.69 688 ASP A N 1
ATOM 5333 C CA . ASP A 1 688 ? -31.808 11.547 22.186 1.00 80.69 688 ASP A CA 1
ATOM 5334 C C . ASP A 1 688 ? -31.658 10.021 22.252 1.00 80.69 688 ASP A C 1
ATOM 5336 O O . ASP A 1 688 ? -32.432 9.337 22.924 1.00 80.69 688 ASP A O 1
ATOM 5340 N N . GLY A 1 689 ? -30.630 9.471 21.601 1.00 84.50 689 GLY A N 1
ATOM 5341 C CA . GLY A 1 689 ? -30.363 8.037 21.592 1.00 84.50 689 GLY A CA 1
ATOM 5342 C C . GLY A 1 689 ? -30.005 7.481 22.972 1.00 84.50 689 GLY A C 1
ATOM 5343 O O . GLY A 1 689 ? -30.522 6.430 23.360 1.00 84.50 689 GLY A O 1
ATOM 5344 N N . LEU A 1 690 ? -29.171 8.184 23.750 1.00 87.38 690 LEU A N 1
ATOM 5345 C CA . LEU A 1 690 ? -28.827 7.786 25.121 1.00 87.38 690 LEU A CA 1
ATOM 5346 C C . LEU A 1 690 ? -30.044 7.842 26.048 1.00 87.38 690 LEU A C 1
ATOM 5348 O O . LEU A 1 690 ? -30.291 6.882 26.782 1.00 87.38 690 LEU A O 1
ATOM 5352 N N . ALA A 1 691 ? -30.811 8.934 25.997 1.00 79.00 691 ALA A N 1
ATOM 5353 C CA . ALA A 1 691 ? -32.024 9.109 26.788 1.00 79.00 691 ALA A CA 1
ATOM 5354 C C . ALA A 1 691 ? -33.067 8.035 26.446 1.00 79.00 691 ALA A C 1
ATOM 5356 O O . ALA A 1 691 ? -33.587 7.361 27.340 1.00 79.00 691 ALA A O 1
ATOM 5357 N N . TRP A 1 692 ? -33.296 7.791 25.151 1.00 81.50 692 TRP A N 1
ATOM 5358 C CA . TRP A 1 692 ? -34.197 6.747 24.676 1.00 81.50 692 TRP A CA 1
ATOM 5359 C C . TRP A 1 692 ? -33.779 5.371 25.194 1.00 81.50 692 TRP A C 1
ATOM 5361 O O . TRP A 1 692 ? -34.617 4.624 25.702 1.00 81.50 692 TRP A O 1
ATOM 5371 N N . HIS A 1 693 ? -32.488 5.037 25.114 1.00 84.94 693 HIS A N 1
ATOM 5372 C CA . HIS A 1 693 ? -31.984 3.727 25.517 1.00 84.94 693 HIS A CA 1
ATOM 5373 C C . HIS A 1 693 ? -32.047 3.527 27.040 1.00 84.94 693 HIS A C 1
ATOM 5375 O O . HIS A 1 693 ? -32.438 2.456 27.505 1.00 84.94 693 HIS A O 1
ATOM 5381 N N . LEU A 1 694 ? -31.742 4.561 27.832 1.00 81.69 694 LEU A N 1
ATOM 5382 C CA . LEU A 1 694 ? -31.949 4.549 29.284 1.00 81.69 694 LEU A CA 1
ATOM 5383 C C . LEU A 1 694 ? -33.415 4.287 29.643 1.00 81.69 694 LEU A C 1
ATOM 5385 O O . LEU A 1 694 ? -33.693 3.449 30.502 1.00 81.69 694 LEU A O 1
ATOM 5389 N N . HIS A 1 695 ? -34.343 4.942 28.948 1.00 75.06 695 HIS A N 1
ATOM 5390 C CA . HIS A 1 695 ? -35.770 4.815 29.218 1.00 75.06 695 HIS A CA 1
ATOM 5391 C C . HIS A 1 695 ? -36.320 3.438 28.820 1.00 75.06 695 HIS A C 1
ATOM 5393 O O . HIS A 1 695 ? -36.944 2.751 29.629 1.00 75.06 695 HIS A O 1
ATOM 5399 N N . HIS A 1 696 ? -36.064 3.008 27.585 1.00 75.12 696 HIS A N 1
ATOM 5400 C CA . HIS A 1 696 ? -36.717 1.834 27.003 1.00 75.12 696 HIS A CA 1
ATOM 5401 C C . HIS A 1 696 ? -36.028 0.516 27.365 1.00 75.12 696 HIS A C 1
ATOM 5403 O O . HIS A 1 696 ? -36.699 -0.509 27.440 1.00 75.12 696 HIS A O 1
ATOM 5409 N N . ILE A 1 697 ? -34.711 0.525 27.607 1.00 80.81 697 ILE A N 1
ATOM 5410 C CA . ILE A 1 697 ? -33.937 -0.698 27.888 1.00 80.81 697 ILE A CA 1
ATOM 5411 C C . ILE A 1 697 ? -33.594 -0.832 29.374 1.00 80.81 697 ILE A C 1
ATOM 5413 O O . ILE A 1 697 ? -33.627 -1.932 29.930 1.00 80.81 697 ILE A O 1
ATOM 5417 N N . TYR A 1 698 ? -33.257 0.278 30.036 1.00 80.00 698 TYR A N 1
ATOM 5418 C CA . TYR A 1 698 ? -32.821 0.274 31.440 1.00 80.00 698 TYR A CA 1
ATOM 5419 C C . TYR A 1 698 ? -33.871 0.816 32.419 1.00 80.00 698 TYR A C 1
ATOM 5421 O O . TYR A 1 698 ? -33.645 0.765 33.634 1.00 80.00 698 TYR A O 1
ATOM 5429 N N . HIS A 1 699 ? -35.018 1.272 31.905 1.00 73.94 699 HIS A N 1
ATOM 5430 C CA . HIS A 1 699 ? -36.151 1.798 32.667 1.00 73.94 699 HIS A CA 1
ATOM 5431 C C . HIS A 1 699 ? -35.748 2.897 33.663 1.00 73.94 699 HIS A C 1
ATOM 5433 O O . HIS A 1 699 ? -36.206 2.932 34.808 1.00 73.94 699 HIS A O 1
ATOM 5439 N N . CYS A 1 700 ? -34.853 3.793 33.241 1.00 74.69 700 CYS A N 1
ATOM 5440 C CA . CYS A 1 700 ? -34.399 4.938 34.027 1.00 74.69 700 CYS A CA 1
ATOM 5441 C C . CYS A 1 700 ? -34.203 6.195 33.164 1.00 74.69 700 CYS A C 1
ATOM 5443 O O . CYS A 1 700 ? -34.358 6.161 31.951 1.00 74.69 700 CYS A O 1
ATOM 5445 N N . SER A 1 701 ? -33.966 7.345 33.807 1.00 76.38 701 SER A N 1
ATOM 5446 C CA . SER A 1 701 ? -33.678 8.621 33.124 1.00 76.38 701 SER A CA 1
ATOM 5447 C C . SER A 1 701 ? -32.182 8.921 33.216 1.00 76.38 701 SER A C 1
ATOM 5449 O O . SER A 1 701 ? -31.512 8.330 34.073 1.00 76.38 701 SER A O 1
ATOM 5451 N N . PRO A 1 702 ? -31.655 9.857 32.406 1.00 81.44 702 PRO A N 1
ATOM 5452 C CA . PRO A 1 702 ? -30.276 10.337 32.529 1.00 81.44 702 PRO A CA 1
ATOM 5453 C C . PRO A 1 702 ? -29.861 10.702 33.962 1.00 81.44 702 PRO A C 1
ATOM 5455 O O . PRO A 1 702 ? -28.777 10.319 34.397 1.00 81.44 702 PRO A O 1
ATOM 5458 N N . ALA A 1 703 ? -30.757 11.303 34.754 1.00 79.31 703 ALA A N 1
ATOM 5459 C CA . ALA A 1 703 ? -30.527 11.620 36.168 1.00 79.31 703 ALA A CA 1
ATOM 5460 C C . ALA A 1 703 ? -30.084 10.429 37.038 1.00 79.31 703 ALA A C 1
ATOM 5462 O O . ALA A 1 703 ? -29.398 10.615 38.043 1.00 79.31 703 ALA A O 1
ATOM 5463 N N . ALA A 1 704 ? -30.414 9.191 36.656 1.00 79.88 704 ALA A N 1
ATOM 5464 C CA . ALA A 1 704 ? -29.962 8.002 37.373 1.00 79.88 704 ALA A CA 1
ATOM 5465 C C . ALA A 1 704 ? -28.429 7.850 37.392 1.00 79.88 704 ALA A C 1
ATOM 5467 O O . ALA A 1 704 ? -27.892 7.215 38.301 1.00 79.88 704 ALA A O 1
ATOM 5468 N N . LEU A 1 705 ? -27.724 8.438 36.418 1.00 84.75 705 LEU A N 1
ATOM 5469 C CA . LEU A 1 705 ? -26.261 8.456 36.353 1.00 84.75 705 LEU A CA 1
ATOM 5470 C C . LEU A 1 705 ? -25.638 9.325 37.461 1.00 84.75 705 LEU A C 1
ATOM 5472 O O . LEU A 1 705 ? -24.533 9.037 37.924 1.00 84.75 705 LEU A O 1
ATOM 5476 N N . LEU A 1 706 ? -26.366 10.340 37.934 1.00 81.25 706 LEU A N 1
ATOM 5477 C CA . LEU A 1 706 ? -25.913 11.298 38.947 1.00 81.25 706 LEU A CA 1
ATOM 5478 C C . LEU A 1 706 ? -26.128 10.808 40.385 1.00 81.25 706 LEU A C 1
ATOM 5480 O O . LEU A 1 706 ? -25.544 11.364 41.308 1.00 81.25 706 LEU A O 1
ATOM 5484 N N . ILE A 1 707 ? -26.928 9.756 40.596 1.00 77.38 707 ILE A N 1
ATOM 5485 C CA . ILE A 1 707 ? -27.224 9.222 41.933 1.00 77.38 707 ILE A CA 1
ATOM 5486 C C . ILE A 1 707 ? -26.148 8.196 42.326 1.00 77.38 707 ILE A C 1
ATOM 5488 O O . ILE A 1 707 ? -26.089 7.105 41.742 1.00 77.38 707 ILE A O 1
ATOM 5492 N N . PRO A 1 708 ? -25.297 8.483 43.329 1.00 70.25 708 PRO A N 1
ATOM 5493 C CA . PRO A 1 708 ? -24.285 7.536 43.779 1.00 70.25 708 PRO A CA 1
ATOM 5494 C C . PRO A 1 708 ? -24.943 6.298 44.402 1.00 70.25 708 PRO A C 1
ATOM 5496 O O . PRO A 1 708 ? -25.910 6.414 45.155 1.00 70.25 708 PRO A O 1
ATOM 5499 N N . ASN A 1 709 ? -24.403 5.107 44.124 1.00 73.31 709 ASN A N 1
ATOM 5500 C CA . ASN A 1 709 ? -24.889 3.824 44.660 1.00 73.31 709 ASN A CA 1
ATOM 5501 C C . ASN A 1 709 ? -26.363 3.491 44.336 1.00 73.31 709 ASN A C 1
ATOM 5503 O O . ASN A 1 709 ? -26.988 2.689 45.030 1.00 73.31 709 ASN A O 1
ATOM 5507 N N . GLY A 1 710 ? -26.937 4.093 43.288 1.00 75.50 710 GLY A N 1
ATOM 5508 C CA . GLY A 1 710 ? -28.282 3.760 42.825 1.00 75.50 710 GLY A CA 1
ATOM 5509 C C . GLY A 1 710 ? -28.353 2.393 42.134 1.00 75.50 710 GLY A C 1
ATOM 5510 O O . GLY A 1 710 ? -27.414 1.996 41.447 1.00 75.50 710 GLY A O 1
ATOM 5511 N N . VAL A 1 711 ? -29.491 1.696 42.248 1.00 78.31 711 VAL A N 1
ATOM 5512 C CA . VAL A 1 711 ? -29.720 0.376 41.613 1.00 78.31 711 VAL A CA 1
ATOM 5513 C C . VAL A 1 711 ? -29.516 0.438 40.093 1.00 78.31 711 VAL A C 1
ATOM 5515 O O . VAL A 1 711 ? -28.879 -0.437 39.508 1.00 78.31 711 VAL A O 1
ATOM 5518 N N . HIS A 1 712 ? -29.981 1.512 39.448 1.00 82.12 712 HIS A N 1
ATOM 5519 C CA . HIS A 1 71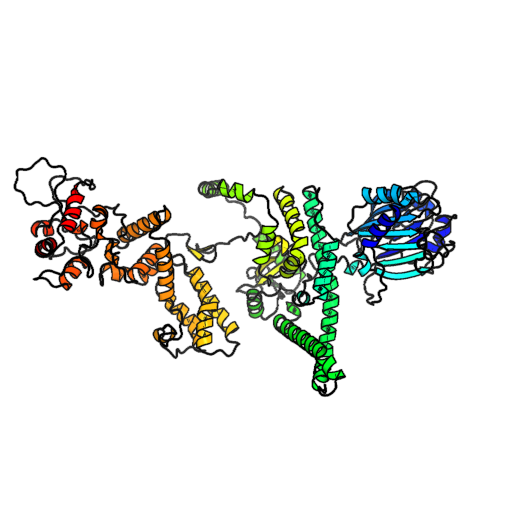2 ? -29.769 1.721 38.014 1.00 82.12 712 HIS A CA 1
ATOM 5520 C C . HIS A 1 712 ? -28.309 1.969 37.670 1.00 82.12 712 HIS A C 1
ATOM 5522 O O . HIS A 1 712 ? -27.806 1.354 36.739 1.00 82.12 712 HIS A O 1
ATOM 5528 N N . ARG A 1 713 ? -27.609 2.819 38.431 1.00 85.06 713 ARG A N 1
ATOM 5529 C CA . ARG A 1 713 ? -26.183 3.064 38.204 1.00 85.06 713 ARG A CA 1
ATOM 5530 C C . ARG A 1 713 ? -25.379 1.776 38.366 1.00 85.06 713 ARG A C 1
ATOM 5532 O O . ARG A 1 713 ? -24.568 1.484 37.500 1.00 85.06 713 ARG A O 1
ATOM 5539 N N . ALA A 1 714 ? -25.681 0.960 39.379 1.00 85.25 714 ALA A N 1
ATOM 5540 C CA . ALA A 1 714 ? -25.071 -0.357 39.569 1.00 85.25 714 ALA A CA 1
ATOM 5541 C C . ALA A 1 714 ? -25.300 -1.292 38.363 1.00 85.25 714 ALA A C 1
ATOM 5543 O O . ALA A 1 714 ? -24.360 -1.920 37.872 1.00 85.25 714 ALA A O 1
ATOM 5544 N N . ARG A 1 715 ? -26.531 -1.337 37.830 1.00 88.19 715 ARG A N 1
ATOM 5545 C CA . ARG A 1 715 ? -26.853 -2.085 36.602 1.00 88.19 715 ARG A CA 1
ATOM 5546 C C . ARG A 1 715 ? -26.082 -1.550 35.392 1.00 88.19 715 ARG A C 1
ATOM 5548 O O . ARG A 1 715 ? -25.552 -2.335 34.613 1.00 88.19 715 ARG A O 1
ATOM 5555 N N . LEU A 1 716 ? -25.978 -0.232 35.238 1.00 90.69 716 LEU A N 1
ATOM 5556 C CA . LEU A 1 716 ? -25.244 0.394 34.136 1.00 90.69 716 LEU A CA 1
ATOM 5557 C C . LEU A 1 716 ? -23.729 0.144 34.239 1.00 90.69 716 LEU A C 1
ATOM 5559 O O . LEU A 1 716 ? -23.088 -0.107 33.225 1.00 90.69 716 LEU A O 1
ATOM 5563 N N . THR A 1 717 ? -23.163 0.086 35.448 1.00 90.44 717 THR A N 1
ATOM 5564 C CA . THR A 1 717 ? -21.749 -0.273 35.666 1.00 90.44 717 THR A CA 1
ATOM 5565 C C . THR A 1 717 ? -21.430 -1.754 35.438 1.00 90.44 717 THR A C 1
ATOM 5567 O O . THR A 1 717 ? -20.265 -2.134 35.498 1.00 90.44 717 THR A O 1
ATOM 5570 N N . ALA A 1 718 ? -22.420 -2.610 35.165 1.00 88.75 718 ALA A N 1
ATOM 5571 C CA . ALA A 1 718 ? -22.177 -4.026 34.903 1.00 88.75 718 ALA A CA 1
ATOM 5572 C C . ALA A 1 718 ? -21.500 -4.264 33.538 1.00 88.75 718 ALA A C 1
ATOM 5574 O O . ALA A 1 718 ? -21.780 -3.574 32.553 1.00 88.75 718 ALA A O 1
ATOM 5575 N N . ASP A 1 719 ? -20.668 -5.306 33.453 1.00 84.75 719 ASP A N 1
ATOM 5576 C CA . ASP A 1 719 ? -20.018 -5.736 32.204 1.00 84.75 719 ASP A CA 1
ATOM 5577 C C . ASP A 1 719 ? -21.019 -6.149 31.116 1.00 84.75 719 ASP A C 1
ATOM 5579 O O . ASP A 1 719 ? -20.773 -5.962 29.924 1.00 84.75 719 ASP A O 1
ATOM 5583 N N . THR A 1 720 ? -22.183 -6.660 31.515 1.00 85.88 720 THR A N 1
ATOM 5584 C CA . THR A 1 720 ? -23.276 -7.000 30.597 1.00 85.88 720 THR A CA 1
ATOM 5585 C C . THR A 1 720 ? -23.825 -5.766 29.881 1.00 85.88 720 THR A C 1
ATOM 5587 O O . THR A 1 720 ? -24.117 -5.839 28.690 1.00 85.88 720 THR A O 1
ATOM 5590 N N . THR A 1 721 ? -23.883 -4.617 30.559 1.00 88.25 721 THR A N 1
ATOM 5591 C CA . THR A 1 721 ? -24.269 -3.328 29.961 1.00 88.25 721 THR A CA 1
ATOM 5592 C C . THR A 1 721 ? -23.205 -2.855 28.972 1.00 88.25 721 THR A C 1
ATOM 5594 O O . THR A 1 721 ? -23.532 -2.469 27.852 1.00 88.25 721 THR A O 1
ATOM 5597 N N . ARG A 1 722 ? -21.916 -2.992 29.317 1.00 86.50 722 ARG A N 1
ATOM 5598 C CA . ARG A 1 722 ? -20.793 -2.688 28.409 1.00 86.50 722 ARG A CA 1
ATOM 5599 C C . ARG A 1 722 ? -20.826 -3.505 27.114 1.00 86.50 722 ARG A C 1
ATOM 5601 O O . ARG A 1 722 ? -20.374 -3.048 26.064 1.00 86.50 722 ARG A O 1
ATOM 5608 N N . ALA A 1 723 ? -21.339 -4.722 27.197 1.00 82.12 723 ALA A N 1
ATOM 5609 C CA . ALA A 1 723 ? -21.475 -5.627 26.071 1.00 82.12 723 ALA A CA 1
ATOM 5610 C C . ALA A 1 723 ? -22.753 -5.427 25.248 1.00 82.12 723 ALA A C 1
ATOM 5612 O O . ALA A 1 723 ? -22.826 -5.915 24.120 1.00 82.12 723 ALA A O 1
ATOM 5613 N N . ALA A 1 724 ? -23.736 -4.697 25.782 1.00 81.25 724 ALA A N 1
ATOM 5614 C CA . ALA A 1 724 ? -25.019 -4.404 25.148 1.00 81.25 724 ALA A CA 1
ATOM 5615 C C . ALA A 1 724 ? -24.893 -3.293 24.088 1.00 81.25 724 ALA A C 1
ATOM 5617 O O . ALA A 1 724 ? -25.618 -2.296 24.081 1.00 81.25 724 ALA A O 1
ATOM 5618 N N . GLY A 1 725 ? -23.938 -3.463 23.178 1.00 80.62 725 GLY A N 1
ATOM 5619 C CA . GLY A 1 725 ? -23.796 -2.630 21.999 1.00 80.62 725 GLY A CA 1
ATOM 5620 C C . GLY A 1 725 ? -23.165 -1.281 22.200 1.00 80.62 725 GLY A C 1
ATOM 5621 O O . GLY A 1 725 ? -22.550 -0.986 23.217 1.00 80.62 725 GLY A O 1
ATOM 5622 N N . PHE A 1 726 ? -23.317 -0.464 21.161 1.00 84.94 726 PHE A N 1
ATOM 5623 C CA . PHE A 1 726 ? -22.825 0.903 21.151 1.00 84.94 726 PHE A CA 1
ATOM 5624 C C . PHE A 1 726 ? -23.433 1.710 22.307 1.00 84.94 726 PHE A C 1
ATOM 5626 O O . PHE A 1 726 ? -22.694 2.217 23.144 1.00 84.94 726 PHE A O 1
ATOM 5633 N N . TRP A 1 727 ? -24.765 1.744 22.414 1.00 87.62 727 TRP A N 1
ATOM 5634 C CA . TRP A 1 727 ? -25.468 2.502 23.452 1.00 87.62 727 TRP A CA 1
ATOM 5635 C C . TRP A 1 727 ? -25.177 1.995 24.864 1.00 87.62 727 TRP A C 1
ATOM 5637 O O . TRP A 1 727 ? -24.784 2.785 25.720 1.00 87.62 727 TRP A O 1
ATOM 5647 N N . GLY A 1 728 ? -25.298 0.684 25.107 1.00 89.00 728 GLY A N 1
ATOM 5648 C CA . GLY A 1 728 ? -24.996 0.095 26.414 1.00 89.00 728 GLY A CA 1
ATOM 5649 C C . GLY A 1 728 ? -23.564 0.382 26.866 1.00 89.00 728 GLY A C 1
ATOM 5650 O O . GLY A 1 728 ? -23.337 0.739 28.021 1.00 89.00 728 GLY A O 1
ATOM 5651 N N . ARG A 1 729 ? -22.599 0.344 25.941 1.00 88.88 729 ARG A N 1
ATOM 5652 C CA . ARG A 1 729 ? -21.209 0.695 26.229 1.00 88.88 729 ARG A CA 1
ATOM 5653 C C . ARG A 1 729 ? -21.013 2.160 26.609 1.00 88.88 729 ARG A C 1
ATOM 5655 O O . ARG A 1 729 ? -20.264 2.434 27.546 1.00 88.88 729 ARG A O 1
ATOM 5662 N N . LEU A 1 730 ? -21.650 3.093 25.903 1.00 91.88 730 LEU A N 1
ATOM 5663 C CA . LEU A 1 730 ? -21.583 4.514 26.254 1.00 91.88 730 LEU A CA 1
ATOM 5664 C C . LEU A 1 730 ? -22.201 4.774 27.635 1.00 91.88 730 LEU A C 1
ATOM 5666 O O . LEU A 1 730 ? -21.610 5.483 28.447 1.00 91.88 730 LEU A O 1
ATOM 5670 N N . LEU A 1 731 ? -23.338 4.140 27.934 1.00 92.25 731 LEU A N 1
ATOM 5671 C CA . LEU A 1 731 ? -24.001 4.252 29.236 1.00 92.25 731 LEU A CA 1
ATOM 5672 C C . LEU A 1 731 ? -23.188 3.628 30.371 1.00 92.25 731 LEU A C 1
ATOM 5674 O O . LEU A 1 731 ? -23.097 4.214 31.448 1.00 92.25 731 LEU A O 1
ATOM 5678 N N . HIS A 1 732 ? -22.559 2.476 30.129 1.00 92.50 732 HIS A N 1
ATOM 5679 C CA . HIS A 1 732 ? -21.615 1.882 31.070 1.00 92.50 732 HIS A CA 1
ATOM 5680 C C . HIS A 1 732 ? -20.482 2.855 31.379 1.00 92.50 732 HIS A C 1
ATOM 5682 O O . HIS A 1 732 ? -20.193 3.117 32.541 1.00 92.50 732 HIS A O 1
ATOM 5688 N N . ALA A 1 733 ? -19.892 3.452 30.342 1.00 92.69 733 ALA A N 1
ATOM 5689 C CA . ALA A 1 733 ? -18.799 4.392 30.507 1.00 92.69 733 ALA A CA 1
ATOM 5690 C C . ALA A 1 733 ? -19.205 5.610 31.355 1.00 92.69 733 ALA A C 1
ATOM 5692 O O . ALA A 1 733 ? -18.501 5.940 32.308 1.00 92.69 733 ALA A O 1
ATOM 5693 N N . LEU A 1 734 ? -20.365 6.216 31.067 1.00 91.88 734 LEU A N 1
ATOM 5694 C CA . LEU A 1 734 ? -20.940 7.313 31.857 1.00 91.88 734 LEU A CA 1
ATOM 5695 C C . LEU A 1 734 ? -21.178 6.921 33.320 1.00 91.88 734 LEU A C 1
ATOM 5697 O O . LEU A 1 734 ? -20.884 7.698 34.223 1.00 91.88 734 LEU A O 1
ATOM 5701 N N . ALA A 1 735 ? -21.676 5.710 33.570 1.00 91.31 735 ALA A N 1
ATOM 5702 C CA . ALA A 1 735 ? -21.932 5.227 34.923 1.00 91.31 735 ALA A CA 1
ATOM 5703 C C . ALA A 1 735 ? -20.640 4.932 35.711 1.00 91.31 735 ALA A C 1
ATOM 5705 O O . ALA A 1 735 ? -20.634 5.056 36.942 1.00 91.31 735 ALA A O 1
ATOM 5706 N N . SER A 1 736 ? -19.563 4.557 35.009 1.00 90.25 736 SER A N 1
ATOM 5707 C CA . SER A 1 736 ? -18.244 4.225 35.563 1.00 90.25 736 SER A CA 1
ATOM 5708 C C . SER A 1 736 ? -17.381 5.437 35.918 1.00 90.25 736 SER A C 1
ATOM 5710 O O . SER A 1 736 ? -16.386 5.272 36.622 1.00 90.25 736 SER A O 1
ATOM 5712 N N . VAL A 1 737 ? -17.725 6.639 35.450 1.00 87.62 737 VAL A N 1
ATOM 5713 C CA . VAL A 1 737 ? -17.041 7.881 35.840 1.00 87.62 737 VAL A CA 1
ATOM 5714 C C . VAL A 1 737 ? -17.828 8.637 36.901 1.00 87.62 737 VAL A C 1
ATOM 5716 O O . VAL A 1 737 ? -19.015 8.390 37.126 1.00 87.62 737 VAL A O 1
ATOM 5719 N N . ASN A 1 738 ? -17.158 9.554 37.599 1.00 83.94 738 ASN A N 1
ATOM 5720 C CA . ASN A 1 738 ? -17.824 10.407 38.571 1.00 83.94 738 ASN A CA 1
ATOM 5721 C C . ASN A 1 738 ? -18.422 11.628 37.865 1.00 83.94 738 ASN A C 1
ATOM 5723 O O . ASN A 1 738 ? -17.704 12.576 37.559 1.00 83.94 738 ASN A O 1
ATOM 5727 N N . LEU A 1 739 ? -19.721 11.569 37.577 1.00 82.88 739 LEU A N 1
ATOM 5728 C CA . LEU A 1 739 ? -20.473 12.682 37.006 1.00 82.88 739 LEU A CA 1
ATOM 5729 C C . LEU A 1 739 ? -20.984 13.603 38.117 1.00 82.88 739 LEU A C 1
ATOM 5731 O O . LEU A 1 739 ? -21.428 13.138 39.168 1.00 82.88 739 LEU A O 1
ATOM 5735 N N . SER A 1 740 ? -20.952 14.902 37.851 1.00 79.19 740 SER A N 1
ATOM 5736 C CA . SER A 1 740 ? -21.501 15.957 38.699 1.00 79.19 740 SER A CA 1
ATOM 5737 C C . SER A 1 740 ? -22.249 16.958 37.829 1.00 79.19 740 SER A C 1
ATOM 5739 O O . SER A 1 740 ? -21.937 17.083 36.647 1.00 79.19 740 SER A O 1
ATOM 5741 N N . LEU A 1 741 ? -23.194 17.691 38.415 1.00 77.69 741 LEU A N 1
ATOM 5742 C CA . LEU A 1 741 ? -23.813 18.813 37.715 1.00 77.69 741 LEU A CA 1
ATOM 5743 C C . LEU A 1 741 ? -22.804 19.939 37.501 1.00 77.69 741 LEU A C 1
ATOM 5745 O O . LEU A 1 741 ? -22.008 20.243 38.395 1.00 77.69 741 LEU A O 1
ATOM 5749 N N . ASP A 1 742 ? -22.871 20.558 36.327 1.00 76.00 742 ASP A N 1
ATOM 5750 C CA . ASP A 1 742 ? -22.142 21.786 36.033 1.00 76.00 742 ASP A CA 1
ATOM 5751 C C . ASP A 1 742 ? -22.625 22.921 36.956 1.00 76.00 742 ASP A C 1
ATOM 5753 O O . ASP A 1 742 ? -23.829 23.016 37.182 1.00 76.00 742 ASP A O 1
ATOM 5757 N N . PRO A 1 743 ? -21.753 23.798 37.491 1.00 80.56 743 PRO A N 1
ATOM 5758 C CA . PRO A 1 743 ? -22.163 24.895 38.373 1.00 80.56 743 PRO A CA 1
ATOM 5759 C C . PRO A 1 743 ? -23.265 25.815 37.820 1.00 80.56 743 PRO A C 1
ATOM 5761 O O . PRO A 1 743 ? -23.965 26.439 38.615 1.00 80.56 743 PRO A O 1
ATOM 5764 N N . SER A 1 744 ? -23.434 25.887 36.496 1.00 79.62 744 SER A N 1
ATOM 5765 C CA . SER A 1 744 ? -24.490 26.653 35.814 1.00 79.62 744 SER A CA 1
ATOM 5766 C C . SER A 1 744 ? -25.861 25.964 35.780 1.00 79.62 744 SER A C 1
ATOM 5768 O O . SER A 1 744 ? -26.830 26.552 35.305 1.00 79.62 744 SER A O 1
ATOM 5770 N N . TRP A 1 745 ? -26.002 24.751 36.331 1.00 76.69 745 TRP A N 1
ATOM 5771 C CA . TRP A 1 745 ? -27.282 24.032 36.377 1.00 76.69 745 TRP A CA 1
ATOM 5772 C C . TRP A 1 745 ? -28.480 24.847 36.932 1.00 76.69 745 TRP A C 1
ATOM 5774 O O . TRP A 1 745 ? -29.597 24.604 36.470 1.00 76.69 745 TRP A O 1
ATOM 5784 N N . PRO A 1 746 ? -28.334 25.821 37.867 1.00 76.12 746 PRO A N 1
ATOM 5785 C CA . PRO A 1 746 ? -29.462 26.639 38.326 1.00 76.12 746 PRO A CA 1
ATOM 5786 C C . PRO A 1 746 ? -30.058 27.556 37.247 1.00 76.12 746 PRO A C 1
ATOM 5788 O O . PRO A 1 746 ? -31.169 28.068 37.431 1.00 76.12 746 PRO A O 1
ATOM 5791 N N . ASP A 1 747 ? -29.332 27.785 36.151 1.00 77.38 747 ASP A N 1
ATOM 5792 C CA . ASP A 1 747 ? -29.741 28.634 35.028 1.00 77.38 747 ASP A CA 1
ATOM 5793 C C . ASP A 1 747 ? -30.568 27.881 33.984 1.00 77.38 747 ASP A C 1
ATOM 5795 O O . ASP A 1 747 ? -31.145 28.506 33.095 1.00 77.38 747 ASP A O 1
ATOM 5799 N N . LEU A 1 748 ? -30.680 26.556 34.118 1.00 74.75 748 LEU A N 1
ATOM 5800 C CA . LEU A 1 748 ? -31.522 25.736 33.257 1.00 74.75 748 LEU A CA 1
ATOM 5801 C C . LEU A 1 748 ? -32.983 26.206 33.287 1.00 74.75 748 LEU A C 1
ATOM 5803 O O . LEU A 1 748 ? -33.522 26.628 34.317 1.00 74.75 748 LEU A O 1
ATOM 5807 N N . GLU A 1 749 ? -33.641 26.088 32.137 1.00 72.25 749 GLU A N 1
ATOM 5808 C CA . GLU A 1 749 ? -35.071 26.345 32.017 1.00 72.25 749 GLU A CA 1
ATOM 5809 C C . GLU A 1 749 ? -35.884 25.292 32.781 1.00 72.25 749 GLU A C 1
ATOM 5811 O O . GLU A 1 749 ? -35.444 24.159 32.995 1.00 72.25 749 GLU A O 1
ATOM 5816 N N . GLY A 1 750 ? -37.111 25.654 33.162 1.00 71.44 750 GLY A N 1
ATOM 5817 C CA . GLY A 1 750 ? -37.995 24.804 33.960 1.00 71.44 750 GLY A CA 1
ATOM 5818 C C . GLY A 1 750 ? -38.086 23.340 33.488 1.00 71.44 750 GLY A C 1
ATOM 5819 O O . GLY A 1 750 ? -37.922 22.450 34.322 1.00 71.44 750 GLY A O 1
ATOM 5820 N N . PRO A 1 751 ? -38.296 23.041 32.187 1.00 69.56 751 PRO A N 1
ATOM 5821 C CA . PRO A 1 751 ? -38.392 21.657 31.714 1.00 69.56 751 PRO A CA 1
ATOM 5822 C C . PRO A 1 751 ? -37.119 20.836 31.952 1.00 69.56 751 PRO A C 1
ATOM 5824 O O . PRO A 1 751 ? -37.203 19.683 32.363 1.00 69.56 751 PRO A O 1
ATOM 5827 N N . ALA A 1 752 ? -35.941 21.434 31.762 1.00 72.06 752 ALA A N 1
ATOM 5828 C CA . ALA A 1 752 ? -34.667 20.770 32.029 1.00 72.06 752 ALA A CA 1
ATOM 5829 C C . ALA A 1 752 ? -34.437 20.571 33.538 1.00 72.06 752 ALA A C 1
ATOM 5831 O O . ALA A 1 752 ? -33.924 19.533 33.954 1.00 72.06 752 ALA A O 1
ATOM 5832 N N . LEU A 1 753 ? -34.888 21.515 34.374 1.00 75.75 753 LEU A N 1
ATOM 5833 C CA . LEU A 1 753 ? -34.857 21.367 35.833 1.00 75.75 753 LEU A CA 1
ATOM 5834 C C . LEU A 1 753 ? -35.731 20.209 36.331 1.00 75.75 753 LEU A C 1
ATOM 5836 O O . LEU A 1 753 ? -35.366 19.554 37.308 1.00 75.75 753 LEU A O 1
ATOM 5840 N N . LEU A 1 754 ? -36.861 19.932 35.670 1.00 75.25 754 LEU A N 1
ATOM 5841 C CA . LEU A 1 754 ? -37.728 18.807 36.029 1.00 75.25 754 LEU A CA 1
ATOM 5842 C C . LEU A 1 754 ? -37.048 17.446 35.831 1.00 75.25 754 LEU A C 1
ATOM 5844 O O . LEU A 1 754 ? -37.381 16.511 36.556 1.00 75.25 754 LEU A O 1
ATOM 5848 N N . GLU A 1 755 ? -36.075 17.347 34.924 1.00 74.94 755 GLU A N 1
ATOM 5849 C CA . GLU A 1 755 ? -35.334 16.115 34.630 1.00 74.94 755 GLU A CA 1
ATOM 5850 C C . GLU A 1 755 ? -34.097 15.911 35.514 1.00 74.94 755 GLU A C 1
ATOM 5852 O O . GLU A 1 755 ? -33.513 14.825 35.519 1.00 74.94 755 GLU A O 1
ATOM 5857 N N . LEU A 1 756 ? -33.707 16.912 36.311 1.00 79.00 756 LEU A N 1
ATOM 5858 C CA . LEU A 1 756 ? -32.625 16.771 37.283 1.00 79.00 756 LEU A CA 1
ATOM 5859 C C . LEU A 1 756 ? -33.018 15.845 38.439 1.00 79.00 756 LEU A C 1
ATOM 5861 O O . LEU A 1 756 ? -34.198 15.783 38.805 1.00 79.00 756 LEU A O 1
ATOM 5865 N N . PRO A 1 757 ? -32.040 15.167 39.080 1.00 80.12 757 PRO A N 1
ATOM 5866 C CA . PRO A 1 757 ? -32.306 14.448 40.311 1.00 80.12 757 PRO A CA 1
ATOM 5867 C C . PRO A 1 757 ? -32.912 15.395 41.346 1.00 80.12 757 PRO A C 1
ATOM 5869 O O . PRO A 1 757 ? -32.338 16.446 41.638 1.00 80.12 757 PRO A O 1
ATOM 5872 N N . TRP A 1 758 ? -34.038 15.012 41.946 1.00 77.75 758 TRP A N 1
ATOM 5873 C CA . TRP A 1 758 ? -34.629 15.838 43.006 1.00 77.75 758 TRP A CA 1
ATOM 5874 C C . TRP A 1 758 ? -33.771 15.870 44.272 1.00 77.75 758 TRP A C 1
ATOM 5876 O O . TRP A 1 758 ? -33.939 16.738 45.126 1.00 77.75 758 TRP A O 1
ATOM 5886 N N . TYR A 1 759 ? -32.867 14.896 44.393 1.00 78.00 759 TYR A N 1
ATOM 5887 C CA . TYR A 1 759 ? -31.943 14.744 45.497 1.00 78.00 759 TYR A CA 1
ATOM 5888 C C . TYR A 1 759 ? -30.564 14.284 45.002 1.00 78.00 759 TYR A C 1
ATOM 5890 O O . TYR A 1 759 ? -30.456 13.243 44.350 1.00 78.00 759 TYR A O 1
ATOM 5898 N N . PHE A 1 760 ? -29.504 15.021 45.351 1.00 74.75 760 PHE A N 1
ATOM 5899 C CA . PHE A 1 760 ? -28.106 14.629 45.133 1.00 74.75 760 PHE A CA 1
ATOM 5900 C C . PHE A 1 760 ? -27.160 15.355 46.106 1.00 74.75 760 PHE A C 1
ATOM 5902 O O . PHE A 1 760 ? -27.465 16.439 46.599 1.00 74.75 760 PHE A O 1
ATOM 5909 N N . ASP A 1 761 ? -26.007 14.741 46.390 1.00 65.31 761 ASP A N 1
ATOM 5910 C CA . ASP A 1 761 ? -25.143 15.092 47.530 1.00 65.31 761 ASP A CA 1
ATOM 5911 C C . ASP A 1 761 ? -24.481 16.488 47.444 1.00 65.31 761 ASP A C 1
ATOM 5913 O O . ASP A 1 761 ? -23.967 16.961 48.456 1.00 65.31 761 ASP A O 1
ATOM 5917 N N . SER A 1 762 ? -24.450 17.148 46.275 1.00 58.66 762 SER A N 1
ATOM 5918 C CA . SER A 1 762 ? -23.492 18.238 46.015 1.00 58.66 762 SER A CA 1
ATOM 5919 C C . SER A 1 762 ? -24.048 19.640 45.739 1.00 58.66 762 SER A C 1
ATOM 5921 O O . SER A 1 762 ? -23.227 20.551 45.668 1.00 58.66 762 SER A O 1
ATOM 5923 N N . ALA A 1 763 ? -25.362 19.879 45.582 1.00 58.91 763 ALA A N 1
ATOM 5924 C CA . ALA A 1 763 ? -25.811 21.249 45.253 1.00 58.91 763 ALA A CA 1
ATOM 5925 C C . ALA A 1 763 ? -27.148 21.750 45.823 1.00 58.91 763 ALA A C 1
ATOM 5927 O O . ALA A 1 763 ? -27.415 22.943 45.701 1.00 58.91 763 ALA A O 1
ATOM 5928 N N . ILE A 1 764 ? -27.987 20.920 46.454 1.00 57.84 764 ILE A N 1
ATOM 5929 C CA . ILE A 1 764 ? -29.345 21.351 46.834 1.00 57.84 764 ILE A CA 1
ATOM 5930 C C . ILE A 1 764 ? -29.639 21.054 48.313 1.00 57.84 764 ILE A C 1
ATOM 5932 O O . ILE A 1 764 ? -30.224 20.027 48.655 1.00 57.84 764 ILE A O 1
ATOM 5936 N N . ALA A 1 765 ? -29.256 22.017 49.162 1.00 59.25 765 ALA A N 1
ATOM 5937 C CA . ALA A 1 765 ? -29.554 22.137 50.597 1.00 59.25 765 ALA A CA 1
ATOM 5938 C C . ALA A 1 765 ? -28.996 21.036 51.530 1.00 59.25 765 ALA A C 1
ATOM 5940 O O . ALA A 1 765 ? -28.818 19.874 51.169 1.00 59.25 765 ALA A O 1
ATOM 5941 N N . SER A 1 766 ? -28.731 21.403 52.789 1.00 64.19 766 SER A N 1
ATOM 5942 C CA . SER A 1 766 ? -28.459 20.424 53.845 1.00 64.19 766 SER A CA 1
ATOM 5943 C C . SER A 1 766 ? -29.742 19.649 54.153 1.00 64.19 766 SER A C 1
ATOM 5945 O O . SER A 1 766 ? -30.810 20.235 54.317 1.00 64.19 766 SER A O 1
ATOM 5947 N N . THR A 1 767 ? -29.661 18.318 54.217 1.00 67.75 767 THR A N 1
ATOM 5948 C CA . THR A 1 767 ? -30.833 17.468 54.480 1.00 67.75 767 THR A CA 1
ATOM 5949 C C . THR A 1 767 ? -31.500 17.875 55.803 1.00 67.75 767 THR A C 1
ATOM 5951 O O . THR A 1 767 ? -30.841 17.788 56.848 1.00 67.75 767 THR A O 1
ATOM 5954 N N . PRO A 1 768 ? -32.778 18.298 55.813 1.00 69.31 768 PRO A N 1
ATOM 5955 C CA . PRO A 1 768 ? -33.437 18.716 57.043 1.00 69.31 768 PRO A CA 1
ATOM 5956 C C . PRO A 1 768 ? -33.684 17.520 57.972 1.00 69.31 768 PRO A C 1
ATOM 5958 O O . PRO A 1 768 ? -34.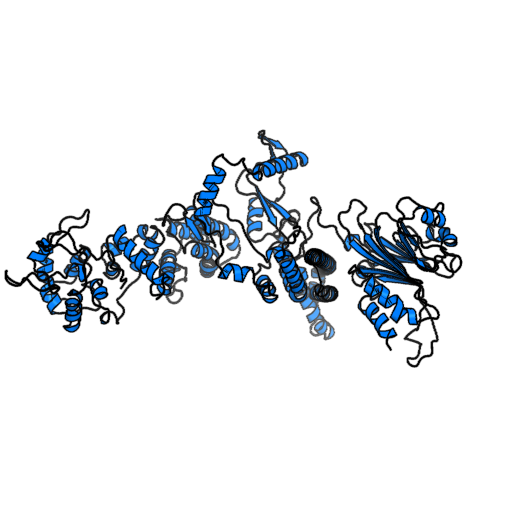092 16.436 57.543 1.00 69.31 768 PRO A O 1
ATOM 5961 N N . LYS A 1 769 ? -33.463 17.721 59.279 1.00 64.25 769 LYS A N 1
ATOM 5962 C CA . LYS A 1 769 ? -33.882 16.770 60.325 1.00 64.25 769 LYS A CA 1
ATOM 5963 C C . LYS A 1 769 ? -35.421 16.729 60.341 1.00 64.25 769 LYS A C 1
ATOM 5965 O O . LYS A 1 769 ? -36.022 17.796 60.243 1.00 64.25 769 LYS A O 1
ATOM 5970 N N . PRO A 1 770 ? -36.071 15.549 60.442 1.00 62.59 770 PRO A N 1
ATOM 5971 C CA . PRO A 1 770 ? -35.611 14.369 61.185 1.00 62.59 770 PRO A CA 1
ATOM 5972 C C . PRO A 1 770 ? -35.080 13.175 60.360 1.00 62.59 770 PRO A C 1
ATOM 5974 O O . PRO A 1 770 ? -34.863 12.111 60.936 1.00 62.59 770 PRO A O 1
ATOM 5977 N N . TRP A 1 771 ? -34.854 13.300 59.046 1.00 69.62 771 TRP A N 1
ATOM 5978 C CA . TRP A 1 771 ? -34.529 12.142 58.190 1.00 69.62 771 TRP A CA 1
ATOM 5979 C C . TRP A 1 771 ? -33.048 12.060 57.776 1.00 69.62 771 TRP A C 1
ATOM 5981 O O . TRP A 1 771 ? -32.492 13.062 57.329 1.00 69.62 771 TRP A O 1
ATOM 5991 N N . PRO A 1 772 ? -32.396 10.879 57.867 1.00 75.88 772 PRO A N 1
ATOM 5992 C CA . PRO A 1 772 ? -31.014 10.702 57.430 1.00 75.88 772 PRO A CA 1
ATOM 5993 C C . PRO A 1 772 ? -30.901 10.556 55.905 1.00 75.88 772 PRO A C 1
ATOM 5995 O O . PRO A 1 772 ? -31.786 10.012 55.243 1.00 75.88 772 PRO A O 1
ATOM 5998 N N . LEU A 1 773 ? -29.740 10.940 55.371 1.00 75.88 773 LEU A N 1
ATOM 5999 C CA . LEU A 1 773 ? -29.335 10.820 53.964 1.00 75.88 773 LEU A CA 1
ATOM 6000 C C . LEU A 1 773 ? -29.669 9.466 53.309 1.00 75.88 773 LEU A C 1
ATOM 6002 O O . LEU A 1 773 ? -30.126 9.392 52.168 1.00 75.88 773 LEU A O 1
ATOM 6006 N N . SER A 1 774 ? -29.478 8.375 54.050 1.00 76.19 774 SER A N 1
ATOM 6007 C CA . SER A 1 774 ? -29.746 7.010 53.584 1.00 76.19 774 SER A CA 1
ATOM 6008 C C . SER A 1 774 ? -31.200 6.788 53.157 1.00 76.19 774 SER A C 1
ATOM 6010 O O . SER A 1 774 ? -31.459 6.000 52.247 1.00 76.19 774 SER A O 1
ATOM 6012 N N . ARG A 1 775 ? -32.157 7.496 53.766 1.00 77.69 775 ARG A N 1
ATOM 6013 C CA . ARG A 1 775 ? -33.577 7.395 53.414 1.00 77.69 775 ARG A CA 1
ATOM 6014 C C . ARG A 1 775 ? -33.918 8.144 52.124 1.00 77.69 775 ARG A C 1
ATOM 6016 O O . ARG A 1 775 ? -34.684 7.605 51.333 1.00 77.69 775 ARG A O 1
ATOM 6023 N N . TYR A 1 776 ? -33.312 9.309 51.875 1.00 77.56 776 TYR A N 1
ATOM 6024 C CA . TYR A 1 776 ? -33.457 10.041 50.606 1.00 77.56 776 TYR A CA 1
ATOM 6025 C C . TYR A 1 776 ? -32.913 9.214 49.434 1.00 77.56 776 TYR A C 1
ATOM 6027 O O . TYR A 1 776 ? -33.616 8.980 48.452 1.00 77.56 776 TYR A O 1
ATOM 6035 N N . ARG A 1 777 ? -31.708 8.645 49.594 1.00 76.44 777 ARG A N 1
ATOM 6036 C CA . ARG A 1 777 ? -31.124 7.713 48.614 1.00 76.44 777 ARG A CA 1
ATOM 6037 C C . ARG A 1 777 ? -32.017 6.495 48.381 1.00 76.44 777 ARG A C 1
ATOM 6039 O O . ARG A 1 777 ? -32.230 6.111 47.237 1.00 76.44 777 ARG A O 1
ATOM 6046 N N . SER A 1 778 ? -32.583 5.922 49.447 1.00 75.50 778 SER A N 1
ATOM 6047 C CA . SER A 1 778 ? -33.510 4.789 49.340 1.00 75.50 778 SER A CA 1
ATOM 6048 C C . SER A 1 778 ? -34.804 5.123 48.593 1.00 75.50 778 SER A C 1
ATOM 6050 O O . SER A 1 778 ? -35.399 4.206 48.038 1.00 75.50 778 SER A O 1
ATOM 6052 N N . ALA A 1 779 ? -35.288 6.365 48.620 1.00 73.25 779 ALA A N 1
ATOM 6053 C CA . ALA A 1 779 ? -36.445 6.764 47.821 1.00 73.25 779 ALA A CA 1
ATOM 6054 C C . ALA A 1 779 ? -36.058 6.873 46.339 1.00 73.25 779 ALA A C 1
ATOM 6056 O O . ALA A 1 779 ? -36.763 6.358 45.472 1.00 73.25 779 ALA A O 1
ATOM 6057 N N . ALA A 1 780 ? -34.880 7.437 46.059 1.00 72.75 780 ALA A N 1
ATOM 6058 C CA . ALA A 1 780 ? -34.374 7.568 44.700 1.00 72.75 780 ALA A CA 1
ATOM 6059 C C . ALA A 1 780 ? -34.091 6.220 44.019 1.00 72.75 780 ALA A C 1
ATOM 6061 O O . ALA A 1 780 ? -34.399 6.029 42.841 1.00 72.75 780 ALA A O 1
ATOM 6062 N N . THR A 1 781 ? -33.592 5.233 44.768 1.00 69.81 781 THR A N 1
ATOM 6063 C CA . THR A 1 781 ? -33.383 3.873 44.248 1.00 69.81 781 THR A CA 1
ATOM 6064 C C . THR A 1 781 ? -34.670 3.110 43.942 1.00 69.81 781 THR A C 1
ATOM 6066 O O . THR A 1 781 ? -34.613 2.149 43.181 1.00 69.81 781 THR A O 1
ATOM 6069 N N . ARG A 1 782 ? -35.814 3.540 44.487 1.00 69.38 782 ARG A N 1
ATOM 6070 C CA . ARG A 1 782 ? -37.144 2.940 44.261 1.00 69.38 782 ARG A CA 1
ATOM 6071 C C . ARG A 1 782 ? -37.925 3.606 43.131 1.00 69.38 782 ARG A C 1
ATOM 6073 O O . ARG A 1 782 ? -39.097 3.318 42.926 1.00 69.38 782 ARG A O 1
ATOM 6080 N N . GLY A 1 783 ? -37.269 4.490 42.384 1.00 64.62 783 GLY A N 1
ATOM 6081 C CA . GLY A 1 783 ? -37.782 5.017 41.129 1.00 64.62 783 GLY A CA 1
ATOM 6082 C C . GLY A 1 783 ? -38.316 6.443 41.166 1.00 64.62 783 GLY A C 1
ATOM 6083 O O . GLY A 1 783 ? -38.663 6.953 40.105 1.00 64.62 783 GLY A O 1
ATOM 6084 N N . TRP A 1 784 ? -38.285 7.098 42.327 1.00 72.00 784 TRP A N 1
ATOM 6085 C CA . TRP A 1 784 ? -38.488 8.539 42.479 1.00 72.00 784 TRP A CA 1
ATOM 6086 C C . TRP A 1 784 ? -37.177 9.259 42.155 1.00 72.00 784 TRP A C 1
ATOM 6088 O O . TRP A 1 784 ? -36.398 9.512 43.061 1.00 72.00 784 TRP A O 1
ATOM 6098 N N . ILE A 1 785 ? -36.844 9.501 40.887 1.00 73.25 785 ILE A N 1
ATOM 6099 C CA . ILE A 1 785 ? -35.479 9.914 40.504 1.00 73.25 785 ILE A CA 1
ATOM 6100 C C . ILE A 1 785 ? -35.390 11.424 40.284 1.00 73.25 785 ILE A C 1
ATOM 6102 O O . ILE A 1 785 ? -34.456 12.048 40.777 1.00 73.25 785 ILE A O 1
ATOM 6106 N N . THR A 1 786 ? -36.357 12.014 39.587 1.00 77.12 786 THR A N 1
ATOM 6107 C CA . THR A 1 786 ? -36.318 13.404 39.107 1.00 77.12 786 THR A CA 1
ATOM 6108 C C . THR A 1 786 ? -37.275 14.329 39.866 1.00 77.12 786 THR A C 1
ATOM 6110 O O . THR A 1 786 ? -38.147 13.851 40.596 1.00 77.12 786 THR A O 1
ATOM 6113 N N . TRP A 1 787 ? -37.148 15.651 39.693 1.00 77.00 787 TRP A N 1
ATOM 6114 C CA . TRP A 1 787 ? -38.154 16.613 40.178 1.00 77.00 787 TRP A CA 1
ATOM 6115 C C . TRP A 1 787 ? -39.532 16.366 39.552 1.00 77.00 787 TRP A C 1
ATOM 6117 O O . TRP A 1 787 ? -40.541 16.469 40.248 1.00 77.00 787 TRP A O 1
ATOM 6127 N N . GLY A 1 788 ? -39.586 15.976 38.276 1.00 71.56 788 GLY A N 1
ATOM 6128 C CA . GLY A 1 788 ? -40.818 15.592 37.587 1.00 71.56 788 GLY A CA 1
ATOM 6129 C C . GLY A 1 788 ? -41.485 14.343 38.173 1.00 71.56 788 GLY A C 1
ATOM 6130 O O . GLY A 1 788 ? -42.711 14.275 38.213 1.00 71.56 788 GLY A O 1
ATOM 6131 N N . ASP A 1 789 ? -40.702 13.391 38.696 1.00 67.94 789 ASP A N 1
ATOM 6132 C CA . ASP A 1 789 ? -41.242 12.178 39.326 1.00 67.94 789 ASP A CA 1
ATOM 6133 C C . ASP A 1 789 ? -41.998 12.511 40.637 1.00 67.94 789 ASP A C 1
ATOM 6135 O O . ASP A 1 789 ? -42.968 11.834 40.984 1.00 67.94 789 ASP A O 1
ATOM 6139 N N . ILE A 1 790 ? -41.592 13.558 41.369 1.00 68.56 790 ILE A N 1
ATOM 6140 C CA . ILE A 1 790 ? -42.109 13.860 42.719 1.00 68.56 790 ILE A CA 1
ATOM 6141 C C . ILE A 1 790 ? -43.009 15.100 42.820 1.00 68.56 790 ILE A C 1
ATOM 6143 O O . ILE A 1 790 ? -43.748 15.234 43.796 1.00 68.56 790 ILE A O 1
ATOM 6147 N N . LEU A 1 791 ? -42.940 16.027 41.861 1.00 69.94 791 LEU A N 1
ATOM 6148 C CA . LEU A 1 791 ? -43.781 17.220 41.839 1.00 69.94 791 LEU A CA 1
ATOM 6149 C C . LEU A 1 791 ? -45.106 16.908 41.153 1.00 69.94 791 LEU A C 1
ATOM 6151 O O . LEU A 1 791 ? -45.149 16.583 39.968 1.00 69.94 791 LEU A O 1
ATOM 6155 N N . TRP A 1 792 ? -46.211 17.075 41.878 1.00 63.78 792 TRP A N 1
ATOM 6156 C CA . TRP A 1 792 ? -47.555 16.859 41.338 1.00 63.78 792 TRP A CA 1
ATOM 6157 C C . TRP A 1 792 ? -48.389 18.124 41.400 1.00 63.78 792 TRP A C 1
ATOM 6159 O O . TRP A 1 792 ? -48.082 19.060 42.135 1.00 63.78 792 TRP A O 1
ATOM 6169 N N . LYS A 1 793 ? -49.485 18.143 40.640 1.00 54.47 793 LYS A N 1
ATOM 6170 C CA . LYS A 1 793 ? -50.508 19.183 40.774 1.00 54.47 793 LYS A CA 1
ATOM 6171 C C . LYS A 1 793 ? -51.022 19.186 42.217 1.00 54.47 793 LYS A C 1
ATOM 6173 O O . LYS A 1 793 ? -51.544 18.175 42.689 1.00 54.47 793 LYS A O 1
ATOM 6178 N N . SER A 1 794 ? -50.858 20.306 42.919 1.00 48.31 794 SER A N 1
ATOM 6179 C CA . SER A 1 794 ? -51.316 20.451 44.304 1.00 48.31 794 SER A CA 1
ATOM 6180 C C . SER A 1 794 ? -52.842 20.311 44.381 1.00 48.31 794 SER A C 1
ATOM 6182 O O . SER A 1 794 ? -53.573 21.137 43.842 1.00 48.31 794 SER A O 1
ATOM 6184 N N . THR A 1 795 ? -53.342 19.274 45.059 1.00 46.66 795 THR A N 1
ATOM 6185 C CA . THR A 1 795 ? -54.784 19.036 45.279 1.00 46.66 795 THR A CA 1
ATOM 6186 C C . THR A 1 795 ? -55.341 19.765 46.507 1.00 46.66 795 THR A C 1
ATOM 6188 O O . THR A 1 795 ? -56.422 19.428 46.988 1.00 46.66 795 THR A O 1
ATOM 6191 N N . LEU A 1 796 ? -54.621 20.731 47.081 1.00 42.59 796 LEU A N 1
ATOM 6192 C CA . LEU A 1 796 ? -55.066 21.425 48.293 1.00 42.59 796 LEU A CA 1
ATOM 6193 C C . LEU A 1 796 ? -55.969 22.624 47.962 1.00 42.59 796 LEU A C 1
ATOM 6195 O O . LEU A 1 796 ? -55.604 23.764 48.222 1.00 42.59 796 LEU A O 1
ATOM 6199 N N . ALA A 1 797 ? -57.161 22.367 47.418 1.00 37.03 797 ALA A N 1
ATOM 6200 C CA . ALA A 1 797 ? -58.315 23.245 47.617 1.00 37.03 797 ALA A CA 1
ATOM 6201 C C . ALA A 1 797 ? -59.631 22.495 47.363 1.00 37.03 797 ALA A C 1
ATOM 6203 O O . ALA A 1 797 ? -59.909 21.997 46.276 1.00 37.03 797 ALA A O 1
ATOM 6204 N N . THR A 1 798 ? -60.435 22.435 48.417 1.00 36.59 798 THR A N 1
ATOM 6205 C CA . THR A 1 798 ? -61.876 22.177 48.444 1.00 36.59 798 THR A CA 1
ATOM 6206 C C . THR A 1 798 ? -62.620 22.722 47.223 1.00 36.59 798 THR A C 1
ATOM 6208 O O . THR A 1 798 ? -62.506 23.911 46.955 1.00 36.59 798 THR A O 1
ATOM 6211 N N . ARG A 1 799 ? -63.385 21.842 46.557 1.00 36.16 799 ARG A N 1
ATOM 6212 C CA . ARG A 1 799 ? -64.615 21.990 45.734 1.00 36.16 799 ARG A CA 1
ATOM 6213 C C . ARG A 1 799 ? -64.937 23.242 44.885 1.00 36.16 799 ARG A C 1
ATOM 6215 O O . ARG A 1 799 ? -65.767 23.087 44.003 1.00 36.16 799 ARG A O 1
ATOM 6222 N N . ASP A 1 800 ? -64.290 24.393 45.024 1.00 34.72 800 ASP A N 1
ATOM 6223 C CA . ASP A 1 800 ? -64.753 25.662 44.451 1.00 34.72 800 ASP A CA 1
ATOM 6224 C C . ASP A 1 800 ? -63.639 26.462 43.753 1.00 34.72 800 ASP A C 1
ATOM 6226 O O . ASP A 1 800 ? -63.390 27.597 44.137 1.00 34.72 800 ASP A O 1
ATOM 6230 N N . ARG A 1 801 ? -62.956 25.920 42.728 1.00 35.56 801 ARG A N 1
ATOM 6231 C CA . ARG A 1 801 ? -62.232 26.727 41.707 1.00 35.56 801 ARG A CA 1
ATOM 6232 C C . ARG A 1 801 ? -62.132 25.971 40.377 1.00 35.56 801 ARG A C 1
ATOM 6234 O O . ARG A 1 801 ? -61.192 25.219 40.150 1.00 35.56 801 ARG A O 1
ATOM 6241 N N . THR A 1 802 ? -63.103 26.175 39.490 1.00 34.62 802 THR A N 1
ATOM 6242 C CA . THR A 1 802 ? -63.254 25.462 38.206 1.00 34.62 802 THR A CA 1
ATOM 6243 C C . THR A 1 802 ? -62.636 26.145 36.978 1.00 34.62 802 THR A C 1
ATOM 6245 O O . THR A 1 802 ? -62.855 25.661 35.875 1.00 34.62 802 THR A O 1
ATOM 6248 N N . HIS A 1 803 ? -61.835 27.213 37.092 1.00 34.56 803 HIS A N 1
ATOM 6249 C CA . HIS A 1 803 ? -61.350 27.927 35.892 1.00 34.56 803 HIS A CA 1
ATOM 6250 C C . HIS A 1 803 ? -59.911 28.466 35.988 1.00 34.56 803 HIS A C 1
ATOM 6252 O O . HIS A 1 803 ? -59.687 29.669 35.910 1.00 34.56 803 HIS A O 1
ATOM 6258 N N . ALA A 1 804 ? -58.920 27.579 36.106 1.00 31.91 804 ALA A N 1
ATOM 6259 C CA . ALA A 1 804 ? -57.530 27.897 35.760 1.00 31.91 804 ALA A CA 1
ATOM 6260 C C . ALA A 1 804 ? -56.904 26.721 34.990 1.00 31.91 804 ALA A C 1
ATOM 6262 O O . ALA A 1 804 ? -56.958 25.575 35.441 1.00 31.91 804 ALA A O 1
ATOM 6263 N N . SER A 1 805 ? -56.353 26.995 33.806 1.00 32.34 805 SER A N 1
ATOM 6264 C CA . SER A 1 805 ? -55.818 25.995 32.868 1.00 32.34 805 SER A CA 1
ATOM 6265 C C . SER A 1 805 ? -54.468 25.391 33.287 1.00 32.34 805 SER A C 1
ATOM 6267 O O . SER A 1 805 ? -54.103 24.328 32.786 1.00 32.34 805 SER A O 1
ATOM 6269 N N . SER A 1 806 ? -53.767 25.982 34.256 1.00 38.03 806 SER A N 1
ATOM 6270 C CA . SER A 1 806 ? -52.515 25.467 34.821 1.00 38.03 806 SER A CA 1
ATOM 6271 C C . SER A 1 806 ? -52.574 25.496 36.353 1.00 38.03 806 SER A C 1
ATOM 6273 O O . SER A 1 806 ? -52.730 26.532 36.990 1.00 38.03 806 SER A O 1
ATOM 6275 N N . TRP A 1 807 ? -52.517 24.313 36.968 1.00 42.91 807 TRP A N 1
ATOM 6276 C CA . TRP A 1 807 ? -52.457 24.165 38.427 1.00 42.91 807 TRP A CA 1
ATOM 6277 C C . TRP A 1 807 ? -50.989 24.137 38.857 1.00 42.91 807 TRP A C 1
ATOM 6279 O O . TRP A 1 807 ? -50.209 23.447 38.190 1.00 42.91 807 TRP A O 1
ATOM 6289 N N . PRO A 1 808 ? -50.600 24.797 39.964 1.00 50.34 808 PRO A N 1
ATOM 6290 C CA . PRO A 1 808 ? -49.213 24.809 40.395 1.00 50.34 808 PRO A CA 1
ATOM 6291 C C . PRO A 1 808 ? -48.746 23.393 40.773 1.00 50.34 808 PRO A C 1
ATOM 6293 O O . PRO A 1 808 ? -49.425 22.667 41.511 1.00 50.34 808 PRO A O 1
ATOM 6296 N N . LEU A 1 809 ? -47.579 23.002 40.256 1.00 58.09 809 LEU A N 1
ATOM 6297 C CA . LEU A 1 809 ? -46.796 21.877 40.755 1.00 58.09 809 LEU A CA 1
ATOM 6298 C C . LEU A 1 809 ? -46.472 22.182 42.219 1.00 58.09 809 LEU A C 1
ATOM 6300 O O . LEU A 1 809 ? -46.269 23.333 42.580 1.00 58.09 809 LEU A O 1
ATOM 6304 N N . GLY A 1 810 ? -46.482 21.196 43.098 1.00 61.88 810 GLY A N 1
ATOM 6305 C CA . GLY A 1 810 ? -46.267 21.445 44.515 1.00 61.88 810 GLY A CA 1
ATOM 6306 C C . GLY A 1 810 ? -45.925 20.179 45.280 1.00 61.88 810 GLY A C 1
ATOM 6307 O O . GLY A 1 810 ? -46.010 19.078 44.728 1.00 61.88 810 GLY A O 1
ATOM 6308 N N . PRO A 1 811 ? -45.524 20.326 46.554 1.00 63.59 811 PRO A N 1
ATOM 6309 C CA . PRO A 1 811 ? -45.187 19.188 47.386 1.00 63.59 811 PRO A CA 1
ATOM 6310 C C . PRO A 1 811 ? -46.383 18.236 47.501 1.00 63.59 811 PRO A C 1
ATOM 6312 O O . PRO A 1 811 ? -47.491 18.677 47.830 1.00 63.59 811 PRO A O 1
ATOM 6315 N N . PRO A 1 812 ? -46.191 16.933 47.234 1.00 64.62 812 PRO A N 1
ATOM 6316 C CA . PRO A 1 812 ? -47.278 15.984 47.314 1.00 64.62 812 PRO A CA 1
ATOM 6317 C C . PRO A 1 812 ? -47.675 15.728 48.766 1.00 64.62 812 PRO A C 1
ATOM 6319 O O . PRO A 1 812 ? -46.832 15.506 49.635 1.00 64.62 812 PRO A O 1
ATOM 6322 N N . SER A 1 813 ? -48.982 15.685 49.035 1.00 65.44 813 SER A N 1
ATOM 6323 C CA . SER A 1 813 ? -49.461 15.168 50.321 1.00 65.44 813 SER A CA 1
ATOM 6324 C C . SER A 1 813 ? -49.157 13.663 50.440 1.00 65.44 813 SER A C 1
ATOM 6326 O O . SER A 1 813 ? -49.156 12.967 49.421 1.00 65.44 813 SER A O 1
ATOM 6328 N N . PRO A 1 814 ? -48.993 13.103 51.655 1.00 65.19 814 PRO A N 1
ATOM 6329 C CA . PRO A 1 814 ? -48.836 11.655 51.843 1.00 65.19 814 PRO A CA 1
ATOM 6330 C C . PRO A 1 814 ? -49.931 10.824 51.153 1.00 65.19 814 PRO A C 1
ATOM 6332 O O . PRO A 1 814 ? -49.668 9.751 50.615 1.00 65.19 814 PRO A O 1
ATOM 6335 N N . ARG A 1 815 ? -51.164 11.351 51.114 1.00 62.56 815 ARG A N 1
ATOM 6336 C CA . ARG A 1 815 ? -52.310 10.724 50.440 1.00 62.56 815 ARG A CA 1
ATOM 6337 C C . ARG A 1 815 ? -52.178 10.759 48.920 1.00 62.56 815 ARG A C 1
ATOM 6339 O O . ARG A 1 815 ? -52.449 9.752 48.272 1.00 62.56 815 ARG A O 1
ATOM 6346 N N . ALA A 1 816 ? -51.738 11.886 48.360 1.00 61.50 816 ALA A N 1
ATOM 6347 C CA . ALA A 1 816 ? -51.412 11.966 46.940 1.00 61.50 816 ALA A CA 1
ATOM 6348 C C . ALA A 1 816 ? -50.271 10.997 46.597 1.00 61.50 816 ALA A C 1
ATOM 6350 O O . ALA A 1 816 ? -50.274 10.424 45.511 1.00 61.50 816 ALA A O 1
ATOM 6351 N N . ALA A 1 817 ? -49.347 10.763 47.538 1.00 62.34 817 ALA A N 1
ATOM 6352 C CA . ALA A 1 817 ? -48.174 9.928 47.307 1.00 62.34 817 ALA A CA 1
ATOM 6353 C C . ALA A 1 817 ? -48.438 8.438 47.324 1.00 62.34 817 ALA A C 1
ATOM 6355 O O . ALA A 1 817 ? -47.862 7.698 46.532 1.00 62.34 817 ALA A O 1
ATOM 6356 N N . ALA A 1 818 ? -49.404 8.018 48.130 1.00 59.94 818 ALA A N 1
ATOM 6357 C CA . ALA A 1 818 ? -49.986 6.694 48.007 1.00 59.94 818 ALA A CA 1
ATOM 6358 C C . ALA A 1 818 ? -50.791 6.517 46.704 1.00 59.94 818 ALA A C 1
ATOM 6360 O O . ALA A 1 818 ? -50.748 5.445 46.109 1.00 59.94 818 ALA A O 1
ATOM 6361 N N . ALA A 1 819 ? -51.532 7.544 46.267 1.00 56.34 819 ALA A N 1
ATOM 6362 C CA . ALA A 1 819 ? -52.454 7.449 45.129 1.00 56.34 819 ALA A CA 1
ATOM 6363 C C . ALA A 1 819 ? -51.755 7.443 43.760 1.00 56.34 819 ALA A C 1
ATOM 6365 O O . ALA A 1 819 ? -52.214 6.764 42.848 1.00 56.34 819 ALA A O 1
ATOM 6366 N N . ASN A 1 820 ? -50.646 8.175 43.624 1.00 52.53 820 ASN A N 1
ATOM 6367 C CA . ASN A 1 820 ? -49.891 8.283 42.372 1.00 52.53 820 ASN A CA 1
ATOM 6368 C C . ASN A 1 820 ? -48.755 7.256 42.251 1.00 52.53 820 ASN A C 1
ATOM 6370 O O . ASN A 1 820 ? -47.936 7.331 41.335 1.00 52.53 820 ASN A O 1
ATOM 6374 N N . LEU A 1 821 ? -48.690 6.297 43.175 1.00 53.97 821 LEU A N 1
ATOM 6375 C CA . LEU A 1 821 ? -47.703 5.232 43.155 1.00 53.97 821 LEU A CA 1
ATOM 6376 C C . LEU A 1 821 ? -48.018 4.250 42.015 1.00 53.97 821 LEU A C 1
ATOM 6378 O O . LEU A 1 821 ? -48.781 3.302 42.204 1.00 53.97 821 LEU A O 1
ATOM 6382 N N . ILE A 1 822 ? -47.429 4.462 40.834 1.00 50.44 822 ILE A N 1
ATOM 6383 C CA . ILE A 1 822 ? -47.405 3.446 39.775 1.00 50.44 822 ILE A CA 1
ATOM 6384 C C . ILE A 1 822 ? -46.176 2.567 40.014 1.00 50.44 822 ILE A C 1
ATOM 6386 O O . ILE A 1 822 ? -45.056 3.025 39.769 1.00 50.44 822 ILE A O 1
ATOM 6390 N N . PRO A 1 823 ? -46.338 1.325 40.506 1.00 48.00 823 PRO A N 1
ATOM 6391 C CA . PRO A 1 823 ? -45.233 0.381 40.505 1.00 48.00 823 PRO A CA 1
ATOM 6392 C C . PRO A 1 823 ? -44.771 0.174 39.063 1.00 48.00 823 PRO A C 1
ATOM 6394 O O . PRO A 1 823 ? -45.582 0.076 38.139 1.00 48.00 823 PRO A O 1
ATOM 6397 N N . ARG A 1 824 ? -43.456 0.132 38.865 1.00 50.22 824 ARG A N 1
ATOM 6398 C CA . ARG A 1 824 ? -42.881 -0.210 37.563 1.00 50.22 824 ARG A CA 1
ATOM 6399 C C . ARG A 1 824 ? -43.323 -1.624 37.185 1.00 50.22 824 ARG A C 1
ATOM 6401 O O . ARG A 1 824 ? -43.640 -2.423 38.066 1.00 50.22 824 ARG A O 1
ATOM 6408 N N . ALA A 1 825 ? -43.358 -1.925 35.887 1.00 38.69 825 ALA A N 1
ATOM 6409 C CA . ALA A 1 825 ? -43.595 -3.294 35.440 1.00 38.69 825 ALA A CA 1
ATOM 6410 C C . ALA A 1 825 ? -42.610 -4.229 36.170 1.00 38.69 825 ALA A C 1
ATOM 6412 O O . ALA A 1 825 ? -41.419 -3.927 36.235 1.00 38.69 825 ALA A O 1
ATOM 6413 N N . ASP A 1 826 ? -43.144 -5.295 36.768 1.00 44.22 826 ASP A N 1
ATOM 6414 C CA . ASP A 1 826 ? -42.435 -6.303 37.574 1.00 44.22 826 ASP A CA 1
ATOM 6415 C C . ASP A 1 826 ? -41.980 -5.893 38.996 1.00 44.22 826 ASP A C 1
ATOM 6417 O O . ASP A 1 826 ? -41.295 -6.676 39.655 1.00 44.22 826 ASP A O 1
ATOM 6421 N N . ASP A 1 827 ? -42.388 -4.726 39.519 1.00 49.25 827 ASP A N 1
ATOM 6422 C CA . ASP A 1 827 ? -42.008 -4.261 40.867 1.00 49.25 827 ASP A CA 1
ATOM 6423 C C . ASP A 1 827 ? -43.167 -4.327 41.889 1.00 49.25 827 ASP A C 1
ATOM 6425 O O . ASP A 1 827 ? -44.340 -4.107 41.569 1.00 49.25 827 ASP A O 1
ATOM 6429 N N . ILE A 1 828 ? -42.853 -4.625 43.154 1.00 47.59 828 ILE A N 1
ATOM 6430 C CA . ILE A 1 828 ? -43.850 -4.711 44.237 1.00 47.59 828 ILE A CA 1
ATOM 6431 C C . ILE A 1 828 ? -44.206 -3.288 44.685 1.00 47.59 828 ILE A C 1
ATOM 6433 O O . ILE A 1 828 ? -43.319 -2.465 44.901 1.00 47.59 828 ILE A O 1
ATOM 6437 N N . ARG A 1 829 ? -45.506 -2.993 44.870 1.00 52.75 829 ARG A N 1
ATOM 6438 C CA . ARG A 1 829 ? -45.995 -1.706 45.411 1.00 52.75 829 ARG A CA 1
ATOM 6439 C C . ARG A 1 829 ? -45.147 -1.256 46.611 1.00 52.75 829 ARG A C 1
ATOM 6441 O O . ARG A 1 829 ? -45.138 -1.921 47.646 1.00 52.75 829 ARG A O 1
ATOM 6448 N N . ASP A 1 830 ? -44.474 -0.112 46.484 1.00 56.31 830 ASP A N 1
ATOM 6449 C CA . ASP A 1 830 ? -43.659 0.456 47.558 1.00 56.31 830 ASP A CA 1
ATOM 6450 C C . ASP A 1 830 ? -44.551 0.933 48.716 1.00 56.31 830 ASP A C 1
ATOM 6452 O O . ASP A 1 830 ? -45.303 1.904 48.603 1.00 56.31 830 ASP A O 1
ATOM 6456 N N . SER A 1 831 ? -44.444 0.265 49.866 1.00 52.59 831 SER A N 1
ATOM 6457 C CA . SER A 1 831 ? -45.198 0.586 51.083 1.00 52.59 831 SER A CA 1
ATOM 6458 C C . SER A 1 831 ? -44.864 1.966 51.672 1.00 52.59 831 SER A C 1
ATOM 6460 O O . SER A 1 831 ? -45.535 2.408 52.602 1.00 52.59 831 SER A O 1
ATOM 6462 N N . LYS A 1 832 ? -43.825 2.647 51.163 1.00 57.75 832 LYS A N 1
ATOM 6463 C CA . LYS A 1 832 ? -43.323 3.933 51.670 1.00 57.75 832 LYS A CA 1
ATOM 6464 C C . LYS A 1 832 ? -43.779 5.161 50.877 1.00 57.75 832 LYS A C 1
ATOM 6466 O O . LYS A 1 832 ? -43.381 6.263 51.239 1.00 57.75 832 LYS A O 1
ATOM 6471 N N . GLY A 1 833 ? -44.645 5.026 49.867 1.00 59.91 833 GLY A N 1
ATOM 6472 C CA . GLY A 1 833 ? -45.244 6.174 49.158 1.00 59.91 833 GLY A CA 1
ATOM 6473 C C . GLY A 1 833 ? -45.728 7.313 50.086 1.00 59.91 833 GLY A C 1
ATOM 6474 O O . GLY A 1 833 ? -45.350 8.462 49.868 1.00 59.91 833 GLY A O 1
ATOM 6475 N N . PRO A 1 834 ? -46.455 7.032 51.190 1.00 58.19 834 PRO A N 1
ATOM 6476 C CA . PRO A 1 834 ? -46.829 8.048 52.182 1.00 58.19 834 PRO A CA 1
ATOM 6477 C C . PRO A 1 834 ? -45.640 8.717 52.893 1.00 58.19 834 PRO A C 1
ATOM 6479 O O . PRO A 1 834 ? -45.704 9.910 53.192 1.00 58.19 834 PRO A O 1
ATOM 6482 N N . GLU A 1 835 ? -44.553 7.976 53.153 1.00 66.62 835 GLU A N 1
ATOM 6483 C CA . GLU A 1 835 ? -43.336 8.500 53.789 1.00 66.62 835 GLU A CA 1
ATOM 6484 C C . GLU A 1 835 ? -42.696 9.598 52.919 1.00 66.62 835 GLU A C 1
ATOM 6486 O O . GLU A 1 835 ? -42.268 10.622 53.455 1.00 66.62 835 GLU A O 1
ATOM 6491 N N . LEU A 1 836 ? -42.715 9.454 51.586 1.00 69.00 836 LEU A N 1
ATOM 6492 C CA . LEU A 1 836 ? -42.203 10.464 50.648 1.00 69.00 836 LEU A CA 1
ATOM 6493 C C . LEU A 1 836 ? -42.895 11.829 50.836 1.00 69.00 836 LEU A C 1
ATOM 6495 O O . LEU A 1 836 ? -42.229 12.860 50.918 1.00 69.00 836 LEU A O 1
ATOM 6499 N N . GLY A 1 837 ? -44.223 11.844 51.000 1.00 67.31 837 GLY A N 1
ATOM 6500 C CA . GLY A 1 837 ? -44.978 13.080 51.251 1.00 67.31 837 GLY A CA 1
ATOM 6501 C C . GLY A 1 837 ? -44.625 13.752 52.587 1.00 67.31 837 GLY A C 1
ATOM 6502 O O . GLY A 1 837 ? -44.641 14.980 52.697 1.00 67.31 837 GLY A O 1
ATOM 6503 N N . THR A 1 838 ? -44.249 12.963 53.601 1.00 70.56 838 THR A N 1
ATOM 6504 C CA . THR A 1 838 ? -43.846 13.493 54.918 1.00 70.56 838 THR A CA 1
ATOM 6505 C C . THR A 1 838 ? -42.452 14.118 54.916 1.00 70.56 838 THR A C 1
ATOM 6507 O O . THR A 1 838 ? -42.240 15.123 55.593 1.00 70.56 838 THR A O 1
ATOM 6510 N N . ILE A 1 839 ? -41.510 13.573 54.138 1.00 74.56 839 ILE A N 1
ATOM 6511 C CA . ILE A 1 839 ? -40.134 14.095 54.057 1.00 74.56 839 ILE A CA 1
ATOM 6512 C C . ILE A 1 839 ? -40.014 15.276 53.111 1.00 74.56 839 ILE A C 1
ATOM 6514 O O . ILE A 1 839 ? -39.186 16.163 53.311 1.00 74.56 839 ILE A O 1
ATOM 6518 N N . PHE A 1 840 ? -40.835 15.284 52.066 1.00 74.31 840 PHE A N 1
ATOM 6519 C CA . PHE A 1 840 ? -40.645 16.222 50.983 1.00 74.31 840 PHE A CA 1
ATOM 6520 C C . PHE A 1 840 ? -41.083 17.631 51.360 1.00 74.31 840 PHE A C 1
ATOM 6522 O O . PHE A 1 840 ? -40.431 18.583 50.968 1.00 74.31 840 PHE A O 1
ATOM 6529 N N . THR A 1 841 ? -42.130 17.790 52.171 1.00 73.62 841 THR A N 1
ATOM 6530 C CA . THR A 1 841 ? -42.595 19.115 52.618 1.00 73.62 841 THR A CA 1
ATOM 6531 C C . THR A 1 841 ? -41.494 19.934 53.327 1.00 73.62 841 THR A C 1
ATOM 6533 O O . THR A 1 841 ? -41.219 21.053 52.885 1.00 73.62 841 THR A O 1
ATOM 6536 N N . PRO A 1 842 ? -40.812 19.420 54.375 1.00 73.94 842 PRO A N 1
ATOM 6537 C CA . PRO A 1 842 ? -39.701 20.139 55.003 1.00 73.94 842 PRO A CA 1
ATOM 6538 C C . PRO A 1 842 ? -38.471 20.271 54.090 1.00 73.94 842 PRO A C 1
ATOM 6540 O O . PRO A 1 842 ? -37.789 21.293 54.152 1.00 73.94 842 PRO A O 1
ATOM 6543 N N . TYR A 1 843 ? -38.197 19.295 53.215 1.00 79.00 843 TYR A N 1
ATOM 6544 C CA . TYR A 1 843 ? -37.118 19.403 52.224 1.00 79.00 843 TYR A CA 1
ATOM 6545 C C . TYR A 1 843 ? -37.383 20.507 51.195 1.00 79.00 843 TYR A C 1
ATOM 6547 O O . TYR A 1 843 ? -36.551 21.390 51.019 1.00 79.00 843 TYR A O 1
ATOM 6555 N N . TRP A 1 844 ? -38.575 20.542 50.604 1.00 79.38 844 TRP A N 1
ATOM 6556 C CA . TRP A 1 844 ? -39.041 21.595 49.707 1.00 79.38 844 TRP A CA 1
ATOM 6557 C C . TRP A 1 844 ? -38.942 22.971 50.363 1.00 79.38 844 TRP A C 1
ATOM 6559 O O . TRP A 1 844 ? -38.429 23.906 49.762 1.00 79.38 844 TRP A O 1
ATOM 6569 N N . ALA A 1 845 ? -39.356 23.110 51.624 1.00 78.31 845 ALA A N 1
ATOM 6570 C CA . ALA A 1 845 ? -39.247 24.370 52.358 1.00 78.31 845 ALA A CA 1
ATOM 6571 C C . ALA A 1 845 ? -37.794 24.862 52.530 1.00 78.31 845 ALA A C 1
ATOM 6573 O O . ALA A 1 845 ? -37.582 26.072 52.597 1.00 78.31 845 ALA A O 1
ATOM 6574 N N . SER A 1 846 ? -36.820 23.944 52.568 1.00 78.50 846 SER A N 1
ATOM 6575 C CA . SER A 1 846 ? -35.390 24.253 52.721 1.00 78.50 846 SER A CA 1
ATOM 6576 C C . SER A 1 846 ? -34.698 24.729 51.436 1.00 78.50 846 SER A C 1
ATOM 6578 O O . SER A 1 846 ? -33.574 25.224 51.494 1.00 78.50 846 SER A O 1
ATOM 6580 N N . LEU A 1 847 ? -35.351 24.598 50.277 1.00 79.75 847 LEU A N 1
ATOM 6581 C CA . LEU A 1 847 ? -34.791 24.993 48.984 1.00 79.75 847 LEU A CA 1
ATOM 6582 C C . LEU A 1 847 ? -34.777 26.521 48.795 1.00 79.75 847 LEU A C 1
ATOM 6584 O O . LEU A 1 847 ? -35.698 27.202 49.271 1.00 79.75 847 LEU A O 1
ATOM 6588 N N . PRO A 1 848 ? -33.814 27.073 48.026 1.00 83.31 848 PRO A N 1
ATOM 6589 C CA . PRO A 1 848 ? -33.805 28.489 47.668 1.00 83.31 848 PRO A CA 1
ATOM 6590 C C . PRO A 1 848 ? -35.155 28.941 47.072 1.00 83.31 848 PRO A C 1
ATOM 6592 O O . PRO A 1 848 ? -35.716 28.228 46.233 1.00 83.31 848 PRO A O 1
ATOM 6595 N N . PRO A 1 849 ? -35.712 30.097 47.491 1.00 81.56 849 PRO A N 1
ATOM 6596 C CA . PRO A 1 849 ? -36.985 30.609 46.976 1.00 81.56 849 PRO A CA 1
ATOM 6597 C C . PRO A 1 849 ? -37.026 30.718 45.447 1.00 81.56 849 PRO A C 1
ATOM 6599 O O . PRO A 1 849 ? -37.976 30.228 44.840 1.00 81.56 849 PRO A O 1
ATOM 6602 N N . ASP A 1 850 ? -35.967 31.250 44.836 1.00 79.38 850 ASP A N 1
ATOM 6603 C CA . ASP A 1 850 ? -35.883 31.454 43.384 1.00 79.38 850 ASP A CA 1
ATOM 6604 C C . ASP A 1 850 ? -35.907 30.124 42.619 1.00 79.38 850 ASP A C 1
ATOM 6606 O O . ASP A 1 850 ? -36.586 29.986 41.602 1.00 79.38 850 ASP A O 1
ATOM 6610 N N . PHE A 1 851 ? -35.227 29.104 43.149 1.00 79.56 851 PHE A N 1
ATOM 6611 C CA . PHE A 1 851 ? -35.220 27.761 42.570 1.00 79.56 851 PHE A CA 1
ATOM 6612 C C . PHE A 1 851 ? -36.611 27.119 42.613 1.00 79.56 851 PHE A C 1
ATOM 6614 O O . PHE A 1 851 ? -37.093 26.585 41.612 1.00 79.56 851 PHE A O 1
ATOM 6621 N N . ARG A 1 852 ? -37.301 27.232 43.756 1.00 79.94 852 ARG A N 1
ATOM 6622 C CA . ARG A 1 852 ? -38.696 26.788 43.870 1.00 79.94 852 ARG A CA 1
ATOM 6623 C C . ARG A 1 852 ? -39.585 27.519 42.881 1.00 79.94 852 ARG A C 1
ATOM 6625 O O . ARG A 1 852 ? -40.391 26.878 42.221 1.00 79.94 852 ARG A O 1
ATOM 6632 N N . GLN A 1 853 ? -39.438 28.835 42.761 1.00 77.38 853 GLN A N 1
ATOM 6633 C CA . GLN A 1 853 ? -40.248 29.641 41.856 1.00 77.38 853 GLN A CA 1
ATOM 6634 C C . GLN A 1 853 ? -40.079 29.207 40.393 1.00 77.38 853 GLN A C 1
ATOM 6636 O O . GLN A 1 853 ? -41.088 29.047 39.711 1.00 77.38 853 GLN A O 1
ATOM 6641 N N . LYS A 1 854 ? -38.850 28.923 39.936 1.00 77.44 854 LYS A N 1
ATOM 6642 C CA . LYS A 1 854 ? -38.595 28.397 38.581 1.00 77.44 854 LYS A CA 1
ATOM 6643 C C . LYS A 1 854 ? -39.303 27.057 38.325 1.00 77.44 854 LYS A C 1
ATOM 6645 O O . LYS A 1 854 ? -39.960 26.898 37.297 1.00 77.44 854 LYS A O 1
ATOM 6650 N N . LEU A 1 855 ? -39.241 26.122 39.279 1.00 75.38 855 LEU A N 1
ATOM 6651 C CA . LEU A 1 855 ? -39.953 24.835 39.201 1.00 75.38 855 LEU A CA 1
ATOM 6652 C C . LEU A 1 855 ? -41.484 25.007 39.217 1.00 75.38 855 LEU A C 1
ATOM 6654 O O . LEU A 1 855 ? -42.206 24.311 38.504 1.00 75.38 855 LEU A O 1
ATOM 6658 N N . LEU A 1 856 ? -41.999 25.954 40.009 1.00 73.06 856 LEU A N 1
ATOM 6659 C CA . LEU A 1 856 ? -43.429 26.280 40.060 1.00 73.06 856 LEU A CA 1
ATOM 6660 C C . LEU A 1 856 ? -43.925 26.914 38.751 1.00 73.06 856 LEU A C 1
ATOM 6662 O O . LEU A 1 856 ? -45.046 26.641 38.328 1.00 73.06 856 LEU A O 1
ATOM 6666 N N . GLN A 1 857 ? -43.098 27.725 38.088 1.00 70.06 857 GLN A N 1
ATOM 6667 C CA . GLN A 1 857 ? -43.406 28.373 36.805 1.00 70.06 857 GLN A CA 1
ATOM 6668 C C . GLN A 1 857 ? -43.395 27.404 35.615 1.00 70.06 857 GLN A C 1
ATOM 6670 O O . GLN A 1 857 ? -43.922 27.721 34.557 1.00 70.06 857 GLN A O 1
ATOM 6675 N N . THR A 1 858 ? -42.875 26.183 35.779 1.00 65.94 858 THR A N 1
ATOM 6676 C CA . THR A 1 858 ? -42.866 25.160 34.714 1.00 65.94 858 THR A CA 1
ATOM 6677 C C . THR A 1 858 ? -44.258 24.545 34.447 1.00 65.94 858 THR A C 1
ATOM 6679 O O . THR A 1 858 ? -44.418 23.611 33.663 1.00 65.94 858 THR A O 1
ATOM 6682 N N . THR A 1 859 ? -45.294 25.047 35.122 1.00 54.53 859 THR A N 1
ATOM 6683 C CA . THR A 1 859 ? -46.668 24.521 35.145 1.00 54.53 859 THR A CA 1
ATOM 6684 C C . THR A 1 859 ? -47.517 24.869 33.928 1.00 54.53 859 THR A C 1
ATOM 6686 O O . THR A 1 859 ? -48.529 24.199 33.707 1.00 54.53 859 THR A O 1
ATOM 6689 N N . ASP A 1 860 ? -47.090 25.850 33.133 1.00 49.22 860 ASP A N 1
ATOM 6690 C CA . ASP A 1 860 ? -47.805 26.353 31.952 1.00 49.22 860 ASP A CA 1
ATOM 6691 C C . ASP A 1 860 ? -47.512 25.563 30.659 1.00 49.22 860 ASP A C 1
ATOM 6693 O O . ASP A 1 860 ? -48.063 25.868 29.602 1.00 49.22 860 ASP A O 1
ATOM 6697 N N . MET A 1 861 ? -46.680 24.517 30.723 1.00 47.78 861 MET A N 1
ATOM 6698 C CA . MET A 1 861 ? -46.319 23.696 29.561 1.00 47.78 861 MET A CA 1
ATOM 6699 C C . MET A 1 861 ? -47.382 22.616 29.257 1.00 47.78 861 MET A C 1
ATOM 6701 O O . MET A 1 861 ? -47.948 22.024 30.185 1.00 47.78 861 MET A O 1
ATOM 6705 N N . PRO A 1 862 ? -47.669 22.309 27.976 1.00 42.12 862 PRO A N 1
ATOM 6706 C CA . PRO A 1 862 ? -48.626 21.273 27.594 1.00 42.12 862 PRO A CA 1
ATOM 6707 C C . PRO A 1 862 ? -48.071 19.877 27.920 1.00 42.12 862 PRO A C 1
ATOM 6709 O O . PRO A 1 862 ? -47.257 19.324 27.191 1.00 42.12 862 PRO A O 1
ATOM 6712 N N . PHE A 1 863 ? -48.522 19.285 29.026 1.00 44.34 863 PHE A N 1
ATOM 6713 C CA . PHE A 1 863 ? -48.264 17.876 29.345 1.00 44.34 863 PHE A CA 1
ATOM 6714 C C . PHE A 1 863 ? -49.215 16.980 28.535 1.00 44.34 863 PHE A C 1
ATOM 6716 O O . PHE A 1 863 ? -50.392 17.322 28.397 1.00 44.34 863 PHE A O 1
ATOM 6723 N N . ALA A 1 864 ? -48.739 15.831 28.042 1.00 38.38 864 ALA A N 1
ATOM 6724 C CA . ALA A 1 864 ? -49.554 14.888 27.272 1.00 38.38 864 ALA A CA 1
ATOM 6725 C C . ALA A 1 864 ? -50.863 14.527 28.009 1.00 38.38 864 ALA A C 1
ATOM 6727 O O . ALA A 1 864 ? -50.857 14.111 29.171 1.00 38.38 864 ALA A O 1
ATOM 6728 N N . THR A 1 865 ? -51.998 14.720 27.339 1.00 38.19 865 THR A N 1
ATOM 6729 C CA . THR A 1 865 ? -53.341 14.482 27.874 1.00 38.19 865 THR A CA 1
ATOM 6730 C C . THR A 1 865 ? -53.680 12.990 27.842 1.00 38.19 865 THR A C 1
ATOM 6732 O O . THR A 1 865 ? -53.910 12.411 26.785 1.00 38.19 865 THR A O 1
ATOM 6735 N N . GLY A 1 866 ? -53.724 12.349 29.012 1.00 41.53 866 GLY A N 1
ATOM 6736 C CA . GLY A 1 866 ? -54.325 11.021 29.180 1.00 41.53 866 GLY A CA 1
ATOM 6737 C C . GLY A 1 866 ? -55.852 11.096 29.318 1.00 41.53 866 GLY A C 1
ATOM 6738 O O . GLY A 1 866 ? -56.393 12.105 29.773 1.00 41.53 866 GLY A O 1
ATOM 6739 N N . MET A 1 867 ? -56.550 10.024 28.930 1.00 34.22 867 MET A N 1
ATOM 6740 C CA . MET A 1 867 ? -58.017 9.919 28.955 1.00 34.22 867 MET A CA 1
ATOM 6741 C C . MET A 1 867 ? -58.575 9.680 30.372 1.00 34.22 867 MET A C 1
ATOM 6743 O O . MET A 1 867 ? -58.934 8.553 30.675 1.00 34.22 867 MET A O 1
ATOM 6747 N N . ASP A 1 868 ? -58.625 10.706 31.232 1.00 39.81 868 ASP A N 1
ATOM 6748 C CA . ASP A 1 868 ? -59.656 10.910 32.282 1.00 39.81 868 ASP A CA 1
ATOM 6749 C C . ASP A 1 868 ? -59.369 12.227 33.055 1.00 39.81 868 ASP A C 1
ATOM 6751 O O . ASP A 1 868 ? -58.364 12.312 33.764 1.00 39.81 868 ASP A O 1
ATOM 6755 N N . PRO A 1 869 ? -60.210 13.276 32.954 1.00 41.44 869 PRO A N 1
ATOM 6756 C CA . PRO A 1 869 ? -60.005 14.550 33.653 1.00 41.44 869 PRO A CA 1
ATOM 6757 C C . PRO A 1 869 ? -60.373 14.536 35.152 1.00 41.44 869 PRO A C 1
ATOM 6759 O O . PRO A 1 869 ? -60.180 15.551 35.823 1.00 41.44 869 PRO A O 1
ATOM 6762 N N . SER A 1 870 ? -60.916 13.435 35.687 1.00 38.06 870 SER A N 1
ATOM 6763 C CA . SER A 1 870 ? -61.457 13.360 37.056 1.00 38.06 870 SER A CA 1
ATOM 6764 C C . SER A 1 870 ? -60.537 12.698 38.093 1.00 38.06 870 SER A C 1
ATOM 6766 O O . SER A 1 870 ? -60.793 12.799 39.296 1.00 38.06 870 SER A O 1
ATOM 6768 N N . LEU A 1 871 ? -59.439 12.070 37.663 1.00 38.78 871 LEU A N 1
ATOM 6769 C CA . LEU A 1 871 ? -58.462 11.436 38.548 1.00 38.78 871 LEU A CA 1
ATOM 6770 C C . LEU A 1 871 ? -57.138 12.224 38.560 1.00 38.78 871 LEU A C 1
ATOM 6772 O O . LEU A 1 871 ? -56.699 12.706 37.514 1.00 38.78 871 LEU A O 1
ATOM 6776 N N . PRO A 1 872 ? -56.448 12.348 39.714 1.00 44.78 872 PRO A N 1
ATOM 6777 C CA . PRO A 1 872 ? -55.040 12.720 39.729 1.00 44.78 872 PRO A CA 1
ATOM 6778 C C . PRO A 1 872 ? -54.258 11.558 39.103 1.00 44.78 872 PRO A C 1
ATOM 6780 O O . PRO A 1 872 ? -53.893 10.607 39.786 1.00 44.78 872 PRO A O 1
ATOM 6783 N N . VAL A 1 873 ? -54.105 11.579 37.778 1.00 42.06 873 VAL A N 1
ATOM 6784 C CA . VAL A 1 873 ? -53.321 10.579 37.051 1.00 42.06 873 VAL A CA 1
ATOM 6785 C C . VAL A 1 873 ? -51.839 10.951 37.169 1.00 42.06 873 VAL A C 1
ATOM 6787 O O . VAL A 1 873 ? -51.487 12.118 36.951 1.00 42.06 873 VAL A O 1
ATOM 6790 N N . PRO A 1 874 ? -50.957 9.987 37.473 1.00 40.00 874 PRO A N 1
ATOM 6791 C CA . PRO A 1 874 ? -49.517 10.182 37.438 1.00 40.00 874 PRO A CA 1
ATOM 6792 C C . PRO A 1 874 ? -49.123 10.624 36.039 1.00 40.00 874 PRO A C 1
ATOM 6794 O O . PRO A 1 874 ? -49.411 9.950 35.048 1.00 40.00 874 PRO A O 1
ATOM 6797 N N . ARG A 1 875 ? -48.480 11.785 35.950 1.00 46.31 875 ARG A N 1
ATOM 6798 C CA . ARG A 1 875 ? -47.882 12.224 34.699 1.00 46.31 875 ARG A CA 1
ATOM 6799 C C . ARG A 1 875 ? -46.737 11.264 34.421 1.00 46.31 875 ARG A C 1
ATOM 6801 O O . ARG A 1 875 ? -45.734 11.272 35.127 1.00 46.31 875 ARG A O 1
ATOM 6808 N N . ILE A 1 876 ? -46.942 10.380 33.450 1.00 38.22 876 ILE A N 1
ATOM 6809 C CA . ILE A 1 876 ? -45.874 9.555 32.895 1.00 38.22 876 ILE A CA 1
ATOM 6810 C C . ILE A 1 876 ? -44.758 10.527 32.510 1.00 38.22 876 ILE A C 1
ATOM 6812 O O . ILE A 1 876 ? -45.052 11.565 31.910 1.00 38.22 876 ILE A O 1
ATOM 6816 N N . ARG A 1 877 ? -43.514 10.208 32.902 1.00 43.72 877 ARG A N 1
ATOM 6817 C CA . ARG A 1 877 ? -42.300 10.861 32.390 1.00 43.72 877 ARG A CA 1
ATOM 6818 C C . ARG A 1 877 ? -42.521 11.223 30.940 1.00 43.72 877 ARG A C 1
ATOM 6820 O O . ARG A 1 877 ? -42.902 10.338 30.175 1.00 43.72 877 ARG A O 1
ATOM 6827 N N . ASP A 1 878 ? -42.309 12.484 30.591 1.00 41.12 878 ASP A N 1
ATOM 6828 C CA . ASP A 1 878 ? -42.416 12.904 29.207 1.00 41.12 878 ASP A CA 1
ATOM 6829 C C . ASP A 1 878 ? -41.578 11.928 28.352 1.00 41.12 878 ASP A C 1
ATOM 6831 O O . ASP A 1 878 ? -40.365 11.831 28.547 1.00 41.12 878 ASP A O 1
ATOM 6835 N N . PRO A 1 879 ? -42.190 11.138 27.448 1.00 37.69 879 PRO A N 1
ATOM 6836 C CA . PRO A 1 879 ? -41.434 10.250 26.570 1.00 37.69 879 PRO A CA 1
ATOM 6837 C C . PRO A 1 879 ? -40.493 11.043 25.647 1.00 37.69 879 PRO A C 1
ATOM 6839 O O . PRO A 1 879 ? -39.605 10.465 25.023 1.00 37.69 879 PRO A O 1
ATOM 6842 N N . SER A 1 880 ? -40.695 12.362 25.564 1.00 36.97 880 SER A N 1
ATOM 6843 C CA . SER A 1 880 ? -39.860 13.351 24.897 1.00 36.97 880 SER A CA 1
ATOM 6844 C C . SER A 1 880 ? -39.005 14.204 25.845 1.00 36.97 880 SER A C 1
ATOM 6846 O O . SER A 1 880 ? -38.435 15.195 25.391 1.00 36.97 880 SER A O 1
ATOM 6848 N N . ALA A 1 881 ? -38.823 13.790 27.109 1.00 43.97 881 ALA A N 1
ATOM 6849 C CA . ALA A 1 881 ? -37.790 14.305 28.012 1.00 43.97 881 ALA A CA 1
ATOM 6850 C C . ALA A 1 881 ? -36.390 13.984 27.458 1.00 43.97 881 ALA A C 1
ATOM 6852 O O . ALA A 1 881 ? -35.715 13.033 27.851 1.00 43.97 881 ALA A O 1
ATOM 6853 N N . ARG A 1 882 ? -35.993 14.772 26.461 1.00 47.50 882 ARG A N 1
ATOM 6854 C CA . ARG A 1 882 ? -34.753 14.667 25.686 1.00 47.50 882 ARG A CA 1
ATOM 6855 C C . ARG A 1 882 ? -33.586 15.392 26.346 1.00 47.50 882 ARG A C 1
ATOM 6857 O O . ARG A 1 882 ? -32.460 15.289 25.873 1.00 47.50 882 ARG A O 1
ATOM 6864 N N . ALA A 1 883 ? -33.842 16.126 27.430 1.00 52.31 883 ALA A N 1
ATOM 6865 C CA . ALA A 1 883 ? -32.804 16.830 28.162 1.00 52.31 883 ALA A CA 1
ATOM 6866 C C . ALA A 1 883 ? -31.882 15.803 28.835 1.00 52.31 883 ALA A C 1
ATOM 6868 O O . ALA A 1 883 ? -32.252 15.155 29.814 1.00 52.31 883 ALA A O 1
ATOM 6869 N N . PHE A 1 884 ? -30.689 15.631 28.272 1.00 59.66 884 PHE A N 1
ATOM 6870 C CA . PHE A 1 884 ? -29.570 14.975 28.929 1.00 59.66 884 PHE A CA 1
ATOM 6871 C C . PHE A 1 884 ? -28.862 16.061 29.765 1.00 59.66 884 PHE A C 1
ATOM 6873 O O . PHE A 1 884 ? -28.196 16.904 29.163 1.00 59.66 884 PHE A O 1
ATOM 6880 N N . PRO A 1 885 ? -29.092 16.125 31.092 1.00 51.81 885 PRO A N 1
ATOM 6881 C CA . PRO A 1 885 ? -28.611 17.215 31.938 1.00 51.81 885 PRO A CA 1
ATOM 6882 C C . PRO A 1 885 ? -27.094 17.217 32.133 1.00 51.81 885 PRO A C 1
ATOM 6884 O O . PRO A 1 885 ? -26.466 16.136 31.995 1.00 51.81 885 PRO A O 1
#

Organism: NCBI:txid157183

Radius of gyration: 42.81 Å; chains: 1; bounding box: 117×71×121 Å

Sequence (885 aa):
MTGLIIVLTIYSYMTAHPLNCEDETRAPLKVATLNCGKAGIRKRLADIFSDTKEALQNVDVLFLQECGVKQTILPQDDTSLQSVLGPAFRTGMTGILTHDAGILMLTTKATLTVVHHGPRWAYAHATIRPLGPASAAITALDLWSVHGPVRDFSFWPTTWLEAIRTHTRAGDAIVGADWNATPDPARDSLRGTIASAKRIDSIWSSTRLLRFAKHTKFSYTTSDHRATSVSFDMAVAFTPPTTYHQRPWSLHPGTLRSQSFRNAIHRSITQIGPPHPHLTGPQKIVQWQDYLLRLRDITRLESIKVGQSLKRLRNDFTTIERIADNLDLANSEDAIRLPNLLSRIQTARDLLTDKLSVGSIKPSSTHAFRPSSWMSGALQRTGGTTYIKRLRATTGTITTDESRMLDITHAFFTDLYCPPNPPSTYLTDQTLLLSSASTTFKSEDIAMLASPYLLSDIKAALRTTNAYSAPGPLGLTYPLLSLTAETTGPHILSLLEGLGAGHPLPVLLQTTLLHKKGDKADLANYRPISVSDTALRLAGFNPLPTQHGEIVHLGHPIHTRGAGSPCIIGYNDRIDAIGARIPLIRKFGSDLITRVRLSNSILTPKLWHATTVGGLPTTTARTDLSLALRKFLYLGDTPWFETADISAPLHLGGLGFIHPDHMFTAQSITYLAHNLLRPDEYGIWLQDGLAWHLHHIYHCSPAALLIPNGVHRARLTADTTRAAGFWGRLLHALASVNLSLDPSWPDLEGPALLELPWYFDSAIASTPKPWPLSRYRSAATRGWITWGDILWKSTLATRDRTHASSWPLGPPSPRAAAANLIPRADDIRDSKGPELGTIFTPYWASLPPDFRQKLLQTTDMPFATGMDPSLPVPRIRDPSARAFP

Foldseek 3Di:
DLLVVLVVVLVVFFDDDDDDDDDDDAAFAKEKEDEPPQVAPLVFLCVQDDPVFVNNHPHQKYKYFQRQDPAWDAFPCLVVVCVRNPPNDDPQKGWTDDNTIIMIGPDNQKDFDDWDDDPFKIKTFIWGQRRDPPHPFTATEIEMHGEADLPDPVCSSPVVVCCCVPPDDHLKYKYWYQRNDDADPVPDDPPDDGDDDDDRTDITIGPLQSVQKDDWDWGDGPDPDIMIMITGPVCLQTPGQDDPPDFFDAQQPLLVVDPVLLVQLQVQLVSVPFDDPDDDLVVLLVSLVVSLSNSLSSRSVSSVVVVVVLVVLLVCQVVLVVLQVPQDCVDPVSVVCNVVSVVSNVSNVVVVVSCVVVVLADPQRPRPFQDDVPNSLLCVVVVNDQDLQWAAAPVRDIDRDPVVVVVRLVVVVCVVPDDPDQPPCNVVVVCVVVVPDPPDDDPVVVCVVPDQDDLVLLLVLLVPDDQRGGFWRSNDTSVSCNSSSVRSSSSLSSNVVSVVVVHDHDWDWDWGWRAADDDSNYSVRTDIDTHTGPSVCSVDDDDWDDDDQWGQDPLATDGRPDFFAAPVVSLVVLLVVLLSCLVVVVVDPDDLLRLLVCCVPPRCPSSLVHLLFGFHDQPCSQVSNCQSSCCRNVVDRDDPDDPCQQCDDVVVVHSNRPRPVCSLLVSLVVVCVVQCPDPDPRNLCLLQLLQLCCCPPLVAGLQQLQQPPAPSLVVLCHSNLRRRIDNSVSSNSSSPDNDDDDPCVLVDAQLLQQRHFPDHDPDWFDQDPPDDPVVSSVVCNQPCGGNLSAWFQDPPDPDDDDDDPFGFTDQDALVSQLQQQDRDVPGDGDPCSSVSSVRVVVSLVRGDPVSNVSNRVSRPDDQDDDPDPPDRYRRDDDSPSSNND

pLDDT: mean 72.01, std 17.29, range [25.25, 97.0]

InterPro domains:
  IPR036691 Endonuclease/exonuclease/phosphatase superfamily [G3DSA:3.60.10.10] (29-234)
  IPR036691 Endonuclease/exonuclease/phosphatase superfamily [SSF56219] (27-233)